Protein 4MVT (pdb70)

Solvent-accessible surface area: 51176 Å² total; per-residue (Å²): 116,18,81,19,93,110,36,34,13,51,80,83,91,19,101,31,17,171,34,51,76,27,134,80,102,20,126,25,94,12,63,5,71,91,81,32,15,121,66,0,89,115,12,100,173,72,51,8,8,0,6,0,9,0,1,22,42,18,72,52,32,70,4,112,23,104,18,3,58,121,8,54,0,39,0,18,70,118,130,5,107,37,34,55,188,124,70,59,41,60,31,9,70,0,4,110,35,13,99,46,40,41,126,64,78,0,52,0,34,0,50,15,29,97,106,95,20,2,0,1,0,17,2,0,92,68,17,78,2,32,59,2,23,92,100,2,130,87,97,27,67,71,10,21,80,31,4,106,63,46,10,96,119,77,13,97,61,90,140,101,55,178,135,46,75,112,42,28,60,9,22,1,44,2,50,15,0,66,11,73,6,102,12,0,0,13,1,105,113,14,79,32,10,28,0,0,5,0,32,9,0,0,53,20,1,59,64,79,50,67,36,48,0,38,54,53,118,77,98,0,59,14,121,15,6,26,6,1,2,8,1,66,81,4,29,101,86,20,85,114,25,51,80,0,43,6,46,63,124,56,55,90,50,83,140,125,15,85,20,74,100,38,24,14,53,83,83,92,17,102,30,20,55,34,57,71,32,130,75,102,20,131,25,88,9,62,4,62,93,120,32,14,123,67,0,85,119,16,102,134,70,65,17,7,0,7,0,9,0,1,22,41,15,67,50,33,73,4,113,21,104,18,3,52,111,8,93,0,27,0,9,71,118,119,1,99,37,32,61,173,124,72,54,39,63,32,10,73,0,4,112,36,14,98,43,42,43,128,62,70,0,48,0,36,0,39,12,33,70,99,88,89,6,2,0,1,0,15,1,0,36,76,21,78,3,42,61,0,26,92,105,2,126,88,113,26,70,73,11,20,82,32,4,108,60,51,5,129,118,90,57,89,97,91,140,102,83,226,96,28,59,7,22,1,48,1,51,56,31,153,77,63,7,100,11,0,0,14,2,103,104,14,76,32,5,26,0,0,6,0,33,56,0,0,98,69,0,70,93,113,51,65,38,48,0,41,53,49,117,94,75,0,44,21,81,17,5,25,6,0,1,4,2,61,80,3,28,106,91,20,89,115,22,83,76,0,42,2,66,122,57,60,88,50,78,141,125,16,84,21,63,104,33,27,11,47,86,82,94,17,102,30,19,71,33,54,71,30,86,106,18,132,25,94,12,70,5,72,93,134,33,17,93,56,0,84,118,13,98,135,69,43,9,6,0,4,0,8,0,1,30,41,16,50,52,30,75,4,117,20,106,18,2,57,108,5,120,2,28,0,19,75,113,112,4,97,36,40,62,194,84,57,36,64,32,8,71,0,5,108,37,15,104,42,40,41,128,66,81,0,50,0,33,0,54,31,43,109,105,91,19,3,1,1,0,16,2,0,81,61,19,80,5,41,62,1,25,96,101,1,120,88,102,24,67,69,12,21,80,30,6,107,64,48,16,80,115,72,22,99,59,88,142,96,56,181,142,48,66,99,42,30,94,9,22,1,53,2,49,55,29,139,74,70,4,98,4,0,0,14,1,106,104,14,75,33,9,31,0,0,5,0,29,54,0,0,105,75,0,82,190,139,50,66,37,50,0,35,48,47,109,113,73,0,45,17,93,16,6,27,5,1,4,10,2,59,84,6,18,105,74,20,88,98,32,52,68,0,49,10,47,68,123,64,48,105,46,70,134,126,17,84,21,66,104,38,30,12,47,88,82,89,16,98,31,20,100,30,56,74,28,100,102,18,126,26,82,13,69,5,68,84,138,30,4,20,62,0,8,36,9,97,132,53,51,3,8,0,6,0,11,0,2,11,43,18,71,50,34,72,3,111,18,90,17,2,63,100,8,150,4,45,2,12,72,90,84,12,109,29,36,55,166,121,77,52,33,74,31,8,72,3,5,82,28,2,56,3,7,43,120,47,76,1,48,1,36,0,53,25,50,94,154,90,9,2,0,1,0,16,2,0,82,67,32,81,7,44,61,0,27,96,74,2,117,88,100,26,70,70,14,23,79,31,7,99,64,64,6,81,68,96,56,100,88,59,148,106,84,228,101,25,157,6,21,0,48,2,46,55,28,135,75,63,6,97,5,0,0,13,1,100,104,14,77,33,4,28,0,0,4,0,21,55,0,0,96,74,0,73,187,56,53,82,39,56,2,42,53,48,80,133,73,0,42,18,93,21,7,30,5,2,3,6,0,58,87,4,20,100,76,21,89,117,11,82,50,0,43,3,73,125,52,63,86,46,82,125

InterPro domains:
  IPR003034 SAP domain [PF02037] (10-45)
  IPR003034 SAP domain [PS50800] (11-45)
  IPR003034 SAP domain [SM00513] (11-45)
  IPR004181 Zinc finger, MIZ-type [PF02891] (323-371)
  IPR004181 Zinc finger, MIZ-type [PS51044] (312-393)
  IPR013083 Zinc finger, RING/FYVE/PHD-type [G3DSA:3.30.40.10] (280-408)
  IPR023321 PINIT domain [PF14324] (127-278)
  IPR023321 PINIT domain [PS51466] (115-280)
  IPR036361 SAP domain superfamily [G3DSA:1.10.720.30] (1-65)
  IPR036361 SAP domain superfamily [SSF68906] (1-65)
  IPR038654 PINIT domain superfamily [G3DSA:2.60.120.780] (127-279)

B-factor: mean 48.56, std 21.32, range [14.1, 300.0]

GO terms:
  GO:0033234 negative regulation of protein sumoylation (P, IDA)
  GO:0033235 positive regulation of protein sumoylation (P, IDA)
  GO:0005515 protein binding (F, IPI)
  GO:0019789 SUMO transferase activity (F, EXP)
  GO:0005654 nucleoplasm (C, TAS)
  GO:0016925 protein sumoylation (P, TAS)
  GO:0019789 SUMO transferase activity (F, TAS)
  GO:0005654 nucleoplasm (C, IDA)

CATH classification: 2.60.120.780 (+1 more: 3.30.40.10)

Nearest PDB structures (foldseek):
  4mvt-assembly1_A  TM=1.004E+00  e=1.256E-58  Homo sapiens
  4mvt-assembly3_C  TM=9.970E-01  e=2.616E-54  Homo sapiens
  4mvt-assembly2_B  TM=9.991E-01  e=5.754E-54  Homo sapiens
  5jne-assembly2_E  TM=7.455E-01  e=5.355E-23  Saccharomyces cerevisiae S288C
  5jne-assembly1_A  TM=7.498E-01  e=5.699E-22  Saccharomyces cerevisiae S288C

Foldseek 3Di:
DAAADDDLQKDFPWWFFDKDKACHKDKDKGADALVLLVQQVVQPVRQWFKKKAKFQPDDPDHTYGDDAAPKWKAKQNHTFDAADDVGDGDIGGCRVRDDSDRPDMIMMMINHDDNMMIMTMTTIGRHALVVSLVVQCVVDADPLVVLLVLQLVQQDADPPDDDGDFKDKEWQAALPPRHGEDFFKFFQPDSDPHTHHSSVVSNVCSVPNPCADSPPRDHRDSVRMHGNPNSNVCVVVDDPATMKMAGNVGDIDGD/DAAADDDLQKDFPWWFFDKDKACPKDKDKGAADLVLLVQQVPQPVRQWFKKKAKFAPDDPDHTYGDDAAPKWKAKQNHTFDAADPVGDGDIGGCRVRADSDRPDMIMMMINHDDPHIMIMTMTTIGGHALVVSVVVQCVVDADPLVVLLVLQVVVQDDDPVDPKDKEWQAALVPRHGEDQFKDFQPDSDPHGHHSSVLSNVCSVPNPCADSPPRHHHDSVRMHGNPNSVVCVVVDDPATMWIAHVSDIDGD/DAAADDDLQKDFPWWFFDKDWCVKDKDKGFDDLVLLVQQVVQPPRQWFKKKAKFAPDDPDHTYGDDAAPKWKDKQNHTFDDPPPHDGDIGGCRVRADSDRPDMIMMMIDHDDNIMIITMTGIGGHALVVSVVVQCVVDADDLVVLLVLLLVQQDADPPDDDGDFKDKEWQAALVPRHGADQFKFFQPDSDPYTHHSSVVSNVCSVPNPCADSPPRDHRDSVRMHGNPNSVVCCVVVPDATMKMQGNVRDIDGD/DAAADDDLQKDFPWWFFGKDKCVKDKDKGADDPVLLVQQVVQPPRQWFKKKAKFQPDDPDHTYGDDAAPKWKAKPNHTFDAQDPVGDGDIGGCRVVADSDRPDMIMMMIDHDHNIMIITMTGIGGHALVVLLVVQCVVDADDLVVLLVLQVVVQDDDPPDPKDKEWQAALVPRHGADFFKDFQPDSHPYGHHSSVVSNVCSPPNPQADSPPRHHHDSVRMHGNPNSNVVCVVDDPATMWIADVSDIDGD

Radius of gyration: 41.96 Å; Cα contacts (8 Å, |Δi|>4): 2036; chains: 4; bounding box: 95×109×122 Å

Sequence (1008 aa):
DDVTMKPLPFYEVYGELIRPTTLFEEAHFTFALTPQQVQQILTSRDYTIQVQLRFCLCETSCPQEDYFPPNLFVKVNGKLCPLPGYKRPSRPINITPLARLSATVPNTIVVNWSSRNYSLSVYLVRQLTAGTLLQKLRAKGIRNPDHSRALIKEKLTADPDSEVATTSLRVSLMCPLGKMRLTVPCRALTCAHLQSFDAALYLQMNEKKPTWTCPVCDKKAPYESLIIDGLFMEILSSCSDCDEIQFMEDGSWCPMDVTMKPLPFYEVYGELIRPTTLFEEAHFTFALTPQQVQQILTSRDYTIQVQLRFCLCETSCPQEDYFPPNLFVKVNGKLCPLPGYKRPSRPINITPLARLSATVPNTIVVNWSSERNYSLSVYLVRQLTAGTLLQKLRAKGIRNPDHSRALIKEKLTADPDSESLRVSLMCPLGKMRLTVPCRALTCAHLQSFDAALYLQMNEKKPTWTCPVCDKKAPYESLIIDGLFMEILSSCSDCDEIQFMDGSWCPMDVTMKPLPFYEVYGELIRPTTLEEAHFTFALTPQQVQQILTSRDYTIQVQLRFCLCETSCPQEDYFPPNLFVKVNGKLCPLPGYRPSRPINITPLARLSATVPNTIVVNWSSRNYSLSVYLVRQLTAGTLLQKLRAKGIRNPDHSRALIKEKLTADPDSEVATTSLRVSLMCPLGKMRLTVPCRALTCAHLQSFDAALYLQMNEKKPTWTCPVCDKKAPYESLIIDGLFMEILSSCSDCDEIQFMEDGSWCPMDVTMKPLPFYEVYGELIRPTTLEEAHFTFALTPQQVQQILTSRDYTIQVQLRFCLCETSCPQEDYFPPNLFVKVNGKLCPLPGYKRPSRPINITPLARLSATVPNTIVVNWSSRNYSLSVYLVRQLTAGTLLQKLRAKGIRNPDHSRALIKEKLTADPDSESLRVSLMCPLGKMRLTVPCRALTCAHLQSFDAALYLQMNEKKPTWTCPVCDKKAPYESLIIDGLFMEILSSCSDCDEIQFMDGSWCPM

Organism: Homo sapiens (NCBI:txid9606)

Structure (mmCIF, N/CA/C/O backbone):
data_4MVT
#
_entry.id   4MVT
#
_cell.length_a   55.450
_cell.length_b   85.440
_cell.length_c   89.530
_cell.angle_alpha   83.080
_cell.angle_beta   86.570
_cell.angle_gamma   86.140
#
_symmetry.space_group_name_H-M   'P 1'
#
loop_
_entity.id
_entity.type
_entity.pdbx_description
1 polymer 'E3 SUMO-protein ligase PIAS3'
2 non-polymer 'ZINC ION'
3 non-polymer 'CHLORIDE ION'
4 non-polymer 'UNKNOWN ATOM OR ION'
5 water water
#
loop_
_atom_site.group_PDB
_atom_site.id
_atom_site.type_symbol
_atom_site.label_atom_id
_atom_site.label_alt_id
_atom_site.label_comp_id
_atom_site.label_asym_id
_atom_site.label_entity_id
_atom_site.label_seq_id
_atom_site.pdbx_PDB_ins_code
_atom_site.Cartn_x
_atom_site.Cartn_y
_atom_site.Cartn_z
_atom_site.occupancy
_atom_site.B_iso_or_equiv
_atom_site.auth_seq_id
_atom_site.auth_comp_id
_atom_site.auth_asym_id
_atom_site.auth_atom_id
_atom_site.pdbx_PDB_model_num
ATOM 1 N N A ASP A 1 33 ? 77.807 97.897 106.686 0.50 53.72 126 ASP A N 1
ATOM 2 N N B ASP A 1 33 ? 78.667 100.268 104.849 0.50 51.29 126 ASP A N 1
ATOM 3 C CA A ASP A 1 33 ? 77.703 98.844 105.579 0.50 52.57 126 ASP A CA 1
ATOM 4 C CA B ASP A 1 33 ? 78.122 98.941 105.155 0.50 51.19 126 ASP A CA 1
ATOM 5 C C A ASP A 1 33 ? 76.509 98.545 104.648 0.50 54.11 126 ASP A C 1
ATOM 6 C C B ASP A 1 33 ? 77.006 98.540 104.168 0.50 53.26 126 ASP A C 1
ATOM 7 O O A ASP A 1 33 ? 75.926 97.459 104.705 0.50 53.52 126 ASP A O 1
ATOM 8 O O B ASP A 1 33 ? 76.922 97.376 103.768 0.50 52.39 126 ASP A O 1
ATOM 11 N N . VAL A 1 34 ? 76.162 99.521 103.782 1.00 48.81 127 VAL A N 1
ATOM 12 C CA . VAL A 1 34 ? 75.047 99.430 102.824 1.00 45.13 127 VAL A CA 1
ATOM 13 C C . VAL A 1 34 ? 75.625 99.212 101.428 1.00 44.10 127 VAL A C 1
ATOM 14 O O . VAL A 1 34 ? 76.585 99.883 101.064 1.00 43.56 127 VAL A O 1
ATOM 18 N N . THR A 1 35 ? 75.066 98.259 100.661 1.00 39.02 128 THR A N 1
ATOM 19 C CA . THR A 1 35 ? 75.441 98.007 99.265 1.00 37.77 128 THR A CA 1
ATOM 20 C C . THR A 1 35 ? 74.176 98.032 98.413 1.00 40.17 128 THR A C 1
ATOM 21 O O . THR A 1 35 ? 73.087 97.760 98.924 1.00 38.81 128 THR A O 1
ATOM 25 N N . MET A 1 36 ? 74.320 98.372 97.126 1.00 37.63 129 MET A N 1
ATOM 26 C CA . MET A 1 36 ? 73.195 98.428 96.179 1.00 37.83 129 MET A CA 1
ATOM 27 C C . MET A 1 36 ? 73.090 97.097 95.480 1.00 40.56 129 MET A C 1
ATOM 28 O O . MET A 1 36 ? 74.105 96.446 95.221 1.00 38.78 129 MET A O 1
ATOM 33 N N . LYS A 1 37 ? 71.877 96.730 95.100 1.00 39.39 130 LYS A N 1
ATOM 34 C CA . LYS A 1 37 ? 71.636 95.517 94.332 1.00 39.36 130 LYS A CA 1
ATOM 35 C C . LYS A 1 37 ? 72.068 95.815 92.869 1.00 43.87 130 LYS A C 1
ATOM 36 O O . LYS A 1 37 ? 71.679 96.865 92.330 1.00 42.99 130 LYS A O 1
ATOM 42 N N . PRO A 1 38 ? 72.868 94.933 92.213 1.00 40.03 131 PRO A N 1
ATOM 43 C CA . PRO A 1 38 ? 73.242 95.192 90.809 1.00 37.90 131 PRO A CA 1
ATOM 44 C C . PRO A 1 38 ? 72.031 95.312 89.886 1.00 39.81 131 PRO A C 1
ATOM 45 O O . PRO A 1 38 ? 71.017 94.656 90.100 1.00 40.12 131 PRO A O 1
ATOM 49 N N . LEU A 1 39 ? 72.142 96.191 88.880 1.00 35.24 132 LEU A N 1
ATOM 50 C CA . LEU A 1 39 ? 71.148 96.454 87.854 1.00 33.84 132 LEU A CA 1
ATOM 51 C C . LEU A 1 39 ? 71.471 95.573 86.627 1.00 39.25 132 LEU A C 1
ATOM 52 O O . LEU A 1 39 ? 72.630 95.501 86.226 1.00 38.74 132 LEU A O 1
ATOM 57 N N . PRO A 1 40 ? 70.479 94.862 86.038 1.00 37.31 133 PRO A N 1
ATOM 58 C CA . PRO A 1 40 ? 70.791 93.938 84.928 1.00 36.08 133 PRO A CA 1
ATOM 59 C C . PRO A 1 40 ? 71.413 94.604 83.684 1.00 37.59 133 PRO A C 1
ATOM 60 O O . PRO A 1 40 ? 72.281 94.005 83.031 1.00 37.34 133 PRO A O 1
ATOM 64 N N . PHE A 1 41 ? 71.004 95.846 83.379 1.00 32.00 134 PHE A N 1
ATOM 65 C CA . PHE A 1 41 ? 71.499 96.600 82.229 1.00 30.41 134 PHE A CA 1
ATOM 66 C C . PHE A 1 41 ? 72.741 97.452 82.529 1.00 34.94 134 PHE A C 1
ATOM 67 O O . PHE A 1 41 ? 73.180 98.191 81.641 1.00 33.23 134 PHE A O 1
ATOM 75 N N . TYR A 1 42 ? 73.320 97.339 83.748 1.00 32.97 135 TYR A N 1
ATOM 76 C CA . TYR A 1 42 ? 74.492 98.146 84.120 1.00 33.26 135 TYR A CA 1
ATOM 77 C C . TYR A 1 42 ? 75.606 97.352 84.752 1.00 39.51 135 TYR A C 1
ATOM 78 O O . TYR A 1 42 ? 75.393 96.620 85.721 1.00 39.69 135 TYR A O 1
ATOM 87 N N . GLU A 1 43 ? 76.809 97.543 84.221 1.00 36.83 136 GLU A N 1
ATOM 88 C CA . GLU A 1 43 ? 78.011 96.916 84.729 1.00 37.44 136 GLU A CA 1
ATOM 89 C C . GLU A 1 43 ? 78.841 98.017 85.382 1.00 41.36 136 GLU A C 1
ATOM 90 O O . GLU A 1 43 ? 79.245 98.954 84.689 1.00 40.72 136 GLU A O 1
ATOM 96 N N . VAL A 1 44 ? 79.070 97.918 86.715 1.00 38.69 137 VAL A N 1
ATOM 97 C CA . VAL A 1 44 ? 79.854 98.888 87.505 1.00 38.72 137 VAL A CA 1
ATOM 98 C C . VAL A 1 44 ? 81.341 98.841 87.096 1.00 44.13 137 VAL A C 1
ATOM 99 O O . VAL A 1 44 ? 81.976 97.789 87.176 1.00 43.15 137 VAL A O 1
ATOM 103 N N . TYR A 1 45 ? 81.872 100.002 86.657 1.00 43.63 138 TYR A N 1
ATOM 104 C CA . TYR A 1 45 ? 83.263 100.219 86.211 1.00 45.45 138 TYR A CA 1
ATOM 105 C C . TYR A 1 45 ? 84.138 100.800 87.327 1.00 51.15 138 TYR A C 1
ATOM 106 O O . TYR A 1 45 ? 85.331 100.487 87.407 1.00 52.79 138 TYR A O 1
ATOM 115 N N . GLY A 1 46 ? 83.517 101.621 88.174 1.00 45.92 139 GLY A N 1
ATOM 116 C CA . GLY A 1 46 ? 84.124 102.269 89.327 1.00 45.18 139 GLY A CA 1
ATOM 117 C C . GLY A 1 46 ? 83.071 102.848 90.254 1.00 48.09 139 GLY A C 1
ATOM 118 O O . GLY A 1 46 ? 81.928 103.078 89.846 1.00 47.95 139 GLY A O 1
ATOM 119 N N . GLU A 1 47 ? 83.454 103.101 91.504 1.00 43.44 140 GLU A N 1
ATOM 120 C CA . GLU A 1 47 ? 82.589 103.691 92.515 1.00 42.21 140 GLU A CA 1
ATOM 121 C C . GLU A 1 47 ? 83.115 105.082 92.761 1.00 45.09 140 GLU A C 1
ATOM 122 O O . GLU A 1 47 ? 84.234 105.242 93.262 1.00 46.83 140 GLU A O 1
ATOM 128 N N . LEU A 1 48 ? 82.321 106.089 92.402 1.00 37.92 141 LEU A N 1
ATOM 129 C CA . LEU A 1 48 ? 82.708 107.497 92.510 1.00 36.59 141 LEU A CA 1
ATOM 130 C C . LEU A 1 48 ? 82.373 108.088 93.895 1.00 42.43 141 LEU A C 1
ATOM 131 O O . LEU A 1 48 ? 83.189 108.829 94.438 1.00 42.67 141 LEU A O 1
ATOM 136 N N . ILE A 1 49 ? 81.193 107.740 94.470 1.00 39.87 142 ILE A N 1
ATOM 137 C CA . ILE A 1 49 ? 80.771 108.060 95.845 1.00 40.14 142 ILE A CA 1
ATOM 138 C C . ILE A 1 49 ? 80.219 106.760 96.437 1.00 45.77 142 ILE A C 1
ATOM 139 O O . ILE A 1 49 ? 79.225 106.216 95.931 1.00 43.46 142 ILE A O 1
ATOM 144 N N . ARG A 1 50 ? 80.891 106.251 97.494 1.00 45.48 143 ARG A N 1
ATOM 145 C CA . ARG A 1 50 ? 80.509 105.025 98.214 1.00 45.30 143 ARG A CA 1
ATOM 146 C C . ARG A 1 50 ? 79.164 105.245 98.915 1.00 48.67 143 ARG A C 1
ATOM 147 O O . ARG A 1 50 ? 78.898 106.386 99.290 1.00 49.51 143 ARG A O 1
ATOM 155 N N . PRO A 1 51 ? 78.287 104.221 99.079 1.00 44.36 144 PRO A N 1
ATOM 156 C CA . PRO A 1 51 ? 77.010 104.463 99.770 1.00 44.05 144 PRO A CA 1
ATOM 157 C C . PRO A 1 51 ? 77.228 105.251 101.060 1.00 49.01 144 PRO A C 1
ATOM 158 O O . PRO A 1 51 ? 78.023 104.849 101.905 1.00 50.03 144 PRO A O 1
ATOM 162 N N . THR A 1 52 ? 76.625 106.451 101.121 1.00 45.96 145 THR A N 1
ATOM 163 C CA . THR A 1 52 ? 76.763 107.431 102.195 1.00 47.08 145 THR A CA 1
ATOM 164 C C . THR A 1 52 ? 75.381 107.796 102.725 1.00 53.11 145 THR A C 1
ATOM 165 O O . THR A 1 52 ? 74.494 108.109 101.928 1.00 53.27 145 THR A O 1
ATOM 169 N N . THR A 1 53 ? 75.204 107.769 104.063 1.00 50.29 146 THR A N 1
ATOM 170 C CA . THR A 1 53 ? 73.923 108.076 104.709 1.00 50.95 146 THR A CA 1
ATOM 171 C C . THR A 1 53 ? 73.525 109.535 104.504 1.00 55.21 146 THR A C 1
ATOM 172 O O . THR A 1 53 ? 74.353 110.435 104.679 1.00 55.41 146 THR A O 1
ATOM 176 N N . LEU A 1 54 ? 72.253 109.755 104.117 1.00 50.85 147 LEU A N 1
ATOM 177 C CA . LEU A 1 54 ? 71.699 111.090 103.911 1.00 56.29 147 LEU A CA 1
ATOM 178 C C . LEU A 1 54 ? 71.242 111.677 105.250 1.00 100.51 147 LEU A C 1
ATOM 179 O O . LEU A 1 54 ? 70.625 110.981 106.059 1.00 70.19 147 LEU A O 1
ATOM 184 N N . PHE A 1 62 ? 62.432 119.559 105.456 1.00 81.46 155 PHE A N 1
ATOM 185 C CA . PHE A 1 62 ? 63.250 120.048 104.345 1.00 79.59 155 PHE A CA 1
ATOM 186 C C . PHE A 1 62 ? 64.753 119.908 104.662 1.00 82.06 155 PHE A C 1
ATOM 187 O O . PHE A 1 62 ? 65.401 120.871 105.094 1.00 83.19 155 PHE A O 1
ATOM 189 N N . GLU A 1 63 ? 65.295 118.691 104.462 1.00 75.42 156 GLU A N 1
ATOM 190 C CA . GLU A 1 63 ? 66.702 118.367 104.718 1.00 73.17 156 GLU A CA 1
ATOM 191 C C . GLU A 1 63 ? 67.551 118.621 103.479 1.00 72.99 156 GLU A C 1
ATOM 192 O O . GLU A 1 63 ? 67.027 118.585 102.367 1.00 71.84 156 GLU A O 1
ATOM 198 N N . GLU A 1 64 ? 68.846 118.921 103.672 1.00 67.28 157 GLU A N 1
ATOM 199 C CA . GLU A 1 64 ? 69.777 119.202 102.578 1.00 64.73 157 GLU A CA 1
ATOM 200 C C . GLU A 1 64 ? 71.156 118.611 102.850 1.00 67.08 157 GLU A C 1
ATOM 201 O O . GLU A 1 64 ? 71.665 118.711 103.972 1.00 67.64 157 GLU A O 1
ATOM 207 N N . ALA A 1 65 ? 71.756 118.000 101.807 1.00 60.35 158 ALA A N 1
ATOM 208 C CA . ALA A 1 65 ? 73.078 117.376 101.853 1.00 58.00 158 ALA A CA 1
ATOM 209 C C . ALA A 1 65 ? 73.861 117.676 100.573 1.00 58.62 158 ALA A C 1
ATOM 210 O O . ALA A 1 65 ? 73.304 117.663 99.475 1.00 56.57 158 ALA A O 1
ATOM 212 N N . HIS A 1 66 ? 75.155 117.951 100.732 1.00 54.38 159 HIS A N 1
ATOM 213 C CA . HIS A 1 66 ? 76.064 118.319 99.656 1.00 53.15 159 HIS A CA 1
ATOM 214 C C . HIS A 1 66 ? 77.077 117.222 99.415 1.00 54.86 159 HIS A C 1
ATOM 215 O O . HIS A 1 66 ? 77.656 116.677 100.363 1.00 54.85 159 HIS A O 1
ATOM 222 N N . PHE A 1 67 ? 77.256 116.868 98.144 1.00 48.92 160 PHE A N 1
ATOM 223 C CA . PHE A 1 67 ? 78.161 115.809 97.726 1.00 47.60 160 PHE A CA 1
ATOM 224 C C . PHE A 1 67 ? 79.112 116.288 96.666 1.00 52.46 160 PHE A C 1
ATOM 225 O O . PHE A 1 67 ? 78.779 117.176 95.883 1.00 50.85 160 PHE A O 1
ATOM 233 N N . THR A 1 68 ? 80.311 115.703 96.653 1.00 50.65 161 THR A N 1
ATOM 234 C CA . THR A 1 68 ? 81.348 116.059 95.691 1.00 50.41 161 THR A CA 1
ATOM 235 C C . THR A 1 68 ? 82.058 114.780 95.220 1.00 52.25 161 THR A C 1
ATOM 236 O O . THR A 1 68 ? 82.086 113.790 95.954 1.00 51.69 161 THR A O 1
ATOM 240 N N . PHE A 1 69 ? 82.546 114.784 93.968 1.00 47.09 162 PHE A N 1
ATOM 241 C CA . PHE A 1 69 ? 83.284 113.671 93.344 1.00 44.92 162 PHE A CA 1
ATOM 242 C C . PHE A 1 69 ? 84.094 114.175 92.154 1.00 49.44 162 PHE A C 1
ATOM 243 O O . PHE A 1 69 ? 83.765 115.205 91.569 1.00 48.58 162 PHE A O 1
ATOM 251 N N . ALA A 1 70 ? 85.134 113.429 91.781 1.00 47.40 163 ALA A N 1
ATOM 252 C CA . ALA A 1 70 ? 85.980 113.763 90.639 1.00 47.16 163 ALA A CA 1
ATOM 253 C C . ALA A 1 70 ? 86.151 112.550 89.740 1.00 49.70 163 ALA A C 1
ATOM 254 O O . ALA A 1 70 ? 86.025 111.406 90.193 1.00 49.26 163 ALA A O 1
ATOM 256 N N . LEU A 1 71 ? 86.408 112.801 88.459 1.00 44.59 164 LEU A N 1
ATOM 257 C CA . LEU A 1 71 ? 86.643 111.740 87.485 1.00 43.22 164 LEU A CA 1
ATOM 258 C C . LEU A 1 71 ? 88.131 111.767 87.135 1.00 46.58 164 LEU A C 1
ATOM 259 O O . LEU A 1 71 ? 88.725 112.846 87.106 1.00 47.19 164 LEU A O 1
ATOM 264 N N . THR A 1 72 ? 88.733 110.600 86.862 1.00 41.61 165 THR A N 1
ATOM 265 C CA . THR A 1 72 ? 90.141 110.555 86.443 1.00 41.06 165 THR A CA 1
ATOM 266 C C . THR A 1 72 ? 90.183 110.804 84.904 1.00 44.82 165 THR A C 1
ATOM 267 O O . THR A 1 72 ? 89.153 110.573 84.241 1.00 43.49 165 THR A O 1
ATOM 271 N N . PRO A 1 73 ? 91.341 111.218 84.305 1.00 42.06 166 PRO A N 1
ATOM 272 C CA . PRO A 1 73 ? 91.382 111.405 82.839 1.00 42.57 166 PRO A CA 1
ATOM 273 C C . PRO A 1 73 ? 90.919 110.167 82.058 1.00 48.33 166 PRO A C 1
ATOM 274 O O . PRO A 1 73 ? 90.188 110.308 81.078 1.00 48.66 166 PRO A O 1
ATOM 278 N N . GLN A 1 74 ? 91.297 108.961 82.526 1.00 45.64 167 GLN A N 1
ATOM 279 C CA . GLN A 1 74 ? 90.919 107.669 81.956 1.00 45.71 167 GLN A CA 1
ATOM 280 C C . GLN A 1 74 ? 89.379 107.499 81.977 1.00 47.09 167 GLN A C 1
ATOM 281 O O . GLN A 1 74 ? 88.811 107.079 80.972 1.00 46.61 167 GLN A O 1
ATOM 284 N N . GLN A 1 75 ? 88.715 107.861 83.106 1.00 41.02 168 GLN A N 1
ATOM 285 C CA . GLN A 1 75 ? 87.258 107.771 83.276 1.00 38.58 168 GLN A CA 1
ATOM 286 C C . GLN A 1 75 ? 86.539 108.760 82.352 1.00 41.36 168 GLN A C 1
ATOM 287 O O . GLN A 1 75 ? 85.526 108.396 81.748 1.00 39.84 168 GLN A O 1
ATOM 293 N N . VAL A 1 76 ? 87.109 109.982 82.193 1.00 38.21 169 VAL A N 1
ATOM 294 C CA . VAL A 1 76 ? 86.633 111.017 81.274 1.00 37.30 169 VAL A CA 1
ATOM 295 C C . VAL A 1 76 ? 86.753 110.494 79.822 1.00 41.85 169 VAL A C 1
ATOM 296 O O . VAL A 1 76 ? 85.798 110.608 79.049 1.00 41.12 169 VAL A O 1
ATOM 300 N N . GLN A 1 77 ? 87.906 109.893 79.465 1.00 39.86 170 GLN A N 1
ATOM 301 C CA . GLN A 1 77 ? 88.124 109.344 78.120 1.00 40.09 170 GLN A CA 1
ATOM 302 C C . GLN A 1 77 ? 87.145 108.224 77.797 1.00 42.76 170 GLN A C 1
ATOM 303 O O . GLN A 1 77 ? 86.583 108.217 76.703 1.00 43.15 170 GLN A O 1
ATOM 309 N N . GLN A 1 78 ? 86.879 107.337 78.768 1.00 39.56 171 GLN A N 1
ATOM 310 C CA . GLN A 1 78 ? 85.914 106.231 78.625 1.00 38.31 171 GLN A CA 1
ATOM 311 C C . GLN A 1 78 ? 84.513 106.750 78.288 1.00 42.59 171 GLN A C 1
ATOM 312 O O . GLN A 1 78 ? 83.881 106.230 77.364 1.00 42.70 171 GLN A O 1
ATOM 318 N N . ILE A 1 79 ? 84.045 107.792 79.015 1.00 39.04 172 ILE A N 1
ATOM 319 C CA . ILE A 1 79 ? 82.740 108.425 78.784 1.00 38.73 172 ILE A CA 1
ATOM 320 C C . ILE A 1 79 ? 82.666 109.059 77.382 1.00 44.99 172 ILE A C 1
ATOM 321 O O . ILE A 1 79 ? 81.801 108.672 76.596 1.00 45.31 172 ILE A O 1
ATOM 326 N N . LEU A 1 80 ? 83.567 110.029 77.077 1.00 42.08 173 LEU A N 1
ATOM 327 C CA . LEU A 1 80 ? 83.558 110.796 75.824 1.00 42.44 173 LEU A CA 1
ATOM 328 C C . LEU A 1 80 ? 83.667 109.960 74.545 1.00 46.84 173 LEU A C 1
ATOM 329 O O . LEU A 1 80 ? 83.150 110.386 73.510 1.00 47.41 173 LEU A O 1
ATOM 334 N N . THR A 1 81 ? 84.315 108.789 74.606 1.00 42.35 174 THR A N 1
ATOM 335 C CA . THR A 1 81 ? 84.479 107.930 73.429 1.00 42.41 174 THR A CA 1
ATOM 336 C C . THR A 1 81 ? 83.384 106.843 73.347 1.00 45.51 174 THR A C 1
ATOM 337 O O . THR A 1 81 ? 83.397 106.025 72.418 1.00 45.43 174 THR A O 1
ATOM 341 N N . SER A 1 82 ? 82.421 106.852 74.292 1.00 41.01 175 SER A N 1
ATOM 342 C CA . SER A 1 82 ? 81.351 105.853 74.318 1.00 40.49 175 SER A CA 1
ATOM 343 C C . SER A 1 82 ? 80.056 106.298 73.573 1.00 47.36 175 SER A C 1
ATOM 344 O O . SER A 1 82 ? 78.963 105.852 73.926 1.00 47.81 175 SER A O 1
ATOM 347 N N . ARG A 1 83 ? 80.208 107.097 72.492 1.00 45.60 176 ARG A N 1
ATOM 348 C CA . ARG A 1 83 ? 79.160 107.610 71.590 1.00 74.62 176 ARG A CA 1
ATOM 349 C C . ARG A 1 83 ? 78.171 108.532 72.293 1.00 119.67 176 ARG A C 1
ATOM 350 O O . ARG A 1 83 ? 77.642 109.446 71.662 1.00 88.49 176 ARG A O 1
ATOM 352 N N . ASP A 1 92 ? 73.523 109.894 73.285 1.00 61.51 185 ASP A N 1
ATOM 353 C CA . ASP A 1 92 ? 73.609 109.084 74.505 1.00 59.65 185 ASP A CA 1
ATOM 354 C C . ASP A 1 92 ? 74.938 108.317 74.614 1.00 59.31 185 ASP A C 1
ATOM 355 O O . ASP A 1 92 ? 75.285 107.551 73.713 1.00 60.39 185 ASP A O 1
ATOM 360 N N . TYR A 1 93 ? 75.655 108.497 75.739 1.00 51.09 186 TYR A N 1
ATOM 361 C CA . TYR A 1 93 ? 76.923 107.811 76.041 1.00 47.95 186 TYR A CA 1
ATOM 362 C C . TYR A 1 93 ? 76.643 106.417 76.589 1.00 48.77 186 TYR A C 1
ATOM 363 O O . TYR A 1 93 ? 75.661 106.261 77.316 1.00 48.90 186 TYR A O 1
ATOM 372 N N . THR A 1 94 ? 77.489 105.402 76.267 1.00 43.10 187 THR A N 1
ATOM 373 C CA . THR A 1 94 ? 77.275 104.050 76.815 1.00 41.62 187 THR A CA 1
ATOM 374 C C . THR A 1 94 ? 77.987 103.916 78.187 1.00 42.70 187 THR A C 1
ATOM 375 O O . THR A 1 94 ? 77.522 103.138 79.011 1.00 41.09 187 THR A O 1
ATOM 379 N N . ILE A 1 95 ? 79.106 104.651 78.419 1.00 38.09 188 ILE A N 1
ATOM 380 C CA . ILE A 1 95 ? 79.782 104.722 79.721 1.00 36.62 188 ILE A CA 1
ATOM 381 C C . ILE A 1 95 ? 79.181 105.970 80.377 1.00 38.77 188 ILE A C 1
ATOM 382 O O . ILE A 1 95 ? 79.185 107.054 79.783 1.00 37.70 188 ILE A O 1
ATOM 387 N N . GLN A 1 96 ? 78.579 105.790 81.561 1.00 33.66 189 GLN A N 1
ATOM 388 C CA . GLN A 1 96 ? 77.824 106.833 82.243 1.00 32.18 189 GLN A CA 1
ATOM 389 C C . GLN A 1 96 ? 78.167 107.010 83.712 1.00 35.87 189 GLN A C 1
ATOM 390 O O . GLN A 1 96 ? 78.783 106.135 84.325 1.00 35.31 189 GLN A O 1
ATOM 396 N N . VAL A 1 97 ? 77.692 108.137 84.284 1.00 33.09 190 VAL A N 1
ATOM 397 C CA . VAL A 1 97 ? 77.771 108.470 85.704 1.00 33.01 190 VAL A CA 1
ATOM 398 C C . VAL A 1 97 ? 76.336 108.190 86.200 1.00 36.80 190 VAL A C 1
ATOM 399 O O . VAL A 1 97 ? 75.372 108.771 85.685 1.00 35.86 190 VAL A O 1
ATOM 403 N N . GLN A 1 98 ? 76.202 107.266 87.156 1.00 33.50 191 GLN A N 1
ATOM 404 C CA . GLN A 1 98 ? 74.912 106.827 87.699 1.00 32.57 191 GLN A CA 1
ATOM 405 C C . GLN A 1 98 ? 74.784 107.166 89.170 1.00 36.27 191 GLN A C 1
ATOM 406 O O . GLN A 1 98 ? 75.606 106.719 89.977 1.00 37.50 191 GLN A O 1
ATOM 412 N N . LEU A 1 99 ? 73.748 107.948 89.512 1.00 31.69 192 LEU A N 1
ATOM 413 C CA . LEU A 1 99 ? 73.395 108.318 90.873 1.00 31.91 192 LEU A CA 1
ATOM 414 C C . LEU A 1 99 ? 72.285 107.359 91.347 1.00 36.47 192 LEU A C 1
ATOM 415 O O . LEU A 1 99 ? 71.273 107.163 90.662 1.00 34.87 192 LEU A O 1
ATOM 420 N N . ARG A 1 100 ? 72.496 106.756 92.516 1.00 34.88 193 ARG A N 1
ATOM 421 C CA . ARG A 1 100 ? 71.568 105.795 93.089 1.00 34.98 193 ARG A CA 1
ATOM 422 C C . ARG A 1 100 ? 71.206 106.158 94.539 1.00 40.38 193 ARG A C 1
ATOM 423 O O . ARG A 1 100 ? 72.067 106.611 95.291 1.00 41.37 193 ARG A O 1
ATOM 431 N N . PHE A 1 101 ? 69.920 105.995 94.903 1.00 36.75 194 PHE A N 1
ATOM 432 C CA . PHE A 1 101 ? 69.382 106.215 96.255 1.00 37.53 194 PHE A CA 1
ATOM 433 C C . PHE A 1 101 ? 68.796 104.917 96.749 1.00 40.23 194 PHE A C 1
ATOM 434 O O . PHE A 1 101 ? 68.363 104.103 95.945 1.00 38.77 194 PHE A O 1
ATOM 442 N N . CYS A 1 102 ? 68.756 104.727 98.068 1.00 38.91 195 CYS A N 1
ATOM 443 C CA . CYS A 1 102 ? 68.184 103.529 98.686 1.00 38.59 195 CYS A CA 1
ATOM 444 C C . CYS A 1 102 ? 67.942 103.780 100.162 1.00 44.87 195 CYS A C 1
ATOM 445 O O . CYS A 1 102 ? 68.338 104.829 100.680 1.00 44.94 195 CYS A O 1
ATOM 448 N N . LEU A 1 103 ? 67.312 102.805 100.846 1.00 43.08 196 LEU A N 1
ATOM 449 C CA . LEU A 1 103 ? 67.104 102.838 102.294 1.00 44.56 196 LEU A CA 1
ATOM 450 C C . LEU A 1 103 ? 68.465 102.585 102.961 1.00 48.82 196 LEU A C 1
ATOM 451 O O . LEU A 1 103 ? 69.286 101.848 102.414 1.00 47.18 196 LEU A O 1
ATOM 456 N N . CYS A 1 104 ? 68.707 103.176 104.127 1.00 48.47 197 CYS A N 1
ATOM 457 C CA . CYS A 1 104 ? 69.945 102.938 104.870 1.00 50.01 197 CYS A CA 1
ATOM 458 C C . CYS A 1 104 ? 69.779 101.627 105.679 1.00 56.22 197 CYS A C 1
ATOM 459 O O . CYS A 1 104 ? 69.571 101.656 106.902 1.00 58.34 197 CYS A O 1
ATOM 462 N N . GLU A 1 105 ? 69.814 100.481 104.959 1.00 50.02 198 GLU A N 1
ATOM 463 C CA . GLU A 1 105 ? 69.657 99.139 105.513 1.00 49.44 198 GLU A CA 1
ATOM 464 C C . GLU A 1 105 ? 70.837 98.247 105.100 1.00 50.85 198 GLU A C 1
ATOM 465 O O . GLU A 1 105 ? 71.316 98.353 103.979 1.00 48.73 198 GLU A O 1
ATOM 471 N N . THR A 1 106 ? 71.305 97.380 106.017 1.00 48.34 199 THR A N 1
ATOM 472 C CA . THR A 1 106 ? 72.502 96.549 105.855 1.00 47.17 199 THR A CA 1
ATOM 473 C C . THR A 1 106 ? 72.279 95.030 105.672 1.00 51.41 199 THR A C 1
ATOM 474 O O . THR A 1 106 ? 73.222 94.358 105.256 1.00 50.76 199 THR A O 1
ATOM 478 N N . SER A 1 107 ? 71.087 94.479 105.990 1.00 48.85 200 SER A N 1
ATOM 479 C CA . SER A 1 107 ? 70.861 93.021 105.922 1.00 48.77 200 SER A CA 1
ATOM 480 C C . SER A 1 107 ? 70.905 92.424 104.509 1.00 53.68 200 SER A C 1
ATOM 481 O O . SER A 1 107 ? 71.176 91.229 104.373 1.00 54.17 200 SER A O 1
ATOM 484 N N . CYS A 1 108 ? 70.642 93.227 103.471 1.00 49.31 201 CYS A N 1
ATOM 485 C CA . CYS A 1 108 ? 70.665 92.725 102.097 1.00 47.91 201 CYS A CA 1
ATOM 486 C C . CYS A 1 108 ? 71.061 93.824 101.093 1.00 50.16 201 CYS A C 1
ATOM 487 O O . CYS A 1 108 ? 70.822 94.999 101.398 1.00 51.22 201 CYS A O 1
ATOM 490 N N . PRO A 1 109 ? 71.621 93.474 99.890 1.00 43.73 202 PRO A N 1
ATOM 491 C CA . PRO A 1 109 ? 71.905 94.512 98.867 1.00 41.13 202 PRO A CA 1
ATOM 492 C C . PRO A 1 109 ? 70.606 95.234 98.512 1.00 41.06 202 PRO A C 1
ATOM 493 O O . PRO A 1 109 ? 69.584 94.600 98.271 1.00 38.50 202 PRO A O 1
ATOM 497 N N . GLN A 1 110 ? 70.634 96.560 98.566 1.00 38.11 203 GLN A N 1
ATOM 498 C CA . GLN A 1 110 ? 69.446 97.389 98.405 1.00 38.04 203 GLN A CA 1
ATOM 499 C C . GLN A 1 110 ? 69.055 97.771 96.964 1.00 41.81 203 GLN A C 1
ATOM 500 O O . GLN A 1 110 ? 69.886 98.137 96.130 1.00 39.74 203 GLN A O 1
ATOM 506 N N . GLU A 1 111 ? 67.748 97.739 96.716 1.00 40.05 204 GLU A N 1
ATOM 507 C CA . GLU A 1 111 ? 67.156 98.167 95.450 1.00 39.45 204 GLU A CA 1
ATOM 508 C C . GLU A 1 111 ? 66.999 99.698 95.541 1.00 42.78 204 GLU A C 1
ATOM 509 O O . GLU A 1 111 ? 67.025 100.252 96.647 1.00 44.42 204 GLU A O 1
ATOM 515 N N . ASP A 1 112 ? 66.821 100.373 94.400 1.00 36.73 205 ASP A N 1
ATOM 516 C CA . ASP A 1 112 ? 66.637 101.826 94.347 1.00 36.37 205 ASP A CA 1
ATOM 517 C C . ASP A 1 112 ? 65.357 102.233 95.073 1.00 40.32 205 ASP A C 1
ATOM 518 O O . ASP A 1 112 ? 64.313 101.598 94.883 1.00 38.83 205 ASP A O 1
ATOM 523 N N . TYR A 1 113 ? 65.477 103.249 95.961 1.00 37.70 206 TYR A N 1
ATOM 524 C CA . TYR A 1 113 ? 64.415 103.739 96.824 1.00 39.76 206 TYR A CA 1
ATOM 525 C C . TYR A 1 113 ? 64.644 105.209 97.032 1.00 46.38 206 TYR A C 1
ATOM 526 O O . TYR A 1 113 ? 65.575 105.605 97.734 1.00 46.22 206 TYR A O 1
ATOM 535 N N . PHE A 1 114 ? 63.773 106.027 96.451 1.00 44.52 207 PHE A N 1
ATOM 536 C CA . PHE A 1 114 ? 63.875 107.463 96.607 1.00 45.28 207 PHE A CA 1
ATOM 537 C C . PHE A 1 114 ? 63.355 107.932 97.970 1.00 52.48 207 PHE A C 1
ATOM 538 O O . PHE A 1 114 ? 62.252 107.535 98.366 1.00 52.34 207 PHE A O 1
ATOM 546 N N . PRO A 1 115 ? 64.095 108.842 98.661 1.00 52.65 208 PRO A N 1
ATOM 547 C CA . PRO A 1 115 ? 63.557 109.448 99.891 1.00 55.36 208 PRO A CA 1
ATOM 548 C C . PRO A 1 115 ? 62.348 110.331 99.527 1.00 62.31 208 PRO A C 1
ATOM 549 O O . PRO A 1 115 ? 62.235 110.731 98.355 1.00 61.47 208 PRO A O 1
ATOM 553 N N . PRO A 1 116 ? 61.421 110.655 100.467 1.00 61.14 209 PRO A N 1
ATOM 554 C CA . PRO A 1 116 ? 60.282 111.501 100.081 1.00 61.74 209 PRO A CA 1
ATOM 555 C C . PRO A 1 116 ? 60.714 112.936 99.789 1.00 63.09 209 PRO A C 1
ATOM 556 O O . PRO A 1 116 ? 61.716 113.409 100.342 1.00 60.97 209 PRO A O 1
ATOM 560 N N . ASN A 1 117 ? 59.965 113.598 98.879 1.00 59.59 210 ASN A N 1
ATOM 561 C CA . ASN A 1 117 ? 60.164 114.972 98.402 1.00 59.69 210 ASN A CA 1
ATOM 562 C C . ASN A 1 117 ? 61.593 115.177 97.868 1.00 60.25 210 ASN A C 1
ATOM 563 O O . ASN A 1 117 ? 62.248 116.181 98.169 1.00 59.84 210 ASN A O 1
ATOM 568 N N . LEU A 1 118 ? 62.070 114.196 97.080 1.00 54.32 211 LEU A N 1
ATOM 569 C CA . LEU A 1 118 ? 63.402 114.234 96.490 1.00 52.30 211 LEU A CA 1
ATOM 570 C C . LEU A 1 118 ? 63.489 115.269 95.368 1.00 56.18 211 LEU A C 1
ATOM 571 O O . LEU A 1 118 ? 62.627 115.325 94.488 1.00 57.11 211 LEU A O 1
ATOM 576 N N . PHE A 1 119 ? 64.535 116.095 95.437 1.00 51.03 212 PHE A N 1
ATOM 577 C CA . PHE A 1 119 ? 64.892 117.118 94.463 1.00 50.24 212 PHE A CA 1
ATOM 578 C C . PHE A 1 119 ? 66.415 117.120 94.435 1.00 51.43 212 PHE A C 1
ATOM 579 O O . PHE A 1 119 ? 67.047 117.292 95.482 1.00 50.36 212 PHE A O 1
ATOM 582 N N . VAL A 1 120 ? 66.997 116.817 93.263 1.00 47.14 213 VAL A N 1
ATOM 583 C CA . VAL A 1 120 ? 68.451 116.726 93.078 1.00 46.08 213 VAL A CA 1
ATOM 584 C C . VAL A 1 120 ? 68.965 117.896 92.227 1.00 51.80 213 VAL A C 1
ATOM 585 O O . VAL A 1 120 ? 68.300 118.294 91.269 1.00 52.59 213 VAL A O 1
ATOM 589 N N . LYS A 1 121 ? 70.173 118.395 92.549 1.00 48.44 214 LYS A N 1
ATOM 590 C CA . LYS A 1 121 ? 70.886 119.419 91.786 1.00 48.48 214 LYS A CA 1
ATOM 591 C C . LYS A 1 121 ? 72.296 118.889 91.454 1.00 49.81 214 LYS A C 1
ATOM 592 O O . LYS A 1 121 ? 73.064 118.607 92.373 1.00 49.35 214 LYS A O 1
ATOM 595 N N . VAL A 1 122 ? 72.618 118.725 90.150 1.00 44.70 215 VAL A N 1
ATOM 596 C CA . VAL A 1 122 ? 73.944 118.272 89.686 1.00 42.92 215 VAL A CA 1
ATOM 597 C C . VAL A 1 122 ? 74.654 119.453 89.021 1.00 47.25 215 VAL A C 1
ATOM 598 O O . VAL A 1 122 ? 74.189 119.959 87.992 1.00 47.70 215 VAL A O 1
ATOM 602 N N . ASN A 1 123 ? 75.765 119.902 89.643 1.00 43.93 216 ASN A N 1
ATOM 603 C CA . ASN A 1 123 ? 76.591 121.043 89.218 1.00 45.15 216 ASN A CA 1
ATOM 604 C C . ASN A 1 123 ? 75.760 122.335 89.091 1.00 50.14 216 ASN A C 1
ATOM 605 O O . ASN A 1 123 ? 75.915 123.090 88.130 1.00 50.51 216 ASN A O 1
ATOM 610 N N . GLY A 1 124 ? 74.874 122.548 90.062 1.00 46.91 217 GLY A N 1
ATOM 611 C CA . GLY A 1 124 ? 73.999 123.714 90.131 1.00 48.08 217 GLY A CA 1
ATOM 612 C C . GLY A 1 124 ? 72.770 123.653 89.248 1.00 52.59 217 GLY A C 1
ATOM 613 O O . GLY A 1 124 ? 71.949 124.570 89.281 1.00 53.47 217 GLY A O 1
ATOM 614 N N . LYS A 1 125 ? 72.636 122.581 88.450 1.00 49.04 218 LYS A N 1
ATOM 615 C CA . LYS A 1 125 ? 71.523 122.384 87.520 1.00 49.32 218 LYS A CA 1
ATOM 616 C C . LYS A 1 125 ? 70.537 121.369 88.040 1.00 54.95 218 LYS A C 1
ATOM 617 O O . LYS A 1 125 ? 70.925 120.308 88.544 1.00 53.55 218 LYS A O 1
ATOM 622 N N . LEU A 1 126 ? 69.256 121.711 87.929 1.00 54.16 219 LEU A N 1
ATOM 623 C CA . LEU A 1 126 ? 68.157 120.870 88.369 1.00 55.51 219 LEU A CA 1
ATOM 624 C C . LEU A 1 126 ? 68.214 119.521 87.630 1.00 59.85 219 LEU A C 1
ATOM 625 O O . LEU A 1 126 ? 68.328 119.478 86.400 1.00 58.33 219 LEU A O 1
ATOM 630 N N . CYS A 1 127 ? 68.256 118.435 88.406 1.00 57.38 220 CYS A N 1
ATOM 631 C CA . CYS A 1 127 ? 68.352 117.085 87.876 1.00 56.52 220 CYS A CA 1
ATOM 632 C C . CYS A 1 127 ? 66.962 116.468 87.659 1.00 59.47 220 CYS A C 1
ATOM 633 O O . CYS A 1 127 ? 66.175 116.363 88.610 1.00 59.15 220 CYS A O 1
ATOM 636 N N . PRO A 1 128 ? 66.654 116.051 86.407 1.00 54.87 221 PRO A N 1
ATOM 637 C CA . PRO A 1 128 ? 65.330 115.471 86.128 1.00 54.85 221 PRO A CA 1
ATOM 638 C C . PRO A 1 128 ? 65.169 114.051 86.681 1.00 57.35 221 PRO A C 1
ATOM 639 O O . PRO A 1 128 ? 66.062 113.205 86.576 1.00 54.31 221 PRO A O 1
ATOM 643 N N . LEU A 1 129 ? 64.011 113.808 87.292 1.00 55.71 222 LEU A N 1
ATOM 644 C CA . LEU A 1 129 ? 63.670 112.542 87.936 1.00 54.90 222 LEU A CA 1
ATOM 645 C C . LEU A 1 129 ? 62.554 111.809 87.175 1.00 59.93 222 LEU A C 1
ATOM 646 O O . LEU A 1 129 ? 61.907 112.445 86.342 1.00 60.40 222 LEU A O 1
ATOM 651 N N . PRO A 1 130 ? 62.303 110.489 87.403 1.00 57.25 223 PRO A N 1
ATOM 652 C CA . PRO A 1 130 ? 61.194 109.826 86.684 1.00 57.86 223 PRO A CA 1
ATOM 653 C C . PRO A 1 130 ? 59.852 110.462 87.039 1.00 65.36 223 PRO A C 1
ATOM 654 O O . PRO A 1 130 ? 59.678 110.923 88.165 1.00 65.78 223 PRO A O 1
ATOM 658 N N . GLY A 1 131 ? 58.933 110.507 86.075 1.00 64.31 224 GLY A N 1
ATOM 659 C CA . GLY A 1 131 ? 57.601 111.083 86.259 1.00 66.49 224 GLY A CA 1
ATOM 660 C C . GLY A 1 131 ? 56.700 110.326 87.222 1.00 72.45 224 GLY A C 1
ATOM 661 O O . GLY A 1 131 ? 57.091 109.291 87.769 1.00 70.75 224 GLY A O 1
ATOM 662 N N . TYR A 1 132 ? 55.471 110.836 87.426 1.00 72.10 225 TYR A N 1
ATOM 663 C CA . TYR A 1 132 ? 54.475 110.239 88.321 1.00 93.17 225 TYR A CA 1
ATOM 664 C C . TYR A 1 132 ? 53.471 109.371 87.560 1.00 121.76 225 TYR A C 1
ATOM 665 O O . TYR A 1 132 ? 53.572 108.144 87.578 1.00 83.49 225 TYR A O 1
ATOM 674 N N . LYS A 1 143 ? 52.379 108.286 92.660 1.00 75.74 236 LYS A N 1
ATOM 675 C CA . LYS A 1 143 ? 53.704 108.046 93.229 1.00 74.04 236 LYS A CA 1
ATOM 676 C C . LYS A 1 143 ? 54.798 108.020 92.145 1.00 74.59 236 LYS A C 1
ATOM 677 O O . LYS A 1 143 ? 54.505 107.697 90.988 1.00 74.20 236 LYS A O 1
ATOM 679 N N . ARG A 1 144 ? 56.053 108.368 92.524 1.00 67.81 237 ARG A N 1
ATOM 680 C CA . ARG A 1 144 ? 57.219 108.401 91.620 1.00 64.67 237 ARG A CA 1
ATOM 681 C C . ARG A 1 144 ? 58.047 107.112 91.716 1.00 64.02 237 ARG A C 1
ATOM 682 O O . ARG A 1 144 ? 58.470 106.751 92.824 1.00 63.09 237 ARG A O 1
ATOM 690 N N . PRO A 1 145 ? 58.306 106.414 90.573 1.00 57.75 238 PRO A N 1
ATOM 691 C CA . PRO A 1 145 ? 59.097 105.179 90.642 1.00 54.93 238 PRO A CA 1
ATOM 692 C C . PRO A 1 145 ? 60.568 105.452 90.920 1.00 55.11 238 PRO A C 1
ATOM 693 O O . PRO A 1 145 ? 61.179 106.313 90.292 1.00 53.87 238 PRO A O 1
ATOM 697 N N . SER A 1 146 ? 61.113 104.727 91.896 1.00 50.28 239 SER A N 1
ATOM 698 C CA . SER A 1 146 ? 62.505 104.812 92.298 1.00 48.80 239 SER A CA 1
ATOM 699 C C . SER A 1 146 ? 63.340 104.030 91.288 1.00 50.73 239 SER A C 1
ATOM 700 O O . SER A 1 146 ? 63.083 102.845 91.057 1.00 51.22 239 SER A O 1
ATOM 703 N N . ARG A 1 147 ? 64.301 104.704 90.652 1.00 44.65 240 ARG A N 1
ATOM 704 C CA . ARG A 1 147 ? 65.166 104.112 89.628 1.00 42.76 240 ARG A CA 1
ATOM 705 C C . ARG A 1 147 ? 66.567 104.768 89.649 1.00 42.34 240 ARG A C 1
ATOM 706 O O . ARG A 1 147 ? 66.679 105.871 90.188 1.00 41.77 240 ARG A O 1
ATOM 714 N N . PRO A 1 148 ? 67.627 104.161 89.029 1.00 34.80 241 PRO A N 1
ATOM 715 C CA . PRO A 1 148 ? 68.921 104.871 88.928 1.00 33.50 241 PRO A CA 1
ATOM 716 C C . PRO A 1 148 ? 68.767 106.160 88.124 1.00 36.49 241 PRO A C 1
ATOM 717 O O . PRO A 1 148 ? 67.866 106.270 87.287 1.00 35.25 241 PRO A O 1
ATOM 721 N N . ILE A 1 149 ? 69.618 107.151 88.404 1.00 33.04 242 ILE A N 1
ATOM 722 C CA . ILE A 1 149 ? 69.546 108.423 87.699 1.00 32.58 242 ILE A CA 1
ATOM 723 C C . ILE A 1 149 ? 70.816 108.613 86.905 1.00 36.26 242 ILE A C 1
ATOM 724 O O . ILE A 1 149 ? 71.898 108.627 87.481 1.00 36.25 242 ILE A O 1
ATOM 729 N N . ASN A 1 150 ? 70.673 108.778 85.580 1.00 33.24 243 ASN A N 1
ATOM 730 C CA . ASN A 1 150 ? 71.771 109.059 84.659 1.00 32.23 243 ASN A CA 1
ATOM 731 C C . ASN A 1 150 ? 72.086 110.549 84.803 1.00 36.55 243 ASN A C 1
ATOM 732 O O . ASN A 1 150 ? 71.298 111.382 84.349 1.00 36.66 243 ASN A O 1
ATOM 737 N N . ILE A 1 151 ? 73.223 110.886 85.463 1.00 34.27 244 ILE A N 1
ATOM 738 C CA . ILE A 1 151 ? 73.624 112.287 85.682 1.00 34.93 244 ILE A CA 1
ATOM 739 C C . ILE A 1 151 ? 74.754 112.709 84.721 1.00 41.35 244 ILE A C 1
ATOM 740 O O . ILE A 1 151 ? 75.284 113.829 84.822 1.00 42.57 244 ILE A O 1
ATOM 745 N N . THR A 1 152 ? 75.078 111.823 83.754 1.00 36.57 245 THR A N 1
ATOM 746 C CA . THR A 1 152 ? 76.065 112.075 82.711 1.00 35.96 245 THR A CA 1
ATOM 747 C C . THR A 1 152 ? 75.752 113.389 81.961 1.00 41.34 245 THR A C 1
ATOM 748 O O . THR A 1 152 ? 76.685 114.185 81.860 1.00 41.61 245 THR A O 1
ATOM 752 N N . PRO A 1 153 ? 74.490 113.714 81.514 1.00 38.32 246 PRO A N 1
ATOM 753 C CA . PRO A 1 153 ? 74.278 115.001 80.805 1.00 39.01 246 PRO A CA 1
ATOM 754 C C . PRO A 1 153 ? 74.603 116.252 81.621 1.00 44.26 246 PRO A C 1
ATOM 755 O O . PRO A 1 153 ? 74.918 117.276 81.035 1.00 46.14 246 PRO A O 1
ATOM 759 N N . LEU A 1 154 ? 74.578 116.161 82.956 1.00 40.78 247 LEU A N 1
ATOM 760 C CA . LEU A 1 154 ? 74.843 117.287 83.853 1.00 41.04 247 LEU A CA 1
ATOM 761 C C . LEU A 1 154 ? 76.249 117.250 84.460 1.00 43.98 247 LEU A C 1
ATOM 762 O O . LEU A 1 154 ? 76.655 118.195 85.148 1.00 43.37 247 LEU A O 1
ATOM 767 N N . ALA A 1 155 ? 76.988 116.163 84.208 1.00 40.10 248 ALA A N 1
ATOM 768 C CA . ALA A 1 155 ? 78.329 115.976 84.733 1.00 39.79 248 ALA A CA 1
ATOM 769 C C . ALA A 1 155 ? 79.369 116.831 84.014 1.00 44.19 248 ALA A C 1
ATOM 770 O O . ALA A 1 155 ? 79.242 117.096 82.812 1.00 43.50 248 ALA A O 1
ATOM 772 N N . ARG A 1 156 ? 80.397 117.261 84.767 1.00 40.45 249 ARG A N 1
ATOM 773 C CA . ARG A 1 156 ? 81.533 118.005 84.254 1.00 41.23 249 ARG A CA 1
ATOM 774 C C . ARG A 1 156 ? 82.512 116.936 83.820 1.00 45.76 249 ARG A C 1
ATOM 775 O O . ARG A 1 156 ? 83.155 116.288 84.651 1.00 44.93 249 ARG A O 1
ATOM 783 N N . LEU A 1 157 ? 82.565 116.707 82.506 1.00 43.02 250 LEU A N 1
ATOM 784 C CA . LEU A 1 157 ? 83.365 115.650 81.894 1.00 42.15 250 LEU A CA 1
ATOM 785 C C . LEU A 1 157 ? 84.809 116.105 81.693 1.00 46.16 250 LEU A C 1
ATOM 786 O O . LEU A 1 157 ? 85.327 116.107 80.580 1.00 45.28 250 LEU A O 1
ATOM 791 N N . SER A 1 158 ? 85.450 116.485 82.819 1.00 43.29 251 SER A N 1
ATOM 792 C CA . SER A 1 158 ? 86.819 116.964 82.937 1.00 44.25 251 SER A CA 1
ATOM 793 C C . SER A 1 158 ? 87.433 116.455 84.252 1.00 49.54 251 SER A C 1
ATOM 794 O O . SER A 1 158 ? 86.735 116.365 85.272 1.00 49.43 251 SER A O 1
ATOM 797 N N . ALA A 1 159 ? 88.733 116.121 84.228 1.00 47.25 252 ALA A N 1
ATOM 798 C CA . ALA A 1 159 ? 89.461 115.646 85.409 1.00 47.79 252 ALA A CA 1
ATOM 799 C C . ALA A 1 159 ? 89.945 116.802 86.285 1.00 54.26 252 ALA A C 1
ATOM 800 O O . ALA A 1 159 ? 90.220 116.606 87.469 1.00 53.74 252 ALA A O 1
ATOM 802 N N . THR A 1 160 ? 89.984 118.011 85.710 1.00 54.18 253 THR A N 1
ATOM 803 C CA . THR A 1 160 ? 90.479 119.251 86.320 1.00 56.30 253 THR A CA 1
ATOM 804 C C . THR A 1 160 ? 89.444 120.023 87.201 1.00 60.76 253 THR A C 1
ATOM 805 O O . THR A 1 160 ? 89.812 121.028 87.823 1.00 61.44 253 THR A O 1
ATOM 809 N N . VAL A 1 161 ? 88.183 119.565 87.274 1.00 55.86 254 VAL A N 1
ATOM 810 C CA . VAL A 1 161 ? 87.156 120.259 88.076 1.00 55.36 254 VAL A CA 1
ATOM 811 C C . VAL A 1 161 ? 86.323 119.267 88.871 1.00 56.00 254 VAL A C 1
ATOM 812 O O . VAL A 1 161 ? 86.057 118.176 88.363 1.00 56.46 254 VAL A O 1
ATOM 816 N N . PRO A 1 162 ? 85.844 119.605 90.087 1.00 49.17 255 PRO A N 1
ATOM 817 C CA . PRO A 1 162 ? 84.993 118.643 90.799 1.00 46.82 255 PRO A CA 1
ATOM 818 C C . PRO A 1 162 ? 83.535 118.718 90.347 1.00 46.71 255 PRO A C 1
ATOM 819 O O . PRO A 1 162 ? 83.102 119.690 89.732 1.00 44.61 255 PRO A O 1
ATOM 823 N N . ASN A 1 163 ? 82.783 117.659 90.643 1.00 42.41 256 ASN A N 1
ATOM 824 C CA . ASN A 1 163 ? 81.361 117.581 90.357 1.00 41.56 256 ASN A CA 1
ATOM 825 C C . ASN A 1 163 ? 80.618 117.711 91.658 1.00 44.72 256 ASN A C 1
ATOM 826 O O . ASN A 1 163 ? 81.064 117.170 92.669 1.00 43.90 256 ASN A O 1
ATOM 831 N N . THR A 1 164 ? 79.505 118.454 91.649 1.00 41.51 257 THR A N 1
ATOM 832 C CA . THR A 1 164 ? 78.755 118.684 92.874 1.00 42.64 257 THR A CA 1
ATOM 833 C C . THR A 1 164 ? 77.336 118.130 92.793 1.00 45.90 257 THR A C 1
ATOM 834 O O . THR A 1 164 ? 76.675 118.226 91.758 1.00 46.64 257 THR A O 1
ATOM 838 N N . ILE A 1 165 ? 76.872 117.562 93.894 1.00 41.26 258 ILE A N 1
ATOM 839 C CA . ILE A 1 165 ? 75.501 117.066 94.011 1.00 40.69 258 ILE A CA 1
ATOM 840 C C . ILE A 1 165 ? 74.897 117.665 95.268 1.00 45.75 258 ILE A C 1
ATOM 841 O O . ILE A 1 165 ? 75.482 117.564 96.348 1.00 45.56 258 ILE A O 1
ATOM 846 N N . VAL A 1 166 ? 73.756 118.336 95.116 1.00 43.54 259 VAL A N 1
ATOM 847 C CA . VAL A 1 166 ? 72.993 118.878 96.246 1.00 44.75 259 VAL A CA 1
ATOM 848 C C . VAL A 1 166 ? 71.664 118.103 96.249 1.00 46.40 259 VAL A C 1
ATOM 849 O O . VAL A 1 166 ? 70.990 118.011 95.216 1.00 45.03 259 VAL A O 1
ATOM 853 N N . VAL A 1 167 ? 71.344 117.484 97.386 1.00 42.89 260 VAL A N 1
ATOM 854 C CA . VAL A 1 167 ? 70.139 116.674 97.555 1.00 42.82 260 VAL A CA 1
ATOM 855 C C . VAL A 1 167 ? 69.247 117.269 98.633 1.00 49.75 260 VAL A C 1
ATOM 856 O O . VAL A 1 167 ? 69.720 117.600 99.721 1.00 49.86 260 VAL A O 1
ATOM 860 N N . ASN A 1 168 ? 67.951 117.397 98.305 1.00 48.53 261 ASN A N 1
ATOM 861 C CA . ASN A 1 168 ? 66.890 117.842 99.198 1.00 50.85 261 ASN A CA 1
ATOM 862 C C . ASN A 1 168 ? 65.855 116.734 99.329 1.00 55.88 261 ASN A C 1
ATOM 863 O O . ASN A 1 168 ? 65.475 116.122 98.328 1.00 55.23 261 ASN A O 1
ATOM 868 N N . TRP A 1 169 ? 65.430 116.457 100.571 1.00 53.67 262 TRP A N 1
ATOM 869 C CA . TRP A 1 169 ? 64.452 115.431 100.915 1.00 54.17 262 TRP A CA 1
ATOM 870 C C . TRP A 1 169 ? 63.864 115.747 102.306 1.00 62.68 262 TRP A C 1
ATOM 871 O O . TRP A 1 169 ? 64.349 116.658 102.981 1.00 63.93 262 TRP A O 1
ATOM 882 N N . SER A 1 170 ? 62.827 115.003 102.726 1.00 60.62 263 SER A N 1
ATOM 883 C CA . SER A 1 170 ? 62.232 115.136 104.058 1.00 63.15 263 SER A CA 1
ATOM 884 C C . SER A 1 170 ? 62.385 113.801 104.801 1.00 66.80 263 SER A C 1
ATOM 885 O O . SER A 1 170 ? 62.265 112.744 104.181 1.00 64.89 263 SER A O 1
ATOM 888 N N . SER A 1 171 ? 62.707 113.851 106.107 1.00 65.11 264 SER A N 1
ATOM 889 C CA . SER A 1 171 ? 62.905 112.663 106.947 1.00 94.07 264 SER A CA 1
ATOM 890 C C . SER A 1 171 ? 61.606 111.883 107.172 1.00 117.29 264 SER A C 1
ATOM 891 O O . SER A 1 171 ? 60.543 112.477 107.349 1.00 80.95 264 SER A O 1
ATOM 893 N N . ARG A 1 175 ? 63.162 107.321 109.383 1.00 71.47 268 ARG A N 1
ATOM 894 C CA . ARG A 1 175 ? 63.981 106.451 108.542 1.00 68.49 268 ARG A CA 1
ATOM 895 C C . ARG A 1 175 ? 65.138 107.212 107.902 1.00 69.78 268 ARG A C 1
ATOM 896 O O . ARG A 1 175 ? 65.006 108.401 107.584 1.00 70.14 268 ARG A O 1
ATOM 898 N N . ASN A 1 176 ? 66.278 106.522 107.722 1.00 62.86 269 ASN A N 1
ATOM 899 C CA . ASN A 1 176 ? 67.459 107.080 107.067 1.00 60.21 269 ASN A CA 1
ATOM 900 C C . ASN A 1 176 ? 67.573 106.551 105.640 1.00 59.42 269 ASN A C 1
ATOM 901 O O . ASN A 1 176 ? 67.092 105.456 105.340 1.00 57.47 269 ASN A O 1
ATOM 906 N N . TYR A 1 177 ? 68.189 107.349 104.759 1.00 54.32 270 TYR A N 1
ATOM 907 C CA . TYR A 1 177 ? 68.388 107.016 103.351 1.00 51.44 270 TYR A CA 1
ATOM 908 C C . TYR A 1 177 ? 69.866 107.075 103.004 1.00 53.32 270 TYR A C 1
ATOM 909 O O . TYR A 1 177 ? 70.660 107.599 103.786 1.00 53.62 270 TYR A O 1
ATOM 918 N N . SER A 1 178 ? 70.241 106.493 101.862 1.00 48.14 271 SER A N 1
ATOM 919 C CA . SER A 1 178 ? 71.628 106.426 101.425 1.00 47.25 271 SER A CA 1
ATOM 920 C C . SER A 1 178 ? 71.798 106.884 99.971 1.00 47.65 271 SER A C 1
ATOM 921 O O . SER A 1 178 ? 70.905 106.693 99.153 1.00 46.90 271 SER A O 1
ATOM 924 N N . LEU A 1 179 ? 72.946 107.479 99.659 1.00 43.58 272 LEU A N 1
ATOM 925 C CA . LEU A 1 179 ? 73.301 107.972 98.322 1.00 42.48 272 LEU A CA 1
ATOM 926 C C . LEU A 1 179 ? 74.617 107.338 97.894 1.00 44.28 272 LEU A C 1
ATOM 927 O O . LEU A 1 179 ? 75.556 107.269 98.693 1.00 44.05 272 LEU A O 1
ATOM 932 N N . SER A 1 180 ? 74.696 106.926 96.618 1.00 38.35 273 SER A N 1
ATOM 933 C CA . SER A 1 180 ? 75.913 106.412 95.991 1.00 36.68 273 SER A CA 1
ATOM 934 C C . SER A 1 180 ? 75.992 106.828 94.509 1.00 40.07 273 SER A C 1
ATOM 935 O O . SER A 1 180 ? 74.968 107.104 93.879 1.00 40.78 273 SER A O 1
ATOM 938 N N . VAL A 1 181 ? 77.217 106.941 93.982 1.00 34.31 274 VAL A N 1
ATOM 939 C CA . VAL A 1 181 ? 77.493 107.323 92.595 1.00 32.18 274 VAL A CA 1
ATOM 940 C C . VAL A 1 181 ? 78.510 106.325 92.011 1.00 34.67 274 VAL A C 1
ATOM 941 O O . VAL A 1 181 ? 79.495 105.995 92.673 1.00 32.63 274 VAL A O 1
ATOM 945 N N . TYR A 1 182 ? 78.237 105.830 90.786 1.00 32.19 275 TYR A N 1
ATOM 946 C CA . TYR A 1 182 ? 79.072 104.859 90.084 1.00 31.65 275 TYR A CA 1
ATOM 947 C C . TYR A 1 182 ? 79.328 105.269 88.647 1.00 37.09 275 TYR A C 1
ATOM 948 O O . TYR A 1 182 ? 78.512 105.956 88.029 1.00 35.52 275 TYR A O 1
ATOM 957 N N . LEU A 1 183 ? 80.449 104.777 88.102 1.00 34.40 276 LEU A N 1
ATOM 958 C CA . LEU A 1 183 ? 80.770 104.877 86.692 1.00 33.13 276 LEU A CA 1
ATOM 959 C C . LEU A 1 183 ? 80.295 103.511 86.173 1.00 35.76 276 LEU A C 1
ATOM 960 O O . LEU A 1 183 ? 80.656 102.486 86.746 1.00 34.25 276 LEU A O 1
ATOM 965 N N . VAL A 1 184 ? 79.407 103.505 85.169 1.00 32.41 277 VAL A N 1
ATOM 966 C CA . VAL A 1 184 ? 78.812 102.269 84.647 1.00 31.00 277 VAL A CA 1
ATOM 967 C C . VAL A 1 184 ? 78.882 102.201 83.130 1.00 36.06 277 VAL A C 1
ATOM 968 O O . VAL A 1 184 ? 78.955 103.223 82.472 1.00 34.83 277 VAL A O 1
ATOM 972 N N . ARG A 1 185 ? 78.766 100.986 82.592 1.00 34.39 278 ARG A N 1
ATOM 973 C CA . ARG A 1 185 ? 78.583 100.730 81.181 1.00 34.85 278 ARG A CA 1
ATOM 974 C C . ARG A 1 185 ? 77.115 100.252 81.034 1.00 40.33 278 ARG A C 1
ATOM 975 O O . ARG A 1 185 ? 76.711 99.282 81.701 1.00 39.09 278 ARG A O 1
ATOM 983 N N . GLN A 1 186 ? 76.315 100.953 80.206 1.00 37.56 279 GLN A N 1
ATOM 984 C CA . GLN A 1 186 ? 74.944 100.546 79.903 1.00 37.36 279 GLN A CA 1
ATOM 985 C C . GLN A 1 186 ? 75.065 99.408 78.865 1.00 41.84 279 GLN A C 1
ATOM 986 O O . GLN A 1 186 ? 75.639 99.606 77.792 1.00 40.52 279 GLN A O 1
ATOM 992 N N . LEU A 1 187 ? 74.584 98.206 79.223 1.00 39.28 280 LEU A N 1
ATOM 993 C CA . LEU A 1 187 ? 74.650 97.008 78.372 1.00 38.50 280 LEU A CA 1
ATOM 994 C C . LEU A 1 187 ? 73.435 96.957 77.432 1.00 41.84 280 LEU A C 1
ATOM 995 O O . LEU A 1 187 ? 72.408 97.571 77.738 1.00 41.24 280 LEU A O 1
ATOM 1000 N N . THR A 1 188 ? 73.531 96.204 76.311 1.00 37.67 281 THR A N 1
ATOM 1001 C CA . THR A 1 188 ? 72.386 96.041 75.390 1.00 36.55 281 THR A CA 1
ATOM 1002 C C . THR A 1 188 ? 71.509 94.864 75.826 1.00 37.37 281 THR A C 1
ATOM 1003 O O . THR A 1 188 ? 71.941 94.056 76.657 1.00 37.24 281 THR A O 1
ATOM 1007 N N . ALA A 1 189 ? 70.291 94.755 75.241 1.00 32.16 282 ALA A N 1
ATOM 1008 C CA . ALA A 1 189 ? 69.364 93.653 75.479 1.00 31.24 282 ALA A CA 1
ATOM 1009 C C . ALA A 1 189 ? 69.990 92.355 74.905 1.00 39.17 282 ALA A C 1
ATOM 1010 O O . ALA A 1 189 ? 69.878 91.304 75.534 1.00 40.47 282 ALA A O 1
ATOM 1012 N N . GLY A 1 190 ? 70.668 92.474 73.751 1.00 35.60 283 GLY A N 1
ATOM 1013 C CA . GLY A 1 190 ? 71.374 91.400 73.067 1.00 35.39 283 GLY A CA 1
ATOM 1014 C C . GLY A 1 190 ? 72.424 90.733 73.937 1.00 39.54 283 GLY A C 1
ATOM 1015 O O . GLY A 1 190 ? 72.519 89.506 73.950 1.00 38.93 283 GLY A O 1
ATOM 1016 N N . THR A 1 191 ? 73.200 91.546 74.690 1.00 36.52 284 THR A N 1
ATOM 1017 C CA . THR A 1 191 ? 74.258 91.130 75.623 1.00 35.78 284 THR A CA 1
ATOM 1018 C C . THR A 1 191 ? 73.610 90.460 76.842 1.00 39.30 284 THR A C 1
ATOM 1019 O O . THR A 1 191 ? 74.078 89.423 77.290 1.00 39.98 284 THR A O 1
ATOM 1023 N N . LEU A 1 192 ? 72.524 91.051 77.359 1.00 35.38 285 LEU A N 1
ATOM 1024 C CA . LEU A 1 192 ? 71.775 90.526 78.500 1.00 34.56 285 LEU A CA 1
ATOM 1025 C C . LEU A 1 192 ? 71.097 89.192 78.156 1.00 37.19 285 LEU A C 1
ATOM 1026 O O . LEU A 1 192 ? 71.036 88.291 78.996 1.00 37.61 285 LEU A O 1
ATOM 1031 N N . LEU A 1 193 ? 70.649 89.052 76.904 1.00 31.87 286 LEU A N 1
ATOM 1032 C CA . LEU A 1 193 ? 70.083 87.823 76.391 1.00 30.60 286 LEU A CA 1
ATOM 1033 C C . LEU A 1 193 ? 71.131 86.746 76.395 1.00 32.97 286 LEU A C 1
ATOM 1034 O O . LEU A 1 193 ? 70.881 85.657 76.923 1.00 32.13 286 LEU A O 1
ATOM 1039 N N . GLN A 1 194 ? 72.329 87.050 75.844 1.00 29.04 287 GLN A N 1
ATOM 1040 C CA . GLN A 1 194 ? 73.413 86.078 75.797 1.00 28.23 287 GLN A CA 1
ATOM 1041 C C . GLN A 1 194 ? 73.859 85.675 77.233 1.00 29.37 287 GLN A C 1
ATOM 1042 O O . GLN A 1 194 ? 74.153 84.501 77.465 1.00 28.30 287 GLN A O 1
ATOM 1048 N N . LYS A 1 195 ? 73.830 86.613 78.193 1.00 27.04 288 LYS A N 1
ATOM 1049 C CA . LYS A 1 195 ? 74.122 86.318 79.604 1.00 29.25 288 LYS A CA 1
ATOM 1050 C C . LYS A 1 195 ? 73.057 85.342 80.153 1.00 33.94 288 LYS A C 1
ATOM 1051 O O . LYS A 1 195 ? 73.413 84.415 80.869 1.00 34.18 288 LYS A O 1
ATOM 1057 N N . LEU A 1 196 ? 71.763 85.547 79.804 1.00 29.56 289 LEU A N 1
ATOM 1058 C CA . LEU A 1 196 ? 70.644 84.687 80.232 1.00 27.86 289 LEU A CA 1
ATOM 1059 C C . LEU A 1 196 ? 70.756 83.274 79.624 1.00 33.19 289 LEU A C 1
ATOM 1060 O O . LEU A 1 196 ? 70.628 82.280 80.347 1.00 32.26 289 LEU A O 1
ATOM 1065 N N . ARG A 1 197 ? 70.977 83.188 78.295 1.00 31.09 290 ARG A N 1
ATOM 1066 C CA . ARG A 1 197 ? 71.157 81.913 77.602 1.00 32.29 290 ARG A CA 1
ATOM 1067 C C . ARG A 1 197 ? 72.366 81.142 78.152 1.00 39.29 290 ARG A C 1
ATOM 1068 O O . ARG A 1 197 ? 72.339 79.910 78.138 1.00 40.48 290 ARG A O 1
ATOM 1076 N N . ALA A 1 198 ? 73.383 81.863 78.706 1.00 36.63 291 ALA A N 1
ATOM 1077 C CA . ALA A 1 198 ? 74.602 81.271 79.308 1.00 36.82 291 ALA A CA 1
ATOM 1078 C C . ALA A 1 198 ? 74.316 80.575 80.666 1.00 38.42 291 ALA A C 1
ATOM 1079 O O . ALA A 1 198 ? 75.038 79.640 81.019 1.00 39.26 291 ALA A O 1
ATOM 1081 N N . LYS A 1 199 ? 73.244 80.976 81.386 1.00 32.69 292 LYS A N 1
ATOM 1082 C CA . LYS A 1 199 ? 72.820 80.298 82.638 1.00 31.31 292 LYS A CA 1
ATOM 1083 C C . LYS A 1 199 ? 72.157 78.915 82.336 1.00 33.90 292 LYS A C 1
ATOM 1084 O O . LYS A 1 199 ? 71.877 78.169 83.266 1.00 33.45 292 LYS A O 1
ATOM 1090 N N . GLY A 1 200 ? 71.893 78.611 81.055 1.00 29.56 293 GLY A N 1
ATOM 1091 C CA . GLY A 1 200 ? 71.333 77.336 80.622 1.00 27.43 293 GLY A CA 1
ATOM 1092 C C . GLY A 1 200 ? 69.823 77.219 80.701 1.00 31.62 293 GLY A C 1
ATOM 1093 O O . GLY A 1 200 ? 69.108 78.162 81.063 1.00 28.91 293 GLY A O 1
ATOM 1094 N N . ILE A 1 201 ? 69.359 76.006 80.378 1.00 27.43 294 ILE A N 1
ATOM 1095 C CA . ILE A 1 201 ? 67.987 75.571 80.264 1.00 26.28 294 ILE A CA 1
ATOM 1096 C C . ILE A 1 201 ? 67.512 74.808 81.528 1.00 31.50 294 ILE A C 1
ATOM 1097 O O . ILE A 1 201 ? 68.231 73.959 82.056 1.00 29.45 294 ILE A O 1
ATOM 1102 N N . ARG A 1 202 ? 66.300 75.154 82.010 1.00 26.79 295 ARG A N 1
ATOM 1103 C CA . ARG A 1 202 ? 65.691 74.532 83.181 1.00 26.01 295 ARG A CA 1
ATOM 1104 C C . ARG A 1 202 ? 65.263 73.133 82.796 1.00 28.21 295 ARG A C 1
ATOM 1105 O O . ARG A 1 202 ? 64.729 72.941 81.718 1.00 26.30 295 ARG A O 1
ATOM 1113 N N . ASN A 1 203 ? 65.500 72.156 83.668 1.00 25.48 296 ASN A N 1
ATOM 1114 C CA . ASN A 1 203 ? 65.169 70.764 83.399 1.00 25.30 296 ASN A CA 1
ATOM 1115 C C . ASN A 1 203 ? 63.717 70.621 82.838 1.00 31.78 296 ASN A C 1
ATOM 1116 O O . ASN A 1 203 ? 62.789 71.098 83.489 1.00 31.24 296 ASN A O 1
ATOM 1121 N N . PRO A 1 204 ? 63.514 69.977 81.646 1.00 28.86 297 PRO A N 1
ATOM 1122 C CA . PRO A 1 204 ? 62.134 69.783 81.135 1.00 27.62 297 PRO A CA 1
ATOM 1123 C C . PRO A 1 204 ? 61.258 68.983 82.102 1.00 28.95 297 PRO A C 1
ATOM 1124 O O . PRO A 1 204 ? 60.051 69.169 82.107 1.00 26.79 297 PRO A O 1
ATOM 1128 N N . ASP A 1 205 ? 61.863 68.151 82.962 1.00 25.76 298 ASP A N 1
ATOM 1129 C CA . ASP A 1 205 ? 61.106 67.424 84.004 1.00 25.70 298 ASP A CA 1
ATOM 1130 C C . ASP A 1 205 ? 60.508 68.356 85.084 1.00 27.11 298 ASP A C 1
ATOM 1131 O O . ASP A 1 205 ? 59.575 67.926 85.758 1.00 28.42 298 ASP A O 1
ATOM 1136 N N . HIS A 1 206 ? 61.023 69.594 85.261 1.00 22.28 299 HIS A N 1
ATOM 1137 C CA . HIS A 1 206 ? 60.429 70.522 86.251 1.00 24.02 299 HIS A CA 1
ATOM 1138 C C . HIS A 1 206 ? 59.038 70.974 85.811 1.00 31.32 299 HIS A C 1
ATOM 1139 O O . HIS A 1 206 ? 58.169 71.155 86.647 1.00 31.94 299 HIS A O 1
ATOM 1146 N N . SER A 1 207 ? 58.841 71.142 84.499 1.00 30.27 300 SER A N 1
ATOM 1147 C CA . SER A 1 207 ? 57.571 71.553 83.904 1.00 29.67 300 SER A CA 1
ATOM 1148 C C . SER A 1 207 ? 56.634 70.381 83.863 1.00 32.99 300 SER A C 1
ATOM 1149 O O . SER A 1 207 ? 55.470 70.536 84.226 1.00 33.57 300 SER A O 1
ATOM 1152 N N . ARG A 1 208 ? 57.154 69.197 83.492 1.00 28.69 301 ARG A N 1
ATOM 1153 C CA . ARG A 1 208 ? 56.392 67.945 83.468 1.00 29.05 301 ARG A CA 1
ATOM 1154 C C . ARG A 1 208 ? 55.777 67.648 84.839 1.00 32.54 301 ARG A C 1
ATOM 1155 O O . ARG A 1 208 ? 54.594 67.325 84.910 1.00 33.20 301 ARG A O 1
ATOM 1163 N N . ALA A 1 209 ? 56.544 67.856 85.922 1.00 30.34 302 ALA A N 1
ATOM 1164 C CA . ALA A 1 209 ? 56.080 67.676 87.309 1.00 30.69 302 ALA A CA 1
ATOM 1165 C C . ALA A 1 209 ? 55.049 68.752 87.684 1.00 37.21 302 ALA A C 1
ATOM 1166 O O . ALA A 1 209 ? 54.126 68.459 88.432 1.00 39.09 302 ALA A O 1
ATOM 1168 N N . LEU A 1 210 ? 55.206 69.982 87.174 1.00 35.58 303 LEU A N 1
ATOM 1169 C CA . LEU A 1 210 ? 54.284 71.101 87.432 1.00 37.18 303 LEU A CA 1
ATOM 1170 C C . LEU A 1 210 ? 52.917 70.834 86.738 1.00 41.50 303 LEU A C 1
ATOM 1171 O O . LEU A 1 210 ? 51.878 70.998 87.363 1.00 41.40 303 LEU A O 1
ATOM 1176 N N . ILE A 1 211 ? 52.951 70.353 85.471 1.00 36.58 304 ILE A N 1
ATOM 1177 C CA . ILE A 1 211 ? 51.810 69.905 84.671 1.00 34.71 304 ILE A CA 1
ATOM 1178 C C . ILE A 1 211 ? 51.055 68.788 85.413 1.00 37.50 304 ILE A C 1
ATOM 1179 O O . ILE A 1 211 ? 49.833 68.878 85.550 1.00 37.96 304 ILE A O 1
ATOM 1184 N N . LYS A 1 212 ? 51.774 67.741 85.861 1.00 33.67 305 LYS A N 1
ATOM 1185 C CA . LYS A 1 212 ? 51.204 66.615 86.620 1.00 34.93 305 LYS A CA 1
ATOM 1186 C C . LYS A 1 212 ? 50.470 67.115 87.881 1.00 41.17 305 LYS A C 1
ATOM 1187 O O . LYS A 1 212 ? 49.347 66.683 88.127 1.00 43.11 305 LYS A O 1
ATOM 1191 N N . GLU A 1 213 ? 51.102 68.033 88.644 1.00 37.67 306 GLU A N 1
ATOM 1192 C CA . GLU A 1 213 ? 50.581 68.678 89.854 1.00 39.27 306 GLU A CA 1
ATOM 1193 C C . GLU A 1 213 ? 49.233 69.366 89.581 1.00 44.96 306 GLU A C 1
ATOM 1194 O O . GLU A 1 213 ? 48.246 69.067 90.254 1.00 46.11 306 GLU A O 1
ATOM 1200 N N . LYS A 1 214 ? 49.201 70.260 88.575 1.00 40.72 307 LYS A N 1
ATOM 1201 C CA . LYS A 1 214 ? 48.032 71.039 88.142 1.00 40.30 307 LYS A CA 1
ATOM 1202 C C . LYS A 1 214 ? 46.879 70.174 87.611 1.00 44.61 307 LYS A C 1
ATOM 1203 O O . LYS A 1 214 ? 45.736 70.611 87.644 1.00 46.58 307 LYS A O 1
ATOM 1209 N N . LEU A 1 215 ? 47.185 68.975 87.105 1.00 40.13 308 LEU A N 1
ATOM 1210 C CA . LEU A 1 215 ? 46.234 68.011 86.568 1.00 39.22 308 LEU A CA 1
ATOM 1211 C C . LEU A 1 215 ? 45.888 66.943 87.579 1.00 42.90 308 LEU A C 1
ATOM 1212 O O . LEU A 1 215 ? 45.138 66.012 87.271 1.00 40.90 308 LEU A O 1
ATOM 1217 N N . THR A 1 216 ? 46.442 67.062 88.794 1.00 42.27 309 THR A N 1
ATOM 1218 C CA . THR A 1 216 ? 46.111 66.146 89.877 1.00 43.92 309 THR A CA 1
ATOM 1219 C C . THR A 1 216 ? 44.847 66.727 90.509 1.00 52.30 309 THR A C 1
ATOM 1220 O O . THR A 1 216 ? 44.856 67.859 90.999 1.00 53.04 309 THR A O 1
ATOM 1224 N N . ALA A 1 217 ? 43.748 65.984 90.401 1.00 52.25 310 ALA A N 1
ATOM 1225 C CA . ALA A 1 217 ? 42.444 66.373 90.925 1.00 55.19 310 ALA A CA 1
ATOM 1226 C C . ALA A 1 217 ? 42.406 66.407 92.450 1.00 64.21 310 ALA A C 1
ATOM 1227 O O . ALA A 1 217 ? 42.934 65.508 93.118 1.00 63.44 310 ALA A O 1
ATOM 1229 N N . ASP A 1 218 ? 41.790 67.474 92.985 1.00 65.22 311 ASP A N 1
ATOM 1230 C CA . ASP A 1 218 ? 41.542 67.674 94.413 1.00 68.25 311 ASP A CA 1
ATOM 1231 C C . ASP A 1 218 ? 40.385 66.701 94.757 1.00 75.27 311 ASP A C 1
ATOM 1232 O O . ASP A 1 218 ? 39.365 66.710 94.054 1.00 74.97 311 ASP A O 1
ATOM 1237 N N . PRO A 1 219 ? 40.543 65.807 95.767 1.00 74.02 312 PRO A N 1
ATOM 1238 C CA . PRO A 1 219 ? 39.475 64.824 96.056 1.00 75.36 312 PRO A CA 1
ATOM 1239 C C . PRO A 1 219 ? 38.172 65.439 96.588 1.00 80.55 312 PRO A C 1
ATOM 1240 O O . PRO A 1 219 ? 37.102 64.848 96.424 1.00 80.49 312 PRO A O 1
ATOM 1244 N N . ASP A 1 220 ? 38.268 66.622 97.215 1.00 77.77 313 ASP A N 1
ATOM 1245 C CA . ASP A 1 220 ? 37.127 67.375 97.724 1.00 79.75 313 ASP A CA 1
ATOM 1246 C C . ASP A 1 220 ? 36.863 68.518 96.732 1.00 83.29 313 ASP A C 1
ATOM 1247 O O . ASP A 1 220 ? 36.879 69.700 97.103 1.00 85.17 313 ASP A O 1
ATOM 1249 N N . SER A 1 221 ? 36.690 68.146 95.441 1.00 75.98 314 SER A N 1
ATOM 1250 C CA . SER A 1 221 ? 36.416 69.058 94.323 1.00 73.37 314 SER A CA 1
ATOM 1251 C C . SER A 1 221 ? 35.434 68.422 93.344 1.00 72.84 314 SER A C 1
ATOM 1252 O O . SER A 1 221 ? 35.498 67.216 93.076 1.00 71.05 314 SER A O 1
ATOM 1255 N N . GLU A 1 222 ? 34.505 69.241 92.841 1.00 67.05 315 GLU A N 1
ATOM 1256 C CA . GLU A 1 222 ? 33.467 68.833 91.898 1.00 65.19 315 GLU A CA 1
ATOM 1257 C C . GLU A 1 222 ? 34.045 68.944 90.488 1.00 63.49 315 GLU A C 1
ATOM 1258 O O . GLU A 1 222 ? 34.108 67.949 89.765 1.00 59.65 315 GLU A O 1
ATOM 1264 N N . VAL A 1 223 ? 34.501 70.166 90.140 1.00 58.97 316 VAL A N 1
ATOM 1265 C CA . VAL A 1 223 ? 35.082 70.587 88.861 1.00 56.92 316 VAL A CA 1
ATOM 1266 C C . VAL A 1 223 ? 36.597 70.330 88.874 1.00 58.26 316 VAL A C 1
ATOM 1267 O O . VAL A 1 223 ? 37.339 71.003 89.587 1.00 56.27 316 VAL A O 1
ATOM 1271 N N . ALA A 1 224 ? 37.044 69.356 88.090 1.00 55.33 317 ALA A N 1
ATOM 1272 C CA . ALA A 1 224 ? 38.461 69.012 87.998 1.00 54.22 317 ALA A CA 1
ATOM 1273 C C . ALA A 1 224 ? 39.050 69.268 86.603 1.00 56.30 317 ALA A C 1
ATOM 1274 O O . ALA A 1 224 ? 38.455 68.905 85.579 1.00 54.25 317 ALA A O 1
ATOM 1276 N N . THR A 1 225 ? 40.245 69.894 86.577 1.00 53.31 318 THR A N 1
ATOM 1277 C CA . THR A 1 225 ? 40.995 70.185 85.356 1.00 51.51 318 THR A CA 1
ATOM 1278 C C . THR A 1 225 ? 41.559 68.877 84.835 1.00 53.84 318 THR A C 1
ATOM 1279 O O . THR A 1 225 ? 42.344 68.229 85.532 1.00 54.38 318 THR A O 1
ATOM 1283 N N . THR A 1 226 ? 41.091 68.465 83.643 1.00 47.76 319 THR A N 1
ATOM 1284 C CA . THR A 1 226 ? 41.477 67.224 82.994 1.00 45.90 319 THR A CA 1
ATOM 1285 C C . THR A 1 226 ? 42.570 67.467 81.940 1.00 47.56 319 THR A C 1
ATOM 1286 O O . THR A 1 226 ? 43.230 66.503 81.537 1.00 47.15 319 THR A O 1
ATOM 1290 N N . SER A 1 227 ? 42.781 68.744 81.510 1.00 41.89 320 SER A N 1
ATOM 1291 C CA . SER A 1 227 ? 43.812 69.111 80.521 1.00 39.98 320 SER A CA 1
ATOM 1292 C C . SER A 1 227 ? 44.174 70.606 80.596 1.00 43.67 320 SER A C 1
ATOM 1293 O O . SER A 1 227 ? 43.306 71.435 80.851 1.00 43.20 320 SER A O 1
ATOM 1296 N N . LEU A 1 228 ? 45.472 70.923 80.401 1.00 39.72 321 LEU A N 1
ATOM 1297 C CA . LEU A 1 228 ? 46.026 72.279 80.430 1.00 40.77 321 LEU A CA 1
ATOM 1298 C C . LEU A 1 228 ? 46.340 72.735 79.013 1.00 44.51 321 LEU A C 1
ATOM 1299 O O . LEU A 1 228 ? 46.720 71.910 78.181 1.00 44.42 321 LEU A O 1
ATOM 1304 N N . ARG A 1 229 ? 46.223 74.047 78.747 1.00 40.25 322 ARG A N 1
ATOM 1305 C CA . ARG A 1 229 ? 46.526 74.599 77.424 1.00 39.26 322 ARG A CA 1
ATOM 1306 C C . ARG A 1 229 ? 47.519 75.735 77.509 1.00 39.15 322 ARG A C 1
ATOM 1307 O O . ARG A 1 229 ? 47.348 76.652 78.301 1.00 37.83 322 ARG A O 1
ATOM 1309 N N . VAL A 1 230 ? 48.550 75.669 76.677 1.00 35.30 323 VAL A N 1
ATOM 1310 C CA . VAL A 1 230 ? 49.569 76.710 76.548 1.00 35.13 323 VAL A CA 1
ATOM 1311 C C . VAL A 1 230 ? 49.721 77.086 75.079 1.00 37.92 323 VAL A C 1
ATOM 1312 O O . VAL A 1 230 ? 49.426 76.280 74.198 1.00 37.95 323 VAL A O 1
ATOM 1316 N N . SER A 1 231 ? 50.253 78.281 74.828 1.00 33.07 324 SER A N 1
ATOM 1317 C CA . SER A 1 231 ? 50.554 78.752 73.490 1.00 31.97 324 SER A CA 1
ATOM 1318 C C . SER A 1 231 ? 52.059 78.678 73.236 1.00 35.85 324 SER A C 1
ATOM 1319 O O . SER A 1 231 ? 52.842 78.847 74.165 1.00 33.31 324 SER A O 1
ATOM 1322 N N . LEU A 1 232 ? 52.448 78.413 71.968 1.00 34.15 325 LEU A N 1
ATOM 1323 C CA . LEU A 1 232 ? 53.824 78.385 71.488 1.00 33.58 325 LEU A CA 1
ATOM 1324 C C . LEU A 1 232 ? 54.192 79.751 70.915 1.00 36.01 325 LEU A C 1
ATOM 1325 O O . LEU A 1 232 ? 55.322 79.965 70.506 1.00 34.43 325 LEU A O 1
ATOM 1330 N N . MET A 1 233 ? 53.222 80.676 70.902 1.00 34.99 326 MET A N 1
ATOM 1331 C CA . MET A 1 233 ? 53.359 82.066 70.462 1.00 35.11 326 MET A CA 1
ATOM 1332 C C . MET A 1 233 ? 53.667 82.934 71.681 1.00 37.07 326 MET A C 1
ATOM 1333 O O . MET A 1 233 ? 53.227 82.625 72.786 1.00 35.30 326 MET A O 1
ATOM 1338 N N . CYS A 1 234 ? 54.398 84.026 71.492 1.00 34.19 327 CYS A N 1
ATOM 1339 C CA . CYS A 1 234 ? 54.692 84.929 72.612 1.00 32.97 327 CYS A CA 1
ATOM 1340 C C . CYS A 1 234 ? 53.426 85.754 73.005 1.00 37.07 327 CYS A C 1
ATOM 1341 O O . CYS A 1 234 ? 52.829 86.386 72.133 1.00 34.45 327 CYS A O 1
ATOM 1344 N N . PRO A 1 235 ? 53.024 85.783 74.306 1.00 36.79 328 PRO A N 1
ATOM 1345 C CA . PRO A 1 235 ? 51.831 86.572 74.705 1.00 37.91 328 PRO A CA 1
ATOM 1346 C C . PRO A 1 235 ? 52.026 88.086 74.609 1.00 43.65 328 PRO A C 1
ATOM 1347 O O . PRO A 1 235 ? 51.060 88.844 74.695 1.00 45.64 328 PRO A O 1
ATOM 1351 N N . LEU A 1 236 ? 53.279 88.513 74.428 1.00 41.15 329 LEU A N 1
ATOM 1352 C CA . LEU A 1 236 ? 53.710 89.896 74.295 1.00 42.28 329 LEU A CA 1
ATOM 1353 C C . LEU A 1 236 ? 53.919 90.319 72.813 1.00 48.03 329 LEU A C 1
ATOM 1354 O O . LEU A 1 236 ? 53.394 91.352 72.381 1.00 50.86 329 LEU A O 1
ATOM 1359 N N . GLY A 1 237 ? 54.663 89.517 72.062 1.00 41.45 330 GLY A N 1
ATOM 1360 C CA . GLY A 1 237 ? 54.982 89.827 70.675 1.00 40.75 330 GLY A CA 1
ATOM 1361 C C . GLY A 1 237 ? 54.161 89.171 69.598 1.00 43.11 330 GLY A C 1
ATOM 1362 O O . GLY A 1 237 ? 54.257 89.593 68.451 1.00 43.64 330 GLY A O 1
ATOM 1363 N N . LYS A 1 238 ? 53.407 88.099 69.932 1.00 39.47 331 LYS A N 1
ATOM 1364 C CA . LYS A 1 238 ? 52.462 87.381 69.048 1.00 39.77 331 LYS A CA 1
ATOM 1365 C C . LYS A 1 238 ? 53.119 86.426 68.039 1.00 42.66 331 LYS A C 1
ATOM 1366 O O . LYS A 1 238 ? 52.404 85.681 67.364 1.00 42.92 331 LYS A O 1
ATOM 1372 N N . MET A 1 239 ? 54.460 86.455 67.938 1.00 38.62 332 MET A N 1
ATOM 1373 C CA . MET A 1 239 ? 55.255 85.585 67.063 1.00 37.15 332 MET A CA 1
ATOM 1374 C C . MET A 1 239 ? 55.637 84.309 67.842 1.00 40.03 332 MET A C 1
ATOM 1375 O O . MET A 1 239 ? 55.537 84.282 69.074 1.00 37.91 332 MET A O 1
ATOM 1380 N N . ARG A 1 240 ? 56.037 83.248 67.131 1.00 36.73 333 ARG A N 1
ATOM 1381 C CA . ARG A 1 240 ? 56.431 81.994 67.761 1.00 34.50 333 ARG A CA 1
ATOM 1382 C C . ARG A 1 240 ? 57.651 82.238 68.671 1.00 34.53 333 ARG A C 1
ATOM 1383 O O . ARG A 1 240 ? 58.576 82.979 68.325 1.00 34.92 333 ARG A O 1
ATOM 1391 N N . LEU A 1 241 ? 57.615 81.651 69.842 1.00 29.65 334 LEU A N 1
ATOM 1392 C CA . LEU A 1 241 ? 58.687 81.731 70.832 1.00 28.87 334 LEU A CA 1
ATOM 1393 C C . LEU A 1 241 ? 60.007 81.159 70.286 1.00 32.75 334 LEU A C 1
ATOM 1394 O O . LEU A 1 241 ? 59.996 80.138 69.588 1.00 32.08 334 LEU A O 1
ATOM 1399 N N . THR A 1 242 ? 61.132 81.845 70.587 1.00 29.60 335 THR A N 1
ATOM 1400 C CA . THR A 1 242 ? 62.492 81.389 70.276 1.00 29.66 335 THR A CA 1
ATOM 1401 C C . THR A 1 242 ? 63.176 80.993 71.602 1.00 32.71 335 THR A C 1
ATOM 1402 O O . THR A 1 242 ? 63.696 79.871 71.724 1.00 33.19 335 THR A O 1
ATOM 1406 N N . VAL A 1 243 ? 63.182 81.916 72.580 1.00 28.04 336 VAL A N 1
ATOM 1407 C CA . VAL A 1 243 ? 63.731 81.647 73.901 1.00 28.25 336 VAL A CA 1
ATOM 1408 C C . VAL A 1 243 ? 62.536 81.671 74.872 1.00 32.71 336 VAL A C 1
ATOM 1409 O O . VAL A 1 243 ? 62.134 82.738 75.302 1.00 34.70 336 VAL A O 1
ATOM 1413 N N . PRO A 1 244 ? 61.892 80.524 75.166 1.00 27.80 337 PRO A N 1
ATOM 1414 C CA . PRO A 1 244 ? 60.716 80.572 76.050 1.00 28.13 337 PRO A CA 1
ATOM 1415 C C . PRO A 1 244 ? 61.143 80.810 77.494 1.00 34.46 337 PRO A C 1
ATOM 1416 O O . PRO A 1 244 ? 61.858 79.988 78.077 1.00 34.21 337 PRO A O 1
ATOM 1420 N N . CYS A 1 245 ? 60.757 81.945 78.064 1.00 31.26 338 CYS A N 1
ATOM 1421 C CA . CYS A 1 245 ? 61.192 82.117 79.417 1.00 32.50 338 CYS A CA 1
ATOM 1422 C C . CYS A 1 245 ? 60.082 82.572 80.359 1.00 33.25 338 CYS A C 1
ATOM 1423 O O . CYS A 1 245 ? 58.960 82.904 79.950 1.00 31.01 338 CYS A O 1
ATOM 1426 N N . ARG A 1 246 ? 60.388 82.501 81.644 1.00 27.89 339 ARG A N 1
ATOM 1427 C CA . ARG A 1 246 ? 59.443 82.806 82.697 1.00 27.72 339 ARG A CA 1
ATOM 1428 C C . ARG A 1 246 ? 60.220 83.075 83.982 1.00 30.06 339 ARG A C 1
ATOM 1429 O O . ARG A 1 246 ? 61.335 82.572 84.128 1.00 26.63 339 ARG A O 1
ATOM 1437 N N . ALA A 1 247 ? 59.613 83.811 84.931 1.00 30.11 340 ALA A N 1
ATOM 1438 C CA . ALA A 1 247 ? 60.181 83.993 86.264 1.00 31.54 340 ALA A CA 1
ATOM 1439 C C . ALA A 1 247 ? 59.899 82.698 87.065 1.00 36.86 340 ALA A C 1
ATOM 1440 O O . ALA A 1 247 ? 58.841 82.090 86.904 1.00 34.77 340 ALA A O 1
ATOM 1442 N N . LEU A 1 248 ? 60.841 82.291 87.923 1.00 36.72 341 LEU A N 1
ATOM 1443 C CA . LEU A 1 248 ? 60.727 81.128 88.814 1.00 37.81 341 LEU A CA 1
ATOM 1444 C C . LEU A 1 248 ? 59.481 81.219 89.731 1.00 45.20 341 LEU A C 1
ATOM 1445 O O . LEU A 1 248 ? 58.913 80.198 90.110 1.00 45.61 341 LEU A O 1
ATOM 1450 N N . THR A 1 249 ? 59.101 82.450 90.103 1.00 44.44 342 THR A N 1
ATOM 1451 C CA . THR A 1 249 ? 58.009 82.799 91.011 1.00 46.33 342 THR A CA 1
ATOM 1452 C C . THR A 1 249 ? 56.629 82.800 90.335 1.00 53.34 342 THR A C 1
ATOM 1453 O O . THR A 1 249 ? 55.610 82.848 91.040 1.00 54.77 342 THR A O 1
ATOM 1457 N N . CYS A 1 250 ? 56.584 82.744 88.990 1.00 48.98 343 CYS A N 1
ATOM 1458 C CA . CYS A 1 250 ? 55.321 82.683 88.260 1.00 49.08 343 CYS A CA 1
ATOM 1459 C C . CYS A 1 250 ? 54.743 81.285 88.426 1.00 50.42 343 CYS A C 1
ATOM 1460 O O . CYS A 1 250 ? 55.475 80.290 88.313 1.00 49.22 343 CYS A O 1
ATOM 1463 N N . ALA A 1 251 ? 53.439 81.218 88.716 1.00 46.38 344 ALA A N 1
ATOM 1464 C CA . ALA A 1 251 ? 52.695 79.969 88.910 1.00 46.00 344 ALA A CA 1
ATOM 1465 C C . ALA A 1 251 ? 52.214 79.349 87.579 1.00 46.41 344 ALA A C 1
ATOM 1466 O O . ALA A 1 251 ? 52.047 78.139 87.491 1.00 45.73 344 ALA A O 1
ATOM 1468 N N . HIS A 1 252 ? 52.007 80.169 86.557 1.00 40.08 345 HIS A N 1
ATOM 1469 C CA . HIS A 1 252 ? 51.524 79.710 85.249 1.00 38.17 345 HIS A CA 1
ATOM 1470 C C . HIS A 1 252 ? 52.610 78.966 84.412 1.00 40.60 345 HIS A C 1
ATOM 1471 O O . HIS A 1 252 ? 53.806 79.116 84.654 1.00 40.11 345 HIS A O 1
ATOM 1478 N N . LEU A 1 253 ? 52.181 78.162 83.441 1.00 36.02 346 LEU A N 1
ATOM 1479 C CA . LEU A 1 253 ? 53.105 77.436 82.571 1.00 34.98 346 LEU A CA 1
ATOM 1480 C C . LEU A 1 253 ? 53.420 78.221 81.319 1.00 37.83 346 LEU A C 1
ATOM 1481 O O . LEU A 1 253 ? 54.495 78.034 80.768 1.00 36.33 346 LEU A O 1
ATOM 1486 N N . GLN A 1 254 ? 52.520 79.147 80.912 1.00 34.26 347 GLN A N 1
ATOM 1487 C CA . GLN A 1 254 ? 52.717 79.988 79.742 1.00 33.72 347 GLN A CA 1
ATOM 1488 C C . GLN A 1 254 ? 54.022 80.788 79.862 1.00 39.62 347 GLN A C 1
ATOM 1489 O O . GLN A 1 254 ? 54.246 81.498 80.849 1.00 40.41 347 GLN A O 1
ATOM 1495 N N . SER A 1 255 ? 54.896 80.632 78.870 1.00 34.37 348 SER A N 1
ATOM 1496 C CA . SER A 1 255 ? 56.153 81.362 78.826 1.00 32.35 348 SER A CA 1
ATOM 1497 C C . SER A 1 255 ? 56.003 82.508 77.853 1.00 33.96 348 SER A C 1
ATOM 1498 O O . SER A 1 255 ? 55.011 82.579 77.135 1.00 33.76 348 SER A O 1
ATOM 1501 N N . PHE A 1 256 ? 56.978 83.420 77.848 1.00 30.20 349 PHE A N 1
ATOM 1502 C CA . PHE A 1 256 ? 57.028 84.580 76.963 1.00 29.20 349 PHE A CA 1
ATOM 1503 C C . PHE A 1 256 ? 58.393 84.603 76.326 1.00 33.43 349 PHE A C 1
ATOM 1504 O O . PHE A 1 256 ? 59.262 83.850 76.755 1.00 32.68 349 PHE A O 1
ATOM 1512 N N . ASP A 1 257 ? 58.590 85.410 75.271 1.00 32.07 350 ASP A N 1
ATOM 1513 C CA . ASP A 1 257 ? 59.884 85.439 74.597 1.00 32.22 350 ASP A CA 1
ATOM 1514 C C . ASP A 1 257 ? 60.861 86.264 75.361 1.00 36.27 350 ASP A C 1
ATOM 1515 O O . ASP A 1 257 ? 60.589 87.433 75.651 1.00 35.84 350 ASP A O 1
ATOM 1520 N N . ALA A 1 258 ? 62.013 85.646 75.673 1.00 33.25 351 ALA A N 1
ATOM 1521 C CA . ALA A 1 258 ? 63.113 86.240 76.404 1.00 33.02 351 ALA A CA 1
ATOM 1522 C C . ALA A 1 258 ? 63.727 87.446 75.677 1.00 35.01 351 ALA A C 1
ATOM 1523 O O . ALA A 1 258 ? 63.893 88.484 76.318 1.00 33.54 351 ALA A O 1
ATOM 1525 N N . ALA A 1 259 ? 64.053 87.321 74.360 1.00 31.57 352 ALA A N 1
ATOM 1526 C CA . ALA A 1 259 ? 64.655 88.424 73.571 1.00 32.76 352 ALA A CA 1
ATOM 1527 C C . ALA A 1 259 ? 63.757 89.653 73.512 1.00 36.08 352 ALA A C 1
ATOM 1528 O O . ALA A 1 259 ? 64.233 90.770 73.697 1.00 36.41 352 ALA A O 1
ATOM 1530 N N . LEU A 1 260 ? 62.457 89.432 73.309 1.00 30.96 353 LEU A N 1
ATOM 1531 C CA . LEU A 1 260 ? 61.472 90.491 73.244 1.00 30.84 353 LEU A CA 1
ATOM 1532 C C . LEU A 1 260 ? 61.274 91.163 74.591 1.00 33.90 353 LEU A C 1
ATOM 1533 O O . LEU A 1 260 ? 61.128 92.390 74.646 1.00 33.95 353 LEU A O 1
ATOM 1538 N N . TYR A 1 261 ? 61.243 90.361 75.669 1.00 28.87 354 TYR A N 1
ATOM 1539 C CA . TYR A 1 261 ? 61.078 90.867 77.033 1.00 27.14 354 TYR A CA 1
ATOM 1540 C C . TYR A 1 261 ? 62.279 91.732 77.472 1.00 32.72 354 TYR A C 1
ATOM 1541 O O . TYR A 1 261 ? 62.076 92.728 78.173 1.00 33.89 354 TYR A O 1
ATOM 1550 N N . LEU A 1 262 ? 63.512 91.371 77.051 1.00 28.86 355 LEU A N 1
ATOM 1551 C CA . LEU A 1 262 ? 64.699 92.164 77.380 1.00 29.55 355 LEU A CA 1
ATOM 1552 C C . LEU A 1 262 ? 64.750 93.449 76.534 1.00 34.80 355 LEU A C 1
ATOM 1553 O O . LEU A 1 262 ? 65.161 94.496 77.051 1.00 35.75 355 LEU A O 1
ATOM 1558 N N . GLN A 1 263 ? 64.279 93.380 75.262 1.00 32.01 356 GLN A N 1
ATOM 1559 C CA . GLN A 1 263 ? 64.151 94.527 74.331 1.00 33.08 356 GLN A CA 1
ATOM 1560 C C . GLN A 1 263 ? 63.227 95.580 74.961 1.00 39.18 356 GLN A C 1
ATOM 1561 O O . GLN A 1 263 ? 63.456 96.780 74.815 1.00 39.60 356 GLN A O 1
ATOM 1567 N N . MET A 1 264 ? 62.166 95.118 75.641 1.00 36.04 357 MET A N 1
ATOM 1568 C CA . MET A 1 264 ? 61.222 95.988 76.296 1.00 36.53 357 MET A CA 1
ATOM 1569 C C . MET A 1 264 ? 61.818 96.667 77.548 1.00 39.42 357 MET A C 1
ATOM 1570 O O . MET A 1 264 ? 61.718 97.886 77.681 1.00 39.56 357 MET A O 1
ATOM 1575 N N . ASN A 1 265 ? 62.445 95.898 78.445 1.00 35.77 358 ASN A N 1
ATOM 1576 C CA . ASN A 1 265 ? 63.031 96.453 79.674 1.00 35.89 358 ASN A CA 1
ATOM 1577 C C . ASN A 1 265 ? 64.328 97.258 79.446 1.00 40.28 358 ASN A C 1
ATOM 1578 O O . ASN A 1 265 ? 64.795 97.942 80.363 1.00 38.22 358 ASN A O 1
ATOM 1583 N N . GLU A 1 266 ? 64.886 97.195 78.230 1.00 39.50 359 GLU A N 1
ATOM 1584 C CA . GLU A 1 266 ? 66.060 97.988 77.860 1.00 40.87 359 GLU A CA 1
ATOM 1585 C C . GLU A 1 266 ? 65.630 99.457 77.852 1.00 48.26 359 GLU A C 1
ATOM 1586 O O . GLU A 1 266 ? 66.309 100.298 78.444 1.00 48.33 359 GLU A O 1
ATOM 1592 N N . LYS A 1 267 ? 64.462 99.735 77.236 1.00 47.16 360 LYS A N 1
ATOM 1593 C CA . LYS A 1 267 ? 63.873 101.069 77.149 1.00 48.18 360 LYS A CA 1
ATOM 1594 C C . LYS A 1 267 ? 63.212 101.473 78.490 1.00 51.02 360 LYS A C 1
ATOM 1595 O O . LYS A 1 267 ? 63.713 102.360 79.171 1.00 51.74 360 LYS A O 1
ATOM 1597 N N . LYS A 1 268 ? 62.152 100.776 78.894 1.00 46.82 361 LYS A N 1
ATOM 1598 C CA . LYS A 1 268 ? 61.408 101.041 80.125 1.00 47.34 361 LYS A CA 1
ATOM 1599 C C . LYS A 1 268 ? 61.542 99.827 81.107 1.00 50.80 361 LYS A C 1
ATOM 1600 O O . LYS A 1 268 ? 60.866 98.820 80.882 1.00 51.00 361 LYS A O 1
ATOM 1605 N N . PRO A 1 269 ? 62.403 99.882 82.173 1.00 46.43 362 PRO A N 1
ATOM 1606 C CA . PRO A 1 269 ? 62.567 98.698 83.057 1.00 45.16 362 PRO A CA 1
ATOM 1607 C C . PRO A 1 269 ? 61.512 98.541 84.174 1.00 49.41 362 PRO A C 1
ATOM 1608 O O . PRO A 1 269 ? 61.722 98.951 85.325 1.00 49.45 362 PRO A O 1
ATOM 1612 N N . THR A 1 270 ? 60.405 97.862 83.843 1.00 45.20 363 THR A N 1
ATOM 1613 C CA . THR A 1 270 ? 59.306 97.589 84.785 1.00 45.19 363 THR A CA 1
ATOM 1614 C C . THR A 1 270 ? 59.410 96.173 85.407 1.00 46.14 363 THR A C 1
ATOM 1615 O O . THR A 1 270 ? 58.841 95.945 86.475 1.00 46.67 363 THR A O 1
ATOM 1619 N N . TRP A 1 271 ? 60.120 95.235 84.721 1.00 39.07 364 TRP A N 1
ATOM 1620 C CA . TRP A 1 271 ? 60.340 93.827 85.081 1.00 36.94 364 TRP A CA 1
ATOM 1621 C C . TRP A 1 271 ? 59.028 93.154 85.567 1.00 41.98 364 TRP A C 1
ATOM 1622 O O . TRP A 1 271 ? 58.976 92.573 86.654 1.00 42.88 364 TRP A O 1
ATOM 1633 N N . THR A 1 272 ? 57.972 93.261 84.735 1.00 38.89 365 THR A N 1
ATOM 1634 C CA . THR A 1 272 ? 56.603 92.775 84.957 1.00 39.23 365 THR A CA 1
ATOM 1635 C C . THR A 1 272 ? 56.237 91.685 83.939 1.00 42.82 365 THR A C 1
ATOM 1636 O O . THR A 1 272 ? 56.352 91.893 82.724 1.00 41.70 365 THR A O 1
ATOM 1640 N N . CYS A 1 273 ? 55.741 90.546 84.445 1.00 39.93 366 CYS A N 1
ATOM 1641 C CA . CYS A 1 273 ? 55.325 89.416 83.630 1.00 38.74 366 CYS A CA 1
ATOM 1642 C C . CYS A 1 273 ? 54.247 89.817 82.662 1.00 43.60 366 CYS A C 1
ATOM 1643 O O . CYS A 1 273 ? 53.213 90.298 83.105 1.00 44.72 366 CYS A O 1
ATOM 1646 N N . PRO A 1 274 ? 54.443 89.619 81.337 1.00 40.87 367 PRO A N 1
ATOM 1647 C CA . PRO A 1 274 ? 53.380 89.992 80.381 1.00 41.01 367 PRO A CA 1
ATOM 1648 C C . PRO A 1 274 ? 52.185 89.045 80.425 1.00 44.60 367 PRO A C 1
ATOM 1649 O O . PRO A 1 274 ? 51.179 89.330 79.781 1.00 44.96 367 PRO A O 1
ATOM 1653 N N . VAL A 1 275 ? 52.281 87.947 81.218 1.00 40.97 368 VAL A N 1
ATOM 1654 C CA . VAL A 1 275 ? 51.224 86.932 81.348 1.00 40.54 368 VAL A CA 1
ATOM 1655 C C . VAL A 1 275 ? 50.335 87.175 82.586 1.00 46.69 368 VAL A C 1
ATOM 1656 O O . VAL A 1 275 ? 49.124 87.289 82.424 1.00 48.23 368 VAL A O 1
ATOM 1660 N N . CYS A 1 276 ? 50.918 87.230 83.798 1.00 44.61 369 CYS A N 1
ATOM 1661 C CA . CYS A 1 276 ? 50.176 87.348 85.059 1.00 46.10 369 CYS A CA 1
ATOM 1662 C C . CYS A 1 276 ? 50.286 88.709 85.750 1.00 53.91 369 CYS A C 1
ATOM 1663 O O . CYS A 1 276 ? 49.592 88.908 86.750 1.00 56.47 369 CYS A O 1
ATOM 1666 N N . ASP A 1 277 ? 51.165 89.619 85.272 1.00 50.63 370 ASP A N 1
ATOM 1667 C CA . ASP A 1 277 ? 51.388 90.962 85.838 1.00 51.69 370 ASP A CA 1
ATOM 1668 C C . ASP A 1 277 ? 52.080 90.975 87.226 1.00 53.50 370 ASP A C 1
ATOM 1669 O O . ASP A 1 277 ? 52.146 92.030 87.859 1.00 54.11 370 ASP A O 1
ATOM 1674 N N . LYS A 1 278 ? 52.656 89.844 87.663 1.00 47.61 371 LYS A N 1
ATOM 1675 C CA . LYS A 1 278 ? 53.456 89.806 88.894 1.00 46.28 371 LYS A CA 1
ATOM 1676 C C . LYS A 1 278 ? 54.884 90.255 88.516 1.00 49.34 371 LYS A C 1
ATOM 1677 O O . LYS A 1 278 ? 55.188 90.407 87.326 1.00 47.47 371 LYS A O 1
ATOM 1680 N N . LYS A 1 279 ? 55.748 90.473 89.519 1.00 45.93 372 LYS A N 1
ATOM 1681 C CA . LYS A 1 279 ? 57.137 90.856 89.313 1.00 44.68 372 LYS A CA 1
ATOM 1682 C C . LYS A 1 279 ? 57.873 89.722 88.626 1.00 45.72 372 LYS A C 1
ATOM 1683 O O . LYS A 1 279 ? 57.721 88.559 89.005 1.00 45.59 372 LYS A O 1
ATOM 1686 N N . ALA A 1 280 ? 58.643 90.061 87.586 1.00 39.72 373 ALA A N 1
ATOM 1687 C CA . ALA A 1 280 ? 59.448 89.105 86.844 1.00 37.12 373 ALA A CA 1
ATOM 1688 C C . ALA A 1 280 ? 60.889 89.654 86.715 1.00 41.36 373 ALA A C 1
ATOM 1689 O O . ALA A 1 280 ? 61.353 89.955 85.607 1.00 40.34 373 ALA A O 1
ATOM 1691 N N . PRO A 1 281 ? 61.612 89.824 87.867 1.00 38.85 374 PRO A N 1
ATOM 1692 C CA . PRO A 1 281 ? 62.983 90.362 87.802 1.00 38.06 374 PRO A CA 1
ATOM 1693 C C . PRO A 1 281 ? 63.886 89.526 86.934 1.00 41.23 374 PRO A C 1
ATOM 1694 O O . PRO A 1 281 ? 63.679 88.314 86.846 1.00 41.69 374 PRO A O 1
ATOM 1698 N N . TYR A 1 282 ? 64.919 90.153 86.346 1.00 35.91 375 TYR A N 1
ATOM 1699 C CA . TYR A 1 282 ? 65.889 89.456 85.505 1.00 35.24 375 TYR A CA 1
ATOM 1700 C C . TYR A 1 282 ? 66.515 88.228 86.189 1.00 38.35 375 TYR A C 1
ATOM 1701 O O . TYR A 1 282 ? 66.680 87.182 85.558 1.00 36.79 375 TYR A O 1
ATOM 1710 N N . GLU A 1 283 ? 66.863 88.372 87.474 1.00 36.77 376 GLU A N 1
ATOM 1711 C CA . GLU A 1 283 ? 67.550 87.348 88.256 1.00 36.91 376 GLU A CA 1
ATOM 1712 C C . GLU A 1 283 ? 66.672 86.133 88.596 1.00 40.25 376 GLU A C 1
ATOM 1713 O O . GLU A 1 283 ? 67.205 85.121 89.025 1.00 41.95 376 GLU A O 1
ATOM 1719 N N . SER A 1 284 ? 65.360 86.205 88.343 1.00 35.81 377 SER A N 1
ATOM 1720 C CA . SER A 1 284 ? 64.413 85.111 88.567 1.00 35.60 377 SER A CA 1
ATOM 1721 C C . SER A 1 284 ? 64.087 84.326 87.249 1.00 38.99 377 SER A C 1
ATOM 1722 O O . SER A 1 284 ? 63.474 83.260 87.304 1.00 37.70 377 SER A O 1
ATOM 1725 N N . LEU A 1 285 ? 64.479 84.885 86.078 1.00 34.75 378 LEU A N 1
ATOM 1726 C CA . LEU A 1 285 ? 64.198 84.323 84.760 1.00 33.02 378 LEU A CA 1
ATOM 1727 C C . LEU A 1 285 ? 64.882 82.978 84.504 1.00 36.52 378 LEU A C 1
ATOM 1728 O O . LEU A 1 285 ? 66.059 82.817 84.800 1.00 38.19 378 LEU A O 1
ATOM 1733 N N . ILE A 1 286 ? 64.135 82.016 83.953 1.00 32.04 379 ILE A N 1
ATOM 1734 C CA . ILE A 1 286 ? 64.642 80.683 83.566 1.00 31.45 379 ILE A CA 1
ATOM 1735 C C . ILE A 1 286 ? 64.273 80.407 82.090 1.00 33.05 379 ILE A C 1
ATOM 1736 O O . ILE A 1 286 ? 63.348 81.041 81.565 1.00 30.42 379 ILE A O 1
ATOM 1741 N N . ILE A 1 287 ? 64.910 79.417 81.454 1.00 28.52 380 ILE A N 1
ATOM 1742 C CA . ILE A 1 287 ? 64.480 79.071 80.095 1.00 28.18 380 ILE A CA 1
ATOM 1743 C C . ILE A 1 287 ? 63.811 77.718 80.231 1.00 33.98 380 ILE A C 1
ATOM 1744 O O . ILE A 1 287 ? 64.483 76.777 80.628 1.00 35.67 380 ILE A O 1
ATOM 1749 N N . ASP A 1 288 ? 62.489 77.625 79.953 1.00 29.63 381 ASP A N 1
ATOM 1750 C CA . ASP A 1 288 ? 61.757 76.374 80.090 1.00 28.98 381 ASP A CA 1
ATOM 1751 C C . ASP A 1 288 ? 62.283 75.274 79.114 1.00 30.81 381 ASP A C 1
ATOM 1752 O O . ASP A 1 288 ? 62.151 75.388 77.898 1.00 27.85 381 ASP A O 1
ATOM 1757 N N . GLY A 1 289 ? 62.845 74.209 79.698 1.00 28.51 382 GLY A N 1
ATOM 1758 C CA . GLY A 1 289 ? 63.327 73.026 78.981 1.00 27.77 382 GLY A CA 1
ATOM 1759 C C . GLY A 1 289 ? 62.242 72.290 78.225 1.00 28.61 382 GLY A C 1
ATOM 1760 O O . GLY A 1 289 ? 62.471 71.877 77.103 1.00 28.92 382 GLY A O 1
ATOM 1761 N N . LEU A 1 290 ? 61.057 72.156 78.798 1.00 26.45 383 LEU A N 1
ATOM 1762 C CA . LEU A 1 290 ? 59.951 71.461 78.118 1.00 27.81 383 LEU A CA 1
ATOM 1763 C C . LEU A 1 290 ? 59.474 72.179 76.820 1.00 31.13 383 LEU A C 1
ATOM 1764 O O . LEU A 1 290 ? 59.281 71.521 75.792 1.00 30.25 383 LEU A O 1
ATOM 1769 N N . PHE A 1 291 ? 59.281 73.498 76.884 1.00 28.72 384 PHE A N 1
ATOM 1770 C CA . PHE A 1 291 ? 58.896 74.298 75.726 1.00 31.04 384 PHE A CA 1
ATOM 1771 C C . PHE A 1 291 ? 60.045 74.309 74.698 1.00 35.11 384 PHE A C 1
ATOM 1772 O O . PHE A 1 291 ? 59.754 74.302 73.504 1.00 36.53 384 PHE A O 1
ATOM 1780 N N . MET A 1 292 ? 61.339 74.248 75.144 1.00 29.31 385 MET A N 1
ATOM 1781 C CA . MET A 1 292 ? 62.495 74.182 74.231 1.00 30.72 385 MET A CA 1
ATOM 1782 C C . MET A 1 292 ? 62.423 72.919 73.341 1.00 36.45 385 MET A C 1
ATOM 1783 O O . MET A 1 292 ? 62.652 73.005 72.135 1.00 35.97 385 MET A O 1
ATOM 1788 N N . GLU A 1 293 ? 62.088 71.760 73.938 1.00 33.80 386 GLU A N 1
ATOM 1789 C CA . GLU A 1 293 ? 61.982 70.477 73.218 1.00 34.05 386 GLU A CA 1
ATOM 1790 C C . GLU A 1 293 ? 60.774 70.451 72.263 1.00 39.48 386 GLU A C 1
ATOM 1791 O O . GLU A 1 293 ? 60.879 69.870 71.189 1.00 40.94 386 GLU A O 1
ATOM 1797 N N . ILE A 1 294 ? 59.618 71.005 72.696 1.00 35.32 387 ILE A N 1
ATOM 1798 C CA . ILE A 1 294 ? 58.380 71.079 71.913 1.00 35.38 387 ILE A CA 1
ATOM 1799 C C . ILE A 1 294 ? 58.593 72.000 70.723 1.00 42.80 387 ILE A C 1
ATOM 1800 O O . ILE A 1 294 ? 58.204 71.637 69.618 1.00 44.86 387 ILE A O 1
ATOM 1805 N N . LEU A 1 295 ? 59.244 73.161 70.930 1.00 40.17 388 LEU A N 1
ATOM 1806 C CA . LEU A 1 295 ? 59.516 74.115 69.855 1.00 41.73 388 LEU A CA 1
ATOM 1807 C C . LEU A 1 295 ? 60.361 73.475 68.727 1.00 52.39 388 LEU A C 1
ATOM 1808 O O . LEU A 1 295 ? 60.246 73.886 67.569 1.00 53.13 388 LEU A O 1
ATOM 1813 N N . SER A 1 296 ? 61.128 72.410 69.065 1.00 51.92 389 SER A N 1
ATOM 1814 C CA . SER A 1 296 ? 61.958 71.641 68.130 1.00 52.98 389 SER A CA 1
ATOM 1815 C C . SER A 1 296 ? 61.169 70.563 67.380 1.00 56.87 389 SER A C 1
ATOM 1816 O O . SER A 1 296 ? 61.459 70.316 66.218 1.00 56.82 389 SER A O 1
ATOM 1819 N N . SER A 1 297 ? 60.164 69.941 68.026 1.00 54.29 390 SER A N 1
ATOM 1820 C CA . SER A 1 297 ? 59.338 68.897 67.412 1.00 55.03 390 SER A CA 1
ATOM 1821 C C . SER A 1 297 ? 58.153 69.474 66.610 1.00 60.14 390 SER A C 1
ATOM 1822 O O . SER A 1 297 ? 58.020 69.212 65.417 1.00 59.70 390 SER A O 1
ATOM 1825 N N . CYS A 1 298 ? 57.303 70.254 67.281 1.00 58.48 391 CYS A N 1
ATOM 1826 C CA . CYS A 1 298 ? 56.085 70.865 66.756 1.00 60.21 391 CYS A CA 1
ATOM 1827 C C . CYS A 1 298 ? 56.349 71.892 65.611 1.00 67.35 391 CYS A C 1
ATOM 1828 O O . CYS A 1 298 ? 57.357 72.601 65.652 1.00 66.54 391 CYS A O 1
ATOM 1831 N N . SER A 1 299 ? 55.438 71.985 64.612 1.00 67.30 392 SER A N 1
ATOM 1832 C CA . SER A 1 299 ? 55.633 72.900 63.475 1.00 70.03 392 SER A CA 1
ATOM 1833 C C . SER A 1 299 ? 54.486 73.913 63.228 1.00 77.27 392 SER A C 1
ATOM 1834 O O . SER A 1 299 ? 54.585 75.053 63.684 1.00 77.19 392 SER A O 1
ATOM 1836 N N . ASP A 1 300 ? 53.448 73.532 62.461 1.00 76.23 393 ASP A N 1
ATOM 1837 C CA . ASP A 1 300 ? 52.326 74.418 62.121 1.00 77.31 393 ASP A CA 1
ATOM 1838 C C . ASP A 1 300 ? 51.294 74.449 63.260 1.00 80.35 393 ASP A C 1
ATOM 1839 O O . ASP A 1 300 ? 50.125 74.092 63.051 1.00 80.92 393 ASP A O 1
ATOM 1841 N N . CYS A 1 301 ? 51.731 74.889 64.471 1.00 75.00 394 CYS A N 1
ATOM 1842 C CA . CYS A 1 301 ? 50.871 74.897 65.660 1.00 73.52 394 CYS A CA 1
ATOM 1843 C C . CYS A 1 301 ? 51.080 76.084 66.616 1.00 71.04 394 CYS A C 1
ATOM 1844 O O . CYS A 1 301 ? 52.206 76.433 66.959 1.00 70.45 394 CYS A O 1
ATOM 1847 N N . ASP A 1 302 ? 49.959 76.632 67.100 1.00 62.98 395 ASP A N 1
ATOM 1848 C CA . ASP A 1 302 ? 49.893 77.769 68.008 1.00 59.81 395 ASP A CA 1
ATOM 1849 C C . ASP A 1 302 ? 49.757 77.368 69.477 1.00 55.88 395 ASP A C 1
ATOM 1850 O O . ASP A 1 302 ? 50.495 77.883 70.305 1.00 51.89 395 ASP A O 1
ATOM 1852 N N . GLU A 1 303 ? 48.779 76.506 69.795 1.00 50.82 396 GLU A N 1
ATOM 1853 C CA . GLU A 1 303 ? 48.448 76.078 71.150 1.00 48.35 396 GLU A CA 1
ATOM 1854 C C . GLU A 1 303 ? 48.517 74.571 71.322 1.00 47.89 396 GLU A C 1
ATOM 1855 O O . GLU A 1 303 ? 48.026 73.816 70.492 1.00 47.57 396 GLU A O 1
ATOM 1861 N N . ILE A 1 304 ? 49.140 74.144 72.420 1.00 41.68 397 ILE A N 1
ATOM 1862 C CA . ILE A 1 304 ? 49.379 72.757 72.806 1.00 39.27 397 ILE A CA 1
ATOM 1863 C C . ILE A 1 304 ? 48.450 72.463 73.977 1.00 38.17 397 ILE A C 1
ATOM 1864 O O . ILE A 1 304 ? 48.108 73.355 74.743 1.00 37.04 397 ILE A O 1
ATOM 1869 N N . GLN A 1 305 ? 48.042 71.218 74.096 1.00 34.15 398 GLN A N 1
ATOM 1870 C CA . GLN A 1 305 ? 47.158 70.722 75.139 1.00 33.90 398 GLN A CA 1
ATOM 1871 C C . GLN A 1 305 ? 47.896 69.611 75.850 1.00 35.49 398 GLN A C 1
ATOM 1872 O O . GLN A 1 305 ? 48.415 68.724 75.179 1.00 35.34 398 GLN A O 1
ATOM 1878 N N . PHE A 1 306 ? 48.000 69.679 77.184 1.00 31.25 399 PHE A N 1
ATOM 1879 C CA . PHE A 1 306 ? 48.668 68.636 77.977 1.00 31.86 399 PHE A CA 1
ATOM 1880 C C . PHE A 1 306 ? 47.650 67.821 78.765 1.00 40.63 399 PHE A C 1
ATOM 1881 O O . PHE A 1 306 ? 46.816 68.406 79.449 1.00 39.19 399 PHE A O 1
ATOM 1889 N N . MET A 1 307 ? 47.751 66.485 78.695 1.00 42.76 400 MET A N 1
ATOM 1890 C CA . MET A 1 307 ? 46.904 65.520 79.415 1.00 45.95 400 MET A CA 1
ATOM 1891 C C . MET A 1 307 ? 47.583 65.076 80.706 1.00 52.63 400 MET A C 1
ATOM 1892 O O . MET A 1 307 ? 48.771 65.354 80.904 1.00 50.55 400 MET A O 1
ATOM 1897 N N . GLU A 1 308 ? 46.825 64.408 81.599 1.00 54.38 401 GLU A N 1
ATOM 1898 C CA . GLU A 1 308 ? 47.342 63.889 82.878 1.00 55.56 401 GLU A CA 1
ATOM 1899 C C . GLU A 1 308 ? 48.368 62.786 82.642 1.00 60.46 401 GLU A C 1
ATOM 1900 O O . GLU A 1 308 ? 49.422 62.790 83.291 1.00 59.71 401 GLU A O 1
ATOM 1902 N N . ASP A 1 309 ? 48.086 61.887 81.656 1.00 58.40 402 ASP A N 1
ATOM 1903 C CA . ASP A 1 309 ? 48.935 60.748 81.254 1.00 58.57 402 ASP A CA 1
ATOM 1904 C C . ASP A 1 309 ? 50.335 61.141 80.670 1.00 60.73 402 ASP A C 1
ATOM 1905 O O . ASP A 1 309 ? 51.090 60.249 80.259 1.00 60.57 402 ASP A O 1
ATOM 1910 N N . GLY A 1 310 ? 50.652 62.443 80.652 1.00 54.56 403 GLY A N 1
ATOM 1911 C CA . GLY A 1 310 ? 51.927 62.978 80.176 1.00 52.68 403 GLY A CA 1
ATOM 1912 C C . GLY A 1 310 ? 51.950 63.395 78.713 1.00 53.46 403 GLY A C 1
ATOM 1913 O O . GLY A 1 310 ? 52.819 64.172 78.299 1.00 52.68 403 GLY A O 1
ATOM 1914 N N . SER A 1 311 ? 51.000 62.884 77.914 1.00 47.16 404 SER A N 1
ATOM 1915 C CA . SER A 1 311 ? 50.932 63.206 76.493 1.00 45.48 404 SER A CA 1
ATOM 1916 C C . SER A 1 311 ? 50.529 64.673 76.226 1.00 46.52 404 SER A C 1
ATOM 1917 O O . SER A 1 311 ? 50.006 65.370 77.103 1.00 43.89 404 SER A O 1
ATOM 1920 N N . TRP A 1 312 ? 50.834 65.135 75.012 1.00 43.69 405 TRP A N 1
ATOM 1921 C CA . TRP A 1 312 ? 50.495 66.458 74.509 1.00 43.94 405 TRP A CA 1
ATOM 1922 C C . TRP A 1 312 ? 50.125 66.367 73.033 1.00 44.59 405 TRP A C 1
ATOM 1923 O O . TRP A 1 312 ? 50.522 65.436 72.353 1.00 44.02 405 TRP A O 1
ATOM 1934 N N . CYS A 1 313 ? 49.346 67.315 72.546 1.00 40.33 406 CYS A N 1
ATOM 1935 C CA . CYS A 1 313 ? 48.918 67.377 71.151 1.00 38.97 406 CYS A CA 1
ATOM 1936 C C . CYS A 1 313 ? 48.443 68.791 70.878 1.00 42.30 406 CYS A C 1
ATOM 1937 O O . CYS A 1 313 ? 48.260 69.533 71.849 1.00 38.99 406 CYS A O 1
ATOM 1940 N N . PRO A 1 314 ? 48.183 69.187 69.596 1.00 42.55 407 PRO A N 1
ATOM 1941 C CA . PRO A 1 314 ? 47.656 70.539 69.340 1.00 42.67 407 PRO A CA 1
ATOM 1942 C C . PRO A 1 314 ? 46.282 70.723 69.986 1.00 46.26 407 PRO A C 1
ATOM 1943 O O . PRO A 1 314 ? 45.541 69.759 70.131 1.00 46.70 407 PRO A O 1
ATOM 1947 N N . MET A 1 315 ? 45.969 71.954 70.391 1.00 42.21 408 MET A N 1
ATOM 1948 C CA . MET A 1 315 ? 44.713 72.355 71.010 1.00 58.08 408 MET A CA 1
ATOM 1949 C C . MET A 1 315 ? 43.778 72.927 69.934 1.00 88.88 408 MET A C 1
ATOM 1950 O O . MET A 1 315 ? 43.669 72.376 68.839 1.00 54.02 408 MET A O 1
ATOM 1955 N N . ASP B 1 33 ? 55.895 96.056 109.978 1.00 51.76 126 ASP B N 1
ATOM 1956 C CA . ASP B 1 33 ? 56.412 96.112 108.599 1.00 50.84 126 ASP B CA 1
ATOM 1957 C C . ASP B 1 33 ? 57.651 95.194 108.393 1.00 52.85 126 ASP B C 1
ATOM 1958 O O . ASP B 1 33 ? 58.075 94.950 107.262 1.00 53.10 126 ASP B O 1
ATOM 1960 N N . VAL B 1 34 ? 58.223 94.709 109.503 1.00 47.46 127 VAL B N 1
ATOM 1961 C CA . VAL B 1 34 ? 59.371 93.812 109.586 1.00 44.30 127 VAL B CA 1
ATOM 1962 C C . VAL B 1 34 ? 58.779 92.405 109.648 1.00 45.39 127 VAL B C 1
ATOM 1963 O O . VAL B 1 34 ? 57.844 92.171 110.413 1.00 44.59 127 VAL B O 1
ATOM 1967 N N . THR B 1 35 ? 59.289 91.485 108.820 1.00 41.27 128 THR B N 1
ATOM 1968 C CA . THR B 1 35 ? 58.865 90.085 108.808 1.00 40.06 128 THR B CA 1
ATOM 1969 C C . THR B 1 35 ? 60.094 89.222 108.947 1.00 43.89 128 THR B C 1
ATOM 1970 O O . THR B 1 35 ? 61.174 89.641 108.524 1.00 43.35 128 THR B O 1
ATOM 1974 N N . MET B 1 36 ? 59.939 88.027 109.551 1.00 40.83 129 MET B N 1
ATOM 1975 C CA . MET B 1 36 ? 61.039 87.076 109.736 1.00 40.60 129 MET B CA 1
ATOM 1976 C C . MET B 1 36 ? 61.138 86.170 108.521 1.00 42.65 129 MET B C 1
ATOM 1977 O O . MET B 1 36 ? 60.121 85.810 107.916 1.00 41.67 129 MET B O 1
ATOM 1982 N N . LYS B 1 37 ? 62.355 85.737 108.218 1.00 38.63 130 LYS B N 1
ATOM 1983 C CA . LYS B 1 37 ? 62.592 84.771 107.169 1.00 37.75 130 LYS B CA 1
ATOM 1984 C C . LYS B 1 37 ? 62.216 83.383 107.760 1.00 41.55 130 LYS B C 1
ATOM 1985 O O . LYS B 1 37 ? 62.663 83.054 108.874 1.00 39.71 130 LYS B O 1
ATOM 1991 N N . PRO B 1 38 ? 61.394 82.572 107.039 1.00 38.44 131 PRO B N 1
ATOM 1992 C CA . PRO B 1 38 ? 61.033 81.237 107.562 1.00 37.36 131 PRO B CA 1
ATOM 1993 C C . PRO B 1 38 ? 62.247 80.345 107.815 1.00 40.19 131 PRO B C 1
ATOM 1994 O O . PRO B 1 38 ? 63.213 80.393 107.066 1.00 40.39 131 PRO B O 1
ATOM 1998 N N . LEU B 1 39 ? 62.211 79.592 108.923 1.00 35.62 132 LEU B N 1
ATOM 1999 C CA . LEU B 1 39 ? 63.255 78.655 109.312 1.00 34.31 132 LEU B CA 1
ATOM 2000 C C . LEU B 1 39 ? 62.954 77.289 108.676 1.00 38.62 132 LEU B C 1
ATOM 2001 O O . LEU B 1 39 ? 61.821 76.826 108.743 1.00 38.65 132 LEU B O 1
ATOM 2006 N N . PRO B 1 40 ? 63.948 76.652 108.025 1.00 36.12 133 PRO B N 1
ATOM 2007 C CA . PRO B 1 40 ? 63.693 75.374 107.329 1.00 34.74 133 PRO B CA 1
ATOM 2008 C C . PRO B 1 40 ? 63.044 74.272 108.176 1.00 36.39 133 PRO B C 1
ATOM 2009 O O . PRO B 1 40 ? 62.202 73.530 107.661 1.00 36.47 133 PRO B O 1
ATOM 2013 N N . PHE B 1 41 ? 63.392 74.190 109.473 1.00 31.48 134 PHE B N 1
ATOM 2014 C CA . PHE B 1 41 ? 62.884 73.167 110.393 1.00 29.37 134 PHE B CA 1
ATOM 2015 C C . PHE B 1 41 ? 61.641 73.588 111.193 1.00 34.93 134 PHE B C 1
ATOM 2016 O O . PHE B 1 41 ? 61.202 72.817 112.053 1.00 33.61 134 PHE B O 1
ATOM 2024 N N . TYR B 1 42 ? 61.039 74.770 110.887 1.00 32.36 135 TYR B N 1
ATOM 2025 C CA . TYR B 1 42 ? 59.872 75.245 111.646 1.00 31.68 135 TYR B CA 1
ATOM 2026 C C . TYR B 1 42 ? 58.742 75.726 110.766 1.00 36.43 135 TYR B C 1
ATOM 2027 O O . TYR B 1 42 ? 58.943 76.545 109.865 1.00 35.29 135 TYR B O 1
ATOM 2036 N N . GLU B 1 43 ? 57.546 75.201 111.036 1.00 34.49 136 GLU B N 1
ATOM 2037 C CA . GLU B 1 43 ? 56.316 75.571 110.353 1.00 35.20 136 GLU B CA 1
ATOM 2038 C C . GLU B 1 43 ? 55.560 76.430 111.335 1.00 41.30 136 GLU B C 1
ATOM 2039 O O . GLU B 1 43 ? 55.246 75.955 112.435 1.00 41.59 136 GLU B O 1
ATOM 2045 N N . VAL B 1 44 ? 55.310 77.708 110.966 1.00 38.60 137 VAL B N 1
ATOM 2046 C CA . VAL B 1 44 ? 54.569 78.666 111.799 1.00 38.38 137 VAL B CA 1
ATOM 2047 C C . VAL B 1 44 ? 53.097 78.247 111.820 1.00 43.38 137 VAL B C 1
ATOM 2048 O O . VAL B 1 44 ? 52.476 78.147 110.762 1.00 42.11 137 VAL B O 1
ATOM 2052 N N . TYR B 1 45 ? 52.556 78.007 113.026 1.00 42.71 138 TYR B N 1
ATOM 2053 C CA . TYR B 1 45 ? 51.155 77.626 113.260 1.00 44.84 138 TYR B CA 1
ATOM 2054 C C . TYR B 1 45 ? 50.310 78.834 113.635 1.00 50.78 138 TYR B C 1
ATOM 2055 O O . TYR B 1 45 ? 49.116 78.871 113.343 1.00 53.00 138 TYR B O 1
ATOM 2064 N N . GLY B 1 46 ? 50.945 79.805 114.277 1.00 45.37 139 GLY B N 1
ATOM 2065 C CA . GLY B 1 46 ? 50.317 81.037 114.718 1.00 44.19 139 GLY B CA 1
ATOM 2066 C C . GLY B 1 46 ? 51.344 82.059 115.151 1.00 46.03 139 GLY B C 1
ATOM 2067 O O . GLY B 1 46 ? 52.490 81.712 115.459 1.00 44.62 139 GLY B O 1
ATOM 2068 N N . GLU B 1 47 ? 50.918 83.332 115.195 1.00 42.28 140 GLU B N 1
ATOM 2069 C CA . GLU B 1 47 ? 51.739 84.452 115.616 1.00 41.67 140 GLU B CA 1
ATOM 2070 C C . GLU B 1 47 ? 51.250 84.902 116.971 1.00 44.83 140 GLU B C 1
ATOM 2071 O O . GLU B 1 47 ? 50.119 85.374 117.096 1.00 45.64 140 GLU B O 1
ATOM 2077 N N . LEU B 1 48 ? 52.083 84.718 117.999 1.00 39.76 141 LEU B N 1
ATOM 2078 C CA . LEU B 1 48 ? 51.706 85.055 119.373 1.00 38.52 141 LEU B CA 1
ATOM 2079 C C . LEU B 1 48 ? 52.047 86.508 119.723 1.00 42.88 141 LEU B C 1
ATOM 2080 O O . LEU B 1 48 ? 51.259 87.159 120.395 1.00 42.84 141 LEU B O 1
ATOM 2085 N N . ILE B 1 49 ? 53.181 87.032 119.216 1.00 39.96 142 ILE B N 1
ATOM 2086 C CA . ILE B 1 49 ? 53.575 88.445 119.299 1.00 39.60 142 ILE B CA 1
ATOM 2087 C C . ILE B 1 49 ? 54.113 88.804 117.921 1.00 44.56 142 ILE B C 1
ATOM 2088 O O . ILE B 1 49 ? 55.127 88.246 117.481 1.00 43.49 142 ILE B O 1
ATOM 2093 N N . ARG B 1 50 ? 53.415 89.725 117.234 1.00 42.94 143 ARG B N 1
ATOM 2094 C CA . ARG B 1 50 ? 53.790 90.247 115.916 1.00 43.22 143 ARG B CA 1
ATOM 2095 C C . ARG B 1 50 ? 55.137 90.975 116.022 1.00 45.78 143 ARG B C 1
ATOM 2096 O O . ARG B 1 50 ? 55.381 91.582 117.065 1.00 46.36 143 ARG B O 1
ATOM 2098 N N . PRO B 1 51 ? 56.019 90.956 114.994 1.00 42.01 144 PRO B N 1
ATOM 2099 C CA . PRO B 1 51 ? 57.288 91.694 115.114 1.00 42.76 144 PRO B CA 1
ATOM 2100 C C . PRO B 1 51 ? 57.072 93.118 115.630 1.00 47.90 144 PRO B C 1
ATOM 2101 O O . PRO B 1 51 ? 56.227 93.854 115.117 1.00 49.16 144 PRO B O 1
ATOM 2105 N N . THR B 1 52 ? 57.760 93.439 116.733 1.00 44.25 145 THR B N 1
ATOM 2106 C CA . THR B 1 52 ? 57.639 94.688 117.480 1.00 45.68 145 THR B CA 1
ATOM 2107 C C . THR B 1 52 ? 59.016 95.247 117.760 1.00 50.77 145 THR B C 1
ATOM 2108 O O . THR B 1 52 ? 59.872 94.515 118.273 1.00 50.54 145 THR B O 1
ATOM 2112 N N . THR B 1 53 ? 59.215 96.550 117.453 1.00 47.30 146 THR B N 1
ATOM 2113 C CA . THR B 1 53 ? 60.478 97.265 117.658 1.00 47.23 146 THR B CA 1
ATOM 2114 C C . THR B 1 53 ? 60.796 97.339 119.150 1.00 49.09 146 THR B C 1
ATOM 2115 O O . THR B 1 53 ? 59.903 97.608 119.956 1.00 48.13 146 THR B O 1
ATOM 2119 N N . LEU B 1 54 ? 62.062 97.067 119.509 1.00 44.89 147 LEU B N 1
ATOM 2120 C CA . LEU B 1 54 ? 62.525 97.064 120.896 1.00 57.79 147 LEU B CA 1
ATOM 2121 C C . LEU B 1 54 ? 62.873 98.462 121.418 1.00 86.19 147 LEU B C 1
ATOM 2122 O O . LEU B 1 54 ? 63.369 99.308 120.677 1.00 54.89 147 LEU B O 1
ATOM 2127 N N . PHE B 1 62 ? 72.084 100.146 129.569 1.00 80.99 155 PHE B N 1
ATOM 2128 C CA . PHE B 1 62 ? 71.207 99.038 129.187 1.00 78.26 155 PHE B CA 1
ATOM 2129 C C . PHE B 1 62 ? 69.726 99.448 129.168 1.00 80.12 155 PHE B C 1
ATOM 2130 O O . PHE B 1 62 ? 69.253 100.114 130.096 1.00 81.29 155 PHE B O 1
ATOM 2132 N N . GLU B 1 63 ? 69.009 99.041 128.099 1.00 72.76 156 GLU B N 1
ATOM 2133 C CA . GLU B 1 63 ? 67.583 99.307 127.872 1.00 70.76 156 GLU B CA 1
ATOM 2134 C C . GLU B 1 63 ? 66.737 98.090 128.257 1.00 70.29 156 GLU B C 1
ATOM 2135 O O . GLU B 1 63 ? 67.246 96.971 128.257 1.00 68.95 156 GLU B O 1
ATOM 2139 N N . GLU B 1 64 ? 65.451 98.308 128.588 1.00 64.68 157 GLU B N 1
ATOM 2140 C CA . GLU B 1 64 ? 64.530 97.240 128.989 1.00 62.07 157 GLU B CA 1
ATOM 2141 C C . GLU B 1 64 ? 63.147 97.412 128.365 1.00 63.39 157 GLU B C 1
ATOM 2142 O O . GLU B 1 64 ? 62.636 98.535 128.277 1.00 63.30 157 GLU B O 1
ATOM 2148 N N . ALA B 1 65 ? 62.547 96.277 127.945 1.00 56.93 158 ALA B N 1
ATOM 2149 C CA . ALA B 1 65 ? 61.224 96.194 127.334 1.00 54.42 158 ALA B CA 1
ATOM 2150 C C . ALA B 1 65 ? 60.448 94.990 127.874 1.00 56.28 158 ALA B C 1
ATOM 2151 O O . ALA B 1 65 ? 61.026 93.924 128.122 1.00 53.74 158 ALA B O 1
ATOM 2153 N N . HIS B 1 66 ? 59.128 95.179 128.062 1.00 53.38 159 HIS B N 1
ATOM 2154 C CA . HIS B 1 66 ? 58.194 94.180 128.581 1.00 51.88 159 HIS B CA 1
ATOM 2155 C C . HIS B 1 66 ? 57.202 93.749 127.508 1.00 52.56 159 HIS B C 1
ATOM 2156 O O . HIS B 1 66 ? 56.692 94.577 126.743 1.00 50.17 159 HIS B O 1
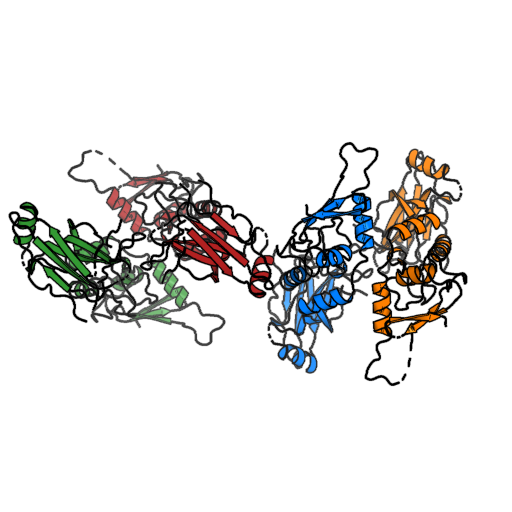ATOM 2163 N N . PHE B 1 67 ? 56.947 92.437 127.451 1.00 48.22 160 PHE B N 1
ATOM 2164 C CA . PHE B 1 67 ? 56.022 91.821 126.505 1.00 46.78 160 PHE B CA 1
ATOM 2165 C C . PHE B 1 67 ? 55.110 90.821 127.207 1.00 50.63 160 PHE B C 1
ATOM 2166 O O . PHE B 1 67 ? 55.505 90.223 128.206 1.00 48.58 160 PHE B O 1
ATOM 2174 N N . THR B 1 68 ? 53.885 90.664 126.684 1.00 49.06 161 THR B N 1
ATOM 2175 C CA . THR B 1 68 ? 52.861 89.742 127.187 1.00 49.06 161 THR B CA 1
ATOM 2176 C C . THR B 1 68 ? 52.179 89.028 126.003 1.00 50.20 161 THR B C 1
ATOM 2177 O O . THR B 1 68 ? 52.020 89.609 124.931 1.00 50.34 161 THR B O 1
ATOM 2181 N N . PHE B 1 69 ? 51.832 87.758 126.195 1.00 44.09 162 PHE B N 1
ATOM 2182 C CA . PHE B 1 69 ? 51.104 86.940 125.225 1.00 41.85 162 PHE B CA 1
ATOM 2183 C C . PHE B 1 69 ? 50.299 85.900 125.983 1.00 46.56 162 PHE B C 1
ATOM 2184 O O . PHE B 1 69 ? 50.615 85.604 127.133 1.00 46.25 162 PHE B O 1
ATOM 2192 N N . ALA B 1 70 ? 49.257 85.360 125.349 1.00 44.78 163 ALA B N 1
ATOM 2193 C CA . ALA B 1 70 ? 48.402 84.321 125.931 1.00 45.04 163 ALA B CA 1
ATOM 2194 C C . ALA B 1 70 ? 48.136 83.247 124.888 1.00 47.61 163 ALA B C 1
ATOM 2195 O O . ALA B 1 70 ? 48.142 83.531 123.686 1.00 47.47 163 ALA B O 1
ATOM 2197 N N . LEU B 1 71 ? 47.958 82.008 125.338 1.00 42.64 164 LEU B N 1
ATOM 2198 C CA . LEU B 1 71 ? 47.698 80.882 124.439 1.00 41.72 164 LEU B CA 1
ATOM 2199 C C . LEU B 1 71 ? 46.220 80.529 124.525 1.00 47.46 164 LEU B C 1
ATOM 2200 O O . LEU B 1 71 ? 45.652 80.623 125.611 1.00 48.45 164 LEU B O 1
ATOM 2205 N N . THR B 1 72 ? 45.587 80.132 123.394 1.00 43.33 165 THR B N 1
ATOM 2206 C CA . THR B 1 72 ? 44.175 79.705 123.393 1.00 42.66 165 THR B CA 1
ATOM 2207 C C . THR B 1 72 ? 44.130 78.273 123.977 1.00 47.94 165 THR B C 1
ATOM 2208 O O . THR B 1 72 ? 45.170 77.599 123.939 1.00 47.93 165 THR B O 1
ATOM 2212 N N . PRO B 1 73 ? 42.976 77.741 124.468 1.00 45.08 166 PRO B N 1
ATOM 2213 C CA . PRO B 1 73 ? 42.980 76.353 124.973 1.00 45.54 166 PRO B CA 1
ATOM 2214 C C . PRO B 1 73 ? 43.406 75.336 123.907 1.00 49.96 166 PRO B C 1
ATOM 2215 O O . PRO B 1 73 ? 43.993 74.316 124.243 1.00 51.60 166 PRO B O 1
ATOM 2219 N N . GLN B 1 74 ? 43.153 75.651 122.627 1.00 45.86 167 GLN B N 1
ATOM 2220 C CA . GLN B 1 74 ? 43.498 74.878 121.437 1.00 45.17 167 GLN B CA 1
ATOM 2221 C C . GLN B 1 74 ? 45.026 74.856 121.258 1.00 45.97 167 GLN B C 1
ATOM 2222 O O . GLN B 1 74 ? 45.584 73.801 120.957 1.00 44.82 167 GLN B O 1
ATOM 2226 N N . GLN B 1 75 ? 45.691 76.021 121.432 1.00 40.87 168 GLN B N 1
ATOM 2227 C CA . GLN B 1 75 ? 47.146 76.142 121.291 1.00 39.04 168 GLN B CA 1
ATOM 2228 C C . GLN B 1 75 ? 47.867 75.369 122.406 1.00 43.09 168 GLN B C 1
ATOM 2229 O O . GLN B 1 75 ? 48.820 74.646 122.109 1.00 43.16 168 GLN B O 1
ATOM 2235 N N . VAL B 1 76 ? 47.330 75.423 123.648 1.00 39.00 169 VAL B N 1
ATOM 2236 C CA . VAL B 1 76 ? 47.820 74.693 124.823 1.00 38.02 169 VAL B CA 1
ATOM 2237 C C . VAL B 1 76 ? 47.723 73.167 124.592 1.00 43.60 169 VAL B C 1
ATOM 2238 O O . VAL B 1 76 ? 48.685 72.440 124.865 1.00 42.96 169 VAL B O 1
ATOM 2242 N N . GLN B 1 77 ? 46.581 72.692 124.072 1.00 42.89 170 GLN B N 1
ATOM 2243 C CA . GLN B 1 77 ? 46.348 71.268 123.783 1.00 43.49 170 GLN B CA 1
ATOM 2244 C C . GLN B 1 77 ? 47.348 70.720 122.753 1.00 44.98 170 GLN B C 1
ATOM 2245 O O . GLN B 1 77 ? 47.913 69.637 122.950 1.00 43.95 170 GLN B O 1
ATOM 2251 N N . GLN B 1 78 ? 47.599 71.498 121.686 1.00 41.56 171 GLN B N 1
ATOM 2252 C CA . GLN B 1 78 ? 48.554 71.172 120.610 1.00 39.51 171 GLN B CA 1
ATOM 2253 C C . GLN B 1 78 ? 49.948 70.935 121.182 1.00 42.62 171 GLN B C 1
ATOM 2254 O O . GLN B 1 78 ? 50.569 69.910 120.879 1.00 42.79 171 GLN B O 1
ATOM 2260 N N . ILE B 1 79 ? 50.414 71.866 122.042 1.00 38.09 172 ILE B N 1
ATOM 2261 C CA . ILE B 1 79 ? 51.715 71.787 122.716 1.00 37.60 172 ILE B CA 1
ATOM 2262 C C . ILE B 1 79 ? 51.812 70.546 123.612 1.00 43.49 172 ILE B C 1
ATOM 2263 O O . ILE B 1 79 ? 52.704 69.727 123.401 1.00 43.94 172 ILE B O 1
ATOM 2268 N N . LEU B 1 80 ? 50.888 70.411 124.602 1.00 39.87 173 LEU B N 1
ATOM 2269 C CA . LEU B 1 80 ? 50.902 69.348 125.600 1.00 39.93 173 LEU B CA 1
ATOM 2270 C C . LEU B 1 80 ? 50.809 67.929 125.032 1.00 45.84 173 LEU B C 1
ATOM 2271 O O . LEU B 1 80 ? 51.342 67.007 125.660 1.00 46.95 173 LEU B O 1
ATOM 2276 N N . THR B 1 81 ? 50.152 67.745 123.870 1.00 41.93 174 THR B N 1
ATOM 2277 C CA . THR B 1 81 ? 49.996 66.423 123.252 1.00 42.09 174 THR B CA 1
ATOM 2278 C C . THR B 1 81 ? 51.069 66.150 122.194 1.00 47.32 174 THR B C 1
ATOM 2279 O O . THR B 1 81 ? 51.015 65.110 121.525 1.00 48.78 174 THR B O 1
ATOM 2283 N N . SER B 1 82 ? 52.054 67.056 122.043 1.00 43.30 175 SER B N 1
ATOM 2284 C CA . SER B 1 82 ? 53.110 66.867 121.048 1.00 42.34 175 SER B CA 1
ATOM 2285 C C . SER B 1 82 ? 54.412 66.234 121.636 1.00 48.85 175 SER B C 1
ATOM 2286 O O . SER B 1 82 ? 55.510 66.468 121.111 1.00 48.55 175 SER B O 1
ATOM 2289 N N . ARG B 1 83 ? 54.254 65.396 122.695 1.00 47.12 176 ARG B N 1
ATOM 2290 C CA . ARG B 1 83 ? 55.261 64.592 123.415 1.00 77.65 176 ARG B CA 1
ATOM 2291 C C . ARG B 1 83 ? 56.169 65.422 124.302 1.00 121.49 176 ARG B C 1
ATOM 2292 O O . ARG B 1 83 ? 56.652 64.915 125.313 1.00 92.21 176 ARG B O 1
ATOM 2294 N N . ASP B 1 92 ? 60.832 67.023 125.633 1.00 58.92 185 ASP B N 1
ATOM 2295 C CA . ASP B 1 92 ? 60.728 67.953 124.502 1.00 56.82 185 ASP B CA 1
ATOM 2296 C C . ASP B 1 92 ? 59.392 67.817 123.749 1.00 57.52 185 ASP B C 1
ATOM 2297 O O . ASP B 1 92 ? 58.920 66.704 123.516 1.00 58.78 185 ASP B O 1
ATOM 2299 N N . TYR B 1 93 ? 58.790 68.956 123.369 1.00 49.33 186 TYR B N 1
ATOM 2300 C CA . TYR B 1 93 ? 57.529 69.012 122.631 1.00 46.19 186 TYR B CA 1
ATOM 2301 C C . TYR B 1 93 ? 57.817 69.310 121.174 1.00 46.00 186 TYR B C 1
ATOM 2302 O O . TYR B 1 93 ? 58.787 70.013 120.894 1.00 45.43 186 TYR B O 1
ATOM 2311 N N . THR B 1 94 ? 56.997 68.781 120.240 1.00 40.79 187 THR B N 1
ATOM 2312 C CA . THR B 1 94 ? 57.212 69.050 118.810 1.00 39.64 187 THR B CA 1
ATOM 2313 C C . THR B 1 94 ? 56.477 70.362 118.406 1.00 41.04 187 THR B C 1
ATOM 2314 O O . THR B 1 94 ? 56.979 71.064 117.532 1.00 38.30 187 THR B O 1
ATOM 2318 N N . ILE B 1 95 ? 55.321 70.701 119.056 1.00 36.29 188 ILE B N 1
ATOM 2319 C CA . ILE B 1 95 ? 54.641 71.993 118.867 1.00 35.06 188 ILE B CA 1
ATOM 2320 C C . ILE B 1 95 ? 55.218 72.877 120.005 1.00 38.20 188 ILE B C 1
ATOM 2321 O O . ILE B 1 95 ? 55.143 72.512 121.191 1.00 37.11 188 ILE B O 1
ATOM 2326 N N . GLN B 1 96 ? 55.843 74.003 119.626 1.00 33.27 189 GLN B N 1
ATOM 2327 C CA . GLN B 1 96 ? 56.559 74.869 120.558 1.00 32.79 189 GLN B CA 1
ATOM 2328 C C . GLN B 1 96 ? 56.222 76.356 120.463 1.00 35.87 189 GLN B C 1
ATOM 2329 O O . GLN B 1 96 ? 55.639 76.808 119.483 1.00 35.19 189 GLN B O 1
ATOM 2335 N N . VAL B 1 97 ? 56.680 77.121 121.473 1.00 32.61 190 VAL B N 1
ATOM 2336 C CA . VAL B 1 97 ? 56.606 78.576 121.516 1.00 32.07 190 VAL B CA 1
ATOM 2337 C C . VAL B 1 97 ? 58.036 79.040 121.146 1.00 32.99 190 VAL B C 1
ATOM 2338 O O . VAL B 1 97 ? 59.001 78.693 121.825 1.00 32.53 190 VAL B O 1
ATOM 2342 N N . GLN B 1 98 ? 58.158 79.786 120.060 1.00 27.84 191 GLN B N 1
ATOM 2343 C CA . GLN B 1 98 ? 59.442 80.266 119.545 1.00 26.91 191 GLN B CA 1
ATOM 2344 C C . GLN B 1 98 ? 59.571 81.785 119.634 1.00 32.24 191 GLN B C 1
ATOM 2345 O O . GLN B 1 98 ? 58.746 82.518 119.094 1.00 31.45 191 GLN B O 1
ATOM 2351 N N . LEU B 1 99 ? 60.638 82.241 120.292 1.00 31.98 192 LEU B N 1
ATOM 2352 C CA . LEU B 1 99 ? 61.005 83.646 120.425 1.00 32.83 192 LEU B CA 1
ATOM 2353 C C . LEU B 1 99 ? 62.083 83.950 119.381 1.00 36.76 192 LEU B C 1
ATOM 2354 O O . LEU B 1 99 ? 63.060 83.206 119.242 1.00 35.05 192 LEU B O 1
ATOM 2359 N N . ARG B 1 100 ? 61.867 85.018 118.612 1.00 35.17 193 ARG B N 1
ATOM 2360 C CA . ARG B 1 100 ? 62.785 85.421 117.552 1.00 35.03 193 ARG B CA 1
ATOM 2361 C C . ARG B 1 100 ? 63.139 86.904 117.646 1.00 39.27 193 ARG B C 1
ATOM 2362 O O . ARG B 1 100 ? 62.259 87.727 117.900 1.00 39.68 193 ARG B O 1
ATOM 2370 N N . PHE B 1 101 ? 64.432 87.231 117.463 1.00 36.40 194 PHE B N 1
ATOM 2371 C CA . PHE B 1 101 ? 64.963 88.607 117.430 1.00 37.44 194 PHE B CA 1
ATOM 2372 C C . PHE B 1 101 ? 65.554 88.877 116.064 1.00 40.42 194 PHE B C 1
ATOM 2373 O O . PHE B 1 101 ? 66.032 87.959 115.406 1.00 38.19 194 PHE B O 1
ATOM 2381 N N . CYS B 1 102 ? 65.550 90.140 115.646 1.00 39.13 195 CYS B N 1
ATOM 2382 C CA . CYS B 1 102 ? 66.133 90.547 114.369 1.00 38.64 195 CYS B CA 1
ATOM 2383 C C . CYS B 1 102 ? 66.377 92.041 114.359 1.00 42.95 195 CYS B C 1
ATOM 2384 O O . CYS B 1 102 ? 65.952 92.754 115.277 1.00 42.69 195 CYS B O 1
ATOM 2387 N N . LEU B 1 103 ? 67.046 92.511 113.303 1.00 40.05 196 LEU B N 1
ATOM 2388 C CA . LEU B 1 103 ? 67.290 93.923 113.030 1.00 40.87 196 LEU B CA 1
ATOM 2389 C C . LEU B 1 103 ? 65.946 94.537 112.626 1.00 47.16 196 LEU B C 1
ATOM 2390 O O . LEU B 1 103 ? 65.167 93.885 111.926 1.00 46.58 196 LEU B O 1
ATOM 2395 N N . CYS B 1 104 ? 65.676 95.781 113.032 1.00 47.02 197 CYS B N 1
ATOM 2396 C CA . CYS B 1 104 ? 64.452 96.463 112.624 1.00 48.37 197 CYS B CA 1
ATOM 2397 C C . CYS B 1 104 ? 64.626 96.973 111.168 1.00 52.67 197 CYS B C 1
ATOM 2398 O O . CYS B 1 104 ? 64.827 98.173 110.944 1.00 53.97 197 CYS B O 1
ATOM 2401 N N . GLU B 1 105 ? 64.602 96.035 110.188 1.00 46.21 198 GLU B N 1
ATOM 2402 C CA . GLU B 1 105 ? 64.762 96.347 108.769 1.00 45.21 198 GLU B CA 1
ATOM 2403 C C . GLU B 1 105 ? 63.570 95.804 107.952 1.00 48.75 198 GLU B C 1
ATOM 2404 O O . GLU B 1 105 ? 63.025 94.757 108.278 1.00 46.39 198 GLU B O 1
ATOM 2410 N N . THR B 1 106 ? 63.151 96.546 106.910 1.00 48.11 199 THR B N 1
ATOM 2411 C CA . THR B 1 106 ? 61.947 96.261 106.115 1.00 47.66 199 THR B CA 1
ATOM 2412 C C . THR B 1 106 ? 62.165 95.777 104.654 1.00 52.76 199 THR B C 1
ATOM 2413 O O . THR B 1 106 ? 61.261 95.148 104.102 1.00 52.32 199 THR B O 1
ATOM 2417 N N . SER B 1 107 ? 63.317 96.068 104.027 1.00 49.92 200 SER B N 1
ATOM 2418 C CA . SER B 1 107 ? 63.571 95.725 102.615 1.00 49.56 200 SER B CA 1
ATOM 2419 C C . SER B 1 107 ? 63.546 94.213 102.276 1.00 52.63 200 SER B C 1
ATOM 2420 O O . SER B 1 107 ? 63.383 93.871 101.105 1.00 52.56 200 SER B O 1
ATOM 2423 N N . CYS B 1 108 ? 63.692 93.323 103.272 1.00 47.40 201 CYS B N 1
ATOM 2424 C CA . CYS B 1 108 ? 63.668 91.876 103.041 1.00 46.11 201 CYS B CA 1
ATOM 2425 C C . CYS B 1 108 ? 63.272 91.098 104.314 1.00 49.34 201 CYS B C 1
ATOM 2426 O O . CYS B 1 108 ? 63.562 91.588 105.410 1.00 50.12 201 CYS B O 1
ATOM 2429 N N . PRO B 1 109 ? 62.680 89.870 104.206 1.00 43.77 202 PRO B N 1
ATOM 2430 C CA . PRO B 1 109 ? 62.420 89.069 105.423 1.00 42.29 202 PRO B CA 1
ATOM 2431 C C . PRO B 1 109 ? 63.721 88.907 106.222 1.00 43.21 202 PRO B C 1
ATOM 2432 O O . PRO B 1 109 ? 64.774 88.616 105.653 1.00 40.90 202 PRO B O 1
ATOM 2436 N N . GLN B 1 110 ? 63.654 89.182 107.528 1.00 39.87 203 GLN B N 1
ATOM 2437 C CA . GLN B 1 110 ? 64.818 89.183 108.408 1.00 39.83 203 GLN B CA 1
ATOM 2438 C C . GLN B 1 110 ? 65.184 87.825 109.009 1.00 43.46 203 GLN B C 1
ATOM 2439 O O . GLN B 1 110 ? 64.323 87.062 109.432 1.00 42.14 203 GLN B O 1
ATOM 2445 N N . GLU B 1 111 ? 66.487 87.546 109.040 1.00 41.13 204 GLU B N 1
ATOM 2446 C CA . GLU B 1 111 ? 67.072 86.359 109.668 1.00 40.44 204 GLU B CA 1
AT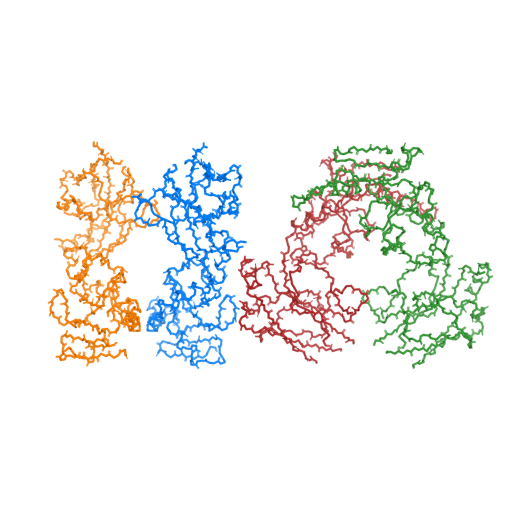OM 2447 C C . GLU B 1 111 ? 67.303 86.734 111.138 1.00 43.86 204 GLU B C 1
ATOM 2448 O O . GLU B 1 111 ? 67.318 87.927 111.471 1.00 44.77 204 GLU B O 1
ATOM 2454 N N . ASP B 1 112 ? 67.522 85.736 112.005 1.00 38.46 205 ASP B N 1
ATOM 2455 C CA . ASP B 1 112 ? 67.762 85.967 113.423 1.00 38.46 205 ASP B CA 1
ATOM 2456 C C . ASP B 1 112 ? 69.057 86.745 113.661 1.00 41.93 205 ASP B C 1
ATOM 2457 O O . ASP B 1 112 ? 70.088 86.426 113.062 1.00 40.54 205 ASP B O 1
ATOM 2462 N N . TYR B 1 113 ? 68.967 87.799 114.508 1.00 39.06 206 TYR B N 1
ATOM 2463 C CA . TYR B 1 113 ? 70.055 88.701 114.868 1.00 40.90 206 TYR B CA 1
ATOM 2464 C C . TYR B 1 113 ? 69.761 89.205 116.248 1.00 45.80 206 TYR B C 1
ATOM 2465 O O . TYR B 1 113 ? 68.757 89.884 116.454 1.00 44.71 206 TYR B O 1
ATOM 2474 N N . PHE B 1 114 ? 70.648 88.880 117.194 1.00 44.09 207 PHE B N 1
ATOM 2475 C CA . PHE B 1 114 ? 70.535 89.282 118.587 1.00 44.70 207 PHE B CA 1
ATOM 2476 C C . PHE B 1 114 ? 71.074 90.701 118.821 1.00 52.82 207 PHE B C 1
ATOM 2477 O O . PHE B 1 114 ? 72.166 91.026 118.328 1.00 53.37 207 PHE B O 1
ATOM 2485 N N . PRO B 1 115 ? 70.353 91.550 119.603 1.00 52.05 208 PRO B N 1
ATOM 2486 C CA . PRO B 1 115 ? 70.911 92.871 119.953 1.00 54.37 208 PRO B CA 1
ATOM 2487 C C . PRO B 1 115 ? 72.085 92.673 120.927 1.00 60.31 208 PRO B C 1
ATOM 2488 O O . PRO B 1 115 ? 72.124 91.634 121.603 1.00 59.56 208 PRO B O 1
ATOM 2492 N N . PRO B 1 116 ? 73.050 93.617 121.045 1.00 57.82 209 PRO B N 1
ATOM 2493 C CA . PRO B 1 116 ? 74.160 93.386 121.985 1.00 58.18 209 PRO B CA 1
ATOM 2494 C C . PRO B 1 116 ? 73.699 93.310 123.438 1.00 59.43 209 PRO B C 1
ATOM 2495 O O . PRO B 1 116 ? 72.676 93.897 123.801 1.00 57.43 209 PRO B O 1
ATOM 2499 N N . ASN B 1 117 ? 74.444 92.527 124.248 1.00 55.80 210 ASN B N 1
ATOM 2500 C CA . ASN B 1 117 ? 74.235 92.274 125.677 1.00 55.75 210 ASN B CA 1
ATOM 2501 C C . ASN B 1 117 ? 72.805 91.813 125.956 1.00 57.68 210 ASN B C 1
ATOM 2502 O O . ASN B 1 117 ? 72.188 92.252 126.932 1.00 58.27 210 ASN B O 1
ATOM 2507 N N . LEU B 1 118 ? 72.275 90.939 125.072 1.00 51.75 211 LEU B N 1
ATOM 2508 C CA . LEU B 1 118 ? 70.915 90.418 125.161 1.00 50.09 211 LEU B CA 1
ATOM 2509 C C . LEU B 1 118 ? 70.759 89.482 126.356 1.00 54.08 211 LEU B C 1
ATOM 2510 O O . LEU B 1 118 ? 71.538 88.542 126.526 1.00 54.35 211 LEU B O 1
ATOM 2515 N N . PHE B 1 119 ? 69.770 89.788 127.197 1.00 50.00 212 PHE B N 1
ATOM 2516 C CA . PHE B 1 119 ? 69.371 89.016 128.360 1.00 50.42 212 PHE B CA 1
ATOM 2517 C C . PHE B 1 119 ? 67.851 88.929 128.282 1.00 51.03 212 PHE B C 1
ATOM 2518 O O . PHE B 1 119 ? 67.188 89.942 128.042 1.00 49.10 212 PHE B O 1
ATOM 2526 N N . VAL B 1 120 ? 67.309 87.711 128.421 1.00 47.25 213 VAL B N 1
ATOM 2527 C CA . VAL B 1 120 ? 65.865 87.446 128.343 1.00 45.98 213 VAL B CA 1
ATOM 2528 C C . VAL B 1 120 ? 65.394 86.757 129.616 1.00 49.59 213 VAL B C 1
ATOM 2529 O O . VAL B 1 120 ? 66.105 85.906 130.161 1.00 49.79 213 VAL B O 1
ATOM 2533 N N . LYS B 1 121 ? 64.183 87.101 130.059 1.00 45.76 214 LYS B N 1
ATOM 2534 C CA . LYS B 1 121 ? 63.504 86.466 131.185 1.00 46.40 214 LYS B CA 1
ATOM 2535 C C . LYS B 1 121 ? 62.089 86.099 130.746 1.00 49.83 214 LYS B C 1
ATOM 2536 O O . LYS B 1 121 ? 61.354 86.960 130.264 1.00 49.86 214 LYS B O 1
ATOM 2539 N N . VAL B 1 122 ? 61.729 84.817 130.869 1.00 45.90 215 VAL B N 1
ATOM 2540 C CA . VAL B 1 122 ? 60.392 84.314 130.517 1.00 44.36 215 VAL B CA 1
ATOM 2541 C C . VAL B 1 122 ? 59.713 83.892 131.813 1.00 49.24 215 VAL B C 1
ATOM 2542 O O . VAL B 1 122 ? 60.231 83.016 132.513 1.00 49.75 215 VAL B O 1
ATOM 2546 N N . ASN B 1 123 ? 58.578 84.543 132.148 1.00 46.21 216 ASN B N 1
ATOM 2547 C CA . ASN B 1 123 ? 57.784 84.320 133.370 1.00 47.33 216 ASN B CA 1
ATOM 2548 C C . ASN B 1 123 ? 58.674 84.320 134.649 1.00 53.20 216 ASN B C 1
ATOM 2549 O O . ASN B 1 123 ? 58.543 83.447 135.518 1.00 54.17 216 ASN B O 1
ATOM 2554 N N . GLY B 1 124 ? 59.585 85.297 134.709 1.00 49.25 217 GLY B N 1
ATOM 2555 C CA . GLY B 1 124 ? 60.522 85.492 135.808 1.00 49.94 217 GLY B CA 1
ATOM 2556 C C . GLY B 1 124 ? 61.774 84.629 135.804 1.00 53.77 217 GLY B C 1
ATOM 2557 O O . GLY B 1 124 ? 62.618 84.802 136.686 1.00 55.44 217 GLY B O 1
ATOM 2558 N N . LYS B 1 125 ? 61.929 83.700 134.835 1.00 47.91 218 LYS B N 1
ATOM 2559 C CA . LYS B 1 125 ? 63.105 82.814 134.801 1.00 47.31 218 LYS B CA 1
ATOM 2560 C C . LYS B 1 125 ? 64.143 83.231 133.792 1.00 53.29 218 LYS B C 1
ATOM 2561 O O . LYS B 1 125 ? 63.800 83.640 132.684 1.00 51.40 218 LYS B O 1
ATOM 2567 N N . LEU B 1 126 ? 65.426 83.076 134.160 1.00 54.03 219 LEU B N 1
ATOM 2568 C CA . LEU B 1 126 ? 66.540 83.368 133.262 1.00 55.70 219 LEU B CA 1
ATOM 2569 C C . LEU B 1 126 ? 66.385 82.456 132.027 1.00 60.38 219 LEU B C 1
ATOM 2570 O O . LEU B 1 126 ? 66.278 81.233 132.159 1.00 59.54 219 LEU B O 1
ATOM 2575 N N . CYS B 1 127 ? 66.264 83.070 130.846 1.00 57.50 220 CYS B N 1
ATOM 2576 C CA . CYS B 1 127 ? 66.098 82.314 129.622 1.00 56.40 220 CYS B CA 1
ATOM 2577 C C . CYS B 1 127 ? 67.472 81.943 129.049 1.00 60.21 220 CYS B C 1
ATOM 2578 O O . CYS B 1 127 ? 68.273 82.842 128.776 1.00 60.10 220 CYS B O 1
ATOM 2581 N N . PRO B 1 128 ? 67.776 80.631 128.890 1.00 56.62 221 PRO B N 1
ATOM 2582 C CA . PRO B 1 128 ? 69.093 80.240 128.361 1.00 56.74 221 PRO B CA 1
ATOM 2583 C C . PRO B 1 128 ? 69.257 80.577 126.877 1.00 59.78 221 PRO B C 1
ATOM 2584 O O . PRO B 1 128 ? 68.354 80.363 126.056 1.00 57.65 221 PRO B O 1
ATOM 2588 N N . LEU B 1 129 ? 70.419 81.139 126.547 1.00 57.40 222 LEU B N 1
ATOM 2589 C CA . LEU B 1 129 ? 70.740 81.593 125.200 1.00 56.54 222 LEU B CA 1
ATOM 2590 C C . LEU B 1 129 ? 71.855 80.750 124.550 1.00 61.40 222 LEU B C 1
ATOM 2591 O O . LEU B 1 129 ? 72.557 80.053 125.281 1.00 61.59 222 LEU B O 1
ATOM 2596 N N . PRO B 1 130 ? 72.028 80.760 123.197 1.00 58.60 223 PRO B N 1
ATOM 2597 C CA . PRO B 1 130 ? 73.125 79.974 122.594 1.00 59.05 223 PRO B CA 1
ATOM 2598 C C . PRO B 1 130 ? 74.477 80.454 123.112 1.00 65.97 223 PRO B C 1
ATOM 2599 O O . PRO B 1 130 ? 74.678 81.664 123.255 1.00 66.58 223 PRO B O 1
ATOM 2603 N N . GLY B 1 131 ? 75.354 79.507 123.446 1.00 63.73 224 GLY B N 1
ATOM 2604 C CA . GLY B 1 131 ? 76.684 79.784 123.989 1.00 65.06 224 GLY B CA 1
ATOM 2605 C C . GLY B 1 131 ? 77.605 80.556 123.063 1.00 69.87 224 GLY B C 1
ATOM 2606 O O . GLY B 1 131 ? 77.466 80.481 121.839 1.00 68.03 224 GLY B O 1
ATOM 2607 N N . TYR B 1 132 ? 78.558 81.310 123.652 1.00 69.11 225 TYR B N 1
ATOM 2608 C CA . TYR B 1 132 ? 79.554 82.110 122.935 1.00 94.81 225 TYR B CA 1
ATOM 2609 C C . TYR B 1 132 ? 80.570 81.222 122.224 1.00 124.33 225 TYR B C 1
ATOM 2610 O O . TYR B 1 132 ? 80.778 81.369 121.023 1.00 89.84 225 TYR B O 1
ATOM 2619 N N . LYS B 1 143 ? 81.720 86.428 120.446 1.00 75.11 236 LYS B N 1
ATOM 2620 C CA . LYS B 1 143 ? 80.665 86.337 119.441 1.00 72.88 236 LYS B CA 1
ATOM 2621 C C . LYS B 1 143 ? 79.657 85.227 119.778 1.00 74.78 236 LYS B C 1
ATOM 2622 O O . LYS B 1 143 ? 80.054 84.071 119.964 1.00 74.95 236 LYS B O 1
ATOM 2624 N N . ARG B 1 144 ? 78.356 85.586 119.859 1.00 68.55 237 ARG B N 1
ATOM 2625 C CA . ARG B 1 144 ? 77.249 84.667 120.168 1.00 65.58 237 ARG B CA 1
ATOM 2626 C C . ARG B 1 144 ? 76.405 84.385 118.912 1.00 65.18 237 ARG B C 1
ATOM 2627 O O . ARG B 1 144 ? 75.975 85.348 118.262 1.00 64.90 237 ARG B O 1
ATOM 2635 N N . PRO B 1 145 ? 76.136 83.090 118.563 1.00 58.34 238 PRO B N 1
ATOM 2636 C CA . PRO B 1 145 ? 75.322 82.811 117.365 1.00 55.41 238 PRO B CA 1
ATOM 2637 C C . PRO B 1 145 ? 73.851 83.168 117.556 1.00 55.51 238 PRO B C 1
ATOM 2638 O O . PRO B 1 145 ? 73.240 82.805 118.561 1.00 54.25 238 PRO B O 1
ATOM 2642 N N . SER B 1 146 ? 73.299 83.897 116.579 1.00 50.23 239 SER B N 1
ATOM 2643 C CA . SER B 1 146 ? 71.915 84.338 116.561 1.00 48.78 239 SER B CA 1
ATOM 2644 C C . SER B 1 146 ? 71.044 83.235 115.998 1.00 51.64 239 SER B C 1
ATOM 2645 O O . SER B 1 146 ? 71.263 82.776 114.868 1.00 52.00 239 SER B O 1
ATOM 2648 N N . ARG B 1 147 ? 70.087 82.773 116.818 1.00 45.36 240 ARG B N 1
ATOM 2649 C CA . ARG B 1 147 ? 69.208 81.655 116.499 1.00 43.54 240 ARG B CA 1
ATOM 2650 C C . ARG B 1 147 ? 67.827 81.805 117.158 1.00 42.52 240 ARG B C 1
ATOM 2651 O O . ARG B 1 147 ? 67.738 82.490 118.170 1.00 41.30 240 ARG B O 1
ATOM 2659 N N . PRO B 1 148 ? 66.751 81.145 116.642 1.00 35.92 241 PRO B N 1
ATOM 2660 C CA . PRO B 1 148 ? 65.458 81.166 117.362 1.00 34.19 241 PRO B CA 1
ATOM 2661 C C . PRO B 1 148 ? 65.601 80.594 118.778 1.00 37.12 241 PRO B C 1
ATOM 2662 O O . PRO B 1 148 ? 66.474 79.759 119.014 1.00 35.74 241 PRO B O 1
ATOM 2666 N N . ILE B 1 149 ? 64.773 81.068 119.731 1.00 34.67 242 ILE B N 1
ATOM 2667 C CA . ILE B 1 149 ? 64.839 80.585 121.114 1.00 34.44 242 ILE B CA 1
ATOM 2668 C C . ILE B 1 149 ? 63.563 79.831 121.437 1.00 37.99 242 ILE B C 1
ATOM 2669 O O . ILE B 1 149 ? 62.475 80.380 121.316 1.00 37.72 242 ILE B O 1
ATOM 2674 N N . ASN B 1 150 ? 63.710 78.560 121.838 1.00 35.66 243 ASN B N 1
ATOM 2675 C CA . ASN B 1 150 ? 62.616 77.703 122.276 1.00 34.92 243 ASN B CA 1
ATOM 2676 C C . ASN B 1 150 ? 62.304 78.087 123.732 1.00 38.34 243 ASN B C 1
ATOM 2677 O O . ASN B 1 150 ? 63.068 77.735 124.630 1.00 37.57 243 ASN B O 1
ATOM 2682 N N . ILE B 1 151 ? 61.211 78.858 123.955 1.00 35.51 244 ILE B N 1
ATOM 2683 C CA . ILE B 1 151 ? 60.825 79.319 125.300 1.00 35.94 244 ILE B CA 1
ATOM 2684 C C . ILE B 1 151 ? 59.713 78.424 125.924 1.00 40.72 244 ILE B C 1
ATOM 2685 O O . ILE B 1 151 ? 59.251 78.697 127.037 1.00 41.76 244 ILE B O 1
ATOM 2690 N N . THR B 1 152 ? 59.328 77.341 125.217 1.00 35.50 245 THR B N 1
ATOM 2691 C CA . THR B 1 152 ? 58.339 76.358 125.653 1.00 35.28 245 THR B CA 1
ATOM 2692 C C . THR B 1 152 ? 58.635 75.851 127.091 1.00 39.23 245 THR B C 1
ATOM 2693 O O . THR B 1 152 ? 57.719 75.953 127.909 1.00 37.29 245 THR B O 1
ATOM 2697 N N . PRO B 1 153 ? 59.887 75.383 127.449 1.00 37.32 246 PRO B N 1
ATOM 2698 C CA . PRO B 1 153 ? 60.137 74.909 128.838 1.00 37.52 246 PRO B CA 1
ATOM 2699 C C . PRO B 1 153 ? 59.922 75.943 129.934 1.00 44.54 246 PRO B C 1
ATOM 2700 O O . PRO B 1 153 ? 59.879 75.570 131.101 1.00 47.39 246 PRO B O 1
ATOM 2704 N N . LEU B 1 154 ? 59.808 77.229 129.567 1.00 41.74 247 LEU B N 1
ATOM 2705 C CA . LEU B 1 154 ? 59.623 78.356 130.486 1.00 41.90 247 LEU B CA 1
ATOM 2706 C C . LEU B 1 154 ? 58.230 78.981 130.373 1.00 42.36 247 LEU B C 1
ATOM 2707 O O . LEU B 1 154 ? 57.906 79.890 131.143 1.00 41.06 247 LEU B O 1
ATOM 2712 N N . ALA B 1 155 ? 57.418 78.522 129.406 1.00 37.86 248 ALA B N 1
ATOM 2713 C CA . ALA B 1 155 ? 56.074 79.067 129.211 1.00 38.02 248 ALA B CA 1
ATOM 2714 C C . ALA B 1 155 ? 55.030 78.442 130.156 1.00 41.84 248 ALA B C 1
ATOM 2715 O O . ALA B 1 155 ? 55.170 77.283 130.550 1.00 42.02 248 ALA B O 1
ATOM 2717 N N . ARG B 1 156 ? 53.985 79.215 130.500 1.00 38.00 249 ARG B N 1
ATOM 2718 C CA . ARG B 1 156 ? 52.860 78.758 131.311 1.00 38.70 249 ARG B CA 1
ATOM 2719 C C . ARG B 1 156 ? 51.894 78.184 130.295 1.00 44.34 249 ARG B C 1
ATOM 2720 O O . ARG B 1 156 ? 51.283 78.923 129.523 1.00 44.00 249 ARG B O 1
ATOM 2728 N N . LEU B 1 157 ? 51.827 76.851 130.232 1.00 42.29 250 LEU B N 1
ATOM 2729 C CA . LEU B 1 157 ? 51.042 76.129 129.225 1.00 40.81 250 LEU B CA 1
ATOM 2730 C C . LEU B 1 157 ? 49.607 75.957 129.702 1.00 45.08 250 LEU B C 1
ATOM 2731 O O . LEU B 1 157 ? 49.136 74.842 129.922 1.00 44.52 250 LEU B O 1
ATOM 2736 N N . SER B 1 158 ? 48.924 77.109 129.858 1.00 41.59 251 SER B N 1
ATOM 2737 C CA . SER B 1 158 ? 47.542 77.280 130.300 1.00 41.77 251 SER B CA 1
ATOM 2738 C C . SER B 1 158 ? 46.964 78.516 129.593 1.00 45.91 251 SER B C 1
ATOM 2739 O O . SER B 1 158 ? 47.711 79.449 129.279 1.00 44.79 251 SER B O 1
ATOM 2742 N N . ALA B 1 159 ? 45.650 78.511 129.321 1.00 44.64 252 ALA B N 1
ATOM 2743 C CA . ALA B 1 159 ? 44.951 79.631 128.675 1.00 45.92 252 ALA B CA 1
ATOM 2744 C C . ALA B 1 159 ? 44.436 80.648 129.710 1.00 52.09 252 ALA B C 1
ATOM 2745 O O . ALA B 1 159 ? 44.107 81.784 129.355 1.00 51.25 252 ALA B O 1
ATOM 2747 N N . THR B 1 160 ? 44.395 80.230 130.987 1.00 51.74 253 THR B N 1
ATOM 2748 C CA . THR B 1 160 ? 43.894 80.986 132.146 1.00 53.59 253 THR B CA 1
ATOM 2749 C C . THR B 1 160 ? 44.862 82.070 132.692 1.00 58.28 253 THR B C 1
ATOM 2750 O O . THR B 1 160 ? 44.437 82.902 133.499 1.00 58.85 253 THR B O 1
ATOM 2754 N N . VAL B 1 161 ? 46.142 82.061 132.275 1.00 55.00 254 VAL B N 1
ATOM 2755 C CA . VAL B 1 161 ? 47.163 83.008 132.764 1.00 55.10 254 VAL B CA 1
ATOM 2756 C C . VAL B 1 161 ? 47.979 83.631 131.613 1.00 59.11 254 VAL B C 1
ATOM 2757 O O . VAL B 1 161 ? 48.227 82.952 130.613 1.00 58.73 254 VAL B O 1
ATOM 2761 N N . PRO B 1 162 ? 48.476 84.885 131.737 1.00 55.27 255 PRO B N 1
ATOM 2762 C CA . PRO B 1 162 ? 49.322 85.418 130.661 1.00 53.49 255 PRO B CA 1
ATOM 2763 C C . PRO B 1 162 ? 50.783 84.962 130.804 1.00 55.74 255 PRO B C 1
ATOM 2764 O O . PRO B 1 162 ? 51.210 84.482 131.858 1.00 55.75 255 PRO B O 1
ATOM 2768 N N . ASN B 1 163 ? 51.546 85.117 129.732 1.00 50.41 256 ASN B N 1
ATOM 2769 C CA . ASN B 1 163 ? 52.961 84.799 129.706 1.00 49.43 256 ASN B CA 1
ATOM 2770 C C . ASN B 1 163 ? 53.709 86.112 129.545 1.00 52.28 256 ASN B C 1
ATOM 2771 O O . ASN B 1 163 ? 53.298 86.952 128.750 1.00 51.08 256 ASN B O 1
ATOM 2776 N N . THR B 1 164 ? 54.802 86.290 130.295 1.00 49.33 257 THR B N 1
ATOM 2777 C CA . THR B 1 164 ? 55.580 87.525 130.240 1.00 49.38 257 THR B CA 1
ATOM 2778 C C . THR B 1 164 ? 56.974 87.282 129.704 1.00 51.05 257 THR B C 1
ATOM 2779 O O . THR B 1 164 ? 57.527 86.193 129.850 1.00 50.07 257 THR B O 1
ATOM 2783 N N . ILE B 1 165 ? 57.530 88.310 129.069 1.00 47.32 258 ILE B N 1
ATOM 2784 C CA . ILE B 1 165 ? 58.881 88.324 128.517 1.00 46.40 258 ILE B CA 1
ATOM 2785 C C . ILE B 1 165 ? 59.507 89.679 128.870 1.00 52.50 258 ILE B C 1
ATOM 2786 O O . ILE B 1 165 ? 58.927 90.733 128.567 1.00 52.62 258 ILE B O 1
ATOM 2791 N N . VAL B 1 166 ? 60.666 89.641 129.549 1.00 49.24 259 VAL B N 1
ATOM 2792 C CA . VAL B 1 166 ? 61.431 90.843 129.902 1.00 49.79 259 VAL B CA 1
ATOM 2793 C C . VAL B 1 166 ? 62.761 90.729 129.143 1.00 52.73 259 VAL B C 1
ATOM 2794 O O . VAL B 1 166 ? 63.477 89.728 129.276 1.00 51.86 259 VAL B O 1
ATOM 2798 N N . VAL B 1 167 ? 63.040 91.723 128.295 1.00 49.13 260 VAL B N 1
ATOM 2799 C CA . VAL B 1 167 ? 64.219 91.755 127.423 1.00 48.51 260 VAL B CA 1
ATOM 2800 C C . VAL B 1 167 ? 65.117 92.944 127.765 1.00 54.19 260 VAL B C 1
ATOM 2801 O O . VAL B 1 167 ? 64.650 94.080 127.851 1.00 54.07 260 VAL B O 1
ATOM 2805 N N . ASN B 1 168 ? 66.407 92.654 127.984 1.00 52.07 261 ASN B N 1
ATOM 2806 C CA . ASN B 1 168 ? 67.447 93.641 128.265 1.00 53.50 261 ASN B CA 1
ATOM 2807 C C . ASN B 1 168 ? 68.491 93.512 127.192 1.00 57.64 261 ASN B C 1
ATOM 2808 O O . ASN B 1 168 ? 68.847 92.397 126.812 1.00 56.69 261 ASN B O 1
ATOM 2813 N N . TRP B 1 169 ? 68.968 94.655 126.696 1.00 55.56 262 TRP B N 1
ATOM 2814 C CA . TRP B 1 169 ? 69.970 94.785 125.644 1.00 55.42 262 TRP B CA 1
ATOM 2815 C C . TRP B 1 169 ? 70.512 96.238 125.664 1.00 63.10 262 TRP B C 1
ATOM 2816 O O . TRP B 1 169 ? 69.891 97.109 126.277 1.00 63.79 262 TRP B O 1
ATOM 2827 N N . SER B 1 170 ? 71.641 96.491 124.973 1.00 61.11 263 SER B N 1
ATOM 2828 C CA . SER B 1 170 ? 72.234 97.825 124.796 1.00 63.38 263 SER B CA 1
ATOM 2829 C C . SER B 1 170 ? 72.146 98.197 123.300 1.00 67.97 263 SER B C 1
ATOM 2830 O O . SER B 1 170 ? 72.255 97.313 122.457 1.00 65.04 263 SER B O 1
ATOM 2833 N N . SER B 1 171 ? 71.899 99.480 122.973 1.00 68.71 264 SER B N 1
ATOM 2834 C CA . SER B 1 171 ? 71.757 99.942 121.581 1.00 69.49 264 SER B CA 1
ATOM 2835 C C . SER B 1 171 ? 73.074 100.444 120.979 1.00 76.51 264 SER B C 1
ATOM 2836 O O . SER B 1 171 ? 73.863 101.090 121.671 1.00 78.67 264 SER B O 1
ATOM 2838 N N . GLU B 1 172 ? 73.295 100.158 119.684 1.00 73.05 265 GLU B N 1
ATOM 2839 C CA . GLU B 1 172 ? 74.493 100.567 118.944 1.00 99.30 265 GLU B CA 1
ATOM 2840 C C . GLU B 1 172 ? 74.132 101.470 117.767 1.00 119.69 265 GLU B C 1
ATOM 2841 O O . GLU B 1 172 ? 74.322 102.684 117.828 1.00 81.38 265 GLU B O 1
ATOM 2843 N N . ARG B 1 175 ? 71.387 101.375 116.107 1.00 69.38 268 ARG B N 1
ATOM 2844 C CA . ARG B 1 175 ? 70.579 100.325 115.491 1.00 66.99 268 ARG B CA 1
ATOM 2845 C C . ARG B 1 175 ? 69.340 100.031 116.325 1.00 69.96 268 ARG B C 1
ATOM 2846 O O . ARG B 1 175 ? 69.389 100.073 117.564 1.00 70.39 268 ARG B O 1
ATOM 2849 N N . ASN B 1 176 ? 68.235 99.704 115.637 1.00 63.87 269 ASN B N 1
ATOM 2850 C CA . ASN B 1 176 ? 66.980 99.310 116.270 1.00 61.48 269 ASN B CA 1
ATOM 2851 C C . ASN B 1 176 ? 66.761 97.829 116.013 1.00 61.00 269 ASN B C 1
ATOM 2852 O O . ASN B 1 176 ? 67.170 97.305 114.966 1.00 59.54 269 ASN B O 1
ATOM 2857 N N . TYR B 1 177 ? 66.156 97.146 116.993 1.00 54.51 270 TYR B N 1
ATOM 2858 C CA . TYR B 1 177 ? 65.911 95.713 116.921 1.00 51.27 270 TYR B CA 1
ATOM 2859 C C . TYR B 1 177 ? 64.433 95.414 117.067 1.00 51.19 270 TYR B C 1
ATOM 2860 O O . TYR B 1 177 ? 63.670 96.262 117.520 1.00 50.68 270 TYR B O 1
ATOM 2869 N N . SER B 1 178 ? 64.026 94.222 116.638 1.00 45.55 271 SER B N 1
ATOM 2870 C CA . SER B 1 178 ? 62.632 93.790 116.653 1.00 43.92 271 SER B CA 1
ATOM 2871 C C . SER B 1 178 ? 62.507 92.407 117.319 1.00 43.78 271 SER B C 1
ATOM 2872 O O . SER B 1 178 ? 63.419 91.590 117.204 1.00 41.52 271 SER B O 1
ATOM 2875 N N . LEU B 1 179 ? 61.388 92.167 118.035 1.00 40.21 272 LEU B N 1
ATOM 2876 C CA . LEU B 1 179 ? 61.064 90.913 118.735 1.00 38.59 272 LEU B CA 1
ATOM 2877 C C . LEU B 1 179 ? 59.742 90.380 118.211 1.00 41.96 272 LEU B C 1
ATOM 2878 O O . LEU B 1 179 ? 58.813 91.150 117.978 1.00 43.00 272 LEU B O 1
ATOM 2883 N N . SER B 1 180 ? 59.639 89.053 118.099 1.00 35.64 273 SER B N 1
ATOM 2884 C CA . SER B 1 180 ? 58.416 88.359 117.725 1.00 33.78 273 SER B CA 1
ATOM 2885 C C . SER B 1 180 ? 58.351 86.996 118.413 1.00 34.92 273 SER B C 1
ATOM 2886 O O . SER B 1 180 ? 59.372 86.453 118.835 1.00 34.03 273 SER B O 1
ATOM 2889 N N . VAL B 1 181 ? 57.134 86.490 118.596 1.00 30.94 274 VAL B N 1
ATOM 2890 C CA . VAL B 1 181 ? 56.855 85.207 119.224 1.00 29.65 274 VAL B CA 1
ATOM 2891 C C . VAL B 1 181 ? 55.864 84.455 118.335 1.00 33.57 274 VAL B C 1
ATOM 2892 O O . VAL B 1 181 ? 54.880 85.041 117.874 1.00 33.27 274 VAL B O 1
ATOM 2896 N N . TYR B 1 182 ? 56.156 83.164 118.073 1.00 30.72 275 TYR B N 1
ATOM 2897 C CA . TYR B 1 182 ? 55.367 82.285 117.213 1.00 30.02 275 TYR B CA 1
ATOM 2898 C C . TYR B 1 182 ? 55.055 80.959 117.858 1.00 33.65 275 TYR B C 1
ATOM 2899 O O . TYR B 1 182 ? 55.820 80.486 118.688 1.00 32.66 275 TYR B O 1
ATOM 2908 N N . LEU B 1 183 ? 53.964 80.321 117.409 1.00 31.68 276 LEU B N 1
ATOM 2909 C CA . LEU B 1 183 ? 53.623 78.949 117.781 1.00 31.02 276 LEU B CA 1
ATOM 2910 C C . LEU B 1 183 ? 54.111 78.164 116.560 1.00 33.83 276 LEU B C 1
ATOM 2911 O O . LEU B 1 183 ? 53.774 78.533 115.436 1.00 33.33 276 LEU B O 1
ATOM 2916 N N . VAL B 1 184 ? 54.993 77.175 116.763 1.00 29.91 277 VAL B N 1
ATOM 2917 C CA . VAL B 1 184 ? 55.602 76.442 115.656 1.00 28.73 277 VAL B CA 1
ATOM 2918 C C . VAL B 1 184 ? 55.515 74.938 115.834 1.00 33.19 277 VAL B C 1
ATOM 2919 O O . VAL B 1 184 ? 55.388 74.468 116.949 1.00 32.95 277 VAL B O 1
ATOM 2923 N N . ARG B 1 185 ? 55.647 74.192 114.729 1.00 31.42 278 ARG B N 1
ATOM 2924 C CA . ARG B 1 185 ? 55.828 72.743 114.710 1.00 31.48 278 ARG B CA 1
ATOM 2925 C C . ARG B 1 185 ? 57.295 72.550 114.271 1.00 35.73 278 ARG B C 1
ATOM 2926 O O . ARG B 1 185 ? 57.696 73.060 113.207 1.00 33.66 278 ARG B O 1
ATOM 2930 N N . GLN B 1 186 ? 58.097 71.860 115.097 1.00 32.94 279 GLN B N 1
ATOM 2931 C CA . GLN B 1 186 ? 59.477 71.514 114.760 1.00 33.03 279 GLN B CA 1
ATOM 2932 C C . GLN B 1 186 ? 59.406 70.268 113.847 1.00 39.40 279 GLN B C 1
ATOM 2933 O O . GLN B 1 186 ? 58.928 69.212 114.268 1.00 37.50 279 GLN B O 1
ATOM 2939 N N . LEU B 1 187 ? 59.882 70.412 112.595 1.00 38.46 280 LEU B N 1
ATOM 2940 C CA . LEU B 1 187 ? 59.892 69.374 111.548 1.00 37.70 280 LEU B CA 1
ATOM 2941 C C . LEU B 1 187 ? 61.129 68.474 111.660 1.00 40.76 280 LEU B C 1
ATOM 2942 O O . LEU B 1 187 ? 62.096 68.853 112.315 1.00 40.14 280 LEU B O 1
ATOM 2947 N N . THR B 1 188 ? 61.075 67.269 111.064 1.00 37.28 281 THR B N 1
ATOM 2948 C CA . THR B 1 188 ? 62.194 66.320 111.077 1.00 36.79 281 THR B CA 1
ATOM 2949 C C . THR B 1 188 ? 63.019 66.474 109.818 1.00 38.80 281 THR B C 1
ATOM 2950 O O . THR B 1 188 ? 62.533 67.029 108.823 1.00 38.20 281 THR B O 1
ATOM 2954 N N . ALA B 1 189 ? 64.245 65.916 109.843 1.00 34.99 282 ALA B N 1
ATOM 2955 C CA . ALA B 1 189 ? 65.161 65.889 108.710 1.00 35.01 282 ALA B CA 1
ATOM 2956 C C . ALA B 1 189 ? 64.534 65.096 107.529 1.00 41.20 282 ALA B C 1
ATOM 2957 O O . ALA B 1 189 ? 64.671 65.510 106.372 1.00 41.12 282 ALA B O 1
ATOM 2959 N N . GLY B 1 190 ? 63.816 64.011 107.852 1.00 37.72 283 GLY B N 1
ATOM 2960 C CA . GLY B 1 190 ? 63.096 63.167 106.906 1.00 37.45 283 GLY B CA 1
ATOM 2961 C C . GLY B 1 190 ? 62.012 63.913 106.148 1.00 40.86 283 GLY B C 1
ATOM 2962 O O . GLY B 1 190 ? 61.817 63.676 104.947 1.00 40.41 283 GLY B O 1
ATOM 2963 N N . THR B 1 191 ? 61.313 64.838 106.840 1.00 36.48 284 THR B N 1
ATOM 2964 C CA . THR B 1 191 ? 60.267 65.688 106.249 1.00 35.71 284 THR B CA 1
ATOM 2965 C C . THR B 1 191 ? 60.932 66.745 105.340 1.00 37.85 284 THR B C 1
ATOM 2966 O O . THR B 1 191 ? 60.412 67.000 104.260 1.00 37.75 284 THR B O 1
ATOM 2970 N N . LEU B 1 192 ? 62.082 67.336 105.764 1.00 34.48 285 LEU B N 1
ATOM 2971 C CA . LEU B 1 192 ? 62.815 68.341 104.965 1.00 34.13 285 LEU B CA 1
ATOM 2972 C C . LEU B 1 192 ? 63.393 67.720 103.729 1.00 36.12 285 LEU B C 1
ATOM 2973 O O . LEU B 1 192 ? 63.417 68.363 102.683 1.00 35.41 285 LEU B O 1
ATOM 2978 N N . LEU B 1 193 ? 63.856 66.463 103.849 1.00 32.49 286 LEU B N 1
ATOM 2979 C CA . LEU B 1 193 ? 64.411 65.713 102.733 1.00 31.35 286 LEU B CA 1
ATOM 2980 C C . LEU B 1 193 ? 63.382 65.554 101.670 1.00 32.95 286 LEU B C 1
ATOM 2981 O O . LEU B 1 193 ? 63.674 65.872 100.522 1.00 31.61 286 LEU B O 1
ATOM 2986 N N . GLN B 1 194 ? 62.139 65.180 102.062 1.00 30.27 287 GLN B N 1
ATOM 2987 C CA . GLN B 1 194 ? 61.017 65.019 101.135 1.00 29.62 287 GLN B CA 1
ATOM 2988 C C . GLN B 1 194 ? 60.522 66.355 100.524 1.00 31.07 287 GLN B C 1
ATOM 2989 O O . GLN B 1 194 ? 60.171 66.364 99.349 1.00 31.53 287 GLN B O 1
ATOM 2995 N N . LYS B 1 195 ? 60.558 67.471 101.264 1.00 27.94 288 LYS B N 1
ATOM 2996 C CA . LYS B 1 195 ? 60.237 68.800 100.715 1.00 28.88 288 LYS B CA 1
ATOM 2997 C C . LYS B 1 195 ? 61.311 69.127 99.642 1.00 33.20 288 LYS B C 1
ATOM 2998 O O . LYS B 1 195 ? 60.960 69.611 98.571 1.00 33.44 288 LYS B O 1
ATOM 3004 N N . LEU B 1 196 ? 62.604 68.816 99.928 1.00 27.66 289 LEU B N 1
ATOM 3005 C CA . LEU B 1 196 ? 63.751 69.026 99.010 1.00 26.63 289 LEU B CA 1
ATOM 3006 C C . LEU B 1 196 ? 63.665 68.149 97.753 1.00 30.86 289 LEU B C 1
ATOM 3007 O O . LEU B 1 196 ? 63.836 68.664 96.666 1.00 30.65 289 LEU B O 1
ATOM 3012 N N . ARG B 1 197 ? 63.381 66.833 97.899 1.00 29.72 290 ARG B N 1
ATOM 3013 C CA . ARG B 1 197 ? 63.206 65.917 96.774 1.00 30.46 290 ARG B CA 1
ATOM 3014 C C . ARG B 1 197 ? 61.997 66.321 95.943 1.00 38.50 290 ARG B C 1
ATOM 3015 O O . ARG B 1 197 ? 61.994 66.028 94.751 1.00 40.31 290 ARG B O 1
ATOM 3023 N N . ALA B 1 198 ? 60.999 67.047 96.552 1.00 36.07 291 ALA B N 1
ATOM 3024 C CA . ALA B 1 198 ? 59.776 67.534 95.874 1.00 36.96 291 ALA B CA 1
ATOM 3025 C C . ALA B 1 198 ? 60.065 68.705 94.908 1.00 40.66 291 ALA B C 1
ATOM 3026 O O . ALA B 1 198 ? 59.362 68.830 93.903 1.00 41.73 291 ALA B O 1
ATOM 3028 N N . LYS B 1 199 ? 61.128 69.504 95.168 1.00 35.53 292 LYS B N 1
ATOM 3029 C CA . LYS B 1 199 ? 61.611 70.586 94.270 1.00 34.18 292 LYS B CA 1
ATOM 3030 C C . LYS B 1 199 ? 62.253 70.037 92.962 1.00 36.18 292 LYS B C 1
ATOM 3031 O O . LYS B 1 199 ? 62.609 70.825 92.102 1.00 36.27 292 LYS B O 1
ATOM 3037 N N . GLY B 1 200 ? 62.420 68.711 92.845 1.00 31.30 293 GLY B N 1
ATOM 3038 C CA . GLY B 1 200 ? 62.978 68.067 91.660 1.00 29.53 293 GLY B CA 1
ATOM 3039 C C . GLY B 1 200 ? 64.493 68.059 91.534 1.00 32.07 293 GLY B C 1
ATOM 3040 O O . GLY B 1 200 ? 65.222 68.485 92.433 1.00 28.95 293 GLY B O 1
ATOM 3041 N N . ILE B 1 201 ? 64.957 67.584 90.375 1.00 28.88 294 ILE B N 1
ATOM 3042 C CA . ILE B 1 201 ? 66.357 67.402 90.012 1.00 28.27 294 ILE B CA 1
ATOM 3043 C C . ILE B 1 201 ? 66.835 68.519 89.045 1.00 32.51 294 ILE B C 1
ATOM 3044 O O . ILE B 1 201 ? 66.116 68.872 88.103 1.00 33.24 294 ILE B O 1
ATOM 3049 N N . ARG B 1 202 ? 68.038 69.093 89.316 1.00 26.32 295 ARG B N 1
ATOM 3050 C CA . ARG B 1 202 ? 68.638 70.150 88.498 1.00 25.45 295 ARG B CA 1
ATOM 3051 C C . ARG B 1 202 ? 69.116 69.521 87.204 1.00 27.94 295 ARG B C 1
ATOM 3052 O O . ARG B 1 202 ? 69.742 68.479 87.250 1.00 25.68 295 ARG B O 1
ATOM 3060 N N . ASN B 1 203 ? 68.814 70.146 86.059 1.00 26.55 296 ASN B N 1
ATOM 3061 C CA . ASN B 1 203 ? 69.177 69.671 84.716 1.00 26.69 296 ASN B CA 1
ATOM 3062 C C . ASN B 1 203 ? 70.612 69.109 84.677 1.00 31.92 296 ASN B C 1
ATOM 3063 O O . ASN B 1 203 ? 71.523 69.840 85.056 1.00 31.21 296 ASN B O 1
ATOM 3068 N N . PRO B 1 204 ? 70.831 67.832 84.225 1.00 29.17 297 PRO B N 1
ATOM 3069 C CA . PRO B 1 204 ? 72.207 67.305 84.144 1.00 28.00 297 PRO B CA 1
ATOM 3070 C C . PRO B 1 204 ? 73.103 68.129 83.224 1.00 29.05 297 PRO B C 1
ATOM 3071 O O . PRO B 1 204 ? 74.320 68.087 83.390 1.00 28.59 297 PRO B O 1
ATOM 3075 N N . ASP B 1 205 ? 72.512 68.865 82.275 1.00 24.93 298 ASP B N 1
ATOM 3076 C CA . ASP B 1 205 ? 73.260 69.748 81.357 1.00 25.78 298 ASP B CA 1
ATOM 3077 C C . ASP B 1 205 ? 73.870 70.980 82.062 1.00 28.45 298 ASP B C 1
ATOM 3078 O O . ASP B 1 205 ? 74.867 71.498 81.553 1.00 30.80 298 ASP B O 1
ATOM 3083 N N . HIS B 1 206 ? 73.336 71.414 83.222 1.00 22.51 299 HIS B N 1
ATOM 3084 C CA . HIS B 1 206 ? 73.933 72.552 83.956 1.00 23.93 299 HIS B CA 1
ATOM 3085 C C . HIS B 1 206 ? 75.331 72.188 84.478 1.00 33.46 299 HIS B C 1
ATOM 3086 O O . HIS B 1 206 ? 76.234 73.020 84.443 1.00 34.31 299 HIS B O 1
ATOM 3093 N N . SER B 1 207 ? 75.494 70.942 84.964 1.00 32.16 300 SER B N 1
ATOM 3094 C CA . SER B 1 207 ? 76.764 70.426 85.472 1.00 32.15 300 SER B CA 1
ATOM 3095 C C . SER B 1 207 ? 77.702 70.188 84.315 1.00 35.88 300 SER B C 1
ATOM 3096 O O . SER B 1 207 ? 78.868 70.580 84.422 1.00 37.52 300 SER B O 1
ATOM 3099 N N . ARG B 1 208 ? 77.191 69.593 83.204 1.00 30.18 301 ARG B N 1
ATOM 3100 C CA . ARG B 1 208 ? 77.977 69.316 81.984 1.00 30.88 301 ARG B CA 1
ATOM 3101 C C . ARG B 1 208 ? 78.604 70.618 81.457 1.00 35.21 301 ARG B C 1
ATOM 3102 O O . ARG B 1 208 ? 79.777 70.625 81.094 1.00 35.11 301 ARG B O 1
ATOM 3110 N N . ALA B 1 209 ? 77.832 71.719 81.478 1.00 34.51 302 ALA B N 1
ATOM 3111 C CA . ALA B 1 209 ? 78.279 73.054 81.045 1.00 35.43 302 ALA B CA 1
ATOM 3112 C C . ALA B 1 209 ? 79.292 73.635 82.031 1.00 41.01 302 ALA B C 1
ATOM 3113 O O . ALA B 1 209 ? 80.232 74.287 81.598 1.00 42.43 302 ALA B O 1
ATOM 3115 N N . LEU B 1 210 ? 79.117 73.388 83.339 1.00 39.21 303 LEU B N 1
ATOM 3116 C CA . LEU B 1 210 ? 80.040 73.866 84.385 1.00 40.60 303 LEU B CA 1
ATOM 3117 C C . LEU B 1 210 ? 81.414 73.176 84.276 1.00 43.38 303 LEU B C 1
ATOM 3118 O O . LEU B 1 210 ? 82.433 73.824 84.465 1.00 43.69 303 LEU B O 1
ATOM 3123 N N . ILE B 1 211 ? 81.413 71.874 83.934 1.00 38.75 304 ILE B N 1
ATOM 3124 C CA . ILE B 1 211 ? 82.576 71.021 83.692 1.00 37.95 304 ILE B CA 1
ATOM 3125 C C . ILE B 1 211 ? 83.344 71.516 82.451 1.00 42.20 304 ILE B C 1
ATOM 3126 O O . ILE B 1 211 ? 84.567 71.623 82.507 1.00 41.70 304 ILE B O 1
ATOM 3131 N N . LYS B 1 212 ? 82.620 71.795 81.344 1.00 39.18 305 LYS B N 1
ATOM 3132 C CA . LYS B 1 212 ? 83.139 72.320 80.081 1.00 40.32 305 LYS B CA 1
ATOM 3133 C C . LYS B 1 212 ? 83.885 73.630 80.376 1.00 46.69 305 LYS B C 1
ATOM 3134 O O . LYS B 1 212 ? 85.067 73.728 80.067 1.00 47.24 305 LYS B O 1
ATOM 3139 N N . GLU B 1 213 ? 83.219 74.574 81.074 1.00 44.60 306 GLU B N 1
ATOM 3140 C CA . GLU B 1 213 ? 83.748 75.878 81.490 1.00 45.68 306 GLU B CA 1
ATOM 3141 C C . GLU B 1 213 ? 85.082 75.736 82.252 1.00 50.76 306 GLU B C 1
ATOM 3142 O O . GLU B 1 213 ? 86.071 76.370 81.871 1.00 52.20 306 GLU B O 1
ATOM 3148 N N . LYS B 1 214 ? 85.095 74.902 83.313 1.00 44.95 307 LYS B N 1
ATOM 3149 C CA . LYS B 1 214 ? 86.245 74.630 84.177 1.00 44.30 307 LYS B CA 1
ATOM 3150 C C . LYS B 1 214 ? 87.396 73.971 83.424 1.00 48.52 307 LYS B C 1
ATOM 3151 O O . LYS B 1 214 ? 88.549 74.143 83.804 1.00 49.86 307 LYS B O 1
ATOM 3157 N N . LEU B 1 215 ? 87.076 73.211 82.372 1.00 43.98 308 LEU B N 1
ATOM 3158 C CA . LEU B 1 215 ? 88.044 72.499 81.567 1.00 43.85 308 LEU B CA 1
ATOM 3159 C C . LEU B 1 215 ? 88.455 73.237 80.294 1.00 49.50 308 LEU B C 1
ATOM 3160 O O . LEU B 1 215 ? 89.310 72.737 79.554 1.00 47.78 308 LEU B O 1
ATOM 3165 N N . THR B 1 216 ? 87.916 74.447 80.066 1.00 49.60 309 THR B N 1
ATOM 3166 C CA . THR B 1 216 ? 88.373 75.238 78.927 1.00 52.09 309 THR B CA 1
ATOM 3167 C C . THR B 1 216 ? 89.584 76.012 79.432 1.00 59.36 309 THR B C 1
ATOM 3168 O O . THR B 1 216 ? 89.496 76.757 80.420 1.00 59.37 309 THR B O 1
ATOM 3172 N N . ALA B 1 217 ? 90.725 75.759 78.800 1.00 58.08 310 ALA B N 1
ATOM 3173 C CA . ALA B 1 217 ? 92.004 76.339 79.163 1.00 60.25 310 ALA B CA 1
ATOM 3174 C C . ALA B 1 217 ? 92.135 77.788 78.733 1.00 66.98 310 ALA B C 1
ATOM 3175 O O . ALA B 1 217 ? 91.892 78.122 77.568 1.00 66.58 310 ALA B O 1
ATOM 3177 N N . ASP B 1 218 ? 92.524 78.642 79.702 1.00 65.32 311 ASP B N 1
ATOM 3178 C CA . ASP B 1 218 ? 92.818 80.067 79.541 1.00 66.80 311 ASP B CA 1
ATOM 3179 C C . ASP B 1 218 ? 94.033 80.156 78.589 1.00 71.80 311 ASP B C 1
ATOM 3180 O O . ASP B 1 218 ? 95.033 79.477 78.838 1.00 71.39 311 ASP B O 1
ATOM 3185 N N . PRO B 1 219 ? 93.964 80.942 77.488 1.00 69.74 312 PRO B N 1
ATOM 3186 C CA . PRO B 1 219 ? 95.102 80.989 76.537 1.00 70.99 312 PRO B CA 1
ATOM 3187 C C . PRO B 1 219 ? 96.393 81.644 77.071 1.00 76.26 312 PRO B C 1
ATOM 3188 O O . PRO B 1 219 ? 97.468 81.430 76.502 1.00 76.14 312 PRO B O 1
ATOM 3192 N N . ASP B 1 220 ? 96.287 82.429 78.157 1.00 73.43 313 ASP B N 1
ATOM 3193 C CA . ASP B 1 220 ? 97.419 83.106 78.795 1.00 75.30 313 ASP B CA 1
ATOM 3194 C C . ASP B 1 220 ? 98.073 82.225 79.872 1.00 78.69 313 ASP B C 1
ATOM 3195 O O . ASP B 1 220 ? 99.099 82.616 80.435 1.00 80.71 313 ASP B O 1
ATOM 3197 N N . SER B 1 221 ? 97.481 81.038 80.152 1.00 72.10 314 SER B 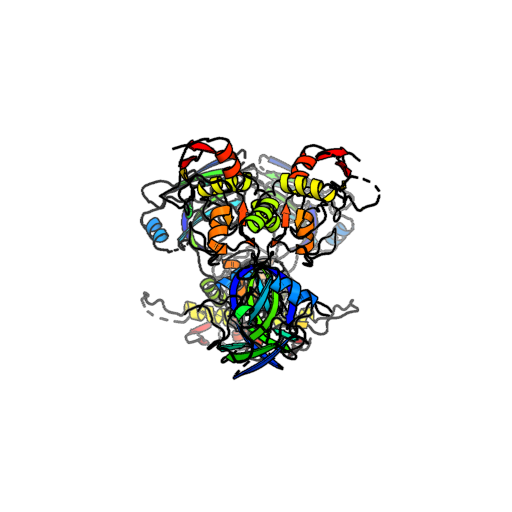N 1
ATOM 3198 C CA . SER B 1 221 ? 97.942 80.088 81.170 1.00 70.59 314 SER B CA 1
ATOM 3199 C C . SER B 1 221 ? 98.996 79.092 80.658 1.00 73.94 314 SER B C 1
ATOM 3200 O O . SER B 1 221 ? 99.079 78.812 79.455 1.00 72.68 314 SER B O 1
ATOM 3203 N N . GLU B 1 222 ? 99.789 78.554 81.605 1.00 70.31 315 GLU B N 1
ATOM 3204 C CA . GLU B 1 222 ? 100.854 77.587 81.346 1.00 73.70 315 GLU B CA 1
ATOM 3205 C C . GLU B 1 222 ? 100.371 76.205 81.775 1.00 93.23 315 GLU B C 1
ATOM 3206 O O . GLU B 1 222 ? 100.085 75.373 80.923 1.00 51.88 315 GLU B O 1
ATOM 3212 N N . SER B 1 227 ? 91.647 67.715 83.152 1.00 46.85 320 SER B N 1
ATOM 3213 C CA . SER B 1 227 ? 90.594 66.811 83.611 1.00 45.54 320 SER B CA 1
ATOM 3214 C C . SER B 1 227 ? 90.177 67.094 85.058 1.00 51.87 320 SER B C 1
ATOM 3215 O O . SER B 1 227 ? 91.002 67.487 85.874 1.00 53.72 320 SER B O 1
ATOM 3218 N N . LEU B 1 228 ? 88.876 66.924 85.344 1.00 47.34 321 LEU B N 1
ATOM 3219 C CA . LEU B 1 228 ? 88.252 67.180 86.635 1.00 47.35 321 LEU B CA 1
ATOM 3220 C C . LEU B 1 228 ? 87.984 65.863 87.385 1.00 50.20 321 LEU B C 1
ATOM 3221 O O . LEU B 1 228 ? 87.635 64.864 86.758 1.00 50.94 321 LEU B O 1
ATOM 3226 N N . ARG B 1 229 ? 88.183 65.856 88.713 1.00 44.16 322 ARG B N 1
ATOM 3227 C CA . ARG B 1 229 ? 87.969 64.672 89.561 1.00 42.69 322 ARG B CA 1
ATOM 3228 C C . ARG B 1 229 ? 86.961 64.955 90.657 1.00 43.00 322 ARG B C 1
ATOM 3229 O O . ARG B 1 229 ? 87.073 65.952 91.350 1.00 42.64 322 ARG B O 1
ATOM 3231 N N . VAL B 1 230 ? 85.981 64.069 90.813 1.00 38.21 323 VAL B N 1
ATOM 3232 C CA . VAL B 1 230 ? 84.956 64.148 91.855 1.00 37.19 323 VAL B CA 1
ATOM 3233 C C . VAL B 1 230 ? 84.728 62.746 92.442 1.00 39.11 323 VAL B C 1
ATOM 3234 O O . VAL B 1 230 ? 84.917 61.741 91.749 1.00 38.53 323 VAL B O 1
ATOM 3238 N N . SER B 1 231 ? 84.261 62.700 93.690 1.00 33.93 324 SER B N 1
ATOM 3239 C CA . SER B 1 231 ? 83.958 61.464 94.407 1.00 33.53 324 SER B CA 1
ATOM 3240 C C . SER B 1 231 ? 82.456 61.195 94.442 1.00 37.18 324 SER B C 1
ATOM 3241 O O . SER B 1 231 ? 81.666 62.126 94.603 1.00 35.43 324 SER B O 1
ATOM 3244 N N . LEU B 1 232 ? 82.069 59.912 94.286 1.00 34.17 325 LEU B N 1
ATOM 3245 C CA . LEU B 1 232 ? 80.684 59.486 94.338 1.00 33.77 325 LEU B CA 1
ATOM 3246 C C . LEU B 1 232 ? 80.273 59.115 95.753 1.00 38.33 325 LEU B C 1
ATOM 3247 O O . LEU B 1 232 ? 79.132 58.727 95.975 1.00 39.03 325 LEU B O 1
ATOM 3252 N N . MET B 1 233 ? 81.207 59.253 96.705 1.00 35.62 326 MET B N 1
ATOM 3253 C CA . MET B 1 233 ? 81.070 59.032 98.145 1.00 35.76 326 MET B CA 1
ATOM 3254 C C . MET B 1 233 ? 80.813 60.397 98.806 1.00 37.37 326 MET B C 1
ATOM 3255 O O . MET B 1 233 ? 81.334 61.410 98.342 1.00 34.86 326 MET B O 1
ATOM 3260 N N . CYS B 1 234 ? 80.037 60.424 99.894 1.00 34.42 327 CYS B N 1
ATOM 3261 C CA . CYS B 1 234 ? 79.741 61.681 100.582 1.00 33.91 327 CYS B CA 1
ATOM 3262 C C . CYS B 1 234 ? 80.985 62.177 101.327 1.00 39.97 327 CYS B C 1
ATOM 3263 O O . CYS B 1 234 ? 81.589 61.407 102.078 1.00 39.25 327 CYS B O 1
ATOM 3266 N N . PRO B 1 235 ? 81.401 63.450 101.120 1.00 38.57 328 PRO B N 1
ATOM 3267 C CA . PRO B 1 235 ? 82.593 63.963 101.840 1.00 39.74 328 PRO B CA 1
ATOM 3268 C C . PRO B 1 235 ? 82.338 64.143 103.338 1.00 44.58 328 PRO B C 1
ATOM 3269 O O . PRO B 1 235 ? 83.279 64.222 104.114 1.00 45.63 328 PRO B O 1
ATOM 3273 N N . LEU B 1 236 ? 81.059 64.166 103.735 1.00 42.13 329 LEU B N 1
ATOM 3274 C CA . LEU B 1 236 ? 80.604 64.294 105.118 1.00 42.98 329 LEU B CA 1
ATOM 3275 C C . LEU B 1 236 ? 80.468 62.922 105.832 1.00 48.15 329 LEU B C 1
ATOM 3276 O O . LEU B 1 236 ? 81.026 62.741 106.924 1.00 51.15 329 LEU B O 1
ATOM 3281 N N . GLY B 1 237 ? 79.757 61.981 105.217 1.00 41.12 330 GLY B N 1
ATOM 3282 C CA . GLY B 1 237 ? 79.488 60.687 105.836 1.00 40.40 330 GLY B CA 1
ATOM 3283 C C . GLY B 1 237 ? 80.250 59.485 105.351 1.00 42.75 330 GLY B C 1
ATOM 3284 O O . GLY B 1 237 ? 80.079 58.410 105.919 1.00 42.07 330 GLY B O 1
ATOM 3285 N N . LYS B 1 238 ? 81.068 59.652 104.283 1.00 39.67 331 LYS B N 1
ATOM 3286 C CA . LYS B 1 238 ? 81.986 58.661 103.669 1.00 39.39 331 LYS B CA 1
ATOM 3287 C C . LYS B 1 238 ? 81.312 57.489 102.935 1.00 41.76 331 LYS B C 1
ATOM 3288 O O . LYS B 1 238 ? 82.002 56.680 102.318 1.00 42.87 331 LYS B O 1
ATOM 3294 N N . MET B 1 239 ? 79.996 57.413 102.983 1.00 37.38 332 MET B N 1
ATOM 3295 C CA . MET B 1 239 ? 79.237 56.373 102.316 1.00 36.37 332 MET B CA 1
ATOM 3296 C C . MET B 1 239 ? 78.834 56.893 100.926 1.00 38.48 332 MET B C 1
ATOM 3297 O O . MET B 1 239 ? 78.947 58.093 100.665 1.00 36.27 332 MET B O 1
ATOM 3302 N N . ARG B 1 240 ? 78.436 55.986 100.018 1.00 35.07 333 ARG B N 1
ATOM 3303 C CA . ARG B 1 240 ? 78.032 56.353 98.667 1.00 33.71 333 ARG B CA 1
ATOM 3304 C C . ARG B 1 240 ? 76.843 57.330 98.722 1.00 33.49 333 ARG B C 1
ATOM 3305 O O . ARG B 1 240 ? 75.925 57.169 99.532 1.00 33.15 333 ARG B O 1
ATOM 3313 N N . LEU B 1 241 ? 76.888 58.345 97.882 1.00 29.91 334 LEU B N 1
ATOM 3314 C CA . LEU B 1 241 ? 75.831 59.359 97.738 1.00 28.74 334 LEU B CA 1
ATOM 3315 C C . LEU B 1 241 ? 74.526 58.717 97.236 1.00 32.65 334 LEU B C 1
ATOM 3316 O O . LEU B 1 241 ? 74.567 57.850 96.348 1.00 32.44 334 LEU B O 1
ATOM 3321 N N . THR B 1 242 ? 73.390 59.123 97.845 1.00 28.57 335 THR B N 1
ATOM 3322 C CA . THR B 1 242 ? 72.025 58.708 97.496 1.00 28.95 335 THR B CA 1
ATOM 3323 C C . THR B 1 242 ? 71.327 59.925 96.876 1.00 31.94 335 THR B C 1
ATOM 3324 O O . THR B 1 242 ? 70.797 59.840 95.762 1.00 30.86 335 THR B O 1
ATOM 3328 N N . VAL B 1 243 ? 71.352 61.050 97.597 1.00 29.19 336 VAL B N 1
ATOM 3329 C CA . VAL B 1 243 ? 70.789 62.310 97.139 1.00 29.80 336 VAL B CA 1
ATOM 3330 C C . VAL B 1 243 ? 71.968 63.284 96.978 1.00 34.99 336 VAL B C 1
ATOM 3331 O O . VAL B 1 243 ? 72.346 63.922 97.950 1.00 37.41 336 VAL B O 1
ATOM 3335 N N . PRO B 1 244 ? 72.599 63.350 95.773 1.00 30.43 337 PRO B N 1
ATOM 3336 C CA . PRO B 1 244 ? 73.773 64.228 95.591 1.00 30.57 337 PRO B CA 1
ATOM 3337 C C . PRO B 1 244 ? 73.374 65.695 95.616 1.00 35.20 337 PRO B C 1
ATOM 3338 O O . PRO B 1 244 ? 72.720 66.218 94.718 1.00 33.57 337 PRO B O 1
ATOM 3342 N N . CYS B 1 245 ? 73.760 66.341 96.691 1.00 33.77 338 CYS B N 1
ATOM 3343 C CA . CYS B 1 245 ? 73.314 67.674 96.984 1.00 35.08 338 CYS B CA 1
ATOM 3344 C C . CYS B 1 245 ? 74.420 68.737 96.998 1.00 35.34 338 CYS B C 1
ATOM 3345 O O . CYS B 1 245 ? 75.560 68.458 97.358 1.00 33.11 338 CYS B O 1
ATOM 3348 N N . ARG B 1 246 ? 74.040 69.986 96.686 1.00 30.56 339 ARG B N 1
ATOM 3349 C CA . ARG B 1 246 ? 74.942 71.140 96.696 1.00 30.50 339 ARG B CA 1
ATOM 3350 C C . ARG B 1 246 ? 74.158 72.449 96.744 1.00 33.12 339 ARG B C 1
ATOM 3351 O O . ARG B 1 246 ? 73.056 72.507 96.210 1.00 32.68 339 ARG B O 1
ATOM 3359 N N . ALA B 1 247 ? 74.734 73.509 97.325 1.00 30.79 340 ALA B N 1
ATOM 3360 C CA . ALA B 1 247 ? 74.129 74.846 97.267 1.00 31.60 340 ALA B CA 1
ATOM 3361 C C . ALA B 1 247 ? 74.406 75.425 95.859 1.00 37.29 340 ALA B C 1
ATOM 3362 O O . ALA B 1 247 ? 75.474 75.173 95.293 1.00 35.88 340 ALA B O 1
ATOM 3364 N N . LEU B 1 248 ? 73.449 76.193 95.299 1.00 36.65 341 LEU B N 1
ATOM 3365 C CA . LEU B 1 248 ? 73.564 76.859 93.988 1.00 37.68 341 LEU B CA 1
ATOM 3366 C C . LEU B 1 248 ? 74.803 77.763 93.936 1.00 45.69 341 LEU B C 1
ATOM 3367 O O . LEU B 1 248 ? 75.448 77.891 92.899 1.00 47.36 341 LEU B O 1
ATOM 3372 N N . THR B 1 249 ? 75.096 78.415 95.059 1.00 44.81 342 THR B N 1
ATOM 3373 C CA . THR B 1 249 ? 76.188 79.369 95.257 1.00 46.37 342 THR B CA 1
ATOM 3374 C C . THR B 1 249 ? 77.576 78.716 95.354 1.00 51.86 342 THR B C 1
ATOM 3375 O O . THR B 1 249 ? 78.566 79.431 95.185 1.00 54.11 342 THR B O 1
ATOM 3379 N N . CYS B 1 250 ? 77.660 77.386 95.615 1.00 46.63 343 CYS B N 1
ATOM 3380 C CA . CYS B 1 250 ? 78.930 76.644 95.674 1.00 46.97 343 CYS B CA 1
ATOM 3381 C C . CYS B 1 250 ? 79.585 76.630 94.279 1.00 48.91 343 CYS B C 1
ATOM 3382 O O . CYS B 1 250 ? 78.891 76.407 93.279 1.00 47.93 343 CYS B O 1
ATOM 3385 N N . ALA B 1 251 ? 80.910 76.855 94.218 1.00 45.25 344 ALA B N 1
ATOM 3386 C CA . ALA B 1 251 ? 81.686 76.888 92.962 1.00 44.96 344 ALA B CA 1
ATOM 3387 C C . ALA B 1 251 ? 82.150 75.491 92.485 1.00 47.74 344 ALA B C 1
ATOM 3388 O O . ALA B 1 251 ? 82.222 75.253 91.284 1.00 48.02 344 ALA B O 1
ATOM 3390 N N . HIS B 1 252 ? 82.461 74.585 93.423 1.00 41.65 345 HIS B N 1
ATOM 3391 C CA . HIS B 1 252 ? 82.921 73.213 93.177 1.00 39.53 345 HIS B CA 1
ATOM 3392 C C . HIS B 1 252 ? 81.832 72.300 92.612 1.00 40.73 345 HIS B C 1
ATOM 3393 O O . HIS B 1 252 ? 80.652 72.579 92.794 1.00 42.75 345 HIS B O 1
ATOM 3400 N N . LEU B 1 253 ? 82.221 71.172 92.009 1.00 34.30 346 LEU B N 1
ATOM 3401 C CA . LEU B 1 253 ? 81.274 70.176 91.487 1.00 33.35 346 LEU B CA 1
ATOM 3402 C C . LEU B 1 253 ? 80.960 69.062 92.489 1.00 37.16 346 LEU B C 1
ATOM 3403 O O . LEU B 1 253 ? 79.858 68.523 92.436 1.00 37.12 346 LEU B O 1
ATOM 3408 N N . GLN B 1 254 ? 81.904 68.744 93.411 1.00 31.98 347 GLN B N 1
ATOM 3409 C CA . GLN B 1 254 ? 81.714 67.742 94.451 1.00 31.36 347 GLN B CA 1
ATOM 3410 C C . GLN B 1 254 ? 80.428 67.995 95.254 1.00 37.29 347 GLN B C 1
ATOM 3411 O O . GLN B 1 254 ? 80.225 69.079 95.820 1.00 37.95 347 GLN B O 1
ATOM 3417 N N . SER B 1 255 ? 79.555 66.989 95.274 1.00 31.78 348 SER B N 1
ATOM 3418 C CA . SER B 1 255 ? 78.293 67.060 95.999 1.00 29.11 348 SER B CA 1
ATOM 3419 C C . SER B 1 255 ? 78.427 66.335 97.329 1.00 31.87 348 SER B C 1
ATOM 3420 O O . SER B 1 255 ? 79.431 65.667 97.581 1.00 30.13 348 SER B O 1
ATOM 3423 N N . PHE B 1 256 ? 77.442 66.518 98.198 1.00 28.69 349 PHE B N 1
ATOM 3424 C CA . PHE B 1 256 ? 77.362 65.890 99.504 1.00 28.25 349 PHE B CA 1
ATOM 3425 C C . PHE B 1 256 ? 75.966 65.280 99.655 1.00 33.67 349 PHE B C 1
ATOM 3426 O O . PHE B 1 256 ? 75.084 65.579 98.846 1.00 33.29 349 PHE B O 1
ATOM 3434 N N . ASP B 1 257 ? 75.772 64.375 100.629 1.00 30.58 350 ASP B N 1
ATOM 3435 C CA . ASP B 1 257 ? 74.479 63.727 100.775 1.00 30.40 350 ASP B CA 1
ATOM 3436 C C . ASP B 1 257 ? 73.492 64.619 101.456 1.00 33.43 350 ASP B C 1
ATOM 3437 O O . ASP B 1 257 ? 73.753 65.073 102.573 1.00 32.20 350 ASP B O 1
ATOM 3442 N N . ALA B 1 258 ? 72.339 64.847 100.790 1.00 30.29 351 ALA B N 1
ATOM 3443 C CA . ALA B 1 258 ? 71.242 65.659 101.304 1.00 30.09 351 ALA B CA 1
ATOM 3444 C C . ALA B 1 258 ? 70.683 65.131 102.612 1.00 32.46 351 ALA B C 1
ATOM 3445 O O . ALA B 1 258 ? 70.547 65.924 103.534 1.00 32.52 351 ALA B O 1
ATOM 3447 N N . ALA B 1 259 ? 70.353 63.815 102.700 1.00 29.05 352 ALA B N 1
ATOM 3448 C CA . ALA B 1 259 ? 69.746 63.214 103.907 1.00 30.41 352 ALA B CA 1
ATOM 3449 C C . ALA B 1 259 ? 70.630 63.390 105.123 1.00 35.69 352 ALA B C 1
ATOM 3450 O O . ALA B 1 259 ? 70.136 63.797 106.175 1.00 35.69 352 ALA B O 1
ATOM 3452 N N . LEU B 1 260 ? 71.945 63.124 104.954 1.00 31.54 353 LEU B N 1
ATOM 3453 C CA . LEU B 1 260 ? 72.951 63.248 105.982 1.00 31.95 353 LEU B CA 1
ATOM 3454 C C . LEU B 1 260 ? 73.187 64.694 106.386 1.00 34.98 353 LEU B C 1
ATOM 3455 O O . LEU B 1 260 ? 73.350 64.968 107.575 1.00 35.26 353 LEU B O 1
ATOM 3460 N N . TYR B 1 261 ? 73.204 65.614 105.415 1.00 30.38 354 TYR B N 1
ATOM 3461 C CA . TYR B 1 261 ? 73.386 67.049 105.686 1.00 29.00 354 TYR B CA 1
ATOM 3462 C C . TYR B 1 261 ? 72.179 67.653 106.445 1.00 35.21 354 TYR B C 1
ATOM 3463 O O . TYR B 1 261 ? 72.361 68.572 107.243 1.00 37.19 354 TYR B O 1
ATOM 3472 N N . LEU B 1 262 ? 70.962 67.157 106.184 1.00 31.44 355 LEU B N 1
ATOM 3473 C CA . LEU B 1 262 ? 69.752 67.644 106.875 1.00 30.89 355 LEU B CA 1
ATOM 3474 C C . LEU B 1 262 ? 69.670 67.031 108.297 1.00 36.85 355 LEU B C 1
ATOM 3475 O O . LEU B 1 262 ? 69.270 67.731 109.238 1.00 37.01 355 LEU B O 1
ATOM 3480 N N . GLN B 1 263 ? 70.103 65.741 108.443 1.00 34.08 356 GLN B N 1
ATOM 3481 C CA . GLN B 1 263 ? 70.240 64.980 109.705 1.00 35.07 356 GLN B CA 1
ATOM 3482 C C . GLN B 1 263 ? 71.153 65.776 110.641 1.00 40.80 356 GLN B C 1
ATOM 3483 O O . GLN B 1 263 ? 70.870 65.885 111.826 1.00 41.68 356 GLN B O 1
ATOM 3489 N N . MET B 1 264 ? 72.246 66.340 110.094 1.00 37.97 357 MET B N 1
ATOM 3490 C CA . MET B 1 264 ? 73.206 67.129 110.849 1.00 37.89 357 MET B CA 1
ATOM 3491 C C . MET B 1 264 ? 72.661 68.514 111.257 1.00 40.91 357 MET B C 1
ATOM 3492 O O . MET B 1 264 ? 72.894 68.949 112.389 1.00 42.63 357 MET B O 1
ATOM 3497 N N . ASN B 1 265 ? 71.963 69.205 110.351 1.00 35.12 358 ASN B N 1
ATOM 3498 C CA . ASN B 1 265 ? 71.422 70.529 110.647 1.00 34.97 358 ASN B CA 1
ATOM 3499 C C . ASN B 1 265 ? 70.154 70.486 111.522 1.00 38.00 358 ASN B C 1
ATOM 3500 O O . ASN B 1 265 ? 69.745 71.513 112.049 1.00 36.12 358 ASN B O 1
ATOM 3505 N N . GLU B 1 266 ? 69.555 69.307 111.679 1.00 37.25 359 GLU B N 1
ATOM 3506 C CA . GLU B 1 266 ? 68.380 69.091 112.536 1.00 38.51 359 GLU B CA 1
ATOM 3507 C C . GLU B 1 266 ? 68.828 69.298 113.982 1.00 46.59 359 GLU B C 1
ATOM 3508 O O . GLU B 1 266 ? 68.202 70.063 114.714 1.00 47.14 359 GLU B O 1
ATOM 3514 N N . LYS B 1 267 ? 69.962 68.682 114.351 1.00 45.84 360 LYS B N 1
ATOM 3515 C CA . LYS B 1 267 ? 70.545 68.790 115.686 1.00 47.44 360 LYS B CA 1
ATOM 3516 C C . LYS B 1 267 ? 71.229 70.162 115.898 1.00 50.67 360 LYS B C 1
ATOM 3517 O O . LYS B 1 267 ? 70.842 70.894 116.797 1.00 50.55 360 LYS B O 1
ATOM 3519 N N . LYS B 1 268 ? 72.206 70.514 115.052 1.00 47.17 361 LYS B N 1
ATOM 3520 C CA . LYS B 1 268 ? 72.962 71.766 115.116 1.00 47.41 361 LYS B CA 1
ATOM 3521 C C . LYS B 1 268 ? 72.826 72.535 113.763 1.00 49.92 361 LYS B C 1
ATOM 3522 O O . LYS B 1 268 ? 73.519 72.162 112.819 1.00 49.35 361 LYS B O 1
ATOM 3527 N N . PRO B 1 269 ? 71.957 73.589 113.635 1.00 47.05 362 PRO B N 1
ATOM 3528 C CA . PRO B 1 269 ? 71.799 74.263 112.319 1.00 46.42 362 PRO B CA 1
ATOM 3529 C C . PRO B 1 269 ? 72.844 75.340 111.996 1.00 50.82 362 PRO B C 1
ATOM 3530 O O . PRO B 1 269 ? 72.600 76.539 112.183 1.00 51.24 362 PRO B O 1
ATOM 3534 N N . THR B 1 270 ? 73.981 74.913 111.433 1.00 45.99 363 THR B N 1
ATOM 3535 C CA . THR B 1 270 ? 75.064 75.818 111.020 1.00 45.41 363 THR B CA 1
ATOM 3536 C C . THR B 1 270 ? 74.955 76.163 109.528 1.00 46.10 363 THR B C 1
ATOM 3537 O O . THR B 1 270 ? 75.512 77.173 109.101 1.00 46.93 363 THR B O 1
ATOM 3541 N N . TRP B 1 271 ? 74.263 75.300 108.743 1.00 38.87 364 TRP B N 1
ATOM 3542 C CA . TRP B 1 271 ? 74.037 75.395 107.294 1.00 37.12 364 TRP B CA 1
ATOM 3543 C C . TRP B 1 271 ? 75.330 75.790 106.530 1.00 42.29 364 TRP B C 1
ATOM 3544 O O . TRP B 1 271 ? 75.335 76.751 105.763 1.00 43.67 364 TRP B O 1
ATOM 3555 N N . THR B 1 272 ? 76.422 75.050 106.782 1.00 39.29 365 THR B N 1
ATOM 3556 C CA . THR B 1 272 ? 77.758 75.240 106.194 1.00 39.99 365 THR B CA 1
ATOM 3557 C C . THR B 1 272 ? 78.083 74.062 105.255 1.00 43.27 365 THR B C 1
ATOM 3558 O O . THR B 1 272 ? 77.936 72.902 105.646 1.00 41.81 365 THR B O 1
ATOM 3562 N N . CYS B 1 273 ? 78.556 74.363 104.034 1.00 40.45 366 CYS B N 1
ATOM 3563 C CA . CYS B 1 273 ? 78.945 73.343 103.075 1.00 39.32 366 CYS B CA 1
ATOM 3564 C C . CYS B 1 273 ? 80.081 72.464 103.609 1.00 43.46 366 CYS B C 1
ATOM 3565 O O . CYS B 1 273 ? 81.144 73.002 103.913 1.00 43.50 366 CYS B O 1
ATOM 3568 N N . PRO B 1 274 ? 79.902 71.112 103.676 1.00 39.69 367 PRO B N 1
ATOM 3569 C CA . PRO B 1 274 ? 80.995 70.251 104.174 1.00 39.70 367 PRO B CA 1
ATOM 3570 C C . PRO B 1 274 ? 82.171 70.125 103.210 1.00 44.22 367 PRO B C 1
ATOM 3571 O O . PRO B 1 274 ? 83.199 69.581 103.595 1.00 44.83 367 PRO B O 1
ATOM 3575 N N . VAL B 1 275 ? 82.032 70.641 101.975 1.00 41.43 368 VAL B N 1
ATOM 3576 C CA . VAL B 1 275 ? 83.079 70.590 100.946 1.00 41.32 368 VAL B CA 1
ATOM 3577 C C . VAL B 1 275 ? 83.957 71.860 100.974 1.00 47.71 368 VAL B C 1
ATOM 3578 O O . VAL B 1 275 ? 85.163 71.743 101.155 1.00 48.03 368 VAL B O 1
ATOM 3582 N N . CYS B 1 276 ? 83.360 73.045 100.776 1.00 46.34 369 CYS B N 1
ATOM 3583 C CA . CYS B 1 276 ? 84.069 74.317 100.650 1.00 48.30 369 CYS B CA 1
ATOM 3584 C C . CYS B 1 276 ? 83.970 75.243 101.868 1.00 55.34 369 CYS B C 1
ATOM 3585 O O . CYS B 1 276 ? 84.645 76.277 101.862 1.00 57.67 369 CYS B O 1
ATOM 3588 N N . ASP B 1 277 ? 83.162 74.899 102.897 1.00 51.25 370 ASP B N 1
ATOM 3589 C CA . ASP B 1 277 ? 83.028 75.678 104.147 1.00 52.16 370 ASP B CA 1
ATOM 3590 C C . ASP B 1 277 ? 82.361 77.061 103.990 1.00 54.29 370 ASP B C 1
ATOM 3591 O O . ASP B 1 277 ? 82.397 77.870 104.913 1.00 55.16 370 ASP B O 1
ATOM 3596 N N . LYS B 1 278 ? 81.711 77.300 102.864 1.00 48.77 371 LYS B N 1
ATOM 3597 C CA . LYS B 1 278 ? 80.933 78.511 102.638 1.00 47.71 371 LYS B CA 1
ATOM 3598 C C . LYS B 1 278 ? 79.510 78.214 103.128 1.00 49.65 371 LYS B C 1
ATOM 3599 O O . LYS B 1 278 ? 79.188 77.063 103.452 1.00 47.48 371 LYS B O 1
ATOM 3603 N N . LYS B 1 279 ? 78.663 79.246 103.187 1.00 46.31 372 LYS B N 1
ATOM 3604 C CA . LYS B 1 279 ? 77.278 79.105 103.613 1.00 45.54 372 LYS B CA 1
ATOM 3605 C C . LYS B 1 279 ? 76.502 78.257 102.597 1.00 46.74 372 LYS B C 1
ATOM 3606 O O . LYS B 1 279 ? 76.603 78.488 101.388 1.00 46.03 372 LYS B O 1
ATOM 3608 N N . ALA B 1 280 ? 75.781 77.239 103.087 1.00 41.30 373 ALA B N 1
ATOM 3609 C CA . ALA B 1 280 ? 74.963 76.377 102.233 1.00 39.68 373 ALA B CA 1
ATOM 3610 C C . ALA B 1 280 ? 73.526 76.329 102.792 1.00 43.48 373 ALA B C 1
ATOM 3611 O O . ALA B 1 280 ? 73.078 75.297 103.311 1.00 42.81 373 ALA B O 1
ATOM 3613 N N . PRO B 1 281 ? 72.785 77.470 102.713 1.00 39.09 374 PRO B N 1
ATOM 3614 C CA . PRO B 1 281 ? 71.419 77.483 103.251 1.00 37.56 374 PRO B CA 1
ATOM 3615 C C . PRO B 1 281 ? 70.526 76.459 102.587 1.00 39.17 374 PRO B C 1
ATOM 3616 O O . PRO B 1 281 ? 70.795 76.055 101.458 1.00 39.44 374 PRO B O 1
ATOM 3620 N N . TYR B 1 282 ? 69.460 76.056 103.286 1.00 32.91 375 TYR B N 1
ATOM 3621 C CA . TYR B 1 282 ? 68.484 75.085 102.800 1.00 32.08 375 TYR B CA 1
ATOM 3622 C C . TYR B 1 282 ? 67.820 75.498 101.463 1.00 36.66 375 TYR B C 1
ATOM 3623 O O . TYR B 1 282 ? 67.592 74.649 100.595 1.00 34.86 375 TYR B O 1
ATOM 3632 N N . GLU B 1 283 ? 67.500 76.795 101.331 1.00 35.71 376 GLU B N 1
ATOM 3633 C CA . GLU B 1 283 ? 66.823 77.429 100.191 1.00 36.46 376 GLU B CA 1
ATOM 3634 C C . GLU B 1 283 ? 67.692 77.455 98.930 1.00 39.87 376 GLU B C 1
ATOM 3635 O O . GLU B 1 283 ? 67.175 77.650 97.836 1.00 39.98 376 GLU B O 1
ATOM 3641 N N . SER B 1 284 ? 69.008 77.306 99.097 1.00 36.73 377 SER B N 1
ATOM 3642 C CA . SER B 1 284 ? 70.022 77.297 98.040 1.00 36.25 377 SER B CA 1
ATOM 3643 C C . SER B 1 284 ? 70.255 75.884 97.478 1.00 38.12 377 SER B C 1
ATOM 3644 O O . SER B 1 284 ? 70.889 75.737 96.435 1.00 37.37 377 SER B O 1
ATOM 3647 N N . LEU B 1 285 ? 69.786 74.852 98.199 1.00 32.83 378 LEU B N 1
ATOM 3648 C CA . LEU B 1 285 ? 70.075 73.467 97.865 1.00 31.20 378 LEU B CA 1
ATOM 3649 C C . LEU B 1 285 ? 69.418 72.958 96.580 1.00 34.52 378 LEU B C 1
ATOM 3650 O O . LEU B 1 285 ? 68.230 73.159 96.343 1.00 35.29 378 LEU B O 1
ATOM 3655 N N . ILE B 1 286 ? 70.227 72.271 95.761 1.00 29.65 379 ILE B N 1
ATOM 3656 C CA . ILE B 1 286 ? 69.812 71.604 94.527 1.00 28.05 379 ILE B CA 1
ATOM 3657 C C . ILE B 1 286 ? 70.224 70.115 94.568 1.00 29.05 379 ILE B C 1
ATOM 3658 O O . ILE B 1 286 ? 71.142 69.739 95.302 1.00 24.77 379 ILE B O 1
ATOM 3663 N N . ILE B 1 287 ? 69.593 69.300 93.715 1.00 26.56 380 ILE B N 1
ATOM 3664 C CA . ILE B 1 287 ? 69.967 67.908 93.552 1.00 25.34 380 ILE B CA 1
ATOM 3665 C C . ILE B 1 287 ? 70.597 67.861 92.177 1.00 30.45 380 ILE B C 1
ATOM 3666 O O . ILE B 1 287 ? 69.929 68.189 91.206 1.00 28.96 380 ILE B O 1
ATOM 3671 N N . ASP B 1 288 ? 71.912 67.541 92.103 1.00 27.51 381 ASP B N 1
ATOM 3672 C CA . ASP B 1 288 ? 72.636 67.511 90.843 1.00 26.94 381 ASP B CA 1
ATOM 3673 C C . ASP B 1 288 ? 72.180 66.300 89.968 1.00 30.57 381 ASP B C 1
ATOM 3674 O O . ASP B 1 288 ? 72.428 65.151 90.317 1.00 29.77 381 ASP B O 1
ATOM 3679 N N . GLY B 1 289 ? 71.513 66.601 88.853 1.00 27.39 382 GLY B N 1
ATOM 3680 C CA . GLY B 1 289 ? 71.048 65.630 87.867 1.00 26.84 382 GLY B CA 1
ATOM 3681 C C . GLY B 1 289 ? 72.151 64.850 87.190 1.00 29.56 382 GLY B C 1
ATOM 3682 O O . GLY B 1 289 ? 71.950 63.681 86.872 1.00 30.09 382 GLY B O 1
ATOM 3683 N N . LEU B 1 290 ? 73.340 65.450 87.011 1.00 27.16 383 LEU B N 1
ATOM 3684 C CA . LEU B 1 290 ? 74.448 64.707 86.426 1.00 28.66 383 LEU B CA 1
ATOM 3685 C C . LEU B 1 290 ? 74.922 63.572 87.362 1.00 31.64 383 LEU B C 1
ATOM 3686 O O . LEU B 1 290 ? 75.108 62.448 86.901 1.00 30.93 383 LEU B O 1
ATOM 3691 N N . PHE B 1 291 ? 75.094 63.860 88.657 1.00 30.08 384 PHE B N 1
ATOM 3692 C CA . PHE B 1 291 ? 75.503 62.855 89.642 1.00 31.75 384 PHE B CA 1
ATOM 3693 C C . PHE B 1 291 ? 74.394 61.803 89.795 1.00 34.90 384 PHE B C 1
ATOM 3694 O O . PHE B 1 291 ? 74.718 60.620 89.881 1.00 35.78 384 PHE B O 1
ATOM 3702 N N . MET B 1 292 ? 73.096 62.213 89.727 1.00 29.99 385 MET B N 1
ATOM 3703 C CA . MET B 1 292 ? 71.948 61.297 89.765 1.00 31.87 385 MET B CA 1
ATOM 3704 C C . MET B 1 292 ? 72.080 60.209 88.659 1.00 36.04 385 MET B C 1
ATOM 3705 O O . MET B 1 292 ? 71.942 59.027 88.949 1.00 34.53 385 MET B O 1
ATOM 3710 N N . GLU B 1 293 ? 72.404 60.618 87.415 1.00 34.38 386 GLU B N 1
ATOM 3711 C CA . GLU B 1 293 ? 72.581 59.697 86.272 1.00 35.39 386 GLU B CA 1
ATOM 3712 C C . GLU B 1 293 ? 73.742 58.750 86.446 1.00 40.07 386 GLU B C 1
ATOM 3713 O O . GLU B 1 293 ? 73.587 57.573 86.163 1.00 43.05 386 GLU B O 1
ATOM 3719 N N . ILE B 1 294 ? 74.904 59.268 86.877 1.00 34.19 387 ILE B N 1
ATOM 3720 C CA . ILE B 1 294 ? 76.128 58.515 87.118 1.00 32.86 387 ILE B CA 1
ATOM 3721 C C . ILE B 1 294 ? 75.907 57.525 88.261 1.00 37.32 387 ILE B C 1
ATOM 3722 O O . ILE B 1 294 ? 76.349 56.392 88.145 1.00 37.65 387 ILE B O 1
ATOM 3727 N N . LEU B 1 295 ? 75.232 57.939 89.357 1.00 34.61 388 LEU B N 1
ATOM 3728 C CA . LEU B 1 295 ? 74.963 57.060 90.510 1.00 35.16 388 LEU B CA 1
ATOM 3729 C C . LEU B 1 295 ? 74.066 55.885 90.118 1.00 43.72 388 LEU B C 1
ATOM 3730 O O . LEU B 1 295 ? 74.304 54.765 90.564 1.00 43.15 388 LEU B O 1
ATOM 3735 N N . SER B 1 296 ? 73.086 56.144 89.226 1.00 44.01 389 SER B N 1
ATOM 3736 C CA . SER B 1 296 ? 72.138 55.166 88.681 1.00 45.55 389 SER B CA 1
ATOM 3737 C C . SER B 1 296 ? 72.792 54.122 87.753 1.00 51.28 389 SER B C 1
ATOM 3738 O O . SER B 1 296 ? 72.353 52.978 87.735 1.00 52.27 389 SER B O 1
ATOM 3741 N N . SER B 1 297 ? 73.824 54.514 86.987 1.00 48.62 390 SER B N 1
ATOM 3742 C CA . SER B 1 297 ? 74.500 53.660 86.001 1.00 49.64 390 SER B CA 1
ATOM 3743 C C . SER B 1 297 ? 75.838 53.070 86.477 1.00 57.15 390 SER B C 1
ATOM 3744 O O . SER B 1 297 ? 76.201 51.966 86.078 1.00 57.77 390 SER B O 1
ATOM 3747 N N . CYS B 1 298 ? 76.571 53.803 87.308 1.00 55.87 391 CYS B N 1
ATOM 3748 C CA . CYS B 1 298 ? 77.864 53.380 87.833 1.00 57.45 391 CYS B CA 1
ATOM 3749 C C . CYS B 1 298 ? 77.738 52.994 89.321 1.00 62.27 391 CYS B C 1
ATOM 3750 O O . CYS B 1 298 ? 77.006 53.650 90.065 1.00 61.42 391 CYS B O 1
ATOM 3753 N N . SER B 1 299 ? 78.431 51.922 89.747 1.00 60.79 392 SER B N 1
ATOM 3754 C CA . SER B 1 299 ? 78.361 51.451 91.140 1.00 61.51 392 SER B CA 1
ATOM 3755 C C . SER B 1 299 ? 79.691 50.913 91.693 1.00 65.71 392 SER B C 1
ATOM 3756 O O . SER B 1 299 ? 79.904 50.967 92.903 1.00 64.84 392 SER B O 1
ATOM 3759 N N . ASP B 1 300 ? 80.561 50.387 90.822 1.00 63.79 393 ASP B N 1
ATOM 3760 C CA . ASP B 1 300 ? 81.825 49.755 91.204 1.00 65.81 393 ASP B CA 1
ATOM 3761 C C . ASP B 1 300 ? 82.959 50.733 91.605 1.00 71.21 393 ASP B C 1
ATOM 3762 O O . ASP B 1 300 ? 83.998 50.258 92.086 1.00 72.08 393 ASP B O 1
ATOM 3764 N N . CYS B 1 301 ? 82.783 52.071 91.430 1.00 66.92 394 CYS B N 1
ATOM 3765 C CA . CYS B 1 301 ? 83.875 52.994 91.786 1.00 66.46 394 CYS B CA 1
ATOM 3766 C C . CYS B 1 301 ? 83.463 54.168 92.695 1.00 64.66 394 CYS B C 1
ATOM 3767 O O . CYS B 1 301 ? 82.295 54.564 92.755 1.00 63.50 394 CYS B O 1
ATOM 3770 N N . ASP B 1 302 ? 84.467 54.701 93.409 1.00 57.42 395 ASP B N 1
ATOM 3771 C CA . ASP B 1 302 ? 84.364 55.788 94.369 1.00 54.99 395 ASP B CA 1
ATOM 3772 C C . ASP B 1 302 ? 84.609 57.174 93.760 1.00 53.22 395 ASP B C 1
ATOM 3773 O O . ASP B 1 302 ? 84.100 58.149 94.300 1.00 50.41 395 ASP B O 1
ATOM 3778 N N . GLU B 1 303 ? 85.414 57.271 92.680 1.00 48.35 396 GLU B N 1
ATOM 3779 C CA . GLU B 1 303 ? 85.810 58.536 92.055 1.00 46.78 396 GLU B CA 1
ATOM 3780 C C . GLU B 1 303 ? 85.759 58.497 90.532 1.00 50.21 396 GLU B C 1
ATOM 3781 O O . GLU B 1 303 ? 86.193 57.531 89.904 1.00 50.45 396 GLU B O 1
ATOM 3787 N N . ILE B 1 304 ? 85.238 59.585 89.955 1.00 45.60 397 ILE B N 1
ATOM 3788 C CA . ILE B 1 304 ? 85.000 59.814 88.528 1.00 44.63 397 ILE B CA 1
ATOM 3789 C C . ILE B 1 304 ? 85.960 60.891 88.007 1.00 44.28 397 ILE B C 1
ATOM 3790 O O . ILE B 1 304 ? 86.320 61.809 88.738 1.00 43.13 397 ILE B O 1
ATOM 3795 N N . GLN B 1 305 ? 86.329 60.792 86.738 1.00 39.88 398 GLN B N 1
ATOM 3796 C CA . GLN B 1 305 ? 87.191 61.756 86.071 1.00 40.39 398 GLN B CA 1
ATOM 3797 C C . GLN B 1 305 ? 86.474 62.287 84.838 1.00 42.26 398 GLN B C 1
ATOM 3798 O O . GLN B 1 305 ? 86.076 61.486 84.007 1.00 42.79 398 GLN B O 1
ATOM 3804 N N . PHE B 1 306 ? 86.308 63.618 84.710 1.00 37.45 399 PHE B N 1
ATOM 3805 C CA . PHE B 1 306 ? 85.678 64.259 83.537 1.00 36.93 399 PHE B CA 1
ATOM 3806 C C . PHE B 1 306 ? 86.744 64.835 82.611 1.00 43.72 399 PHE B C 1
ATOM 3807 O O . PHE B 1 306 ? 87.650 65.507 83.092 1.00 44.83 399 PHE B O 1
ATOM 3815 N N . MET B 1 307 ? 86.618 64.608 81.292 1.00 41.49 400 MET B N 1
ATOM 3816 C CA . MET B 1 307 ? 87.568 65.067 80.269 1.00 70.08 400 MET B CA 1
ATOM 3817 C C . MET B 1 307 ? 87.093 66.288 79.486 1.00 86.85 400 MET B C 1
ATOM 3818 O O . MET B 1 307 ? 86.054 66.864 79.786 1.00 57.17 400 MET B O 1
ATOM 3823 N N . ASP B 1 309 ? 86.117 67.008 76.445 1.00 75.13 402 ASP B N 1
ATOM 3824 C CA . ASP B 1 309 ? 85.547 65.950 75.610 1.00 74.56 402 ASP B CA 1
ATOM 3825 C C . ASP B 1 309 ? 84.120 65.562 76.040 1.00 75.34 402 ASP B C 1
ATOM 3826 O O . ASP B 1 309 ? 83.437 64.842 75.306 1.00 74.76 402 ASP B O 1
ATOM 3828 N N . GLY B 1 310 ? 83.696 66.041 77.214 1.00 69.63 403 GLY B N 1
ATOM 3829 C CA . GLY B 1 310 ? 82.379 65.780 77.794 1.00 67.56 403 GLY B CA 1
ATOM 3830 C C . GLY B 1 310 ? 82.252 64.458 78.535 1.00 68.69 403 GLY B C 1
ATOM 3831 O O . GLY B 1 310 ? 81.449 64.345 79.470 1.00 68.20 403 GLY B O 1
ATOM 3832 N N . SER B 1 311 ? 83.034 63.446 78.111 1.00 63.11 404 SER B N 1
ATOM 3833 C CA . SER B 1 311 ? 83.041 62.097 78.667 1.00 61.93 404 SER B CA 1
ATOM 3834 C C . SER B 1 311 ? 83.611 62.018 80.095 1.00 63.16 404 SER B C 1
ATOM 3835 O O . SER B 1 311 ? 84.262 62.953 80.569 1.00 61.88 404 SER B O 1
ATOM 3838 N N . TRP B 1 312 ? 83.356 60.869 80.755 1.00 58.01 405 TRP B N 1
ATOM 3839 C CA . TRP B 1 312 ? 83.829 60.511 82.085 1.00 57.14 405 TRP B CA 1
ATOM 3840 C C . TRP B 1 312 ? 84.147 59.008 82.157 1.00 59.99 405 TRP B C 1
ATOM 3841 O O . TRP B 1 312 ? 83.724 58.243 81.291 1.00 60.29 405 TRP B O 1
ATOM 3852 N N . CYS B 1 313 ? 84.914 58.600 83.174 1.00 55.61 406 CYS B N 1
ATOM 3853 C CA . CYS B 1 313 ? 85.330 57.219 83.439 1.00 55.57 406 CYS B CA 1
ATOM 3854 C C . CYS B 1 313 ? 85.821 57.109 84.892 1.00 59.15 406 CYS B C 1
ATOM 3855 O O . CYS B 1 313 ? 86.171 58.148 85.465 1.00 57.23 406 CYS B O 1
ATOM 3858 N N . PRO B 1 314 ? 85.907 55.884 85.497 1.00 57.99 407 PRO B N 1
ATOM 3859 C CA . PRO B 1 314 ? 86.449 55.768 86.868 1.00 57.90 407 PRO B CA 1
ATOM 3860 C C . PRO B 1 314 ? 87.884 56.267 86.954 1.00 61.15 407 PRO B C 1
ATOM 3861 O O . PRO B 1 314 ? 88.600 56.233 85.959 1.00 61.23 407 PRO B O 1
ATOM 3865 N N . MET B 1 315 ? 88.300 56.708 88.146 1.00 58.04 408 MET B N 1
ATOM 3866 C CA . MET B 1 315 ? 89.631 57.241 88.429 1.00 74.23 408 MET B CA 1
ATOM 3867 C C . MET B 1 315 ? 90.744 56.182 88.320 1.00 103.81 408 MET B C 1
ATOM 3868 O O . MET B 1 315 ? 90.578 55.039 88.736 1.00 67.32 408 MET B O 1
ATOM 3873 N N . ASP C 1 33 ? 29.402 111.732 39.724 1.00 56.59 126 ASP C N 1
ATOM 3874 C CA . ASP C 1 33 ? 29.325 112.364 41.043 1.00 55.28 126 ASP C CA 1
ATOM 3875 C C . ASP C 1 33 ? 30.447 113.431 41.254 1.00 54.34 126 ASP C C 1
ATOM 3876 O O . ASP C 1 33 ? 30.847 113.708 42.385 1.00 53.74 126 ASP C O 1
ATOM 3878 N N . VAL C 1 34 ? 30.893 114.064 40.148 1.00 47.38 127 VAL C N 1
ATOM 3879 C CA . VAL C 1 34 ? 31.937 115.102 40.064 1.00 43.70 127 VAL C CA 1
ATOM 3880 C C . VAL C 1 34 ? 31.289 116.511 40.062 1.00 46.08 127 VAL C C 1
ATOM 3881 O O . VAL C 1 34 ? 30.296 116.729 39.353 1.00 44.20 127 VAL C O 1
ATOM 3885 N N . THR C 1 35 ? 31.849 117.452 40.865 1.00 42.26 128 THR C N 1
ATOM 3886 C CA . THR C 1 35 ? 31.458 118.874 40.907 1.00 41.11 128 THR C CA 1
ATOM 3887 C C . THR C 1 35 ? 32.722 119.701 40.800 1.00 43.94 128 THR C C 1
ATOM 3888 O O . THR C 1 35 ? 33.763 119.268 41.294 1.00 43.76 128 THR C O 1
ATOM 3892 N N . MET C 1 36 ? 32.645 120.866 40.138 1.00 39.70 129 MET C N 1
ATOM 3893 C CA . MET C 1 36 ? 33.782 121.773 39.986 1.00 39.51 129 MET C CA 1
ATOM 3894 C C . MET C 1 36 ? 33.841 122.682 41.196 1.00 42.41 129 MET C C 1
ATOM 3895 O O . MET C 1 36 ? 32.806 123.033 41.772 1.00 41.79 129 MET C O 1
ATOM 3900 N N . LYS C 1 37 ? 35.050 123.126 41.522 1.00 38.72 130 LYS C N 1
ATOM 3901 C CA . LYS C 1 37 ? 35.338 124.098 42.561 1.00 37.76 130 LYS C CA 1
ATOM 3902 C C . LYS C 1 37 ? 34.897 125.485 42.013 1.00 41.32 130 LYS C C 1
ATOM 3903 O O . LYS C 1 37 ? 35.293 125.841 40.901 1.00 38.36 130 LYS C O 1
ATOM 3909 N N . PRO C 1 38 ? 34.122 126.304 42.767 1.00 40.45 131 PRO C N 1
ATOM 3910 C CA . PRO C 1 38 ? 33.753 127.636 42.242 1.00 39.35 131 PRO C CA 1
ATOM 3911 C C . PRO C 1 38 ? 34.988 128.502 41.950 1.00 40.51 131 PRO C C 1
ATOM 3912 O O . PRO C 1 38 ? 36.016 128.351 42.605 1.00 39.61 131 PRO C O 1
ATOM 3916 N N . LEU C 1 39 ? 34.907 129.337 40.903 1.00 35.88 132 LEU C N 1
ATOM 3917 C CA . LEU C 1 39 ? 35.974 130.257 40.514 1.00 34.29 132 LEU C CA 1
ATOM 3918 C C . LEU C 1 39 ? 35.676 131.607 41.189 1.00 39.36 132 LEU C C 1
ATOM 3919 O O . LEU C 1 39 ? 34.509 132.007 41.215 1.00 40.49 132 LEU C O 1
ATOM 3924 N N . PRO C 1 40 ? 36.669 132.311 41.784 1.00 35.88 133 PRO C N 1
ATOM 3925 C CA . PRO C 1 40 ? 36.344 133.552 42.522 1.00 34.85 133 PRO C CA 1
ATOM 3926 C C . PRO C 1 40 ? 35.683 134.664 41.696 1.00 35.99 133 PRO C C 1
ATOM 3927 O O . PRO C 1 40 ? 34.817 135.361 42.219 1.00 36.63 133 PRO C O 1
ATOM 3931 N N . PHE C 1 41 ? 36.041 134.798 40.417 1.00 30.69 134 PHE C N 1
ATOM 3932 C CA . PHE C 1 41 ? 35.508 135.830 39.505 1.00 28.60 134 PHE C CA 1
ATOM 3933 C C . PHE C 1 41 ? 34.263 135.403 38.706 1.00 34.85 134 PHE C C 1
ATOM 3934 O O . PHE C 1 41 ? 33.801 136.174 37.856 1.00 32.83 134 PHE C O 1
ATOM 3942 N N . TYR C 1 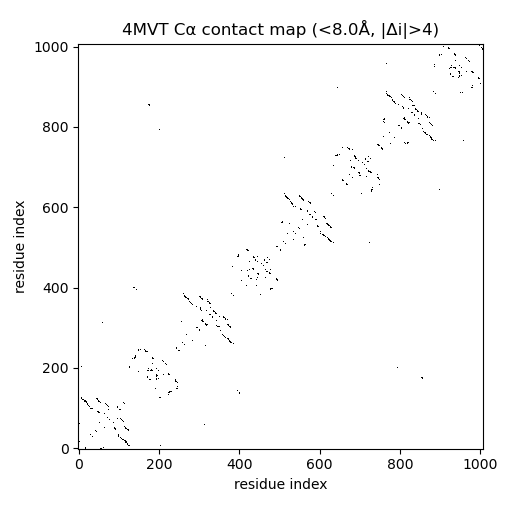42 ? 33.707 134.191 38.979 1.00 34.23 135 TYR C N 1
ATOM 3943 C CA . TYR C 1 42 ? 32.560 133.680 38.218 1.00 33.96 135 TYR C CA 1
ATOM 3944 C C . TYR C 1 42 ? 31.444 133.145 39.074 1.00 39.88 135 TYR C C 1
ATOM 3945 O O . TYR C 1 42 ? 31.643 132.227 39.876 1.00 41.11 135 TYR C O 1
ATOM 3954 N N . GLU C 1 43 ? 30.252 133.716 38.881 1.00 36.38 136 GLU C N 1
ATOM 3955 C CA . GLU C 1 43 ? 29.033 133.281 39.544 1.00 35.94 136 GLU C CA 1
ATOM 3956 C C . GLU C 1 43 ? 28.233 132.449 38.541 1.00 39.03 136 GLU C C 1
ATOM 3957 O O . GLU C 1 43 ? 27.903 132.943 37.461 1.00 38.59 136 GLU C O 1
ATOM 3963 N N . VAL C 1 44 ? 27.961 131.176 38.887 1.00 36.87 137 VAL C N 1
ATOM 3964 C CA . VAL C 1 44 ? 27.186 130.242 38.052 1.00 37.39 137 VAL C CA 1
ATOM 3965 C C . VAL C 1 44 ? 25.713 130.667 38.037 1.00 45.85 137 VAL C C 1
ATOM 3966 O O . VAL C 1 44 ? 25.088 130.761 39.095 1.00 47.30 137 VAL C O 1
ATOM 3970 N N . TYR C 1 45 ? 25.179 130.934 36.832 1.00 43.75 138 TYR C N 1
ATOM 3971 C CA . TYR C 1 45 ? 23.789 131.325 36.604 1.00 45.47 138 TYR C CA 1
ATOM 3972 C C . TYR C 1 45 ? 22.972 130.090 36.231 1.00 50.88 138 TYR C C 1
ATOM 3973 O O . TYR C 1 45 ? 21.758 130.045 36.466 1.00 51.96 138 TYR C O 1
ATOM 3982 N N . GLY C 1 46 ? 23.653 129.106 35.647 1.00 46.16 139 GLY C N 1
ATOM 3983 C CA . GLY C 1 46 ? 23.043 127.858 35.213 1.00 45.74 139 GLY C CA 1
ATOM 3984 C C . GLY C 1 46 ? 24.021 126.809 34.734 1.00 45.84 139 GLY C C 1
ATOM 3985 O O . GLY C 1 46 ? 25.175 127.107 34.413 1.00 43.89 139 GLY C O 1
ATOM 3986 N N . GLU C 1 47 ? 23.536 125.571 34.656 1.00 42.07 140 GLU C N 1
ATOM 3987 C CA . GLU C 1 47 ? 24.305 124.436 34.174 1.00 41.39 140 GLU C CA 1
ATOM 3988 C C . GLU C 1 47 ? 23.819 124.074 32.784 1.00 44.45 140 GLU C C 1
ATOM 3989 O O . GLU C 1 47 ? 22.650 123.711 32.608 1.00 44.94 140 GLU C O 1
ATOM 3995 N N . LEU C 1 48 ? 24.706 124.201 31.792 1.00 39.52 141 LEU C N 1
ATOM 3996 C CA . LEU C 1 48 ? 24.379 123.879 30.399 1.00 39.10 141 LEU C CA 1
ATOM 3997 C C . LEU C 1 48 ? 24.736 122.409 30.083 1.00 44.38 141 LEU C C 1
ATOM 3998 O O . LEU C 1 48 ? 23.915 121.705 29.497 1.00 44.25 141 LEU C O 1
ATOM 4003 N N . ILE C 1 49 ? 25.929 121.931 30.522 1.00 41.20 142 ILE C N 1
ATOM 4004 C CA . ILE C 1 49 ? 26.332 120.521 30.417 1.00 41.25 142 ILE C CA 1
ATOM 4005 C C . ILE C 1 49 ? 26.907 120.148 31.770 1.00 45.91 142 ILE C C 1
ATOM 4006 O O . ILE C 1 49 ? 27.913 120.725 32.183 1.00 45.38 142 ILE C O 1
ATOM 4011 N N . ARG C 1 50 ? 26.234 119.230 32.483 1.00 43.82 143 ARG C N 1
ATOM 4012 C CA . ARG C 1 50 ? 26.654 118.748 33.807 1.00 43.78 143 ARG C CA 1
ATOM 4013 C C . ARG C 1 50 ? 27.973 117.958 33.687 1.00 46.70 143 ARG C C 1
ATOM 4014 O O . ARG C 1 50 ? 28.228 117.420 32.606 1.00 46.36 143 ARG C O 1
ATOM 4017 N N . PRO C 1 51 ? 28.820 117.857 34.745 1.00 43.74 144 PRO C N 1
ATOM 4018 C CA . PRO C 1 51 ? 30.065 117.078 34.613 1.00 44.09 144 PRO C CA 1
ATOM 4019 C C . PRO C 1 51 ? 29.825 115.688 34.025 1.00 48.57 144 PRO C C 1
ATOM 4020 O O . PRO C 1 51 ? 28.990 114.931 34.525 1.00 50.53 144 PRO C O 1
ATOM 4024 N N . THR C 1 52 ? 30.464 115.426 32.881 1.00 43.89 145 THR C N 1
ATOM 4025 C CA . THR C 1 52 ? 30.316 114.201 32.097 1.00 45.81 145 THR C CA 1
ATOM 4026 C C . THR C 1 52 ? 31.703 113.658 31.821 1.00 52.52 145 THR C C 1
ATOM 4027 O O . THR C 1 52 ? 32.592 114.427 31.436 1.00 52.02 145 THR C O 1
ATOM 4031 N N . THR C 1 53 ? 31.888 112.339 32.015 1.00 50.82 146 THR C N 1
ATOM 4032 C CA . THR C 1 53 ? 33.163 111.646 31.778 1.00 51.59 146 THR C CA 1
ATOM 4033 C C . THR C 1 53 ? 33.520 111.650 30.286 1.00 56.38 146 THR C C 1
ATOM 4034 O O . THR C 1 53 ? 32.675 111.326 29.443 1.00 54.64 146 THR C O 1
ATOM 4038 N N . LEU C 1 54 ? 34.791 111.999 29.979 1.00 53.90 147 LEU C N 1
ATOM 4039 C CA . LEU C 1 54 ? 35.326 112.023 28.614 1.00 61.24 147 LEU C CA 1
ATOM 4040 C C . LEU C 1 54 ? 35.720 110.611 28.140 1.00 100.30 147 LEU C C 1
ATOM 4041 O O . LEU C 1 54 ? 36.065 109.741 28.945 1.00 67.11 147 LEU C O 1
ATOM 4046 N N . GLU C 1 63 ? 41.433 109.573 20.890 1.00 65.03 156 GLU C N 1
ATOM 4047 C CA . GLU C 1 63 ? 40.247 109.795 21.722 1.00 63.68 156 GLU C CA 1
ATOM 4048 C C . GLU C 1 63 ? 39.455 111.033 21.280 1.00 65.66 156 GLU C C 1
ATOM 4049 O O . GLU C 1 63 ? 40.020 112.120 21.158 1.00 64.91 156 GLU C O 1
ATOM 4051 N N . GLU C 1 64 ? 38.147 110.850 21.022 1.00 61.01 157 GLU C N 1
ATOM 4052 C CA . GLU C 1 64 ? 37.229 111.899 20.575 1.00 58.49 157 GLU C CA 1
ATOM 4053 C C . GLU C 1 64 ? 35.855 111.749 21.213 1.00 60.40 157 GLU C C 1
ATOM 4054 O O . GLU C 1 64 ? 35.294 110.645 21.251 1.00 59.64 157 GLU C O 1
ATOM 4060 N N . ALA C 1 65 ? 35.308 112.884 21.691 1.00 54.90 158 ALA C N 1
ATOM 4061 C CA . ALA C 1 65 ? 33.998 112.955 22.326 1.00 53.37 158 ALA C CA 1
ATOM 4062 C C . ALA C 1 65 ? 33.213 114.133 21.779 1.00 55.75 158 ALA C C 1
ATOM 4063 O O . ALA C 1 65 ? 33.771 115.213 21.586 1.00 53.26 158 ALA C O 1
ATOM 4065 N N . HIS C 1 66 ? 31.928 113.896 21.472 1.00 53.58 159 HIS C N 1
ATOM 4066 C CA . HIS C 1 66 ? 30.990 114.878 20.936 1.00 52.43 159 HIS C CA 1
ATOM 4067 C C . HIS C 1 66 ? 30.029 115.318 22.019 1.00 51.43 159 HIS C C 1
ATOM 4068 O O . HIS C 1 66 ? 29.528 114.494 22.785 1.00 49.74 159 HIS C O 1
ATOM 4075 N N . PHE C 1 67 ? 29.791 116.622 22.088 1.00 46.68 160 PHE C N 1
ATOM 4076 C CA . PHE C 1 67 ? 28.914 117.225 23.090 1.00 45.64 160 PHE C CA 1
ATOM 4077 C C . PHE C 1 67 ? 27.995 118.218 22.442 1.00 47.52 160 PHE C C 1
ATOM 4078 O O . PHE C 1 67 ? 28.383 118.877 21.488 1.00 46.91 160 PHE C O 1
ATOM 4086 N N . THR C 1 68 ? 26.785 118.344 22.978 1.00 43.53 161 THR C N 1
ATOM 4087 C CA . THR C 1 68 ? 25.777 119.251 22.448 1.00 42.94 161 THR C CA 1
ATOM 4088 C C . THR C 1 68 ? 25.076 119.969 23.617 1.00 44.62 161 THR C C 1
ATOM 4089 O O . THR C 1 68 ? 24.991 119.418 24.713 1.00 43.10 161 THR C O 1
ATOM 4093 N N . PHE C 1 69 ? 24.630 121.213 23.396 1.00 40.77 162 PHE C N 1
ATOM 4094 C CA . PHE C 1 69 ? 23.888 121.977 24.412 1.00 39.54 162 PHE C CA 1
ATOM 4095 C C . PHE C 1 69 ? 22.975 123.008 23.755 1.00 44.15 162 PHE C C 1
ATOM 4096 O O . PHE C 1 69 ? 23.180 123.399 22.607 1.00 42.11 162 PHE C O 1
ATOM 4104 N N . ALA C 1 70 ? 21.991 123.471 24.521 1.00 43.70 163 ALA C N 1
ATOM 4105 C CA . ALA C 1 70 ? 21.037 124.481 24.085 1.00 44.07 163 ALA C CA 1
ATOM 4106 C C . ALA C 1 70 ? 20.850 125.590 25.126 1.00 47.21 163 ALA C C 1
ATOM 4107 O O . ALA C 1 70 ? 20.797 125.348 26.340 1.00 46.48 163 ALA C O 1
ATOM 4109 N N . LEU C 1 71 ? 20.744 126.810 24.622 1.00 43.53 164 LEU C N 1
ATOM 4110 C CA . LEU C 1 71 ? 20.473 127.997 25.414 1.00 42.63 164 LEU C CA 1
ATOM 4111 C C . LEU C 1 71 ? 18.975 128.282 25.307 1.00 47.81 164 LEU C C 1
ATOM 4112 O O . LEU C 1 71 ? 18.373 128.041 24.247 1.00 48.06 164 LEU C O 1
ATOM 4117 N N . THR C 1 72 ? 18.378 128.817 26.380 1.00 44.04 165 THR C N 1
ATOM 4118 C CA . THR C 1 72 ? 16.966 129.205 26.355 1.00 44.42 165 THR C CA 1
ATOM 4119 C C . THR C 1 72 ? 16.872 130.687 25.931 1.00 49.13 165 THR C C 1
ATOM 4120 O O . THR C 1 72 ? 17.847 131.429 26.138 1.00 47.66 165 THR C O 1
ATOM 4124 N N . PRO C 1 73 ? 15.719 131.151 25.367 1.00 45.95 166 PRO C N 1
ATOM 4125 C CA . PRO C 1 73 ? 15.629 132.565 24.945 1.00 46.09 166 PRO C CA 1
ATOM 4126 C C . PRO C 1 73 ? 15.997 133.579 26.039 1.00 50.01 166 PRO C C 1
ATOM 4127 O O . PRO C 1 73 ? 16.629 134.588 25.723 1.00 51.40 166 PRO C O 1
ATOM 4131 N N . GLN C 1 74 ? 15.659 133.303 27.311 1.00 45.68 167 GLN C N 1
ATOM 4132 C CA . GLN C 1 74 ? 16.022 134.179 28.431 1.00 45.19 167 GLN C CA 1
ATOM 4133 C C . GLN C 1 74 ? 17.564 134.203 28.621 1.00 46.37 167 GLN C C 1
ATOM 4134 O O . GLN C 1 74 ? 18.114 135.265 28.909 1.00 46.50 167 GLN C O 1
ATOM 4140 N N . GLN C 1 75 ? 18.247 133.040 28.440 1.00 39.73 168 GLN C N 1
ATOM 4141 C CA . GLN C 1 75 ? 19.708 132.903 28.558 1.00 37.65 168 GLN C CA 1
ATOM 4142 C C . GLN C 1 75 ? 20.411 133.628 27.418 1.00 42.26 168 GLN C C 1
ATOM 4143 O O . GLN C 1 75 ? 21.421 134.284 27.665 1.00 43.30 168 GLN C O 1
ATOM 4149 N N . VAL C 1 76 ? 19.849 133.573 26.188 1.00 38.40 169 VAL C N 1
ATOM 4150 C CA . VAL C 1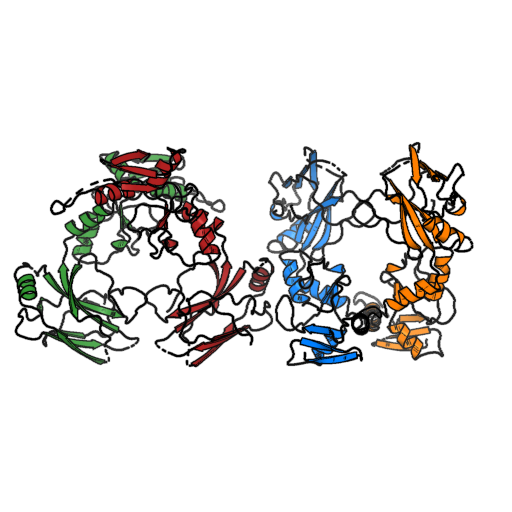 76 ? 20.370 134.305 25.031 1.00 36.78 169 VAL C CA 1
ATOM 4151 C C . VAL C 1 76 ? 20.316 135.831 25.286 1.00 40.76 169 VAL C C 1
ATOM 4152 O O . VAL C 1 76 ? 21.312 136.531 25.059 1.00 38.67 169 VAL C O 1
ATOM 4156 N N . GLN C 1 77 ? 19.160 136.334 25.772 1.00 39.52 170 GLN C N 1
ATOM 4157 C CA . GLN C 1 77 ? 18.970 137.762 26.030 1.00 40.84 170 GLN C CA 1
ATOM 4158 C C . GLN C 1 77 ? 19.931 138.267 27.104 1.00 45.21 170 GLN C C 1
ATOM 4159 O O . GLN C 1 77 ? 20.484 139.369 26.956 1.00 45.73 170 GLN C O 1
ATOM 4163 N N . GLN C 1 78 ? 20.191 137.420 28.136 1.00 41.24 171 GLN C N 1
ATOM 4164 C CA . GLN C 1 78 ? 21.132 137.698 29.219 1.00 39.71 171 GLN C CA 1
ATOM 4165 C C . GLN C 1 78 ? 22.539 137.918 28.677 1.00 41.76 171 GLN C C 1
ATOM 4166 O O . GLN C 1 78 ? 23.210 138.866 29.079 1.00 41.82 171 GLN C O 1
ATOM 4172 N N . ILE C 1 79 ? 22.977 137.051 27.752 1.00 37.69 172 ILE C N 1
ATOM 4173 C CA . ILE C 1 79 ? 24.290 137.150 27.105 1.00 36.34 172 ILE C CA 1
ATOM 4174 C C . ILE C 1 79 ? 24.390 138.406 26.223 1.00 40.01 172 ILE C C 1
ATOM 4175 O O . ILE C 1 79 ? 25.342 139.168 26.367 1.00 39.43 172 ILE C O 1
ATOM 4180 N N . LEU C 1 80 ? 23.416 138.614 25.318 1.00 36.51 173 LEU C N 1
ATOM 4181 C CA . LEU C 1 80 ? 23.501 139.689 24.334 1.00 37.15 173 LEU C CA 1
ATOM 4182 C C . LEU C 1 80 ? 23.380 141.101 24.897 1.00 41.27 173 LEU C C 1
ATOM 4183 O O . LEU C 1 80 ? 23.892 142.035 24.267 1.00 42.12 173 LEU C O 1
ATOM 4188 N N . THR C 1 81 ? 22.771 141.260 26.073 1.00 36.58 174 THR C N 1
ATOM 4189 C CA . THR C 1 81 ? 22.621 142.575 26.701 1.00 37.82 174 THR C CA 1
ATOM 4190 C C . THR C 1 81 ? 23.688 142.805 27.792 1.00 42.36 174 THR C C 1
ATOM 4191 O O . THR C 1 81 ? 23.684 143.860 28.441 1.00 43.41 174 THR C O 1
ATOM 4195 N N . SER C 1 82 ? 24.622 141.856 27.965 1.00 37.89 175 SER C N 1
ATOM 4196 C CA . SER C 1 82 ? 25.648 141.944 29.007 1.00 37.82 175 SER C CA 1
ATOM 4197 C C . SER C 1 82 ? 26.947 142.687 28.594 1.00 45.58 175 SER C C 1
ATOM 4198 O O . SER C 1 82 ? 27.960 142.567 29.291 1.00 46.07 175 SER C O 1
ATOM 4201 N N . ARG C 1 83 ? 26.865 143.533 27.535 1.00 44.44 176 ARG C N 1
ATOM 4202 C CA . ARG C 1 83 ? 27.897 144.409 26.936 1.00 64.92 176 ARG C CA 1
ATOM 4203 C C . ARG C 1 83 ? 28.815 143.642 25.998 1.00 104.96 176 ARG C C 1
ATOM 4204 O O . ARG C 1 83 ? 28.555 143.614 24.796 1.00 72.45 176 ARG C O 1
ATOM 4206 N N . ASP C 1 92 ? 33.545 142.565 25.017 1.00 59.95 185 ASP C N 1
ATOM 4207 C CA . ASP C 1 92 ? 33.398 141.304 25.740 1.00 57.79 185 ASP C CA 1
ATOM 4208 C C . ASP C 1 92 ? 32.161 141.306 26.652 1.00 59.02 185 ASP C C 1
ATOM 4209 O O . ASP C 1 92 ? 31.993 142.225 27.460 1.00 58.66 185 ASP C O 1
ATOM 4211 N N . TYR C 1 93 ? 31.316 140.254 26.536 1.00 52.90 186 TYR C N 1
ATOM 4212 C CA . TYR C 1 93 ? 30.095 140.066 27.333 1.00 50.72 186 TYR C CA 1
ATOM 4213 C C . TYR C 1 93 ? 30.414 139.708 28.776 1.00 51.52 186 TYR C C 1
ATOM 4214 O O . TYR C 1 93 ? 31.363 138.958 29.015 1.00 50.67 186 TYR C O 1
ATOM 4223 N N . THR C 1 94 ? 29.623 140.229 29.742 1.00 46.07 187 THR C N 1
ATOM 4224 C CA . THR C 1 94 ? 29.835 139.910 31.162 1.00 44.42 187 THR C CA 1
ATOM 4225 C C . THR C 1 94 ? 29.144 138.565 31.473 1.00 45.32 187 THR C C 1
ATOM 4226 O O . THR C 1 94 ? 29.711 137.779 32.221 1.00 43.96 187 THR C O 1
ATOM 4230 N N . ILE C 1 95 ? 27.946 138.293 30.875 1.00 40.29 188 ILE C N 1
ATOM 4231 C CA . ILE C 1 95 ? 27.273 136.994 30.974 1.00 38.82 188 ILE C CA 1
ATOM 4232 C C . ILE C 1 95 ? 27.884 136.129 29.842 1.00 41.12 188 ILE C C 1
ATOM 4233 O O . ILE C 1 95 ? 27.829 136.514 28.666 1.00 39.51 188 ILE C O 1
ATOM 4238 N N . GLN C 1 96 ? 28.485 134.974 30.219 1.00 36.09 189 GLN C N 1
ATOM 4239 C CA . GLN C 1 96 ? 29.210 134.116 29.296 1.00 35.02 189 GLN C CA 1
ATOM 4240 C C . GLN C 1 96 ? 28.880 132.645 29.408 1.00 37.37 189 GLN C C 1
ATOM 4241 O O . GLN C 1 96 ? 28.333 132.201 30.412 1.00 36.15 189 GLN C O 1
ATOM 4247 N N . VAL C 1 97 ? 29.345 131.873 28.396 1.00 33.65 190 VAL C N 1
ATOM 4248 C CA . VAL C 1 97 ? 29.291 130.425 28.329 1.00 32.81 190 VAL C CA 1
ATOM 4249 C C . VAL C 1 97 ? 30.730 129.997 28.646 1.00 35.64 190 VAL C C 1
ATOM 4250 O O . VAL C 1 97 ? 31.682 130.414 27.969 1.00 34.84 190 VAL C O 1
ATOM 4254 N N . GLN C 1 98 ? 30.877 129.212 29.710 1.00 31.31 191 GLN C N 1
ATOM 4255 C CA . GLN C 1 98 ? 32.149 128.739 30.247 1.00 30.16 191 GLN C CA 1
ATOM 4256 C C . GLN C 1 98 ? 32.301 127.212 30.113 1.00 34.25 191 GLN C C 1
ATOM 4257 O O . GLN C 1 98 ? 31.479 126.455 30.646 1.00 34.09 191 GLN C O 1
ATOM 4263 N N . LEU C 1 99 ? 33.363 126.771 29.406 1.00 31.49 192 LEU C N 1
ATOM 4264 C CA . LEU C 1 99 ? 33.729 125.368 29.243 1.00 31.90 192 LEU C CA 1
ATOM 4265 C C . LEU C 1 99 ? 34.802 125.057 30.285 1.00 36.93 192 LEU C C 1
ATOM 4266 O O . LEU C 1 99 ? 35.776 125.804 30.420 1.00 36.41 192 LEU C O 1
ATOM 4271 N N . ARG C 1 100 ? 34.601 123.981 31.047 1.00 34.73 193 ARG C N 1
ATOM 4272 C CA . ARG C 1 100 ? 35.541 123.570 32.094 1.00 34.93 193 ARG C CA 1
ATOM 4273 C C . ARG C 1 100 ? 35.895 122.099 31.986 1.00 41.38 193 ARG C C 1
ATOM 4274 O O . ARG C 1 100 ? 35.015 121.270 31.707 1.00 42.76 193 ARG C O 1
ATOM 4282 N N . PHE C 1 101 ? 37.188 121.779 32.198 1.00 37.58 194 PHE C N 1
ATOM 4283 C CA . PHE C 1 101 ? 37.721 120.400 32.209 1.00 37.92 194 PHE C CA 1
ATOM 4284 C C . PHE C 1 101 ? 38.323 120.123 33.558 1.00 41.30 194 PHE C C 1
ATOM 4285 O O . PHE C 1 101 ? 38.825 121.049 34.183 1.00 40.70 194 PHE C O 1
ATOM 4293 N N . CYS C 1 102 ? 38.288 118.860 34.012 1.00 39.28 195 CYS C N 1
ATOM 4294 C CA . CYS C 1 102 ? 38.877 118.433 35.294 1.00 39.43 195 CYS C CA 1
ATOM 4295 C C . CYS C 1 102 ? 39.119 116.919 35.313 1.00 44.65 195 CYS C C 1
ATOM 4296 O O . CYS C 1 102 ? 38.742 116.221 34.370 1.00 45.04 195 CYS C O 1
ATOM 4299 N N . LEU C 1 103 ? 39.731 116.411 36.390 1.00 42.74 196 LEU C N 1
ATOM 4300 C CA . LEU C 1 103 ? 39.942 114.977 36.588 1.00 44.84 196 LEU C CA 1
ATOM 4301 C C . LEU C 1 103 ? 38.603 114.361 36.990 1.00 48.05 196 LEU C C 1
ATOM 4302 O O . LEU C 1 103 ? 37.801 115.029 37.640 1.00 44.86 196 LEU C O 1
ATOM 4307 N N . CYS C 1 104 ? 38.353 113.102 36.610 1.00 48.34 197 CYS C N 1
ATOM 4308 C CA . CYS C 1 104 ? 37.116 112.425 37.009 1.00 49.63 197 CYS C CA 1
ATOM 4309 C C . CYS C 1 104 ? 37.290 111.909 38.451 1.00 56.02 197 CYS C C 1
ATOM 4310 O O . CYS C 1 104 ? 37.594 110.731 38.656 1.00 58.90 197 CYS C O 1
ATOM 4313 N N . GLU C 1 105 ? 37.167 112.816 39.443 1.00 49.83 198 GLU C N 1
ATOM 4314 C CA . GLU C 1 105 ? 37.313 112.472 40.855 1.00 49.33 198 GLU C CA 1
ATOM 4315 C C . GLU C 1 105 ? 36.127 113.008 41.659 1.00 50.16 198 GLU C C 1
ATOM 4316 O O . GLU C 1 105 ? 35.627 114.087 41.346 1.00 48.13 198 GLU C O 1
ATOM 4322 N N . THR C 1 106 ? 35.665 112.251 42.677 1.00 47.10 199 THR C N 1
ATOM 4323 C CA . THR C 1 106 ? 34.462 112.587 43.448 1.00 46.69 199 THR C CA 1
ATOM 4324 C C . THR C 1 106 ? 34.665 113.042 44.915 1.00 52.16 199 THR C C 1
ATOM 4325 O O . THR C 1 106 ? 33.751 113.649 45.472 1.00 52.24 199 THR C O 1
ATOM 4329 N N . SER C 1 107 ? 35.826 112.767 45.535 1.00 49.66 200 SER C N 1
ATOM 4330 C CA . SER C 1 107 ? 36.093 113.099 46.952 1.00 48.80 200 SER C CA 1
ATOM 4331 C C . SER C 1 107 ? 36.084 114.601 47.288 1.00 52.70 200 SER C C 1
ATOM 4332 O O . SER C 1 107 ? 35.890 114.956 48.456 1.00 52.36 200 SER C O 1
ATOM 4335 N N . CYS C 1 108 ? 36.309 115.474 46.293 1.00 48.69 201 CYS C N 1
ATOM 4336 C CA . CYS C 1 108 ? 36.317 116.924 46.523 1.00 47.28 201 CYS C CA 1
ATOM 4337 C C . CYS C 1 108 ? 35.883 117.722 45.274 1.00 50.49 201 CYS C C 1
ATOM 4338 O O . CYS C 1 108 ? 36.041 117.209 44.157 1.00 50.75 201 CYS C O 1
ATOM 4341 N N . PRO C 1 109 ? 35.384 118.989 45.432 1.00 44.83 202 PRO C N 1
ATOM 4342 C CA . PRO C 1 109 ? 35.098 119.820 44.247 1.00 42.94 202 PRO C CA 1
ATOM 4343 C C . PRO C 1 109 ? 36.408 120.015 43.458 1.00 44.28 202 PRO C C 1
ATOM 4344 O O . PRO C 1 109 ? 37.451 120.341 44.042 1.00 42.50 202 PRO C O 1
ATOM 4348 N N . GLN C 1 110 ? 36.367 119.720 42.151 1.00 39.91 203 GLN C N 1
ATOM 4349 C CA . GLN C 1 110 ? 37.537 119.716 41.277 1.00 39.69 203 GLN C CA 1
ATOM 4350 C C . GLN C 1 110 ? 37.946 121.069 40.683 1.00 42.19 203 GLN C C 1
ATOM 4351 O O . GLN C 1 110 ? 37.115 121.835 40.215 1.00 40.51 203 GLN C O 1
ATOM 4357 N N . GLU C 1 111 ? 39.261 121.317 40.660 1.00 40.22 204 GLU C N 1
ATOM 4358 C CA . GLU C 1 111 ? 39.882 122.498 40.059 1.00 39.58 204 GLU C CA 1
ATOM 4359 C C . GLU C 1 111 ? 40.006 122.191 38.576 1.00 44.14 204 GLU C C 1
ATOM 4360 O O . GLU C 1 111 ? 39.982 121.011 38.215 1.00 46.35 204 GLU C O 1
ATOM 4366 N N . ASP C 1 112 ? 40.163 123.222 37.717 1.00 37.92 205 ASP C N 1
ATOM 4367 C CA . ASP C 1 112 ? 40.322 123.009 36.274 1.00 37.74 205 ASP C CA 1
ATOM 4368 C C . ASP C 1 112 ? 41.601 122.231 35.999 1.00 41.39 205 ASP C C 1
ATOM 4369 O O . ASP C 1 112 ? 42.644 122.536 36.575 1.00 41.00 205 ASP C O 1
ATOM 4374 N N . TYR C 1 113 ? 41.492 121.185 35.184 1.00 38.30 206 TYR C N 1
ATOM 4375 C CA . TYR C 1 113 ? 42.591 120.306 34.844 1.00 39.67 206 TYR C CA 1
ATOM 4376 C C . TYR C 1 113 ? 42.402 119.831 33.436 1.00 43.15 206 TYR C C 1
ATOM 4377 O O . TYR C 1 113 ? 41.499 119.031 33.166 1.00 40.21 206 TYR C O 1
ATOM 4386 N N . PHE C 1 114 ? 43.274 120.308 32.537 1.00 42.52 207 PHE C N 1
ATOM 4387 C CA . PHE C 1 114 ? 43.228 119.939 31.129 1.00 44.02 207 PHE C CA 1
ATOM 4388 C C . PHE C 1 114 ? 43.760 118.528 30.900 1.00 51.38 207 PHE C C 1
ATOM 4389 O O . PHE C 1 114 ? 44.829 118.189 31.420 1.00 52.18 207 PHE C O 1
ATOM 4397 N N . PRO C 1 115 ? 43.042 117.706 30.098 1.00 49.99 208 PRO C N 1
ATOM 4398 C CA . PRO C 1 115 ? 43.582 116.381 29.743 1.00 52.64 208 PRO C CA 1
ATOM 4399 C C . PRO C 1 115 ? 44.749 116.525 28.740 1.00 60.27 208 PRO C C 1
ATOM 4400 O O . PRO C 1 115 ? 44.748 117.502 27.985 1.00 59.95 208 PRO C O 1
ATOM 4404 N N . PRO C 1 116 ? 45.750 115.604 28.690 1.00 59.61 209 PRO C N 1
ATOM 4405 C CA . PRO C 1 116 ? 46.862 115.786 27.735 1.00 61.06 209 PRO C CA 1
ATOM 4406 C C . PRO C 1 116 ? 46.427 115.796 26.269 1.00 65.41 209 PRO C C 1
ATOM 4407 O O . PRO C 1 116 ? 45.478 115.100 25.878 1.00 64.28 209 PRO C O 1
ATOM 4411 N N . ASN C 1 117 ? 47.128 116.640 25.477 1.00 62.64 210 ASN C N 1
ATOM 4412 C CA . ASN C 1 117 ? 46.931 116.907 24.048 1.00 62.39 210 ASN C CA 1
ATOM 4413 C C . ASN C 1 117 ? 45.499 117.399 23.794 1.00 63.41 210 ASN C C 1
ATOM 4414 O O . ASN C 1 117 ? 44.789 116.874 22.928 1.00 64.12 210 ASN C O 1
ATOM 4419 N N . LEU C 1 118 ? 45.075 118.413 24.574 1.00 56.82 211 LEU C N 1
ATOM 4420 C CA . LEU C 1 118 ? 43.727 118.962 24.470 1.00 54.32 211 LEU C CA 1
ATOM 4421 C C . LEU C 1 118 ? 43.527 119.819 23.232 1.00 59.10 211 LEU C C 1
ATOM 4422 O O . LEU C 1 118 ? 44.278 120.760 22.954 1.00 59.16 211 LEU C O 1
ATOM 4427 N N . PHE C 1 119 ? 42.464 119.482 22.514 1.00 55.96 212 PHE C N 1
ATOM 4428 C CA . PHE C 1 119 ? 42.023 120.123 21.299 1.00 55.81 212 PHE C CA 1
ATOM 4429 C C . PHE C 1 119 ? 40.518 120.218 21.383 1.00 55.51 212 PHE C C 1
ATOM 4430 O O . PHE C 1 119 ? 39.836 119.197 21.516 1.00 54.74 212 PHE C O 1
ATOM 4438 N N . VAL C 1 120 ? 40.002 121.444 21.373 1.00 49.60 213 VAL C N 1
ATOM 4439 C CA . VAL C 1 120 ? 38.564 121.682 21.446 1.00 48.23 213 VAL C CA 1
ATOM 4440 C C . VAL C 1 120 ? 38.072 122.352 20.157 1.00 52.22 213 VAL C C 1
ATOM 4441 O O . VAL C 1 120 ? 38.744 123.232 19.613 1.00 51.46 213 VAL C O 1
ATOM 4445 N N . LYS C 1 121 ? 36.889 121.937 19.693 1.00 49.22 214 LYS C N 1
ATOM 4446 C CA . LYS C 1 121 ? 36.188 122.523 18.561 1.00 49.27 214 LYS C CA 1
ATOM 4447 C C . LYS C 1 121 ? 34.778 122.861 19.028 1.00 51.58 214 LYS C C 1
ATOM 4448 O O . LYS C 1 121 ? 34.089 122.010 19.588 1.00 50.43 214 LYS C O 1
ATOM 4450 N N . VAL C 1 122 ? 34.380 124.124 18.846 1.00 48.07 215 VAL C N 1
ATOM 4451 C CA . VAL C 1 122 ? 33.061 124.650 19.219 1.00 46.06 215 VAL C CA 1
ATOM 4452 C C . VAL C 1 122 ? 32.385 125.055 17.921 1.00 47.51 215 VAL C C 1
ATOM 4453 O O . VAL C 1 122 ? 32.877 125.959 17.242 1.00 47.69 215 VAL C O 1
ATOM 4457 N N . ASN C 1 123 ? 31.287 124.360 17.561 1.00 42.92 216 ASN C N 1
ATOM 4458 C CA . ASN C 1 123 ? 30.497 124.571 16.333 1.00 43.18 216 ASN C CA 1
ATOM 4459 C C . ASN C 1 123 ? 31.362 124.538 15.052 1.00 49.31 216 ASN C C 1
ATOM 4460 O O . ASN C 1 123 ? 31.173 125.359 14.151 1.00 51.95 216 ASN C O 1
ATOM 4465 N N . GLY C 1 124 ? 32.306 123.607 15.000 1.00 45.04 217 GLY C N 1
ATOM 4466 C CA . GLY C 1 124 ? 33.200 123.439 13.861 1.00 46.79 217 GLY C CA 1
ATOM 4467 C C . GLY C 1 124 ? 34.439 124.318 13.839 1.00 52.70 217 GLY C C 1
ATOM 4468 O O . GLY C 1 124 ? 35.324 124.102 13.005 1.00 54.69 217 GLY C O 1
ATOM 4469 N N . LYS C 1 125 ? 34.527 125.294 14.755 1.00 48.27 218 LYS C N 1
ATOM 4470 C CA . LYS C 1 125 ? 35.649 126.233 14.857 1.00 48.71 218 LYS C CA 1
ATOM 4471 C C . LYS C 1 125 ? 36.623 125.845 15.965 1.00 55.63 218 LYS C C 1
ATOM 4472 O O . LYS C 1 125 ? 36.198 125.359 17.023 1.00 54.14 218 LYS C O 1
ATOM 4477 N N . LEU C 1 126 ? 37.933 126.068 15.725 1.00 55.33 219 LEU C N 1
ATOM 4478 C CA . LEU C 1 126 ? 38.994 125.782 16.696 1.00 56.13 219 LEU C CA 1
ATOM 4479 C C . LEU C 1 126 ? 38.819 126.664 17.931 1.00 58.96 219 LEU C C 1
ATOM 4480 O O . LEU C 1 126 ? 38.610 127.870 17.815 1.00 57.02 219 LEU C O 1
ATOM 4485 N N . CYS C 1 127 ? 38.917 126.060 19.104 1.00 56.90 220 CYS C N 1
ATOM 4486 C CA . CYS C 1 127 ? 38.780 126.797 20.344 1.00 56.59 220 CYS C CA 1
ATOM 4487 C C . CYS C 1 127 ? 40.160 127.244 20.866 1.00 60.76 220 CYS C C 1
ATOM 4488 O O . CYS C 1 127 ? 41.009 126.391 21.144 1.00 60.26 220 CYS C O 1
ATOM 4491 N N . PRO C 1 128 ? 40.432 128.571 20.948 1.00 57.54 221 PRO C N 1
ATOM 4492 C CA . PRO C 1 128 ? 41.752 129.010 21.434 1.00 57.57 221 PRO C CA 1
ATOM 4493 C C . PRO C 1 128 ? 41.937 128.715 22.926 1.00 59.67 221 PRO C C 1
ATOM 4494 O O . PRO C 1 128 ? 41.074 129.015 23.765 1.00 57.38 221 PRO C O 1
ATOM 4498 N N . LEU C 1 129 ? 43.060 128.065 23.232 1.00 56.54 222 LEU C N 1
ATOM 4499 C CA . LEU C 1 129 ? 43.419 127.630 24.576 1.00 55.28 222 LEU C CA 1
ATOM 4500 C C . LEU C 1 129 ? 44.581 128.429 25.163 1.00 61.28 222 LEU C C 1
ATOM 4501 O O . LEU C 1 129 ? 45.343 129.013 24.392 1.00 61.93 222 LEU C O 1
ATOM 4506 N N . PRO C 1 130 ? 44.774 128.447 26.512 1.00 59.41 223 PRO C N 1
ATOM 4507 C CA . PRO C 1 130 ? 45.948 129.151 27.074 1.00 60.33 223 PRO C CA 1
ATOM 4508 C C . PRO C 1 130 ? 47.267 128.569 26.540 1.00 67.25 223 PRO C C 1
ATOM 4509 O O . PRO C 1 130 ? 47.366 127.354 26.336 1.00 67.64 223 PRO C O 1
ATOM 4513 N N . GLY C 1 131 ? 48.239 129.448 26.287 1.00 65.14 224 GLY C N 1
ATOM 4514 C CA . GLY C 1 131 ? 49.549 129.095 25.743 1.00 67.01 224 GLY C CA 1
ATOM 4515 C C . GLY C 1 131 ? 50.410 128.226 26.639 1.00 71.90 224 GLY C C 1
ATOM 4516 O O . GLY C 1 131 ? 50.328 128.327 27.868 1.00 71.46 224 GLY C O 1
ATOM 4517 N N . TYR C 1 132 ? 51.255 127.373 26.021 1.00 69.63 225 TYR C N 1
ATOM 4518 C CA . TYR C 1 132 ? 52.162 126.454 26.718 1.00 78.03 225 TYR C CA 1
ATOM 4519 C C . TYR C 1 132 ? 53.233 127.190 27.519 1.00 106.38 225 TYR C C 1
ATOM 4520 O O . TYR C 1 132 ? 53.197 127.166 28.747 1.00 67.79 225 TYR C O 1
ATOM 4529 N N . ARG C 1 144 ? 50.793 123.780 29.358 1.00 64.63 237 ARG C N 1
ATOM 4530 C CA . ARG C 1 144 ? 49.858 124.919 29.384 1.00 62.56 237 ARG C CA 1
ATOM 4531 C C . ARG C 1 144 ? 48.995 124.971 30.673 1.00 63.28 237 ARG C C 1
ATOM 4532 O O . ARG C 1 144 ? 48.659 123.909 31.214 1.00 61.98 237 ARG C O 1
ATOM 4540 N N . PRO C 1 145 ? 48.654 126.189 31.197 1.00 57.98 238 PRO C N 1
ATOM 4541 C CA . PRO C 1 145 ? 47.855 126.253 32.434 1.00 55.10 238 PRO C CA 1
ATOM 4542 C C . PRO C 1 145 ? 46.397 125.893 32.204 1.00 55.75 238 PRO C C 1
ATOM 4543 O O . PRO C 1 145 ? 45.781 126.347 31.230 1.00 55.10 238 PRO C O 1
ATOM 4547 N N . SER C 1 146 ? 45.861 125.061 33.108 1.00 49.45 239 SER C N 1
ATOM 4548 C CA . SER C 1 146 ? 44.483 124.595 33.096 1.00 47.60 239 SER C CA 1
ATOM 4549 C C . SER C 1 146 ? 43.584 125.702 33.656 1.00 49.46 239 SER C C 1
ATOM 4550 O O . SER C 1 146 ? 43.743 126.124 34.809 1.00 49.77 239 SER C O 1
ATOM 4553 N N . ARG C 1 147 ? 42.697 126.230 32.803 1.00 42.63 240 ARG C N 1
ATOM 4554 C CA . ARG C 1 147 ? 41.820 127.331 33.166 1.00 40.82 240 ARG C CA 1
ATOM 4555 C C . ARG C 1 147 ? 40.431 127.119 32.601 1.00 41.45 240 ARG C C 1
ATOM 4556 O O . ARG C 1 147 ? 40.313 126.447 31.581 1.00 41.73 240 ARG C O 1
ATOM 4564 N N . PRO C 1 148 ? 39.387 127.803 33.134 1.00 35.93 241 PRO C N 1
ATOM 4565 C CA . PRO C 1 148 ? 38.074 127.796 32.441 1.00 35.11 241 PRO C CA 1
ATOM 4566 C C . PRO C 1 148 ? 38.224 128.401 31.029 1.00 38.08 241 PRO C C 1
ATOM 4567 O O . PRO C 1 148 ? 39.080 129.263 30.817 1.00 37.56 241 PRO C O 1
ATOM 4571 N N . ILE C 1 149 ? 37.430 127.928 30.061 1.00 34.53 242 ILE C N 1
ATOM 4572 C CA . ILE C 1 149 ? 37.496 128.409 28.673 1.00 33.81 242 ILE C CA 1
ATOM 4573 C C . ILE C 1 149 ? 36.229 129.153 28.345 1.00 37.47 242 ILE C C 1
ATOM 4574 O O . ILE C 1 149 ? 35.139 128.621 28.514 1.00 37.48 242 ILE C O 1
ATOM 4579 N N . ASN C 1 150 ? 36.373 130.390 27.884 1.00 34.48 243 ASN C N 1
ATOM 4580 C CA . ASN C 1 150 ? 35.244 131.207 27.485 1.00 34.55 243 ASN C CA 1
ATOM 4581 C C . ASN C 1 150 ? 34.946 130.832 26.031 1.00 38.83 243 ASN C C 1
ATOM 4582 O O . ASN C 1 150 ? 35.726 131.190 25.141 1.00 39.49 243 ASN C O 1
ATOM 4587 N N . ILE C 1 151 ? 33.851 130.065 25.804 1.00 33.77 244 ILE C N 1
ATOM 4588 C CA . ILE C 1 151 ? 33.434 129.620 24.468 1.00 32.74 244 ILE C CA 1
ATOM 4589 C C . ILE C 1 151 ? 32.340 130.537 23.858 1.00 38.02 244 ILE C C 1
ATOM 4590 O O . ILE C 1 151 ? 31.924 130.313 22.721 1.00 37.23 244 ILE C O 1
ATOM 4595 N N . THR C 1 152 ? 31.934 131.599 24.588 1.00 34.95 245 THR C N 1
ATOM 4596 C CA . THR C 1 152 ? 30.951 132.586 24.145 1.00 35.19 245 THR C CA 1
ATOM 4597 C C . THR C 1 152 ? 31.300 133.144 22.731 1.00 40.64 245 THR C C 1
ATOM 4598 O O . THR C 1 152 ? 30.393 133.145 21.902 1.00 37.95 245 THR C O 1
ATOM 4602 N N . PRO C 1 153 ? 32.574 133.536 22.386 1.00 39.60 246 PRO C N 1
ATOM 4603 C CA . PRO C 1 153 ? 32.830 134.055 21.018 1.00 41.10 246 PRO C CA 1
ATOM 4604 C C . PRO C 1 153 ? 32.572 133.044 19.900 1.00 45.02 246 PRO C C 1
ATOM 4605 O O . PRO C 1 153 ? 32.399 133.458 18.768 1.00 47.91 246 PRO C O 1
ATOM 4609 N N . LEU C 1 154 ? 32.538 131.732 20.216 1.00 38.57 247 LEU C N 1
ATOM 4610 C CA . LEU C 1 154 ? 32.295 130.648 19.259 1.00 36.95 247 LEU C CA 1
ATOM 4611 C C . LEU C 1 154 ? 30.897 130.014 19.415 1.00 39.44 247 LEU C C 1
ATOM 4612 O O . LEU C 1 154 ? 30.535 129.123 18.645 1.00 39.81 247 LEU C O 1
ATOM 4617 N N . ALA C 1 155 ? 30.109 130.484 20.390 1.00 35.41 248 ALA C N 1
ATOM 4618 C CA . ALA C 1 155 ? 28.771 129.968 20.662 1.00 36.39 248 ALA C CA 1
ATOM 4619 C C . ALA C 1 155 ? 27.715 130.579 19.749 1.00 41.40 248 ALA C C 1
ATOM 4620 O O . ALA C 1 155 ? 27.869 131.718 19.301 1.00 41.75 248 ALA C O 1
ATOM 4622 N N . ARG C 1 156 ? 26.655 129.800 19.450 1.00 38.26 249 ARG C N 1
ATOM 4623 C CA . ARG C 1 156 ? 25.526 130.238 18.641 1.00 38.84 249 ARG C CA 1
ATOM 4624 C C . ARG C 1 156 ? 24.518 130.819 19.631 1.00 44.05 249 ARG C C 1
ATOM 4625 O O . ARG C 1 156 ? 23.837 130.080 20.351 1.00 43.40 249 ARG C O 1
ATOM 4633 N N . LEU C 1 157 ? 24.490 132.158 19.717 1.00 41.72 250 LEU C N 1
ATOM 4634 C CA . LEU C 1 157 ? 23.666 132.921 20.662 1.00 41.20 250 LEU C CA 1
ATOM 4635 C C . LEU C 1 157 ? 22.257 133.082 20.117 1.00 46.46 250 LEU C C 1
ATOM 4636 O O . LEU C 1 157 ? 21.809 134.173 19.767 1.00 48.15 250 LEU C O 1
ATOM 4641 N N . SER C 1 158 ? 21.574 131.936 20.040 1.00 41.92 251 SER C N 1
ATOM 4642 C CA . SER C 1 158 ? 20.227 131.735 19.529 1.00 43.30 251 SER C CA 1
ATOM 4643 C C . SER C 1 158 ? 19.690 130.457 20.179 1.00 48.58 251 SER C C 1
ATOM 4644 O O . SER C 1 158 ? 20.445 129.509 20.388 1.00 48.26 251 SER C O 1
ATOM 4647 N N . ALA C 1 159 ? 18.395 130.435 20.495 1.00 47.41 252 ALA C N 1
ATOM 4648 C CA . ALA C 1 159 ? 17.708 129.312 21.138 1.00 48.33 252 ALA C CA 1
ATOM 4649 C C . ALA C 1 159 ? 17.114 128.302 20.136 1.00 54.45 252 ALA C C 1
ATOM 4650 O O . ALA C 1 159 ? 16.597 127.267 20.550 1.00 55.19 252 ALA C O 1
ATOM 4652 N N . THR C 1 160 ? 17.210 128.589 18.835 1.00 52.59 253 THR C N 1
ATOM 4653 C CA . THR C 1 160 ? 16.614 127.770 17.769 1.00 54.72 253 THR C CA 1
ATOM 4654 C C . THR C 1 160 ? 17.597 126.781 17.071 1.00 58.50 253 THR C C 1
ATOM 4655 O O . THR C 1 160 ? 17.185 126.022 16.181 1.00 59.76 253 THR C O 1
ATOM 4659 N N . VAL C 1 161 ? 18.873 126.786 17.475 1.00 52.92 254 VAL C N 1
ATOM 4660 C CA . VAL C 1 161 ? 19.905 125.925 16.885 1.00 51.86 254 VAL C CA 1
ATOM 4661 C C . VAL C 1 161 ? 20.731 125.246 17.992 1.00 53.24 254 VAL C C 1
ATOM 4662 O O . VAL C 1 161 ? 20.892 125.830 19.063 1.00 51.05 254 VAL C O 1
ATOM 4666 N N . PRO C 1 162 ? 21.268 124.027 17.776 1.00 49.84 255 PRO C N 1
ATOM 4667 C CA . PRO C 1 162 ? 22.117 123.437 18.820 1.00 49.20 255 PRO C CA 1
ATOM 4668 C C . PRO C 1 162 ? 23.541 124.011 18.764 1.00 52.72 255 PRO C C 1
ATOM 4669 O O . PRO C 1 162 ? 23.950 124.586 17.753 1.00 52.11 255 PRO C O 1
ATOM 4673 N N . ASN C 1 163 ? 24.289 123.862 19.859 1.00 48.49 256 ASN C N 1
ATOM 4674 C CA . ASN C 1 163 ? 25.689 124.249 19.937 1.00 47.48 256 ASN C CA 1
ATOM 4675 C C . ASN C 1 163 ? 26.452 122.944 20.105 1.00 51.86 256 ASN C C 1
ATOM 4676 O O . ASN C 1 163 ? 26.052 122.126 20.928 1.00 52.25 256 ASN C O 1
ATOM 4681 N N . THR C 1 164 ? 27.522 122.733 19.329 1.00 48.66 257 THR C N 1
ATOM 4682 C CA . THR C 1 164 ? 28.305 121.504 19.415 1.00 49.35 257 THR C CA 1
ATOM 4683 C C . THR C 1 164 ? 29.696 121.764 19.980 1.00 51.57 257 THR C C 1
ATOM 4684 O O . THR C 1 164 ? 30.280 122.826 19.752 1.00 51.69 257 THR C O 1
ATOM 4688 N N . ILE C 1 165 ? 30.211 120.785 20.732 1.00 46.23 258 ILE C N 1
ATOM 4689 C CA . ILE C 1 165 ? 31.571 120.763 21.282 1.00 44.39 258 ILE C CA 1
ATOM 4690 C C . ILE C 1 165 ? 32.166 119.419 20.892 1.00 48.60 258 ILE C C 1
ATOM 4691 O O . ILE C 1 165 ? 31.529 118.382 21.092 1.00 47.84 258 ILE C O 1
ATOM 4696 N N . VAL C 1 166 ? 33.351 119.450 20.278 1.00 46.28 259 VAL C N 1
ATOM 4697 C CA . VAL C 1 166 ? 34.107 118.250 19.906 1.00 48.04 259 VAL C CA 1
ATOM 4698 C C . VAL C 1 166 ? 35.463 118.378 20.624 1.00 51.58 259 VAL C C 1
ATOM 4699 O O . VAL C 1 166 ? 36.120 119.421 20.539 1.00 50.68 259 VAL C O 1
ATOM 4703 N N . VAL C 1 167 ? 35.827 117.352 21.396 1.00 48.25 260 VAL C N 1
ATOM 4704 C CA . VAL C 1 167 ? 37.047 117.341 22.208 1.00 47.85 260 VAL C CA 1
ATOM 4705 C C . VAL C 1 167 ? 37.958 116.175 21.813 1.00 54.66 260 VAL C C 1
ATOM 4706 O O . VAL C 1 167 ? 37.487 115.050 21.643 1.00 55.26 260 VAL C O 1
ATOM 4710 N N . ASN C 1 168 ? 39.262 116.461 21.665 1.00 52.96 261 ASN C N 1
ATOM 4711 C CA . ASN C 1 168 ? 40.309 115.479 21.390 1.00 55.04 261 ASN C CA 1
ATOM 4712 C C . ASN C 1 168 ? 41.328 115.561 22.514 1.00 60.48 261 ASN C C 1
ATOM 4713 O O . ASN C 1 168 ? 41.706 116.664 22.914 1.00 60.41 261 ASN C O 1
ATOM 4718 N N . TRP C 1 169 ? 41.739 114.396 23.047 1.00 57.59 262 TRP C N 1
ATOM 4719 C CA . TRP C 1 169 ? 42.710 114.258 24.135 1.00 57.68 262 TRP C CA 1
ATOM 4720 C C . TRP C 1 169 ? 43.319 112.827 24.093 1.00 66.71 262 TRP C C 1
ATOM 4721 O O . TRP C 1 169 ? 42.925 112.015 23.250 1.00 68.24 262 TRP C O 1
ATOM 4732 N N . SER C 1 170 ? 44.268 112.533 24.999 1.00 64.42 263 SER C N 1
ATOM 4733 C CA . SER C 1 170 ? 44.880 111.209 25.147 1.00 66.55 263 SER C CA 1
ATOM 4734 C C . SER C 1 170 ? 44.878 110.835 26.637 1.00 70.92 263 SER C C 1
ATOM 4735 O O . SER C 1 170 ? 44.823 111.730 27.483 1.00 69.56 263 SER C O 1
ATOM 4738 N N . SER C 1 171 ? 44.905 109.527 26.960 1.00 69.27 264 SER C N 1
ATOM 4739 C CA . SER C 1 171 ? 44.912 109.050 28.345 1.00 89.94 264 SER C CA 1
ATOM 4740 C C . SER C 1 171 ? 46.242 108.389 28.694 1.00 126.08 264 SER C C 1
ATOM 4741 O O . SER C 1 171 ? 47.275 109.056 28.721 1.00 88.56 264 SER C O 1
ATOM 4743 N N . ARG C 1 175 ? 43.633 106.989 33.486 1.00 74.82 268 ARG C N 1
ATOM 4744 C CA . ARG C 1 175 ? 42.964 108.080 34.185 1.00 72.06 268 ARG C CA 1
ATOM 4745 C C . ARG C 1 175 ? 41.834 108.656 33.344 1.00 73.65 268 ARG C C 1
ATOM 4746 O O . ARG C 1 175 ? 41.974 108.793 32.121 1.00 74.08 268 ARG C O 1
ATOM 4748 N N . ASN C 1 176 ? 40.706 108.979 34.003 1.00 66.33 269 ASN C N 1
ATOM 4749 C CA . ASN C 1 176 ? 39.524 109.548 33.362 1.00 62.87 269 ASN C CA 1
ATOM 4750 C C . ASN C 1 176 ? 39.450 111.047 33.615 1.00 62.35 269 ASN C C 1
ATOM 4751 O O . ASN C 1 176 ? 39.915 111.537 34.648 1.00 59.88 269 ASN C O 1
ATOM 4756 N N . TYR C 1 177 ? 38.839 111.776 32.665 1.00 57.60 270 TYR C N 1
ATOM 4757 C CA . TYR C 1 177 ? 38.672 113.226 32.737 1.00 54.30 270 TYR C CA 1
ATOM 4758 C C . TYR C 1 177 ? 37.202 113.576 32.667 1.00 55.41 270 TYR C C 1
ATOM 4759 O O . TYR C 1 177 ? 36.382 112.711 32.359 1.00 54.74 270 TYR C O 1
ATOM 4768 N N . SER C 1 178 ? 36.856 114.823 33.003 1.00 51.04 271 SER C N 1
ATOM 4769 C CA . SER C 1 178 ? 35.460 115.264 33.000 1.00 49.88 271 SER C CA 1
ATOM 4770 C C . SER C 1 178 ? 35.276 116.619 32.319 1.00 49.63 271 SER C C 1
ATOM 4771 O O . SER C 1 178 ? 36.122 117.500 32.447 1.00 48.39 271 SER C O 1
ATOM 4774 N N . LEU C 1 179 ? 34.158 116.775 31.608 1.00 44.89 272 LEU C N 1
ATOM 4775 C CA . LEU C 1 179 ? 33.761 117.996 30.892 1.00 42.29 272 LEU C CA 1
ATOM 4776 C C . LEU C 1 179 ? 32.465 118.545 31.478 1.00 42.12 272 LEU C C 1
ATOM 4777 O O . LEU C 1 179 ? 31.521 117.789 31.700 1.00 41.05 272 LEU C O 1
ATOM 4782 N N . SER C 1 180 ? 32.395 119.872 31.643 1.00 36.36 273 SER C N 1
ATOM 4783 C CA . SER C 1 180 ? 31.174 120.567 32.040 1.00 34.29 273 SER C CA 1
ATOM 4784 C C . SER C 1 180 ? 31.103 121.955 31.361 1.00 34.97 273 SER C C 1
ATOM 4785 O O . SER C 1 180 ? 32.122 122.485 30.916 1.00 32.95 273 SER C O 1
ATOM 4788 N N . VAL C 1 181 ? 29.878 122.490 31.196 1.00 31.63 274 VAL C N 1
ATOM 4789 C CA . VAL C 1 181 ? 29.599 123.787 30.559 1.00 29.82 274 VAL C CA 1
ATOM 4790 C C . VAL C 1 181 ? 28.607 124.560 31.442 1.00 33.28 274 VAL C C 1
ATOM 4791 O O . VAL C 1 181 ? 27.618 123.995 31.924 1.00 31.02 274 VAL C O 1
ATOM 4795 N N . TYR C 1 182 ? 28.908 125.844 31.687 1.00 31.87 275 TYR C N 1
ATOM 4796 C CA . TYR C 1 182 ? 28.086 126.697 32.538 1.00 31.52 275 TYR C CA 1
ATOM 4797 C C . TYR C 1 182 ? 27.783 128.018 31.875 1.00 36.65 275 TYR C C 1
ATOM 4798 O O . TYR C 1 182 ? 28.548 128.495 31.039 1.00 34.76 275 TYR C O 1
ATOM 4807 N N . LEU C 1 183 ? 26.659 128.622 32.295 1.00 34.01 276 LEU C N 1
ATOM 4808 C CA . LEU C 1 183 ? 26.288 129.964 31.941 1.00 32.69 276 LEU C CA 1
ATOM 4809 C C . LEU C 1 183 ? 26.737 130.708 33.197 1.00 35.09 276 LEU C C 1
ATOM 4810 O O . LEU C 1 183 ? 26.350 130.335 34.310 1.00 32.66 276 LEU C O 1
ATOM 4815 N N . VAL C 1 184 ? 27.637 131.692 33.025 1.00 31.53 277 VAL C N 1
ATOM 4816 C CA . VAL C 1 184 ? 28.212 132.424 34.141 1.00 30.29 277 VAL C CA 1
ATOM 4817 C C . VAL C 1 184 ? 28.134 133.925 33.981 1.00 35.90 277 VAL C C 1
ATOM 4818 O O . VAL C 1 184 ? 28.008 134.430 32.870 1.00 35.94 277 VAL C O 1
ATOM 4822 N N . ARG C 1 185 ? 28.336 134.634 35.098 1.00 35.04 278 ARG C N 1
ATOM 4823 C CA . ARG C 1 185 ? 28.535 136.076 35.138 1.00 35.55 278 ARG C CA 1
ATOM 4824 C C . ARG C 1 185 ? 29.997 136.299 35.594 1.00 39.02 278 ARG C C 1
ATOM 4825 O O . ARG C 1 185 ? 30.389 135.810 36.665 1.00 36.93 278 ARG C O 1
ATOM 4833 N N . GLN C 1 186 ? 30.783 137.042 34.801 1.00 36.03 279 GLN C N 1
ATOM 4834 C CA . GLN C 1 186 ? 32.144 137.412 35.183 1.00 36.41 279 GLN C CA 1
ATOM 4835 C C . GLN C 1 186 ? 32.056 138.656 36.112 1.00 41.39 279 GLN C C 1
ATOM 4836 O O . GLN C 1 186 ? 31.596 139.717 35.680 1.00 39.70 279 GLN C O 1
ATOM 4842 N N . LEU C 1 187 ? 32.485 138.504 37.390 1.00 38.46 280 LEU C N 1
ATOM 4843 C CA . LEU C 1 187 ? 32.463 139.565 38.412 1.00 37.00 280 LEU C CA 1
ATOM 4844 C C . LEU C 1 187 ? 33.639 140.549 38.240 1.00 40.13 280 LEU C C 1
ATOM 4845 O O . LEU C 1 187 ? 34.639 140.209 37.602 1.00 39.34 280 LEU C O 1
ATOM 4850 N N . THR C 1 188 ? 33.528 141.762 38.821 1.00 36.00 281 THR C N 1
ATOM 4851 C CA . THR C 1 188 ? 34.629 142.739 38.812 1.00 36.12 281 THR C CA 1
ATOM 4852 C C . THR C 1 188 ? 35.494 142.543 40.082 1.00 38.80 281 THR C C 1
ATOM 4853 O O . THR C 1 188 ? 35.016 141.944 41.054 1.00 38.57 281 THR C O 1
ATOM 4857 N N . ALA C 1 189 ? 36.726 143.093 40.093 1.00 34.43 282 ALA C N 1
ATOM 4858 C CA . ALA C 1 189 ? 37.624 143.045 41.255 1.00 34.14 282 ALA C CA 1
ATOM 4859 C C . ALA C 1 189 ? 37.036 143.830 42.454 1.00 38.15 282 ALA C C 1
ATOM 4860 O O . ALA C 1 189 ? 37.278 143.457 43.609 1.00 37.34 282 ALA C O 1
ATOM 4862 N N . GLY C 1 190 ? 36.243 144.869 42.149 1.00 34.93 283 GLY C N 1
ATOM 4863 C CA . GLY C 1 190 ? 35.530 145.703 43.112 1.00 34.80 283 GLY C CA 1
ATOM 4864 C C . GLY C 1 190 ? 34.468 144.948 43.890 1.00 38.86 283 GLY C C 1
ATOM 4865 O O . GLY C 1 190 ? 34.355 145.123 45.105 1.00 39.11 283 GLY C O 1
ATOM 4866 N N . THR C 1 191 ? 33.699 144.080 43.195 1.00 36.57 284 THR C N 1
ATOM 4867 C CA . THR C 1 191 ? 32.655 143.215 43.769 1.00 36.40 284 THR C CA 1
ATOM 4868 C C . THR C 1 191 ? 33.369 142.172 44.642 1.00 42.14 284 THR C C 1
ATOM 4869 O O . THR C 1 191 ? 32.987 141.965 45.795 1.00 44.47 284 THR C O 1
ATOM 4873 N N . LEU C 1 192 ? 34.433 141.552 44.101 1.00 37.07 285 LEU C N 1
ATOM 4874 C CA . LEU C 1 192 ? 35.239 140.562 44.815 1.00 35.51 285 LEU C CA 1
ATOM 4875 C C . LEU C 1 192 ? 35.938 141.179 46.044 1.00 38.47 285 LEU C C 1
ATOM 4876 O O . LEU C 1 192 ? 36.048 140.519 47.089 1.00 38.94 285 LEU C O 1
ATOM 4881 N N . LEU C 1 193 ? 36.345 142.456 45.942 1.00 34.45 286 LEU C N 1
ATOM 4882 C CA . LEU C 1 193 ? 36.906 143.174 47.086 1.00 34.01 286 LEU C CA 1
ATOM 4883 C C . LEU C 1 193 ? 35.849 143.344 48.169 1.00 35.67 286 LEU C C 1
ATOM 4884 O O . LEU C 1 193 ? 36.131 143.051 49.325 1.00 33.89 286 LEU C O 1
ATOM 4889 N N . GLN C 1 194 ? 34.626 143.771 47.790 1.00 33.04 287 GLN C N 1
ATOM 4890 C CA . GLN C 1 194 ? 33.555 143.969 48.757 1.00 32.25 287 GLN C CA 1
ATOM 4891 C C . GLN C 1 194 ? 33.099 142.669 49.411 1.00 32.06 287 GLN C C 1
ATOM 4892 O O . GLN C 1 194 ? 32.767 142.701 50.596 1.00 31.74 287 GLN C O 1
ATOM 4898 N N . LYS C 1 195 ? 33.161 141.528 48.690 1.00 28.29 288 LYS C N 1
ATOM 4899 C CA . LYS C 1 195 ? 32.841 140.203 49.229 1.00 29.35 288 LYS C CA 1
ATOM 4900 C C . LYS C 1 195 ? 33.930 139.845 50.261 1.00 34.28 288 LYS C C 1
ATOM 4901 O O . LYS C 1 195 ? 33.622 139.317 51.329 1.00 33.33 288 LYS C O 1
ATOM 4907 N N . LEU C 1 196 ? 35.204 140.164 49.933 1.00 29.76 289 LEU C N 1
ATOM 4908 C CA . LEU C 1 196 ? 36.349 139.934 50.814 1.00 28.76 289 LEU C CA 1
ATOM 4909 C C . LEU C 1 196 ? 36.216 140.757 52.080 1.00 33.99 289 LEU C C 1
ATOM 4910 O O . LEU C 1 196 ? 36.320 140.200 53.162 1.00 34.54 289 LEU C O 1
ATOM 4915 N N . ARG C 1 197 ? 35.947 142.060 51.952 1.00 32.93 290 ARG C N 1
ATOM 4916 C CA . ARG C 1 197 ? 35.765 142.935 53.105 1.00 34.32 290 ARG C CA 1
ATOM 4917 C C . ARG C 1 197 ? 34.542 142.501 53.938 1.00 39.35 290 ARG C C 1
ATOM 4918 O O . ARG C 1 197 ? 34.566 142.674 55.158 1.00 40.10 290 ARG C O 1
ATOM 4926 N N . ALA C 1 198 ? 33.511 141.891 53.296 1.00 36.02 291 ALA C N 1
ATOM 4927 C CA . ALA C 1 198 ? 32.286 141.412 53.984 1.00 36.64 291 ALA C CA 1
ATOM 4928 C C . ALA C 1 198 ? 32.597 140.264 54.981 1.00 40.24 291 ALA C C 1
ATOM 4929 O O . ALA C 1 198 ? 31.965 140.205 56.032 1.00 41.21 291 ALA C O 1
ATOM 4931 N N . LYS C 1 199 ? 33.618 139.418 54.676 1.00 36.05 292 LYS C N 1
ATOM 4932 C CA . LYS C 1 199 ? 34.120 138.304 55.516 1.00 34.98 292 LYS C CA 1
ATOM 4933 C C . LYS C 1 199 ? 34.757 138.801 56.817 1.00 37.45 292 LYS C C 1
ATOM 4934 O O . LYS C 1 199 ? 35.036 137.993 57.695 1.00 36.82 292 LYS C O 1
ATOM 4940 N N . GLY C 1 200 ? 34.992 140.117 56.916 1.00 32.53 293 GLY C N 1
ATOM 4941 C CA . GLY C 1 200 ? 35.529 140.757 58.107 1.00 30.10 293 GLY C CA 1
ATOM 4942 C C . GLY C 1 200 ? 37.029 140.723 58.256 1.00 33.14 293 GLY C C 1
ATOM 4943 O O . GLY C 1 200 ? 37.753 140.235 57.385 1.00 32.04 293 GLY C O 1
ATOM 4944 N N . ILE C 1 201 ? 37.485 141.221 59.417 1.00 28.98 294 ILE C N 1
ATOM 4945 C CA . ILE C 1 201 ? 38.874 141.407 59.772 1.00 28.13 294 ILE C CA 1
ATOM 4946 C C . ILE C 1 201 ? 39.370 140.307 60.762 1.00 33.22 294 ILE C C 1
ATOM 4947 O O . ILE C 1 201 ? 38.632 139.917 61.667 1.00 33.10 294 ILE C O 1
ATOM 4952 N N . ARG C 1 202 ? 40.609 139.789 60.531 1.00 27.04 295 ARG C N 1
ATOM 4953 C CA . ARG C 1 202 ? 41.259 138.774 61.362 1.00 25.81 295 ARG C CA 1
ATOM 4954 C C . ARG C 1 202 ? 41.689 139.413 62.649 1.00 29.62 295 ARG C C 1
ATOM 4955 O O . ARG C 1 202 ? 42.208 140.522 62.622 1.00 31.01 295 ARG C O 1
ATOM 4963 N N . ASN C 1 203 ? 41.417 138.749 63.780 1.00 24.97 296 ASN C N 1
ATOM 4964 C CA . ASN C 1 203 ? 41.734 139.240 65.126 1.00 25.26 296 ASN C CA 1
ATOM 4965 C C . ASN C 1 203 ? 43.175 139.811 65.148 1.00 32.07 296 ASN C C 1
ATOM 4966 O O . ASN C 1 203 ? 44.096 139.103 64.734 1.00 32.20 296 ASN C O 1
ATOM 4971 N N . PRO C 1 204 ? 43.393 141.077 65.601 1.00 30.03 297 PRO C N 1
ATOM 4972 C CA . PRO C 1 204 ? 44.771 141.605 65.659 1.00 29.68 297 PRO C CA 1
ATOM 4973 C C . PRO C 1 204 ? 45.655 140.838 66.651 1.00 34.18 297 PRO C C 1
ATOM 4974 O O . PRO C 1 204 ? 46.885 140.908 66.548 1.00 35.76 297 PRO C O 1
ATOM 4978 N N . ASP C 1 205 ? 45.042 140.078 67.591 1.00 28.99 298 ASP C N 1
ATOM 4979 C CA . ASP C 1 205 ? 45.790 139.259 68.558 1.00 28.11 298 ASP C CA 1
ATOM 4980 C C . ASP C 1 205 ? 46.431 138.033 67.914 1.00 30.93 298 ASP C C 1
ATOM 4981 O O . ASP C 1 205 ? 47.371 137.497 68.484 1.00 31.86 298 ASP C O 1
ATOM 4986 N N . HIS C 1 206 ? 45.946 137.598 66.737 1.00 27.13 299 HIS C N 1
ATOM 4987 C CA . HIS C 1 206 ? 46.515 136.485 65.989 1.00 28.27 299 HIS C CA 1
ATOM 4988 C C . HIS C 1 206 ? 47.928 136.911 65.484 1.00 33.83 299 HIS C C 1
ATOM 4989 O O . HIS C 1 206 ? 48.878 136.157 65.634 1.00 33.86 299 HIS C O 1
ATOM 4996 N N . SER C 1 207 ? 48.054 138.144 64.951 1.00 31.69 300 SER C N 1
ATOM 4997 C CA . SER C 1 207 ? 49.326 138.735 64.484 1.00 30.72 300 SER C CA 1
ATOM 4998 C C . SER C 1 207 ? 50.212 139.095 65.635 1.00 34.13 300 SER C C 1
ATOM 4999 O O . SER C 1 207 ? 51.413 138.993 65.492 1.00 34.63 300 SER C O 1
ATOM 5002 N N . ARG C 1 208 ? 49.640 139.488 66.790 1.00 30.63 301 ARG C N 1
ATOM 5003 C CA . ARG C 1 208 ? 50.436 139.791 67.979 1.00 30.35 301 ARG C CA 1
ATOM 5004 C C . ARG C 1 208 ? 51.073 138.506 68.476 1.00 36.04 301 ARG C C 1
ATOM 5005 O O . ARG C 1 208 ? 52.272 138.493 68.767 1.00 36.74 301 ARG C O 1
ATOM 5013 N N . ALA C 1 209 ? 50.287 137.409 68.499 1.00 33.20 302 ALA C N 1
ATOM 5014 C CA . ALA C 1 209 ? 50.767 136.085 68.925 1.00 32.69 302 ALA C CA 1
ATOM 5015 C C . ALA C 1 209 ? 51.828 135.520 67.953 1.00 37.67 302 ALA C C 1
ATOM 5016 O O . ALA C 1 209 ? 52.723 134.824 68.392 1.00 38.39 302 ALA C O 1
ATOM 5018 N N . LEU C 1 210 ? 51.717 135.823 66.656 1.00 37.06 303 LEU C N 1
ATOM 5019 C CA . LEU C 1 210 ? 52.648 135.407 65.618 1.00 39.03 303 LEU C CA 1
ATOM 5020 C C . LEU C 1 210 ? 53.981 136.187 65.778 1.00 42.45 303 LEU C C 1
ATOM 5021 O O . LEU C 1 210 ? 55.047 135.607 65.606 1.00 43.19 303 LEU C O 1
ATOM 5026 N N . ILE C 1 211 ? 53.907 137.502 66.092 1.00 36.03 304 ILE C N 1
ATOM 5027 C CA . ILE C 1 211 ? 55.067 138.359 66.329 1.00 34.05 304 ILE C CA 1
ATOM 5028 C C . ILE C 1 211 ? 55.871 137.805 67.504 1.00 38.83 304 ILE C C 1
ATOM 5029 O O . ILE C 1 211 ? 57.079 137.630 67.378 1.00 39.34 304 ILE C O 1
ATOM 5034 N N . LYS C 1 212 ? 55.179 137.494 68.623 1.00 36.48 305 LYS C N 1
ATOM 5035 C CA . LYS C 1 212 ? 55.742 136.910 69.841 1.00 37.30 305 LYS C CA 1
ATOM 5036 C C . LYS C 1 212 ? 56.451 135.581 69.527 1.00 44.61 305 LYS C C 1
ATOM 5037 O O . LYS C 1 212 ? 57.561 135.355 70.024 1.00 46.24 305 LYS C O 1
ATOM 5040 N N . GLU C 1 213 ? 55.826 134.738 68.679 1.00 41.59 306 GLU C N 1
ATOM 5041 C CA . GLU C 1 213 ? 56.336 133.435 68.222 1.00 43.58 306 GLU C CA 1
ATOM 5042 C C . GLU C 1 213 ? 57.639 133.595 67.429 1.00 48.94 306 GLU C C 1
ATOM 5043 O O . GLU C 1 213 ? 58.616 132.903 67.706 1.00 51.84 306 GLU C O 1
ATOM 5049 N N . LYS C 1 214 ? 57.658 134.526 66.470 1.00 43.75 307 LYS C N 1
ATOM 5050 C CA . LYS C 1 214 ? 58.822 134.848 65.639 1.00 42.76 307 LYS C CA 1
ATOM 5051 C C . LYS C 1 214 ? 59.969 135.464 66.468 1.00 45.83 307 LYS C C 1
ATOM 5052 O O . LYS C 1 214 ? 61.126 135.343 66.080 1.00 48.68 307 LYS C O 1
ATOM 5058 N N . LEU C 1 215 ? 59.650 136.134 67.582 1.00 39.61 308 LEU C N 1
ATOM 5059 C CA . LEU C 1 215 ? 60.635 136.749 68.455 1.00 39.84 308 LEU C CA 1
ATOM 5060 C C . LEU C 1 215 ? 61.030 135.791 69.592 1.00 45.11 308 LEU C C 1
ATOM 5061 O O . LEU C 1 215 ? 61.866 136.123 70.435 1.00 42.73 308 LEU C O 1
ATOM 5066 N N . THR C 1 216 ? 60.437 134.596 69.613 1.00 45.52 309 THR C N 1
ATOM 5067 C CA . THR C 1 216 ? 60.814 133.625 70.628 1.00 48.01 309 THR C CA 1
ATOM 5068 C C . THR C 1 216 ? 62.077 132.918 70.118 1.00 56.73 309 THR C C 1
ATOM 5069 O O . THR C 1 216 ? 62.037 132.246 69.085 1.00 57.66 309 THR C O 1
ATOM 5073 N N . ALA C 1 217 ? 63.203 133.137 70.811 1.00 55.76 310 ALA C N 1
ATOM 5074 C CA . ALA C 1 217 ? 64.494 132.557 70.448 1.00 58.15 310 ALA C CA 1
ATOM 5075 C C . ALA C 1 217 ? 64.573 131.078 70.796 1.00 67.69 310 ALA C C 1
ATOM 5076 O O . ALA C 1 217 ? 64.168 130.662 71.891 1.00 67.21 310 ALA C O 1
ATOM 5078 N N . ASP C 1 218 ? 65.092 130.293 69.837 1.00 68.87 311 ASP C N 1
ATOM 5079 C CA . ASP C 1 218 ? 65.357 128.854 69.925 1.00 71.45 311 ASP C CA 1
ATOM 5080 C C . ASP C 1 218 ? 66.530 128.672 70.921 1.00 79.41 311 ASP C C 1
ATOM 5081 O O . ASP C 1 218 ? 67.542 129.368 70.779 1.00 80.08 311 ASP C O 1
ATOM 5086 N N . PRO C 1 219 ? 66.417 127.796 71.953 1.00 77.97 312 PRO C N 1
ATOM 5087 C CA . PRO C 1 219 ? 67.530 127.644 72.918 1.00 79.75 312 PRO C CA 1
ATOM 5088 C C . PRO C 1 219 ? 68.804 127.055 72.291 1.00 85.73 312 PRO C C 1
ATOM 5089 O O . PRO C 1 219 ? 69.915 127.350 72.743 1.00 86.11 312 PRO C O 1
ATOM 5093 N N . ASP C 1 220 ? 68.632 126.228 71.244 1.00 82.70 313 ASP C N 1
ATOM 5094 C CA . ASP C 1 220 ? 69.718 125.631 70.475 1.00 84.23 313 ASP C CA 1
ATOM 5095 C C . ASP C 1 220 ? 69.825 126.455 69.182 1.00 86.54 313 ASP C C 1
ATOM 5096 O O . ASP C 1 220 ? 69.443 126.001 68.095 1.00 87.04 313 ASP C O 1
ATOM 5098 N N . SER C 1 221 ? 70.263 127.721 69.342 1.00 79.83 314 SER C N 1
ATOM 5099 C CA . SER C 1 221 ? 70.477 128.709 68.273 1.00 77.56 314 SER C CA 1
ATOM 5100 C C . SER C 1 221 ? 71.509 129.733 68.721 1.00 78.82 314 SER C C 1
ATOM 5101 O O . SER C 1 221 ? 71.577 130.076 69.909 1.00 78.63 314 SER C O 1
ATOM 5103 N N . GLU C 1 222 ? 72.332 130.195 67.778 1.00 72.63 315 GLU C N 1
ATOM 5104 C CA . GLU C 1 222 ? 73.360 131.190 68.061 1.00 71.24 315 GLU C CA 1
ATOM 5105 C C . GLU C 1 222 ? 72.780 132.558 67.742 1.00 69.61 315 GLU C C 1
ATOM 5106 O O . GLU C 1 222 ? 72.735 133.430 68.618 1.00 66.53 315 GLU C O 1
ATOM 5112 N N . VAL C 1 223 ? 72.313 132.717 66.484 1.00 64.05 316 VAL C N 1
ATOM 5113 C CA . VAL C 1 223 ? 71.695 133.922 65.938 1.00 61.86 316 VAL C CA 1
ATOM 5114 C C . VAL C 1 223 ? 70.201 133.908 66.300 1.00 63.63 316 VAL C C 1
ATOM 5115 O O . VAL C 1 223 ? 69.494 132.961 65.959 1.00 62.97 316 VAL C O 1
ATOM 5119 N N . ALA C 1 224 ? 69.743 134.950 67.008 1.00 59.01 317 ALA C N 1
ATOM 5120 C CA . ALA C 1 224 ? 68.356 135.103 67.436 1.00 57.40 317 ALA C CA 1
ATOM 5121 C C . ALA C 1 224 ? 67.737 136.450 67.024 1.00 60.46 317 ALA C C 1
ATOM 5122 O O . ALA C 1 224 ? 68.354 137.505 67.195 1.00 59.08 317 ALA C O 1
ATOM 5124 N N . THR C 1 225 ? 66.494 136.405 66.513 1.00 58.06 318 THR C N 1
ATOM 5125 C CA . THR C 1 225 ? 65.749 137.596 66.121 1.00 57.01 318 THR C CA 1
ATOM 5126 C C . THR C 1 225 ? 65.276 138.329 67.374 1.00 60.55 318 THR C C 1
ATOM 5127 O O . THR C 1 225 ? 64.583 137.746 68.214 1.00 60.60 318 THR C O 1
ATOM 5131 N N . THR C 1 226 ? 65.700 139.597 67.499 1.00 56.03 319 THR C N 1
ATOM 5132 C CA . THR C 1 226 ? 65.364 140.496 68.603 1.00 54.77 319 THR C CA 1
ATOM 5133 C C . THR C 1 226 ? 64.410 141.600 68.124 1.00 56.39 319 THR C C 1
ATOM 5134 O O . THR C 1 226 ? 63.897 142.374 68.945 1.00 56.61 319 THR C O 1
ATOM 5138 N N . SER C 1 227 ? 64.181 141.663 66.790 1.00 49.78 320 SER C N 1
ATOM 5139 C CA . SER C 1 227 ? 63.360 142.679 66.131 1.00 47.85 320 SER C CA 1
ATOM 5140 C C . SER C 1 227 ? 62.856 142.200 64.782 1.00 50.54 320 SER C C 1
ATOM 5141 O O . SER C 1 227 ? 63.609 141.600 64.008 1.00 50.45 320 SER C O 1
ATOM 5144 N N . LEU C 1 228 ? 61.580 142.493 64.500 1.00 45.43 321 LEU C N 1
ATOM 5145 C CA . LEU C 1 228 ? 60.932 142.190 63.230 1.00 45.82 321 LEU C CA 1
ATOM 5146 C C . LEU C 1 228 ? 60.639 143.504 62.506 1.00 48.90 321 LEU C C 1
ATOM 5147 O O . LEU C 1 228 ? 60.393 144.519 63.158 1.00 47.05 321 LEU C O 1
ATOM 5152 N N . ARG C 1 229 ? 60.691 143.495 61.167 1.00 45.73 322 ARG C N 1
ATOM 5153 C CA . ARG C 1 229 ? 60.332 144.687 60.404 1.00 45.26 322 ARG C CA 1
ATOM 5154 C C . ARG C 1 229 ? 59.376 144.331 59.282 1.00 47.25 322 ARG C C 1
ATOM 5155 O O . ARG C 1 229 ? 59.587 143.358 58.552 1.00 47.66 322 ARG C O 1
ATOM 5159 N N . VAL C 1 230 ? 58.298 145.099 59.193 1.00 41.43 323 VAL C N 1
ATOM 5160 C CA . VAL C 1 230 ? 57.316 145.003 58.117 1.00 39.88 323 VAL C CA 1
ATOM 5161 C C . VAL C 1 230 ? 57.191 146.381 57.482 1.00 39.22 323 VAL C C 1
ATOM 5162 O O . VAL C 1 230 ? 57.624 147.374 58.069 1.00 38.96 323 VAL C O 1
ATOM 5166 N N . SER C 1 231 ? 56.587 146.439 56.303 1.00 32.99 324 SER C N 1
ATOM 5167 C CA . SER C 1 231 ? 56.341 147.689 55.602 1.00 33.01 324 SER C CA 1
ATOM 5168 C C . SER C 1 231 ? 54.852 147.935 55.546 1.00 36.61 324 SER C C 1
ATOM 5169 O O . SER C 1 231 ? 54.082 146.983 55.457 1.00 35.46 324 SER C O 1
ATOM 5172 N N . LEU C 1 232 ? 54.452 149.214 55.649 1.00 35.90 325 LEU C N 1
ATOM 5173 C CA . LEU C 1 232 ? 53.075 149.682 55.535 1.00 37.22 325 LEU C CA 1
ATOM 5174 C C . LEU C 1 232 ? 52.751 150.042 54.074 1.00 39.64 325 LEU C C 1
ATOM 5175 O O . LEU C 1 232 ? 51.651 150.487 53.780 1.00 38.33 325 LEU C O 1
ATOM 5180 N N . MET C 1 233 ? 53.724 149.854 53.173 1.00 37.55 326 MET C N 1
ATOM 5181 C CA . MET C 1 233 ? 53.621 150.087 51.733 1.00 38.41 326 MET C CA 1
ATOM 5182 C C . MET C 1 233 ? 53.413 148.722 51.108 1.00 41.21 326 MET C C 1
ATOM 5183 O O . MET C 1 233 ? 53.941 147.737 51.618 1.00 41.80 326 MET C O 1
ATOM 5188 N N . CYS C 1 234 ? 52.638 148.644 50.029 1.00 36.92 327 CYS C N 1
ATOM 5189 C CA . CYS C 1 234 ? 52.367 147.375 49.341 1.00 34.93 327 CYS C CA 1
ATOM 5190 C C . CYS C 1 234 ? 53.626 146.897 48.574 1.00 40.53 327 CYS C C 1
ATOM 5191 O O . CYS C 1 234 ? 54.241 147.680 47.838 1.00 39.24 327 CYS C O 1
ATOM 5194 N N . PRO C 1 235 ? 54.039 145.618 48.725 1.00 39.04 328 PRO C N 1
ATOM 5195 C CA . PRO C 1 235 ? 55.217 145.143 47.958 1.00 39.64 328 PRO C CA 1
ATOM 5196 C C . PRO C 1 235 ? 54.917 144.969 46.469 1.00 45.85 328 PRO C C 1
ATOM 5197 O O . PRO C 1 235 ? 55.836 144.923 45.639 1.00 48.44 328 PRO C O 1
ATOM 5201 N N . LEU C 1 236 ? 53.629 144.914 46.128 1.00 42.36 329 LEU C N 1
ATOM 5202 C CA . LEU C 1 236 ? 53.151 144.768 44.761 1.00 43.13 329 LEU C CA 1
ATOM 5203 C C . LEU C 1 236 ? 52.949 146.142 44.073 1.00 48.20 329 LEU C C 1
ATOM 5204 O O . LEU C 1 236 ? 53.387 146.330 42.938 1.00 50.30 329 LEU C O 1
ATOM 5209 N N . GLY C 1 237 ? 52.328 147.092 44.765 1.00 42.16 330 GLY C N 1
ATOM 5210 C CA . GLY C 1 237 ? 52.063 148.392 44.164 1.00 41.70 330 GLY C CA 1
ATOM 5211 C C . GLY C 1 237 ? 52.869 149.576 44.628 1.00 44.84 330 GLY C C 1
ATOM 5212 O O . GLY C 1 237 ? 52.698 150.656 44.077 1.00 46.08 330 GLY C O 1
ATOM 5213 N N . LYS C 1 238 ? 53.689 149.410 45.678 1.00 40.84 331 LYS C N 1
ATOM 5214 C CA . LYS C 1 238 ? 54.606 150.425 46.226 1.00 41.63 331 LYS C CA 1
ATOM 5215 C C . LYS C 1 238 ? 53.927 151.643 46.873 1.00 47.87 331 LYS C C 1
ATOM 5216 O O . LYS C 1 238 ? 54.623 152.541 47.359 1.00 50.93 331 LYS C O 1
ATOM 5221 N N . MET C 1 239 ? 52.595 151.656 46.910 1.00 42.00 332 MET C N 1
ATOM 5222 C CA . MET C 1 239 ? 51.805 152.697 47.561 1.00 40.47 332 MET C CA 1
ATOM 5223 C C . MET C 1 239 ? 51.391 152.163 48.946 1.00 41.92 332 MET C C 1
ATOM 5224 O O . MET C 1 239 ? 51.527 150.965 49.222 1.00 38.98 332 MET C O 1
ATOM 5229 N N . ARG C 1 240 ? 50.880 153.056 49.802 1.00 38.97 333 ARG C N 1
ATOM 5230 C CA . ARG C 1 240 ? 50.449 152.727 51.150 1.00 37.41 333 ARG C CA 1
ATOM 5231 C C . ARG C 1 240 ? 49.295 151.742 51.078 1.00 38.37 333 ARG C C 1
ATOM 5232 O O . ARG C 1 240 ? 48.395 151.923 50.255 1.00 38.25 333 ARG C O 1
ATOM 5240 N N . LEU C 1 241 ? 49.344 150.693 51.914 1.00 32.85 334 LEU C N 1
ATOM 5241 C CA . LEU C 1 241 ? 48.283 149.685 52.057 1.00 31.51 334 LEU C CA 1
ATOM 5242 C C . LEU C 1 241 ? 46.958 150.341 52.544 1.00 35.37 334 LEU C C 1
ATOM 5243 O O . LEU C 1 241 ? 46.974 151.210 53.428 1.00 34.09 334 LEU C O 1
ATOM 5248 N N . THR C 1 242 ? 45.835 149.920 51.936 1.00 31.78 335 THR C N 1
ATOM 5249 C CA . THR C 1 242 ? 44.468 150.303 52.290 1.00 31.28 335 THR C CA 1
ATOM 5250 C C . THR C 1 242 ? 43.815 149.080 52.974 1.00 33.15 335 THR C C 1
ATOM 5251 O O . THR C 1 242 ? 43.473 149.147 54.160 1.00 31.68 335 THR C O 1
ATOM 5255 N N . VAL C 1 243 ? 43.693 147.962 52.238 1.00 29.82 336 VAL C N 1
ATOM 5256 C CA . VAL C 1 243 ? 43.177 146.709 52.787 1.00 30.57 336 VAL C CA 1
ATOM 5257 C C . VAL C 1 243 ? 44.390 145.751 52.907 1.00 36.02 336 VAL C C 1
ATOM 5258 O O . VAL C 1 243 ? 44.776 145.154 51.901 1.00 37.71 336 VAL C O 1
ATOM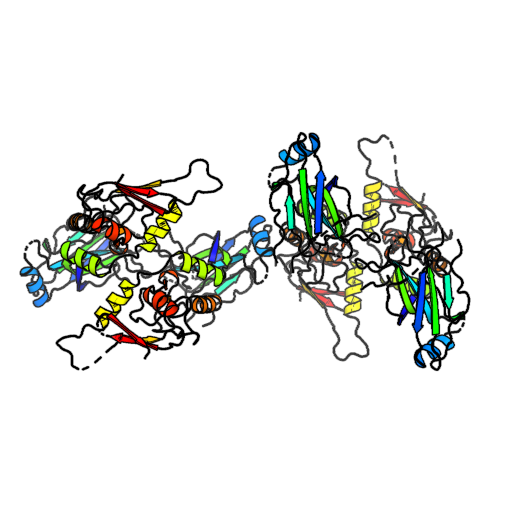 5262 N N . PRO C 1 244 ? 45.035 145.656 54.102 1.00 30.95 337 PRO C N 1
ATOM 5263 C CA . PRO C 1 244 ? 46.225 144.802 54.227 1.00 31.22 337 PRO C CA 1
ATOM 5264 C C . PRO C 1 244 ? 45.854 143.323 54.237 1.00 36.14 337 PRO C C 1
ATOM 5265 O O . PRO C 1 244 ? 45.213 142.849 55.166 1.00 36.00 337 PRO C O 1
ATOM 5269 N N . CYS C 1 245 ? 46.204 142.596 53.198 1.00 34.03 338 CYS C N 1
ATOM 5270 C CA . CYS C 1 245 ? 45.773 141.224 53.259 1.00 34.82 338 CYS C CA 1
ATOM 5271 C C . CYS C 1 245 ? 46.873 140.223 52.951 1.00 36.35 338 CYS C C 1
ATOM 5272 O O . CYS C 1 245 ? 47.998 140.572 52.543 1.00 35.38 338 CYS C O 1
ATOM 5275 N N . ARG C 1 246 ? 46.568 138.983 53.278 1.00 30.79 339 ARG C N 1
ATOM 5276 C CA . ARG C 1 246 ? 47.485 137.867 53.140 1.00 31.34 339 ARG C CA 1
ATOM 5277 C C . ARG C 1 246 ? 46.703 136.551 53.046 1.00 32.76 339 ARG C C 1
ATOM 5278 O O . ARG C 1 246 ? 45.545 136.480 53.493 1.00 30.68 339 ARG C O 1
ATOM 5286 N N . ALA C 1 247 ? 47.367 135.501 52.540 1.00 30.46 340 ALA C N 1
ATOM 5287 C CA . ALA C 1 247 ? 46.843 134.136 52.552 1.00 31.43 340 ALA C CA 1
ATOM 5288 C C . ALA C 1 247 ? 47.096 133.572 53.967 1.00 38.41 340 ALA C C 1
ATOM 5289 O O . ALA C 1 247 ? 48.204 133.723 54.478 1.00 37.56 340 ALA C O 1
ATOM 5291 N N . LEU C 1 248 ? 46.093 132.899 54.579 1.00 37.62 341 LEU C N 1
ATOM 5292 C CA . LEU C 1 248 ? 46.190 132.234 55.891 1.00 39.39 341 LEU C CA 1
ATOM 5293 C C . LEU C 1 248 ? 47.378 131.250 55.986 1.00 45.18 341 LEU C C 1
ATOM 5294 O O . LEU C 1 248 ? 47.872 130.996 57.086 1.00 45.15 341 LEU C O 1
ATOM 5299 N N . THR C 1 249 ? 47.805 130.700 54.832 1.00 43.29 342 THR C N 1
ATOM 5300 C CA . THR C 1 249 ? 48.897 129.729 54.632 1.00 44.92 342 THR C CA 1
ATOM 5301 C C . THR C 1 249 ? 50.297 130.382 54.444 1.00 50.45 342 THR C C 1
ATOM 5302 O O . THR C 1 249 ? 51.288 129.658 54.281 1.00 51.39 342 THR C O 1
ATOM 5306 N N . CYS C 1 250 ? 50.373 131.729 54.431 1.00 46.74 343 CYS C N 1
ATOM 5307 C CA . CYS C 1 250 ? 51.639 132.457 54.303 1.00 47.82 343 CYS C CA 1
ATOM 5308 C C . CYS C 1 250 ? 52.284 132.537 55.683 1.00 50.26 343 CYS C C 1
ATOM 5309 O O . CYS C 1 250 ? 51.593 132.835 56.665 1.00 49.31 343 CYS C O 1
ATOM 5312 N N . ALA C 1 251 ? 53.592 132.242 55.767 1.00 46.30 344 ALA C N 1
ATOM 5313 C CA . ALA C 1 251 ? 54.325 132.260 57.041 1.00 46.61 344 ALA C CA 1
ATOM 5314 C C . ALA C 1 251 ? 54.797 133.676 57.462 1.00 47.90 344 ALA C C 1
ATOM 5315 O O . ALA C 1 251 ? 54.986 133.928 58.652 1.00 46.77 344 ALA C O 1
ATOM 5317 N N . HIS C 1 252 ? 54.985 134.590 56.486 1.00 41.19 345 HIS C N 1
ATOM 5318 C CA . HIS C 1 252 ? 55.461 135.947 56.746 1.00 38.86 345 HIS C CA 1
ATOM 5319 C C . HIS C 1 252 ? 54.366 136.838 57.352 1.00 42.76 345 HIS C C 1
ATOM 5320 O O . HIS C 1 252 ? 53.176 136.520 57.276 1.00 43.28 345 HIS C O 1
ATOM 5327 N N . LEU C 1 253 ? 54.774 137.953 57.951 1.00 38.24 346 LEU C N 1
ATOM 5328 C CA . LEU C 1 253 ? 53.869 138.943 58.526 1.00 37.41 346 LEU C CA 1
ATOM 5329 C C . LEU C 1 253 ? 53.521 140.020 57.479 1.00 37.93 346 LEU C C 1
ATOM 5330 O O . LEU C 1 253 ? 52.444 140.609 57.551 1.00 34.73 346 LEU C O 1
ATOM 5335 N N . GLN C 1 254 ? 54.423 140.248 56.492 1.00 34.80 347 GLN C N 1
ATOM 5336 C CA . GLN C 1 254 ? 54.218 141.219 55.417 1.00 34.60 347 GLN C CA 1
ATOM 5337 C C . GLN C 1 254 ? 52.890 140.982 54.674 1.00 39.21 347 GLN C C 1
ATOM 5338 O O . GLN C 1 254 ? 52.616 139.856 54.248 1.00 39.43 347 GLN C O 1
ATOM 5344 N N . SER C 1 255 ? 52.068 142.050 54.555 1.00 33.45 348 SER C N 1
ATOM 5345 C CA . SER C 1 255 ? 50.779 142.044 53.868 1.00 31.20 348 SER C CA 1
ATOM 5346 C C . SER C 1 255 ? 50.901 142.785 52.546 1.00 35.19 348 SER C C 1
ATOM 5347 O O . SER C 1 255 ? 51.846 143.555 52.333 1.00 34.22 348 SER C O 1
ATOM 5350 N N . PHE C 1 256 ? 49.937 142.532 51.652 1.00 31.47 349 PHE C N 1
ATOM 5351 C CA . PHE C 1 256 ? 49.846 143.167 50.353 1.00 30.75 349 PHE C CA 1
ATOM 5352 C C . PHE C 1 256 ? 48.462 143.757 50.225 1.00 32.74 349 PHE C C 1
ATOM 5353 O O . PHE C 1 256 ? 47.575 143.436 51.020 1.00 29.97 349 PHE C O 1
ATOM 5361 N N . ASP C 1 257 ? 48.293 144.690 49.282 1.00 31.17 350 ASP C N 1
ATOM 5362 C CA . ASP C 1 257 ? 47.018 145.359 49.099 1.00 29.66 350 ASP C CA 1
ATOM 5363 C C . ASP C 1 257 ? 46.050 144.472 48.387 1.00 32.91 350 ASP C C 1
ATOM 5364 O O . ASP C 1 257 ? 46.322 144.040 47.265 1.00 31.85 350 ASP C O 1
ATOM 5369 N N . ALA C 1 258 ? 44.893 144.229 49.046 1.00 30.32 351 ALA C N 1
ATOM 5370 C CA . ALA C 1 258 ? 43.783 143.414 48.565 1.00 29.92 351 ALA C CA 1
ATOM 5371 C C . ALA C 1 258 ? 43.229 143.901 47.242 1.00 31.87 351 ALA C C 1
ATOM 5372 O O . ALA C 1 258 ? 43.099 143.097 46.324 1.00 30.16 351 ALA C O 1
ATOM 5374 N N . ALA C 1 259 ? 42.900 145.203 47.138 1.00 31.12 352 ALA C N 1
ATOM 5375 C CA . ALA C 1 259 ? 42.323 145.809 45.923 1.00 33.15 352 ALA C CA 1
ATOM 5376 C C . ALA C 1 259 ? 43.211 145.616 44.703 1.00 38.79 352 ALA C C 1
ATOM 5377 O O . ALA C 1 259 ? 42.732 145.151 43.667 1.00 39.26 352 ALA C O 1
ATOM 5379 N N . LEU C 1 260 ? 44.517 145.903 44.855 1.00 35.17 353 LEU C N 1
ATOM 5380 C CA . LEU C 1 260 ? 45.497 145.768 43.791 1.00 34.81 353 LEU C CA 1
ATOM 5381 C C . LEU C 1 260 ? 45.723 144.302 43.407 1.00 36.39 353 LEU C C 1
ATOM 5382 O O . LEU C 1 260 ? 45.789 143.988 42.212 1.00 36.15 353 LEU C O 1
ATOM 5387 N N . TYR C 1 261 ? 45.805 143.403 44.414 1.00 30.58 354 TYR C N 1
ATOM 5388 C CA . TYR C 1 261 ? 45.970 141.967 44.180 1.00 29.67 354 TYR C CA 1
ATOM 5389 C C . TYR C 1 261 ? 44.780 141.383 43.398 1.00 34.56 354 TYR C C 1
ATOM 5390 O O . TYR C 1 261 ? 44.989 140.546 42.519 1.00 34.46 354 TYR C O 1
ATOM 5399 N N . LEU C 1 262 ? 43.547 141.842 43.690 1.00 32.67 355 LEU C N 1
ATOM 5400 C CA . LEU C 1 262 ? 42.363 141.358 42.973 1.00 33.07 355 LEU C CA 1
ATOM 5401 C C . LEU C 1 262 ? 42.277 141.936 41.556 1.00 36.24 355 LEU C C 1
ATOM 5402 O O . LEU C 1 262 ? 41.951 141.195 40.637 1.00 36.12 355 LEU C O 1
ATOM 5407 N N . GLN C 1 263 ? 42.654 143.214 41.368 1.00 33.84 356 GLN C N 1
ATOM 5408 C CA . GLN C 1 263 ? 42.706 143.881 40.053 1.00 35.10 356 GLN C CA 1
ATOM 5409 C C . GLN C 1 263 ? 43.699 143.158 39.145 1.00 39.64 356 GLN C C 1
ATOM 5410 O O . GLN C 1 263 ? 43.462 143.039 37.941 1.00 40.74 356 GLN C O 1
ATOM 5416 N N . MET C 1 264 ? 44.808 142.674 39.728 1.00 35.19 357 MET C N 1
ATOM 5417 C CA . MET C 1 264 ? 45.814 141.922 38.999 1.00 35.54 357 MET C CA 1
ATOM 5418 C C . MET C 1 264 ? 45.310 140.518 38.605 1.00 38.42 357 MET C C 1
ATOM 5419 O O . MET C 1 264 ? 45.513 140.097 37.464 1.00 39.08 357 MET C O 1
ATOM 5424 N N . ASN C 1 265 ? 44.629 139.821 39.519 1.00 34.46 358 ASN C N 1
ATOM 5425 C CA . ASN C 1 265 ? 44.091 138.491 39.243 1.00 34.41 358 ASN C CA 1
ATOM 5426 C C . ASN C 1 265 ? 42.831 138.548 38.361 1.00 38.70 358 ASN C C 1
ATOM 5427 O O . ASN C 1 265 ? 42.482 137.550 37.737 1.00 37.44 358 ASN C O 1
ATOM 5432 N N . GLU C 1 266 ? 42.187 139.724 38.272 1.00 37.84 359 GLU C N 1
ATOM 5433 C CA . GLU C 1 266 ? 41.010 139.966 37.417 1.00 38.51 359 GLU C CA 1
ATOM 5434 C C . GLU C 1 266 ? 41.382 139.764 35.946 1.00 46.40 359 GLU C C 1
ATOM 5435 O O . GLU C 1 266 ? 40.604 139.195 35.183 1.00 47.36 359 GLU C O 1
ATOM 5441 N N . LYS C 1 267 ? 42.583 140.217 35.570 1.00 45.39 360 LYS C N 1
ATOM 5442 C CA . LYS C 1 267 ? 43.116 140.139 34.216 1.00 46.71 360 LYS C CA 1
ATOM 5443 C C . LYS C 1 267 ? 43.811 138.790 33.932 1.00 52.49 360 LYS C C 1
ATOM 5444 O O . LYS C 1 267 ? 43.610 138.225 32.857 1.00 54.21 360 LYS C O 1
ATOM 5450 N N . LYS C 1 268 ? 44.623 138.290 34.884 1.00 48.25 361 LYS C N 1
ATOM 5451 C CA . LYS C 1 268 ? 45.403 137.061 34.754 1.00 48.80 361 LYS C CA 1
ATOM 5452 C C . LYS C 1 268 ? 45.398 136.324 36.120 1.00 52.22 361 LYS C C 1
ATOM 5453 O O . LYS C 1 268 ? 46.147 136.725 37.014 1.00 51.99 361 LYS C O 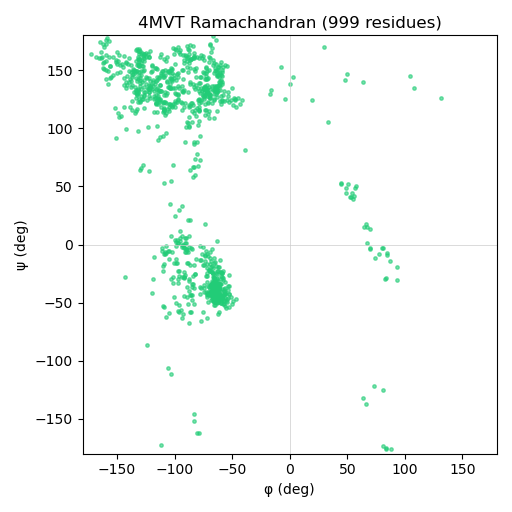1
ATOM 5459 N N . PRO C 1 269 ? 44.535 135.285 36.331 1.00 48.23 362 PRO C N 1
ATOM 5460 C CA . PRO C 1 269 ? 44.446 134.669 37.670 1.00 46.35 362 PRO C CA 1
ATOM 5461 C C . PRO C 1 269 ? 45.539 133.649 37.995 1.00 49.54 362 PRO C C 1
ATOM 5462 O O . PRO C 1 269 ? 45.366 132.442 37.817 1.00 50.33 362 PRO C O 1
ATOM 5466 N N . THR C 1 270 ? 46.648 134.140 38.537 1.00 44.74 363 THR C N 1
ATOM 5467 C CA . THR C 1 270 ? 47.766 133.275 38.949 1.00 44.54 363 THR C CA 1
ATOM 5468 C C . THR C 1 270 ? 47.622 132.870 40.431 1.00 45.46 363 THR C C 1
ATOM 5469 O O . THR C 1 270 ? 48.099 131.792 40.792 1.00 46.80 363 THR C O 1
ATOM 5473 N N . TRP C 1 271 ? 46.949 133.721 41.271 1.00 36.85 364 TRP C N 1
ATOM 5474 C CA . TRP C 1 271 ? 46.703 133.533 42.719 1.00 35.72 364 TRP C CA 1
ATOM 5475 C C . TRP C 1 271 ? 47.985 133.155 43.463 1.00 42.10 364 TRP C C 1
ATOM 5476 O O . TRP C 1 271 ? 48.009 132.173 44.198 1.00 42.46 364 TRP C O 1
ATOM 5487 N N . THR C 1 272 ? 49.061 133.923 43.207 1.00 40.71 365 THR C N 1
ATOM 5488 C CA . THR C 1 272 ? 50.428 133.765 43.722 1.00 41.11 365 THR C CA 1
ATOM 5489 C C . THR C 1 272 ? 50.734 134.955 44.624 1.00 43.89 365 THR C C 1
ATOM 5490 O O . THR C 1 272 ? 50.480 136.097 44.250 1.00 43.40 365 THR C O 1
ATOM 5494 N N . CYS C 1 273 ? 51.291 134.692 45.798 1.00 39.92 366 CYS C N 1
ATOM 5495 C CA . CYS C 1 273 ? 51.644 135.756 46.736 1.00 38.28 366 CYS C CA 1
ATOM 5496 C C . CYS C 1 273 ? 52.738 136.674 46.164 1.00 40.94 366 CYS C C 1
ATOM 5497 O O . CYS C 1 273 ? 53.769 136.164 45.744 1.00 41.75 366 CYS C O 1
ATOM 5500 N N . PRO C 1 274 ? 52.570 138.017 46.168 1.00 36.32 367 PRO C N 1
ATOM 5501 C CA . PRO C 1 274 ? 53.655 138.880 45.674 1.00 36.43 367 PRO C CA 1
ATOM 5502 C C . PRO C 1 274 ? 54.771 139.049 46.708 1.00 42.95 367 PRO C C 1
ATOM 5503 O O . PRO C 1 274 ? 55.778 139.714 46.420 1.00 43.56 367 PRO C O 1
ATOM 5507 N N . VAL C 1 275 ? 54.605 138.434 47.911 1.00 40.40 368 VAL C N 1
ATOM 5508 C CA . VAL C 1 275 ? 55.616 138.479 48.965 1.00 40.98 368 VAL C CA 1
ATOM 5509 C C . VAL C 1 275 ? 56.525 137.249 48.880 1.00 48.32 368 VAL C C 1
ATOM 5510 O O . VAL C 1 275 ? 57.718 137.426 48.680 1.00 50.56 368 VAL C O 1
ATOM 5514 N N . CYS C 1 276 ? 55.982 136.025 49.067 1.00 46.13 369 CYS C N 1
ATOM 5515 C CA . CYS C 1 27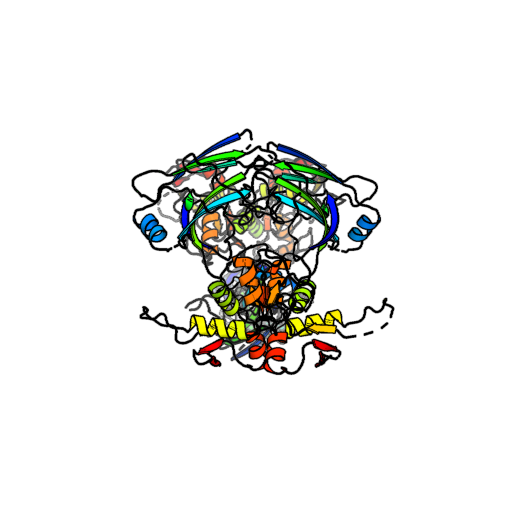6 ? 56.764 134.778 49.136 1.00 47.41 369 CYS C CA 1
ATOM 5516 C C . CYS C 1 276 ? 56.615 133.857 47.911 1.00 54.90 369 CYS C C 1
ATOM 5517 O O . CYS C 1 276 ? 57.310 132.840 47.850 1.00 57.23 369 CYS C O 1
ATOM 5520 N N . ASP C 1 277 ? 55.716 134.180 46.964 1.00 51.11 370 ASP C N 1
ATOM 5521 C CA . ASP C 1 277 ? 55.479 133.424 45.724 1.00 51.89 370 ASP C CA 1
ATOM 5522 C C . ASP C 1 277 ? 54.879 132.010 45.934 1.00 53.09 370 ASP C C 1
ATOM 5523 O O . ASP C 1 277 ? 54.862 131.202 45.011 1.00 52.51 370 ASP C O 1
ATOM 5528 N N . LYS C 1 278 ? 54.307 131.746 47.113 1.00 48.82 371 LYS C N 1
ATOM 5529 C CA . LYS C 1 278 ? 53.569 130.510 47.360 1.00 47.32 371 LYS C CA 1
ATOM 5530 C C . LYS C 1 278 ? 52.123 130.783 46.884 1.00 48.63 371 LYS C C 1
ATOM 5531 O O . LYS C 1 278 ? 51.801 131.927 46.542 1.00 46.25 371 LYS C O 1
ATOM 5536 N N . LYS C 1 279 ? 51.270 129.744 46.836 1.00 44.99 372 LYS C N 1
ATOM 5537 C CA . LYS C 1 279 ? 49.883 129.849 46.403 1.00 44.04 372 LYS C CA 1
ATOM 5538 C C . LYS C 1 279 ? 49.070 130.708 47.363 1.00 47.91 372 LYS C C 1
ATOM 5539 O O . LYS C 1 279 ? 49.047 130.443 48.562 1.00 49.36 372 LYS C O 1
ATOM 5541 N N . ALA C 1 280 ? 48.413 131.746 46.841 1.00 42.33 373 ALA C N 1
ATOM 5542 C CA . ALA C 1 280 ? 47.567 132.615 47.654 1.00 40.28 373 ALA C CA 1
ATOM 5543 C C . ALA C 1 280 ? 46.106 132.644 47.089 1.00 42.87 373 ALA C C 1
ATOM 5544 O O . ALA C 1 280 ? 45.623 133.695 46.643 1.00 41.91 373 ALA C O 1
ATOM 5546 N N . PRO C 1 281 ? 45.389 131.480 47.083 1.00 39.01 374 PRO C N 1
ATOM 5547 C CA . PRO C 1 281 ? 44.005 131.471 46.587 1.00 38.07 374 PRO C CA 1
ATOM 5548 C C . PRO C 1 281 ? 43.123 132.482 47.285 1.00 41.58 374 PRO C C 1
ATOM 5549 O O . PRO C 1 281 ? 43.385 132.819 48.442 1.00 41.57 374 PRO C O 1
ATOM 5553 N N . TYR C 1 282 ? 42.061 132.941 46.592 1.00 37.47 375 TYR C N 1
ATOM 5554 C CA . TYR C 1 282 ? 41.111 133.921 47.113 1.00 37.20 375 TYR C CA 1
ATOM 5555 C C . TYR C 1 282 ? 40.428 133.480 48.439 1.00 42.34 375 TYR C C 1
ATOM 5556 O O . TYR C 1 282 ? 40.175 134.316 49.321 1.00 41.00 375 TYR C O 1
ATOM 5565 N N . GLU C 1 283 ? 40.112 132.184 48.550 1.00 41.27 376 GLU C N 1
ATOM 5566 C CA . GLU C 1 283 ? 39.438 131.567 49.711 1.00 41.88 376 GLU C CA 1
ATOM 5567 C C . GLU C 1 283 ? 40.310 131.567 50.976 1.00 42.98 376 GLU C C 1
ATOM 5568 O O . GLU C 1 283 ? 39.779 131.518 52.084 1.00 42.55 376 GLU C O 1
ATOM 5574 N N . SER C 1 284 ? 41.642 131.638 50.807 1.00 38.70 377 SER C N 1
ATOM 5575 C CA . SER C 1 284 ? 42.605 131.650 51.919 1.00 37.73 377 SER C CA 1
ATOM 5576 C C . SER C 1 284 ? 42.895 133.081 52.436 1.00 37.39 377 SER C C 1
ATOM 5577 O O . SER C 1 284 ? 43.598 133.244 53.434 1.00 35.75 377 SER C O 1
ATOM 5580 N N . LEU C 1 285 ? 42.358 134.101 51.753 1.00 31.51 378 LEU C N 1
ATOM 5581 C CA . LEU C 1 285 ? 42.639 135.497 52.052 1.00 29.94 378 LEU C CA 1
ATOM 5582 C C . LEU C 1 285 ? 41.970 136.011 53.299 1.00 35.57 378 LEU C C 1
ATOM 5583 O O . LEU C 1 285 ? 40.773 135.832 53.502 1.00 36.89 378 LEU C O 1
ATOM 5588 N N . ILE C 1 286 ? 42.757 136.695 54.127 1.00 31.40 379 ILE C N 1
ATOM 5589 C CA . ILE C 1 286 ? 42.250 137.308 55.358 1.00 30.26 379 ILE C CA 1
ATOM 5590 C C . ILE C 1 286 ? 42.664 138.779 55.368 1.00 32.22 379 ILE C C 1
ATOM 5591 O O . ILE C 1 286 ? 43.625 139.147 54.666 1.00 29.18 379 ILE C O 1
ATOM 5596 N N . ILE C 1 287 ? 42.001 139.596 56.204 1.00 27.18 380 ILE C N 1
ATOM 5597 C CA . ILE C 1 287 ? 42.414 140.989 56.375 1.00 27.06 380 ILE C CA 1
ATOM 5598 C C . ILE C 1 287 ? 43.025 141.081 57.771 1.00 34.24 380 ILE C C 1
ATOM 5599 O O . ILE C 1 287 ? 42.339 140.791 58.753 1.00 33.94 380 ILE C O 1
ATOM 5604 N N . ASP C 1 288 ? 44.330 141.431 57.852 1.00 32.38 381 ASP C N 1
ATOM 5605 C CA . ASP C 1 288 ? 45.056 141.540 59.126 1.00 31.91 381 ASP C CA 1
ATOM 5606 C C . ASP C 1 288 ? 44.581 142.760 59.941 1.00 32.86 381 ASP C C 1
ATOM 5607 O O . ASP C 1 288 ? 44.774 143.904 59.521 1.00 32.83 381 ASP C O 1
ATOM 5612 N N . GLY C 1 289 ? 43.976 142.489 61.092 1.00 28.15 382 GLY C N 1
ATOM 5613 C CA . GLY C 1 289 ? 43.510 143.511 62.023 1.00 27.72 382 GLY C CA 1
ATOM 5614 C C . GLY C 1 289 ? 44.618 144.305 62.685 1.00 31.27 382 GLY C C 1
ATOM 5615 O O . GLY C 1 289 ? 44.430 145.475 62.974 1.00 31.25 382 GLY C O 1
ATOM 5616 N N . LEU C 1 290 ? 45.786 143.705 62.919 1.00 31.41 383 LEU C N 1
ATOM 5617 C CA . LEU C 1 290 ? 46.889 144.447 63.525 1.00 32.87 383 LEU C CA 1
ATOM 5618 C C . LEU C 1 290 ? 47.396 145.543 62.581 1.00 37.63 383 LEU C C 1
ATOM 5619 O O . LEU C 1 290 ? 47.632 146.666 63.028 1.00 37.50 383 LEU C O 1
ATOM 5624 N N . PHE C 1 291 ? 47.515 145.227 61.286 1.00 35.82 384 PHE C N 1
ATOM 5625 C CA . PHE C 1 291 ? 47.917 146.171 60.248 1.00 37.75 384 PHE C CA 1
ATOM 5626 C C . PHE C 1 291 ? 46.825 147.239 60.063 1.00 41.41 384 PHE C C 1
ATOM 5627 O O . PHE C 1 291 ? 47.166 148.391 59.841 1.00 41.50 384 PHE C O 1
ATOM 5635 N N . MET C 1 292 ? 45.524 146.864 60.174 1.00 37.57 385 MET C N 1
ATOM 5636 C CA . MET C 1 292 ? 44.395 147.808 60.072 1.00 37.94 385 MET C CA 1
ATOM 5637 C C . MET C 1 292 ? 44.512 148.852 61.182 1.00 41.80 385 MET C C 1
ATOM 5638 O O . MET C 1 292 ? 44.354 150.041 60.913 1.00 41.88 385 MET C O 1
ATOM 5643 N N . GLU C 1 293 ? 44.837 148.399 62.414 1.00 38.11 386 GLU C N 1
ATOM 5644 C CA . GLU C 1 293 ? 45.037 149.244 63.596 1.00 38.59 386 GLU C CA 1
ATOM 5645 C C . GLU C 1 293 ? 46.213 150.210 63.415 1.00 42.63 386 GLU C C 1
ATOM 5646 O O . GLU C 1 293 ? 46.048 151.394 63.688 1.00 44.80 386 GLU C O 1
ATOM 5652 N N . ILE C 1 294 ? 47.384 149.708 62.973 1.00 37.78 387 ILE C N 1
ATOM 5653 C CA . ILE C 1 294 ? 48.608 150.496 62.730 1.00 38.42 387 ILE C CA 1
ATOM 5654 C C . ILE C 1 294 ? 48.428 151.470 61.544 1.00 44.25 387 ILE C C 1
ATOM 5655 O O . ILE C 1 294 ? 48.903 152.596 61.643 1.00 45.19 387 ILE C O 1
ATOM 5660 N N . LEU C 1 295 ? 47.753 151.063 60.451 1.00 41.50 388 LEU C N 1
ATOM 5661 C CA . LEU C 1 295 ? 47.518 151.970 59.315 1.00 43.91 388 LEU C CA 1
ATOM 5662 C C . LEU C 1 295 ? 46.724 153.224 59.751 1.00 53.96 388 LEU C C 1
ATOM 5663 O O . LEU C 1 295 ? 47.128 154.347 59.441 1.00 54.65 388 LEU C O 1
ATOM 5668 N N . SER C 1 296 ? 45.636 153.014 60.518 1.00 53.28 389 SER C N 1
ATOM 5669 C CA . SER C 1 296 ? 44.773 154.062 61.068 1.00 54.94 389 SER C CA 1
ATOM 5670 C C . SER C 1 296 ? 45.535 154.982 62.041 1.00 60.51 389 SER C C 1
ATOM 5671 O O . SER C 1 296 ? 45.298 156.191 62.037 1.00 61.61 389 SER C O 1
ATOM 5674 N N . SER C 1 297 ? 46.478 154.425 62.831 1.00 57.30 390 SER C N 1
ATOM 5675 C CA . SER C 1 297 ? 47.259 155.199 63.800 1.00 58.12 390 SER C CA 1
ATOM 5676 C C . SER C 1 297 ? 48.502 155.891 63.185 1.00 63.52 390 SER C C 1
ATOM 5677 O O . SER C 1 297 ? 48.689 157.076 63.430 1.00 64.81 390 SER C O 1
ATOM 5680 N N . CYS C 1 298 ? 49.330 155.184 62.399 1.00 60.63 391 CYS C N 1
ATOM 5681 C CA . CYS C 1 298 ? 50.535 155.772 61.790 1.00 62.30 391 CYS C CA 1
ATOM 5682 C C . CYS C 1 298 ? 50.237 156.351 60.402 1.00 68.15 391 CYS C C 1
ATOM 5683 O O . CYS C 1 298 ? 50.391 155.664 59.395 1.00 66.64 391 CYS C O 1
ATOM 5686 N N . SER C 1 299 ? 49.826 157.634 60.375 1.00 68.03 392 SER C N 1
ATOM 5687 C CA . SER C 1 299 ? 49.393 158.428 59.214 1.00 69.58 392 SER C CA 1
ATOM 5688 C C . SER C 1 299 ? 50.328 158.386 57.992 1.00 75.48 392 SER C C 1
ATOM 5689 O O . SER C 1 299 ? 49.832 158.190 56.879 1.00 75.76 392 SER C O 1
ATOM 5691 N N . ASP C 1 300 ? 51.654 158.585 58.181 1.00 72.35 393 ASP C N 1
ATOM 5692 C CA . ASP C 1 300 ? 52.598 158.586 57.062 1.00 72.84 393 ASP C CA 1
ATOM 5693 C C . ASP C 1 300 ? 54.014 158.120 57.459 1.00 76.06 393 ASP C C 1
ATOM 5694 O O . ASP C 1 300 ? 54.854 158.928 57.868 1.00 76.61 393 ASP C O 1
ATOM 5696 N N . CYS C 1 301 ? 54.264 156.804 57.318 1.00 70.89 394 CYS C N 1
ATOM 5697 C CA . CYS C 1 301 ? 55.547 156.128 57.548 1.00 69.96 394 CYS C CA 1
ATOM 5698 C C . CYS C 1 301 ? 55.582 154.793 56.788 1.00 66.62 394 CYS C C 1
ATOM 5699 O O . CYS C 1 301 ? 54.534 154.186 56.562 1.00 65.36 394 CYS C O 1
ATOM 5702 N N . ASP C 1 302 ? 56.780 154.368 56.363 1.00 59.17 395 ASP C N 1
ATOM 5703 C CA . ASP C 1 302 ? 56.986 153.160 55.579 1.00 56.67 395 ASP C CA 1
ATOM 5704 C C . ASP C 1 302 ? 57.175 151.909 56.438 1.00 55.78 395 ASP C C 1
ATOM 5705 O O . ASP C 1 302 ? 56.338 151.024 56.400 1.00 54.33 395 ASP C O 1
ATOM 5707 N N . GLU C 1 303 ? 58.268 151.812 57.180 1.00 50.71 396 GLU C N 1
ATOM 5708 C CA . GLU C 1 303 ? 58.536 150.601 57.936 1.00 48.57 396 GLU C CA 1
ATOM 5709 C C . GLU C 1 303 ? 58.244 150.730 59.425 1.00 48.80 396 GLU C C 1
ATOM 5710 O O . GLU C 1 303 ? 58.422 151.790 60.025 1.00 47.51 396 GLU C O 1
ATOM 5716 N N . ILE C 1 304 ? 57.740 149.625 59.990 1.00 42.74 397 ILE C N 1
ATOM 5717 C CA . ILE C 1 304 ? 57.401 149.432 61.389 1.00 40.86 397 ILE C CA 1
ATOM 5718 C C . ILE C 1 304 ? 58.354 148.352 61.889 1.00 44.65 397 ILE C C 1
ATOM 5719 O O . ILE C 1 304 ? 58.662 147.401 61.177 1.00 43.84 397 ILE C O 1
ATOM 5724 N N . GLN C 1 305 ? 58.821 148.517 63.114 1.00 41.86 398 GLN C N 1
ATOM 5725 C CA . GLN C 1 305 ? 59.710 147.596 63.786 1.00 41.16 398 GLN C CA 1
ATOM 5726 C C . GLN C 1 305 ? 58.980 147.046 65.004 1.00 41.12 398 GLN C C 1
ATOM 5727 O O . GLN C 1 305 ? 58.469 147.832 65.793 1.00 40.12 398 GLN C O 1
ATOM 5733 N N . PHE C 1 306 ? 58.889 145.719 65.141 1.00 37.11 399 PHE C N 1
ATOM 5734 C CA . PHE C 1 306 ? 58.290 145.080 66.318 1.00 37.58 399 PHE C CA 1
ATOM 5735 C C . PHE C 1 306 ? 59.401 144.508 67.204 1.00 47.38 399 PHE C C 1
ATOM 5736 O O . PHE C 1 306 ? 60.138 143.618 66.771 1.00 46.29 399 PHE C O 1
ATOM 5744 N N . MET C 1 307 ? 59.547 145.057 68.421 1.00 49.90 400 MET C N 1
ATOM 5745 C CA . MET C 1 307 ? 60.592 144.665 69.367 1.00 53.27 400 MET C CA 1
ATOM 5746 C C . MET C 1 307 ? 60.206 143.523 70.279 1.00 59.58 400 MET C C 1
ATOM 5747 O O . MET C 1 307 ? 59.024 143.204 70.437 1.00 56.85 400 MET C O 1
ATOM 5752 N N . GLU C 1 308 ? 61.250 142.892 70.861 1.00 61.36 401 GLU C N 1
ATOM 5753 C CA . GLU C 1 308 ? 61.174 141.756 71.784 1.00 63.04 401 GLU C CA 1
ATOM 5754 C C . GLU C 1 308 ? 60.265 142.052 72.989 1.00 67.73 401 GLU C C 1
ATOM 5755 O O . GLU C 1 308 ? 59.331 141.282 73.250 1.00 67.53 401 GLU C O 1
ATOM 5757 N N . ASP C 1 309 ? 60.477 143.213 73.651 1.00 64.39 402 ASP C N 1
ATOM 5758 C CA . ASP C 1 309 ? 59.731 143.645 74.843 1.00 64.27 402 ASP C CA 1
ATOM 5759 C C . ASP C 1 309 ? 58.262 144.120 74.590 1.00 65.36 402 ASP C C 1
ATOM 5760 O O . ASP C 1 309 ? 57.681 144.755 75.473 1.00 65.27 402 ASP C O 1
ATOM 5765 N N . GLY C 1 310 ? 57.675 143.765 73.436 1.00 58.98 403 GLY C N 1
ATOM 5766 C CA . GLY C 1 310 ? 56.302 144.114 73.063 1.00 56.28 403 GLY C CA 1
ATOM 5767 C C . GLY C 1 310 ? 56.133 145.458 72.364 1.00 55.64 403 GLY C C 1
ATOM 5768 O O . GLY C 1 310 ? 55.076 145.749 71.785 1.00 54.91 403 GLY C O 1
ATOM 5769 N N . SER C 1 311 ? 57.175 146.290 72.421 1.00 48.67 404 SER C N 1
ATOM 5770 C CA . SER C 1 311 ? 57.207 147.616 71.811 1.00 47.13 404 SER C CA 1
ATOM 5771 C C . SER C 1 311 ? 57.138 147.583 70.275 1.00 48.09 404 SER C C 1
ATOM 5772 O O . SER C 1 311 ? 57.460 146.574 69.640 1.00 48.03 404 SER C O 1
ATOM 5775 N N . TRP C 1 312 ? 56.681 148.678 69.686 1.00 42.03 405 TRP C N 1
ATOM 5776 C CA . TRP C 1 312 ? 56.662 148.840 68.234 1.00 40.98 405 TRP C CA 1
ATOM 5777 C C . TRP C 1 312 ? 56.819 150.312 67.903 1.00 43.50 405 TRP C C 1
ATOM 5778 O O . TRP C 1 312 ? 56.452 151.159 68.709 1.00 42.13 405 TRP C O 1
ATOM 5789 N N . CYS C 1 313 ? 57.455 150.618 66.784 1.00 43.02 406 CYS C N 1
ATOM 5790 C CA . CYS C 1 313 ? 57.654 152.000 66.362 1.00 44.94 406 CYS C CA 1
ATOM 5791 C C . CYS C 1 313 ? 57.944 152.110 64.876 1.00 50.32 406 CYS C C 1
ATOM 5792 O O . CYS C 1 313 ? 58.612 151.227 64.329 1.00 48.50 406 CYS C O 1
ATOM 5795 N N . PRO C 1 314 ? 57.554 153.241 64.224 1.00 50.36 407 PRO C N 1
ATOM 5796 C CA . PRO C 1 314 ? 58.008 153.483 62.845 1.00 51.05 407 PRO C CA 1
ATOM 5797 C C . PRO C 1 314 ? 59.529 153.635 62.894 1.00 55.74 407 PRO C C 1
ATOM 5798 O O . PRO C 1 314 ? 60.059 154.271 63.817 1.00 55.89 407 PRO C O 1
ATOM 5802 N N . MET C 1 315 ? 60.230 152.962 61.979 1.00 52.12 408 MET C N 1
ATOM 5803 C CA . MET C 1 315 ? 61.685 152.992 61.932 1.00 77.61 408 MET C CA 1
ATOM 5804 C C . MET C 1 315 ? 62.188 153.770 60.720 1.00 98.29 408 MET C C 1
ATOM 5805 O O . MET C 1 315 ? 62.991 154.682 60.880 1.00 70.34 408 MET C O 1
ATOM 5810 N N . ASP D 1 33 ? 50.465 110.968 42.933 1.00 61.36 126 ASP D N 1
ATOM 5811 C CA . ASP D 1 33 ? 50.105 109.820 43.768 1.00 59.71 126 ASP D CA 1
ATOM 5812 C C . ASP D 1 33 ? 49.129 110.200 44.921 1.00 59.22 126 ASP D C 1
ATOM 5813 O O . ASP D 1 33 ? 48.797 111.375 45.103 1.00 58.84 126 ASP D O 1
ATOM 5815 N N . VAL D 1 34 ? 48.657 109.181 45.665 1.00 51.88 127 VAL D N 1
ATOM 5816 C CA . VAL D 1 34 ? 47.652 109.261 46.729 1.00 48.56 127 VAL D CA 1
ATOM 5817 C C . VAL D 1 34 ? 48.286 109.469 48.117 1.00 50.04 127 VAL D C 1
ATOM 5818 O O . VAL D 1 34 ? 49.256 108.786 48.477 1.00 48.62 127 VAL D O 1
ATOM 5822 N N . THR D 1 35 ? 47.732 110.432 48.877 1.00 44.79 128 THR D N 1
ATOM 5823 C CA . THR D 1 35 ? 48.106 110.738 50.251 1.00 44.06 128 THR D CA 1
ATOM 5824 C C . THR D 1 35 ? 46.836 110.707 51.066 1.00 47.63 128 THR D C 1
ATOM 5825 O O . THR D 1 35 ? 45.741 110.868 50.511 1.00 47.24 128 THR D O 1
ATOM 5829 N N . MET D 1 36 ? 46.972 110.510 52.382 1.00 42.34 129 MET D N 1
ATOM 5830 C CA . MET D 1 36 ? 45.802 110.470 53.232 1.00 41.88 129 MET D CA 1
ATOM 5831 C C . MET D 1 36 ? 45.729 111.690 54.128 1.00 44.55 129 MET D C 1
ATOM 5832 O O . MET D 1 36 ? 46.750 112.299 54.445 1.00 44.76 129 MET D O 1
ATOM 5837 N N . LYS D 1 37 ? 44.502 112.094 54.453 1.00 40.05 130 LYS D N 1
ATOM 5838 C CA . LYS D 1 37 ? 44.228 113.228 55.307 1.00 38.91 130 LYS D CA 1
ATOM 5839 C C . LYS D 1 37 ? 44.641 112.873 56.749 1.00 43.35 130 LYS D C 1
ATOM 5840 O O . LYS D 1 37 ? 44.241 111.816 57.248 1.00 41.88 130 LYS D O 1
ATOM 5846 N N . PRO D 1 38 ? 45.423 113.732 57.449 1.00 41.17 131 PRO D N 1
ATOM 5847 C CA . PRO D 1 38 ? 45.795 113.399 58.835 1.00 39.79 131 PRO D CA 1
ATOM 5848 C C . PRO D 1 38 ? 44.557 113.291 59.723 1.00 39.89 131 PRO D C 1
ATOM 5849 O O . PRO D 1 38 ? 43.551 113.934 59.449 1.00 38.93 131 PRO D O 1
ATOM 5853 N N . LEU D 1 39 ? 44.616 112.396 60.712 1.00 34.57 132 LEU D N 1
ATOM 5854 C CA . LEU D 1 39 ? 43.567 112.180 61.693 1.00 33.63 132 LEU D CA 1
ATOM 5855 C C . LEU D 1 39 ? 43.888 113.059 62.909 1.00 38.66 132 LEU D C 1
ATOM 5856 O O . LEU D 1 39 ? 45.034 113.060 63.371 1.00 38.91 132 LEU D O 1
ATOM 5861 N N . PRO D 1 40 ? 42.899 113.821 63.434 1.00 35.55 133 PRO D N 1
ATOM 5862 C CA . PRO D 1 40 ? 43.184 114.740 64.561 1.00 34.66 133 PRO D CA 1
ATOM 5863 C C . PRO D 1 40 ? 43.871 114.097 65.767 1.00 36.75 133 PRO D C 1
ATOM 5864 O O . PRO D 1 40 ? 44.821 114.663 66.297 1.00 38.40 133 PRO D O 1
ATOM 5868 N N . PHE D 1 41 ? 43.439 112.898 66.159 1.00 31.21 134 PHE D N 1
ATOM 5869 C CA . PHE D 1 41 ? 43.977 112.171 67.307 1.00 28.61 134 PHE D CA 1
ATOM 5870 C C . PHE D 1 41 ? 45.192 111.289 66.991 1.00 34.16 134 PHE D C 1
ATOM 5871 O O . PHE D 1 41 ? 45.659 110.597 67.898 1.00 33.41 134 PHE D O 1
ATOM 5879 N N . TYR D 1 42 ? 45.757 111.359 65.749 1.00 32.78 135 TYR D N 1
ATOM 5880 C CA . TYR D 1 42 ? 46.910 110.513 65.377 1.00 32.54 135 TYR D CA 1
ATOM 5881 C C . TYR D 1 42 ? 48.058 111.265 64.748 1.00 38.91 135 TYR D C 1
ATOM 5882 O O . TYR D 1 42 ? 47.896 111.934 63.719 1.00 39.01 135 TYR D O 1
ATOM 5891 N N . GLU D 1 43 ? 49.235 111.134 65.375 1.00 36.79 136 GLU D N 1
ATOM 5892 C CA . GLU D 1 43 ? 50.476 111.709 64.884 1.00 37.23 136 GLU D CA 1
ATOM 5893 C C . GLU D 1 43 ? 51.254 110.556 64.255 1.00 40.89 136 GLU D C 1
ATOM 5894 O O . GLU D 1 43 ? 51.547 109.570 64.938 1.00 39.45 136 GLU D O 1
ATOM 5900 N N . VAL D 1 44 ? 51.530 110.659 62.942 1.00 39.45 137 VAL D N 1
ATOM 5901 C CA . VAL D 1 44 ? 52.300 109.670 62.166 1.00 40.67 137 VAL D CA 1
ATOM 5902 C C . VAL D 1 44 ? 53.777 109.724 62.613 1.00 47.18 137 VAL D C 1
ATOM 5903 O O . VAL D 1 44 ? 54.371 110.798 62.628 1.00 47.06 137 VAL D O 1
ATOM 5907 N N . TYR D 1 45 ? 54.343 108.571 62.985 1.00 46.34 138 TYR D N 1
ATOM 5908 C CA . TYR D 1 45 ? 55.740 108.423 63.413 1.00 48.31 138 TYR D CA 1
ATOM 5909 C C . TYR D 1 45 ? 56.560 107.815 62.279 1.00 54.68 138 TYR D C 1
ATOM 5910 O O . TYR D 1 45 ? 57.768 108.059 62.170 1.00 57.16 138 TYR D O 1
ATOM 5919 N N . GLY D 1 46 ? 55.896 107.007 61.463 1.00 49.43 139 GLY D N 1
ATOM 5920 C CA . GLY D 1 46 ? 56.502 106.346 60.317 1.00 48.63 139 GLY D CA 1
ATOM 5921 C C . GLY D 1 46 ? 55.483 105.797 59.343 1.00 48.52 139 GLY D C 1
ATOM 5922 O O . GLY D 1 46 ? 54.317 105.604 59.695 1.00 45.83 139 GLY D O 1
ATOM 5923 N N . GLU D 1 47 ? 55.927 105.542 58.111 1.00 45.41 140 GLU D N 1
ATOM 5924 C CA . GLU D 1 47 ? 55.094 104.962 57.071 1.00 45.04 140 GLU D CA 1
ATOM 5925 C C . GLU D 1 47 ? 55.577 103.535 56.849 1.00 48.21 140 GLU D C 1
ATOM 5926 O O . GLU D 1 47 ? 56.700 103.337 56.386 1.00 49.14 140 GLU D O 1
ATOM 5932 N N . LEU D 1 48 ? 54.753 102.543 57.233 1.00 42.37 141 LEU D N 1
ATOM 5933 C CA . LEU D 1 48 ? 55.097 101.124 57.100 1.00 41.76 141 LEU D CA 1
ATOM 5934 C C . LEU D 1 48 ? 54.756 100.598 55.686 1.00 46.52 141 LEU D C 1
ATOM 5935 O O . LEU D 1 48 ? 55.577 99.899 55.087 1.00 47.68 141 LEU D O 1
ATOM 5940 N N . ILE D 1 49 ? 53.573 100.957 55.143 1.00 41.49 142 ILE D N 1
ATOM 5941 C CA . ILE D 1 49 ? 53.176 100.660 53.755 1.00 40.66 142 ILE D CA 1
ATOM 5942 C C . ILE D 1 49 ? 52.597 101.938 53.206 1.00 44.52 142 ILE D C 1
ATOM 5943 O O . ILE D 1 49 ? 51.562 102.397 53.692 1.00 42.60 142 ILE D O 1
ATOM 5948 N N . ARG D 1 50 ? 53.288 102.534 52.216 1.00 43.41 143 ARG D N 1
ATOM 5949 C CA . ARG D 1 50 ? 52.844 103.755 51.532 1.00 43.95 143 ARG D CA 1
ATOM 5950 C C . ARG D 1 50 ? 51.534 103.467 50.771 1.00 48.00 143 ARG D C 1
ATOM 5951 O O . ARG D 1 50 ? 51.319 102.308 50.407 1.00 48.80 143 ARG D O 1
ATOM 5955 N N . PRO D 1 51 ? 50.660 104.468 50.489 1.00 44.97 144 PRO D N 1
ATOM 5956 C CA . PRO D 1 51 ? 49.433 104.176 49.720 1.00 45.67 144 PRO D CA 1
ATOM 5957 C C . PRO D 1 51 ? 49.713 103.362 48.459 1.00 51.01 144 PRO D C 1
ATOM 5958 O O . PRO D 1 51 ? 50.629 103.681 47.700 1.00 53.69 144 PRO D O 1
ATOM 5962 N N . THR D 1 52 ? 49.021 102.234 48.319 1.00 46.69 145 THR D N 1
ATOM 5963 C CA . THR D 1 52 ? 49.222 101.288 47.218 1.00 47.87 145 THR D CA 1
ATOM 5964 C C . THR D 1 52 ? 47.866 100.884 46.722 1.00 51.98 145 THR D C 1
ATOM 5965 O O . THR D 1 52 ? 47.013 100.523 47.540 1.00 51.61 145 THR D O 1
ATOM 5969 N N . THR D 1 53 ? 47.663 100.936 45.391 1.00 48.97 146 THR D N 1
ATOM 5970 C CA . THR D 1 53 ? 46.381 100.616 44.763 1.00 49.78 146 THR D CA 1
ATOM 5971 C C . THR D 1 53 ? 46.003 99.150 44.980 1.00 53.75 146 THR D C 1
ATOM 5972 O O . THR D 1 53 ? 46.828 98.251 44.783 1.00 53.16 146 THR D O 1
ATOM 5976 N N . LEU D 1 54 ? 44.745 98.931 45.408 1.00 50.36 147 LEU D N 1
ATOM 5977 C CA . LEU D 1 54 ? 44.174 97.603 45.636 1.00 63.18 147 LEU D CA 1
ATOM 5978 C C . LEU D 1 54 ? 43.744 96.954 44.315 1.00 97.50 147 LEU D C 1
ATOM 5979 O O . LEU D 1 54 ? 43.520 97.646 43.321 1.00 63.42 147 LEU D O 1
ATOM 5984 N N . GLU D 1 63 ? 37.875 89.781 44.514 1.00 68.67 156 GLU D N 1
ATOM 5985 C CA . GLU D 1 63 ? 39.199 90.398 44.442 1.00 66.35 156 GLU D CA 1
ATOM 5986 C C . GLU D 1 63 ? 39.992 90.210 45.747 1.00 67.78 156 GLU D C 1
ATOM 5987 O O . GLU D 1 63 ? 39.444 90.366 46.837 1.00 66.58 156 GLU D O 1
ATOM 5990 N N . GLU D 1 64 ? 41.276 89.838 45.627 1.00 63.56 157 GLU D N 1
ATOM 5991 C CA . GLU D 1 64 ? 42.163 89.584 46.764 1.00 60.93 157 GLU D CA 1
ATOM 5992 C C . GLU D 1 64 ? 43.546 90.175 46.534 1.00 62.70 157 GLU D C 1
ATOM 5993 O O . GLU D 1 64 ? 44.111 90.027 45.447 1.00 62.97 157 GLU D O 1
ATOM 5999 N N . ALA D 1 65 ? 44.083 90.843 47.574 1.00 56.56 158 ALA D N 1
ATOM 6000 C CA . ALA D 1 65 ? 45.402 91.470 47.576 1.00 54.76 158 ALA D CA 1
ATOM 6001 C C . ALA D 1 65 ? 46.188 91.089 48.844 1.00 57.03 158 ALA D C 1
ATOM 6002 O O . ALA D 1 65 ? 45.608 90.920 49.921 1.00 55.22 158 ALA D O 1
ATOM 6004 N N . HIS D 1 66 ? 47.504 90.893 48.686 1.00 53.86 159 HIS D N 1
ATOM 6005 C CA . HIS D 1 66 ? 48.416 90.482 49.753 1.00 52.41 159 HIS D CA 1
ATOM 6006 C C . HIS D 1 66 ? 49.468 91.542 49.977 1.00 51.73 159 HIS D C 1
ATOM 6007 O O . HIS D 1 66 ? 50.015 92.110 49.033 1.00 49.95 159 HIS D O 1
ATOM 6014 N N . PHE D 1 67 ? 49.726 91.826 51.240 1.00 47.00 160 PHE D N 1
ATOM 6015 C CA . PHE D 1 67 ? 50.674 92.850 51.647 1.00 45.26 160 PHE D CA 1
ATOM 6016 C C . PHE D 1 67 ? 51.522 92.313 52.772 1.00 47.37 160 PHE D C 1
ATOM 6017 O O . PHE D 1 67 ? 51.068 91.474 53.546 1.00 46.15 160 PHE D O 1
ATOM 6025 N N . THR D 1 68 ? 52.751 92.811 52.856 1.00 43.39 161 THR D N 1
ATOM 6026 C CA . THR D 1 68 ? 53.716 92.472 53.889 1.00 42.42 161 THR D CA 1
ATOM 6027 C C . THR D 1 68 ? 54.362 93.768 54.357 1.00 44.60 161 THR D C 1
ATOM 6028 O O . THR D 1 68 ? 54.476 94.733 53.593 1.00 43.27 161 THR D O 1
ATOM 6032 N N . PHE D 1 69 ? 54.772 93.795 55.618 1.00 40.52 162 PHE D N 1
ATOM 6033 C CA . PHE D 1 69 ? 55.522 94.916 56.183 1.00 38.81 162 PHE D CA 1
ATOM 6034 C C . PHE D 1 69 ? 56.422 94.373 57.280 1.00 40.96 162 PHE D C 1
ATOM 6035 O O . PHE D 1 69 ? 56.240 93.241 57.715 1.00 38.21 162 PHE D O 1
ATOM 6043 N N . ALA D 1 70 ? 57.389 95.178 57.708 1.00 40.33 163 ALA D N 1
ATOM 6044 C CA . ALA D 1 70 ? 58.324 94.859 58.779 1.00 41.14 163 ALA D CA 1
ATOM 6045 C C . ALA D 1 70 ? 58.523 96.057 59.709 1.00 45.31 163 ALA D C 1
ATOM 6046 O O . ALA D 1 70 ? 58.480 97.223 59.282 1.00 43.77 163 ALA D O 1
ATOM 6048 N N . LEU D 1 71 ? 58.727 95.762 60.995 1.00 42.59 164 LEU D N 1
ATOM 6049 C CA . LEU D 1 71 ? 58.972 96.811 61.980 1.00 41.75 164 LEU D CA 1
ATOM 6050 C C . LEU D 1 71 ? 60.452 96.767 62.300 1.00 46.36 164 LEU D C 1
ATOM 6051 O O . LEU D 1 71 ? 61.053 95.693 62.206 1.00 46.14 164 LEU D O 1
ATOM 6056 N N . THR D 1 72 ? 61.053 97.919 62.644 1.00 42.52 165 THR D N 1
ATOM 6057 C CA . THR D 1 72 ? 62.459 97.931 63.046 1.00 42.79 165 THR D CA 1
ATOM 6058 C C . THR D 1 72 ? 62.514 97.704 64.576 1.00 48.54 165 THR D C 1
ATOM 6059 O O . THR D 1 72 ? 61.512 98.000 65.254 1.00 48.22 165 THR D O 1
ATOM 6063 N N . PRO D 1 73 ? 63.676 97.281 65.159 1.00 45.15 166 PRO D N 1
ATOM 6064 C CA . PRO D 1 73 ? 63.744 97.124 66.625 1.00 45.13 166 PRO D CA 1
ATOM 6065 C C . PRO D 1 73 ? 63.410 98.418 67.395 1.00 49.29 166 PRO D C 1
ATOM 6066 O O . PRO D 1 73 ? 62.840 98.328 68.484 1.00 50.99 166 PRO D O 1
ATOM 6070 N N . GLN D 1 74 ? 63.700 99.606 66.829 1.00 44.78 167 GLN D N 1
ATOM 6071 C CA . GLN D 1 74 ? 63.341 100.875 67.473 1.00 44.84 167 GLN D CA 1
ATOM 6072 C C . GLN D 1 74 ? 61.800 101.041 67.487 1.00 46.91 167 GLN D C 1
ATOM 6073 O O . GLN D 1 74 ? 61.252 101.519 68.483 1.00 47.45 167 GLN D O 1
ATOM 6079 N N . GLN D 1 75 ? 61.112 100.625 66.390 1.00 39.88 168 GLN D N 1
ATOM 6080 C CA . GLN D 1 75 ? 59.653 100.737 66.240 1.00 36.95 168 GLN D CA 1
ATOM 6081 C C . GLN D 1 75 ? 58.919 99.747 67.155 1.00 38.66 168 GLN D C 1
ATOM 6082 O O . GLN D 1 75 ? 57.871 100.098 67.693 1.00 37.79 168 GLN D O 1
ATOM 6088 N N . VAL D 1 76 ? 59.484 98.540 67.359 1.00 34.46 169 VAL D N 1
ATOM 6089 C CA . VAL D 1 76 ? 58.931 97.539 68.276 1.00 33.71 169 VAL D CA 1
ATOM 6090 C C . VAL D 1 76 ? 59.002 98.051 69.733 1.00 39.13 169 VAL D C 1
ATOM 6091 O O . VAL D 1 76 ? 57.997 97.997 70.446 1.00 37.30 169 VAL D O 1
ATOM 6095 N N . GLN D 1 77 ? 60.176 98.564 70.160 1.00 39.57 170 GLN D N 1
ATOM 6096 C CA . GLN D 1 77 ? 60.365 99.079 71.520 1.00 41.81 170 GLN D CA 1
ATOM 6097 C C . GLN D 1 77 ? 59.402 100.231 71.819 1.00 44.20 170 GLN D C 1
ATOM 6098 O O . GLN D 1 77 ? 58.821 100.273 72.917 1.00 44.32 170 GLN D O 1
ATOM 6101 N N . GLN D 1 78 ? 59.185 101.121 70.819 1.00 39.59 171 GLN D N 1
ATOM 6102 C CA . GLN D 1 78 ? 58.259 102.256 70.898 1.00 37.56 171 GLN D CA 1
ATOM 6103 C C . GLN D 1 78 ? 56.853 101.795 71.186 1.00 39.55 171 GLN D C 1
ATOM 6104 O O . GLN D 1 78 ? 56.195 102.350 72.060 1.00 39.20 171 GLN D O 1
ATOM 6110 N N . ILE D 1 79 ? 56.402 100.754 70.475 1.00 36.55 172 ILE D N 1
ATOM 6111 C CA . ILE D 1 79 ? 55.089 100.137 70.692 1.00 36.05 172 ILE D CA 1
ATOM 6112 C C . ILE D 1 79 ? 54.995 99.481 72.080 1.00 39.75 172 ILE D C 1
ATOM 6113 O O . ILE D 1 79 ? 54.041 99.729 72.809 1.00 38.45 172 ILE D O 1
ATOM 6118 N N . LEU D 1 80 ? 55.958 98.614 72.420 1.00 38.17 173 LEU D N 1
ATOM 6119 C CA . LEU D 1 80 ? 55.886 97.816 73.641 1.00 38.65 173 LEU D CA 1
ATOM 6120 C C . LEU D 1 80 ? 55.965 98.610 74.936 1.00 44.01 173 LEU D C 1
ATOM 6121 O O . LEU D 1 80 ? 55.374 98.182 75.935 1.00 45.33 173 LEU D O 1
ATOM 6126 N N . THR D 1 81 ? 56.627 99.764 74.917 1.00 39.79 174 THR D N 1
ATOM 6127 C CA . THR D 1 81 ? 56.760 100.615 76.107 1.00 40.76 174 THR D CA 1
ATOM 6128 C C . THR D 1 81 ? 55.677 101.723 76.133 1.00 44.89 174 THR D C 1
ATOM 6129 O O . THR D 1 81 ? 55.761 102.646 76.946 1.00 46.47 174 THR D O 1
ATOM 6133 N N . SER D 1 82 ? 54.659 101.627 75.261 1.00 39.45 175 SER D N 1
ATOM 6134 C CA . SER D 1 82 ? 53.613 102.634 75.193 1.00 38.42 175 SER D CA 1
ATOM 6135 C C . SER D 1 82 ? 52.316 102.225 75.938 1.00 46.81 175 SER D C 1
ATOM 6136 O O . SER D 1 82 ? 51.248 102.792 75.682 1.00 47.50 175 SER D O 1
ATOM 6139 N N . ARG D 1 83 ? 52.444 101.317 76.930 1.00 46.70 176 ARG D N 1
ATOM 6140 C CA . ARG D 1 83 ? 51.396 100.832 77.847 1.00 75.66 176 ARG D CA 1
ATOM 6141 C C . ARG D 1 83 ? 50.322 100.031 77.139 1.00 113.40 176 ARG D C 1
ATOM 6142 O O . ARG D 1 83 ? 50.204 98.835 77.392 1.00 78.19 176 ARG D O 1
ATOM 6144 N N . ASP D 1 92 ? 45.788 98.887 76.391 1.00 59.16 185 ASP D N 1
ATOM 6145 C CA . ASP D 1 92 ? 45.953 99.374 75.023 1.00 56.87 185 ASP D CA 1
ATOM 6146 C C . ASP D 1 92 ? 47.219 100.242 74.861 1.00 57.53 185 ASP D C 1
ATOM 6147 O O . ASP D 1 92 ? 47.456 101.154 75.664 1.00 57.86 185 ASP D O 1
ATOM 6149 N N . TYR D 1 93 ? 48.012 99.964 73.803 1.00 49.61 186 TYR D N 1
ATOM 6150 C CA . TYR D 1 93 ? 49.237 100.705 73.470 1.00 46.49 186 TYR D CA 1
ATOM 6151 C C . TYR D 1 93 ? 48.942 102.085 72.891 1.00 47.90 186 TYR D C 1
ATOM 6152 O O . TYR D 1 93 ? 47.978 102.235 72.136 1.00 46.85 186 TYR D O 1
ATOM 6161 N N . THR D 1 94 ? 49.768 103.099 73.241 1.00 43.60 187 THR D N 1
ATOM 6162 C CA . THR D 1 94 ? 49.588 104.470 72.721 1.00 42.01 187 THR D CA 1
ATOM 6163 C C . THR D 1 94 ? 50.285 104.584 71.346 1.00 41.95 187 THR D C 1
ATOM 6164 O O . THR D 1 94 ? 49.739 105.257 70.477 1.00 40.14 187 THR D O 1
ATOM 6168 N N . ILE D 1 95 ? 51.465 103.903 71.144 1.00 36.74 188 ILE D N 1
ATOM 6169 C CA . ILE D 1 95 ? 52.157 103.800 69.846 1.00 34.93 188 ILE D CA 1
ATOM 6170 C C . ILE D 1 95 ? 51.537 102.580 69.144 1.00 38.76 188 ILE D C 1
ATOM 6171 O O . ILE D 1 95 ? 51.571 101.462 69.679 1.00 38.28 188 ILE D O 1
ATOM 6176 N N . GLN D 1 96 ? 50.902 102.816 67.982 1.00 34.27 189 GLN D N 1
ATOM 6177 C CA . GLN D 1 96 ? 50.155 101.771 67.293 1.00 33.59 189 GLN D CA 1
ATOM 6178 C C . GLN D 1 96 ? 50.498 101.582 65.829 1.00 36.69 189 GLN D C 1
ATOM 6179 O O . GLN D 1 96 ? 51.076 102.465 65.200 1.00 35.11 189 GLN D O 1
ATOM 6185 N N . VAL D 1 97 ? 50.061 100.426 65.275 1.00 33.53 190 VAL D N 1
ATOM 6186 C CA . VAL D 1 97 ? 50.125 100.124 63.856 1.00 32.55 190 VAL D CA 1
ATOM 6187 C C . VAL D 1 97 ? 48.720 100.405 63.348 1.00 35.80 190 VAL D C 1
ATOM 6188 O O . VAL D 1 97 ? 47.755 99.825 63.839 1.00 35.88 190 VAL D O 1
ATOM 6192 N N . GLN D 1 98 ? 48.605 101.353 62.427 1.00 31.64 191 GLN D N 1
ATOM 6193 C CA . GLN D 1 98 ? 47.331 101.794 61.892 1.00 30.93 191 GLN D CA 1
ATOM 6194 C C . GLN D 1 98 ? 47.189 101.448 60.379 1.00 35.92 191 GLN D C 1
ATOM 6195 O O . GLN D 1 98 ? 48.045 101.819 59.556 1.00 35.52 191 GLN D O 1
ATOM 6201 N N . LEU D 1 99 ? 46.099 100.728 60.043 1.00 31.45 192 LEU D N 1
ATOM 6202 C CA . LEU D 1 99 ? 45.767 100.352 58.684 1.00 32.05 192 LEU D CA 1
ATOM 6203 C C . LEU D 1 99 ? 44.701 101.331 58.189 1.00 37.28 192 LEU D C 1
ATOM 6204 O O . LEU D 1 99 ? 43.729 101.599 58.900 1.00 36.77 192 LEU D O 1
ATOM 6209 N N . ARG D 1 100 ? 44.915 101.909 56.994 1.00 34.75 193 ARG D N 1
ATOM 6210 C CA . ARG D 1 100 ? 43.968 102.860 56.399 1.00 34.25 193 ARG D CA 1
ATOM 6211 C C . ARG D 1 100 ? 43.649 102.479 54.975 1.00 39.18 193 ARG D C 1
ATOM 6212 O O . ARG D 1 100 ? 44.529 102.015 54.240 1.00 39.25 193 ARG D O 1
ATOM 6220 N N . PHE D 1 101 ? 42.375 102.653 54.590 1.00 36.97 194 PHE D N 1
ATOM 6221 C CA . PHE D 1 101 ? 41.878 102.414 53.228 1.00 37.49 194 PHE D CA 1
ATOM 6222 C C . PHE D 1 101 ? 41.316 103.709 52.727 1.00 41.01 194 PHE D C 1
ATOM 6223 O O . PHE D 1 101 ? 40.773 104.471 53.521 1.00 40.18 194 PHE D O 1
ATOM 6231 N N . CYS D 1 102 ? 41.407 103.953 51.417 1.00 39.53 195 CYS D N 1
ATOM 6232 C CA . CYS D 1 102 ? 40.824 105.148 50.787 1.00 39.98 195 CYS D CA 1
ATOM 6233 C C . CYS D 1 102 ? 40.581 104.928 49.309 1.00 41.90 195 CYS D C 1
ATOM 6234 O O . CYS D 1 102 ? 40.986 103.911 48.750 1.00 40.83 195 CYS D O 1
ATOM 6237 N N . LEU D 1 103 ? 39.962 105.913 48.672 1.00 40.19 196 LEU D N 1
ATOM 6238 C CA . LEU D 1 103 ? 39.735 105.947 47.225 1.00 42.02 196 LEU D CA 1
ATOM 6239 C C . LEU D 1 103 ? 41.078 106.236 46.548 1.00 47.83 196 LEU D C 1
ATOM 6240 O O . LEU D 1 103 ? 41.892 106.984 47.089 1.00 45.02 196 LEU D O 1
ATOM 6245 N N . CYS D 1 104 ? 41.314 105.653 45.373 1.00 49.71 197 CYS D N 1
ATOM 6246 C CA . CYS D 1 104 ? 42.539 105.904 44.612 1.00 51.41 197 CYS D CA 1
ATOM 6247 C C . CYS D 1 104 ? 42.389 107.250 43.862 1.00 57.42 197 CYS D C 1
ATOM 6248 O O . CYS D 1 104 ? 42.288 107.284 42.628 1.00 59.78 197 CYS D O 1
ATOM 6251 N N . GLU D 1 105 ? 42.336 108.353 44.627 1.00 51.30 198 GLU D N 1
ATOM 6252 C CA . GLU D 1 105 ? 42.175 109.696 44.074 1.00 50.94 198 GLU D CA 1
ATOM 6253 C C . GLU D 1 105 ? 43.337 110.610 44.501 1.00 51.76 198 GLU D C 1
ATOM 6254 O O . GLU D 1 105 ? 43.736 110.598 45.661 1.00 49.14 198 GLU D O 1
ATOM 6260 N N . THR D 1 106 ? 43.905 111.361 43.540 1.00 49.63 199 THR D N 1
ATOM 6261 C CA . THR D 1 106 ? 45.107 112.179 43.735 1.00 49.06 199 THR D CA 1
ATOM 6262 C C . THR D 1 106 ? 44.908 113.697 43.944 1.00 55.47 199 THR D C 1
ATOM 6263 O O . THR D 1 106 ? 45.857 114.353 44.379 1.00 55.54 199 THR D O 1
ATOM 6267 N N . SER D 1 107 ? 43.721 114.263 43.628 1.00 53.12 200 SER D N 1
ATOM 6268 C CA . SER D 1 107 ? 43.483 115.713 43.711 1.00 52.02 200 SER D CA 1
ATOM 6269 C C . SER D 1 107 ? 43.465 116.297 45.136 1.00 53.39 200 SER D C 1
ATOM 6270 O O . SER D 1 107 ? 43.566 117.522 45.269 1.00 52.01 200 SER D O 1
ATOM 6273 N N . CYS D 1 108 ? 43.370 115.456 46.189 1.00 48.92 201 CYS D N 1
ATOM 6274 C CA . CYS D 1 108 ? 43.379 115.957 47.569 1.00 47.24 201 CYS D CA 1
ATOM 6275 C C . CYS D 1 108 ? 43.704 114.867 48.606 1.00 50.42 201 CYS D C 1
ATOM 6276 O O . CYS D 1 108 ? 43.463 113.682 48.329 1.00 51.06 201 CYS D O 1
ATOM 6279 N N . PRO D 1 109 ? 44.215 115.245 49.819 1.00 44.74 202 PRO D N 1
ATOM 6280 C CA . PRO D 1 109 ? 44.430 114.231 50.875 1.00 42.66 202 PRO D CA 1
ATOM 6281 C C . PRO D 1 109 ? 43.121 113.461 51.146 1.00 45.26 202 PRO D C 1
ATOM 6282 O O . PRO D 1 109 ? 42.050 114.046 51.336 1.00 43.72 202 PRO D O 1
ATOM 6286 N N . GLN D 1 110 ? 43.201 112.135 51.036 1.00 42.08 203 GLN D N 1
ATOM 6287 C CA . GLN D 1 110 ? 42.048 111.255 51.124 1.00 41.87 203 GLN D CA 1
ATOM 6288 C C . GLN D 1 110 ? 41.606 110.925 52.550 1.00 43.37 203 GLN D C 1
ATOM 6289 O O . GLN D 1 110 ? 42.429 110.661 53.424 1.00 39.76 203 GLN D O 1
ATOM 6295 N N . GLU D 1 111 ? 40.283 110.947 52.768 1.00 40.83 204 GLU D N 1
ATOM 6296 C CA . GLU D 1 111 ? 39.681 110.570 54.045 1.00 40.05 204 GLU D CA 1
ATOM 6297 C C . GLU D 1 111 ? 39.514 109.049 53.991 1.00 43.11 204 GLU D C 1
ATOM 6298 O O . GLU D 1 111 ? 39.494 108.492 52.888 1.00 45.70 204 GLU D O 1
ATOM 6304 N N . ASP D 1 112 ? 39.386 108.375 55.148 1.00 36.20 205 ASP D N 1
ATOM 6305 C CA . ASP D 1 112 ? 39.207 106.918 55.165 1.00 36.76 205 ASP D CA 1
ATOM 6306 C C . ASP D 1 112 ? 37.932 106.505 54.423 1.00 42.45 205 ASP D C 1
ATOM 6307 O O . ASP D 1 112 ? 36.895 107.149 54.583 1.00 42.39 205 ASP D O 1
ATOM 6312 N N . TYR D 1 113 ? 38.042 105.489 53.551 1.00 40.55 206 TYR D N 1
ATOM 6313 C CA . TYR D 1 113 ? 36.950 104.991 52.716 1.00 41.79 206 TYR D CA 1
ATOM 6314 C C . TYR D 1 113 ? 37.125 103.518 52.463 1.00 44.12 206 TYR D C 1
ATOM 6315 O O . TYR D 1 113 ? 38.064 103.123 51.773 1.00 41.68 206 TYR D O 1
ATOM 6324 N N . PHE D 1 114 ? 36.214 102.701 53.015 1.00 42.92 207 PHE D N 1
ATOM 6325 C CA . PHE D 1 114 ? 36.284 101.254 52.851 1.00 44.08 207 PHE D CA 1
ATOM 6326 C C . PHE D 1 114 ? 35.766 100.838 51.508 1.00 52.48 207 PHE D C 1
ATOM 6327 O O . PHE D 1 114 ? 34.719 101.348 51.077 1.00 54.25 207 PHE D O 1
ATOM 6335 N N . PRO D 1 115 ? 36.446 99.862 50.859 1.00 50.96 208 PRO D N 1
ATOM 6336 C CA . PRO D 1 115 ? 35.896 99.291 49.619 1.00 53.72 208 PRO D CA 1
ATOM 6337 C C . PRO D 1 115 ? 34.694 98.393 49.979 1.00 59.82 208 PRO D C 1
ATOM 6338 O O . PRO D 1 115 ? 34.669 97.871 51.101 1.00 58.36 208 PRO D O 1
ATOM 6342 N N . PRO D 1 116 ? 33.685 98.192 49.096 1.00 59.53 209 PRO D N 1
ATOM 6343 C CA . PRO D 1 116 ? 32.551 97.327 49.479 1.00 61.24 209 PRO D CA 1
ATOM 6344 C C . PRO D 1 116 ? 32.952 95.872 49.742 1.00 65.37 209 PRO D C 1
ATOM 6345 O O . PRO D 1 116 ? 33.874 95.340 49.108 1.00 64.45 209 PRO D O 1
ATOM 6349 N N . ASN D 1 117 ? 32.259 95.256 50.726 1.00 62.68 210 ASN D N 1
ATOM 6350 C CA . ASN D 1 117 ? 32.442 93.891 51.229 1.00 62.89 210 ASN D CA 1
ATOM 6351 C C . ASN D 1 117 ? 33.892 93.670 51.711 1.00 63.58 210 ASN D C 1
ATOM 6352 O O . ASN D 1 117 ? 34.537 92.675 51.353 1.00 63.64 210 ASN D O 1
ATOM 6357 N N . LEU D 1 118 ? 34.399 94.616 52.526 1.00 57.04 211 LEU D N 1
ATOM 6358 C CA . LEU D 1 118 ? 35.765 94.581 53.025 1.00 55.04 211 LEU D CA 1
ATOM 6359 C C . LEU D 1 118 ? 35.961 93.550 54.128 1.00 59.27 211 LEU D C 1
ATOM 6360 O O . LEU D 1 118 ? 35.232 93.525 55.119 1.00 59.23 211 LEU D O 1
ATOM 6365 N N . PHE D 1 119 ? 36.968 92.698 53.921 1.00 55.97 212 PHE D N 1
ATOM 6366 C CA . PHE D 1 119 ? 37.424 91.649 54.817 1.00 55.54 212 PHE D CA 1
ATOM 6367 C C . PHE D 1 119 ? 38.928 91.756 54.881 1.00 54.77 212 PHE D C 1
ATOM 6368 O O . PHE D 1 119 ? 39.599 91.769 53.843 1.00 52.85 212 PHE D O 1
ATOM 6376 N N . VAL D 1 120 ? 39.452 91.861 56.102 1.00 49.52 213 VAL D N 1
ATOM 6377 C CA . VAL D 1 120 ? 40.885 91.975 56.331 1.00 47.62 213 VAL D CA 1
ATOM 6378 C C . VAL D 1 120 ? 41.363 90.815 57.218 1.00 51.26 213 VAL D C 1
ATOM 6379 O O . VAL D 1 120 ? 40.690 90.444 58.180 1.00 50.58 213 VAL D O 1
ATOM 6383 N N . LYS D 1 121 ? 42.542 90.276 56.900 1.00 47.88 214 LYS D N 1
ATOM 6384 C CA . LYS D 1 121 ? 43.220 89.267 57.697 1.00 47.98 214 LYS D CA 1
ATOM 6385 C C . LYS D 1 121 ? 44.617 89.781 57.973 1.00 51.16 214 LYS D C 1
ATOM 6386 O O . LYS D 1 121 ? 45.306 90.209 57.045 1.00 50.13 214 LYS D O 1
ATOM 6389 N N . VAL D 1 122 ? 45.015 89.794 59.251 1.00 47.36 215 VAL D N 1
ATOM 6390 C CA . VAL D 1 122 ? 46.348 90.227 59.660 1.00 46.16 215 VAL D CA 1
ATOM 6391 C C . VAL D 1 122 ? 47.015 89.030 60.303 1.00 48.98 215 VAL D C 1
ATOM 6392 O O . VAL D 1 122 ? 46.523 88.533 61.319 1.00 50.08 215 VAL D O 1
ATOM 6394 N N . ASN D 1 123 ? 48.088 88.520 59.664 1.00 43.59 216 ASN D N 1
ATOM 6395 C CA . ASN D 1 123 ? 48.857 87.349 60.088 1.00 44.11 216 ASN D CA 1
ATOM 6396 C C . ASN D 1 123 ? 47.960 86.110 60.278 1.00 49.80 216 ASN D C 1
ATOM 6397 O O . ASN D 1 123 ? 48.147 85.346 61.224 1.00 50.68 216 ASN D O 1
ATOM 6402 N N . GLY D 1 124 ? 46.988 85.946 59.386 1.00 47.35 217 GLY D N 1
ATOM 6403 C CA . GLY D 1 124 ? 46.057 84.822 59.402 1.00 49.53 217 GLY D CA 1
ATOM 6404 C C . GLY D 1 124 ? 44.858 84.980 60.316 1.00 55.46 217 GLY D C 1
ATOM 6405 O O . GLY D 1 124 ? 43.957 84.135 60.306 1.00 57.84 217 GLY D O 1
ATOM 6406 N N . LYS D 1 125 ? 44.844 86.045 61.121 1.00 50.87 218 LYS D N 1
ATOM 6407 C CA . LYS D 1 125 ? 43.763 86.333 62.057 1.00 51.41 218 LYS D CA 1
ATOM 6408 C C . LYS D 1 125 ? 42.789 87.332 61.450 1.00 57.11 218 LYS D C 1
ATOM 6409 O O . LYS D 1 125 ? 43.220 88.322 60.841 1.00 56.50 218 LYS D O 1
ATOM 6415 N N . LEU D 1 126 ? 41.478 87.077 61.611 1.00 55.19 219 LEU D N 1
ATOM 6416 C CA . LEU D 1 126 ? 40.431 87.968 61.108 1.00 55.66 219 LEU D CA 1
ATOM 6417 C C . LEU D 1 126 ? 40.545 89.323 61.792 1.00 60.04 219 LEU D C 1
ATOM 6418 O O . LEU D 1 126 ? 40.745 89.397 63.004 1.00 59.70 219 LEU D O 1
ATOM 6420 N N . CYS D 1 127 ? 40.483 90.389 61.010 1.00 56.91 220 CYS D N 1
ATOM 6421 C CA . CYS D 1 127 ? 40.602 91.734 61.543 1.00 55.37 220 CYS D CA 1
ATOM 6422 C C . CYS D 1 127 ? 39.213 92.317 61.880 1.00 57.54 220 CYS D C 1
ATOM 6423 O O . CYS D 1 127 ? 38.369 92.423 60.985 1.00 56.15 220 CYS D O 1
ATOM 6426 N N . PRO D 1 128 ? 38.947 92.649 63.174 1.00 54.79 221 PRO D N 1
ATOM 6427 C CA . PRO D 1 128 ? 37.624 93.193 63.542 1.00 55.35 221 PRO D CA 1
ATOM 6428 C C . PRO D 1 128 ? 37.405 94.601 62.987 1.00 59.11 221 PRO D C 1
ATOM 6429 O O . PRO D 1 128 ? 38.230 95.503 63.162 1.00 57.76 221 PRO D O 1
ATOM 6433 N N . LEU D 1 129 ? 36.296 94.768 62.271 1.00 56.23 222 LEU D N 1
ATOM 6434 C CA . LEU D 1 129 ? 35.985 96.012 61.596 1.00 54.43 222 LEU D CA 1
ATOM 6435 C C . LEU D 1 129 ? 34.852 96.803 62.263 1.00 59.24 222 LEU D C 1
ATOM 6436 O O . LEU D 1 129 ? 34.061 96.204 62.991 1.00 60.18 222 LEU D O 1
ATOM 6441 N N . PRO D 1 130 ? 34.752 98.146 62.036 1.00 55.32 223 PRO D N 1
ATOM 6442 C CA . PRO D 1 130 ? 33.631 98.912 62.632 1.00 55.76 223 PRO D CA 1
ATOM 6443 C C . PRO D 1 130 ? 32.271 98.341 62.203 1.00 62.10 223 PRO D C 1
ATOM 6444 O O . PRO D 1 130 ? 32.076 98.047 61.023 1.00 62.13 223 PRO D O 1
ATOM 6448 N N . GLY D 1 131 ? 31.377 98.141 63.171 1.00 60.01 224 GLY D N 1
ATOM 6449 C CA . GLY D 1 131 ? 30.056 97.549 62.964 1.00 62.19 224 GLY D CA 1
ATOM 6450 C C . GLY D 1 131 ? 29.135 98.262 61.990 1.00 66.51 224 GLY D C 1
ATOM 6451 O O . GLY D 1 131 ? 29.187 99.493 61.856 1.00 65.21 224 GLY D O 1
ATOM 6452 N N . TYR D 1 132 ? 28.275 97.477 61.304 1.00 64.21 225 TYR D N 1
ATOM 6453 C CA . TYR D 1 132 ? 27.305 97.983 60.333 1.00 81.86 225 TYR D CA 1
ATOM 6454 C C . TYR D 1 132 ? 26.199 98.792 61.013 1.00 116.94 225 TYR D C 1
ATOM 6455 O O . TYR D 1 132 ? 26.213 100.022 60.964 1.00 83.77 225 TYR D O 1
ATOM 6464 N N . LYS D 1 143 ? 25.460 99.497 55.587 1.00 76.06 236 LYS D N 1
ATOM 6465 C CA . LYS D 1 143 ? 26.226 100.725 55.794 1.00 73.76 236 LYS D CA 1
ATOM 6466 C C . LYS D 1 143 ? 27.303 100.569 56.896 1.00 74.83 236 LYS D C 1
ATOM 6467 O O . LYS D 1 143 ? 26.986 100.548 58.094 1.00 75.14 236 LYS D O 1
ATOM 6469 N N . ARG D 1 144 ? 28.578 100.473 56.470 1.00 67.34 237 ARG D N 1
ATOM 6470 C CA . ARG D 1 144 ? 29.753 100.338 57.338 1.00 63.90 237 ARG D CA 1
ATOM 6471 C C . ARG D 1 144 ? 30.536 101.685 57.419 1.00 60.72 237 ARG D C 1
ATOM 6472 O O . ARG D 1 144 ? 30.941 102.193 56.369 1.00 58.84 237 ARG D O 1
ATOM 6480 N N . PRO D 1 145 ? 30.730 102.296 58.630 1.00 53.73 238 PRO D N 1
ATOM 6481 C CA . PRO D 1 145 ? 31.498 103.558 58.699 1.00 49.91 238 PRO D CA 1
ATOM 6482 C C . PRO D 1 145 ? 32.988 103.331 58.455 1.00 50.49 238 PRO D C 1
ATOM 6483 O O . PRO D 1 145 ? 33.602 102.421 59.044 1.00 49.12 238 PRO D O 1
ATOM 6487 N N . SER D 1 146 ? 33.553 104.151 57.563 1.00 45.17 239 SER D N 1
ATOM 6488 C CA . SER D 1 146 ? 34.950 104.095 57.171 1.00 44.03 239 SER D CA 1
ATOM 6489 C C . SER D 1 146 ? 35.828 104.808 58.194 1.00 48.79 239 SER D C 1
ATOM 6490 O O . SER D 1 146 ? 35.745 106.032 58.359 1.00 49.18 239 SER D O 1
ATOM 6493 N N . ARG D 1 147 ? 36.630 104.023 58.914 1.00 43.89 240 ARG D N 1
ATOM 6494 C CA . ARG D 1 147 ? 37.508 104.520 59.964 1.00 42.17 240 ARG D CA 1
ATOM 6495 C C . ARG D 1 147 ? 38.906 103.912 59.814 1.00 42.73 240 ARG D C 1
ATOM 6496 O O . ARG D 1 147 ? 39.011 102.812 59.278 1.00 42.45 240 ARG D O 1
ATOM 6504 N N . PRO D 1 148 ? 39.984 104.538 60.360 1.00 36.71 241 PRO D N 1
ATOM 6505 C CA . PRO D 1 148 ? 41.295 103.839 60.386 1.00 35.28 241 PRO D CA 1
ATOM 6506 C C . PRO D 1 148 ? 41.179 102.565 61.245 1.00 38.34 241 PRO D C 1
ATOM 6507 O O . PRO D 1 148 ? 40.383 102.542 62.182 1.00 37.83 241 PRO D O 1
ATOM 6511 N N . ILE D 1 149 ? 41.964 101.522 60.944 1.00 35.06 242 ILE D N 1
ATOM 6512 C CA . ILE D 1 149 ? 41.925 100.246 61.689 1.00 34.84 242 ILE D CA 1
ATOM 6513 C C . ILE D 1 149 ? 43.191 100.060 62.534 1.00 38.32 242 ILE D C 1
ATOM 6514 O O . ILE D 1 149 ? 44.310 100.170 62.028 1.00 38.47 242 ILE D O 1
ATOM 6519 N N . ASN D 1 150 ? 43.003 99.764 63.819 1.00 34.36 243 ASN D N 1
ATOM 6520 C CA . ASN D 1 150 ? 44.107 99.521 64.729 1.00 33.87 243 ASN D CA 1
ATOM 6521 C C . ASN D 1 150 ? 44.434 98.038 64.628 1.00 37.31 243 ASN D C 1
ATOM 6522 O O . ASN D 1 150 ? 43.710 97.227 65.203 1.00 38.76 243 ASN D O 1
ATOM 6527 N N . ILE D 1 151 ? 45.496 97.678 63.870 1.00 32.39 244 ILE D N 1
ATOM 6528 C CA . ILE D 1 151 ? 45.892 96.267 63.676 1.00 31.82 244 ILE D CA 1
ATOM 6529 C C . ILE D 1 151 ? 46.931 95.795 64.723 1.00 37.42 244 ILE D C 1
ATOM 6530 O O . ILE D 1 151 ? 47.277 94.612 64.753 1.00 37.89 244 ILE D O 1
ATOM 6535 N N . THR D 1 152 ? 47.359 96.699 65.621 1.00 33.17 245 THR D N 1
ATOM 6536 C CA . THR D 1 152 ? 48.305 96.445 66.703 1.00 32.54 245 THR D CA 1
ATOM 6537 C C . THR D 1 152 ? 47.958 95.149 67.490 1.00 37.24 245 THR D C 1
ATOM 6538 O O . THR D 1 152 ? 48.876 94.338 67.634 1.00 34.85 245 THR D O 1
ATOM 6542 N N . PRO D 1 153 ? 46.678 94.869 67.916 1.00 37.66 246 PRO D N 1
ATOM 6543 C CA . PRO D 1 153 ? 46.410 93.618 68.670 1.00 39.42 246 PRO D CA 1
ATOM 6544 C C . PRO D 1 153 ? 46.581 92.325 67.863 1.00 44.62 246 PRO D C 1
ATOM 6545 O O . PRO D 1 153 ? 46.422 91.250 68.441 1.00 48.26 246 PRO D O 1
ATOM 6549 N N . LEU D 1 154 ? 46.872 92.428 66.542 1.00 37.72 247 LEU D N 1
ATOM 6550 C CA . LEU D 1 154 ? 47.078 91.312 65.607 1.00 36.76 247 LEU D CA 1
ATOM 6551 C C . LEU D 1 154 ? 48.493 91.305 65.024 1.00 39.67 247 LEU D C 1
ATOM 6552 O O . LEU D 1 154 ? 48.868 90.350 64.350 1.00 39.85 247 LEU D O 1
ATOM 6557 N N . ALA D 1 155 ? 49.256 92.384 65.237 1.00 36.03 248 ALA D N 1
ATOM 6558 C CA . ALA D 1 155 ? 50.616 92.533 64.718 1.00 36.59 248 ALA D CA 1
ATOM 6559 C C . ALA D 1 155 ? 51.613 91.637 65.439 1.00 41.02 248 ALA D C 1
ATOM 6560 O O . ALA D 1 155 ? 51.445 91.356 66.633 1.00 41.44 248 ALA D O 1
ATOM 6562 N N . ARG D 1 156 ? 52.662 91.204 64.725 1.00 37.36 249 ARG D N 1
ATOM 6563 C CA . ARG D 1 156 ? 53.751 90.455 65.328 1.00 38.39 249 ARG D CA 1
ATOM 6564 C C . ARG D 1 156 ? 54.722 91.556 65.768 1.00 44.89 249 ARG D C 1
ATOM 6565 O O . ARG D 1 156 ? 55.339 92.220 64.926 1.00 44.42 249 ARG D O 1
ATOM 6573 N N . LEU D 1 157 ? 54.768 91.826 67.080 1.00 43.11 250 LEU D N 1
ATOM 6574 C CA . LEU D 1 157 ? 55.585 92.910 67.635 1.00 43.03 250 LEU D CA 1
ATOM 6575 C C . LEU D 1 157 ? 57.016 92.430 67.838 1.00 47.50 250 LEU D C 1
ATOM 6576 O O . LEU D 1 157 ? 57.500 92.301 68.963 1.00 48.89 250 LEU D O 1
ATOM 6581 N N . SER D 1 158 ? 57.678 92.160 66.706 1.00 42.20 251 SER D N 1
ATOM 6582 C CA . SER D 1 158 ? 59.042 91.679 66.606 1.00 42.85 251 SER D CA 1
ATOM 6583 C C . SER D 1 158 ? 59.598 92.118 65.257 1.00 48.24 251 SER D C 1
ATOM 6584 O O . SER D 1 158 ? 58.855 92.176 64.281 1.00 47.43 251 SER D O 1
ATOM 6587 N N . ALA D 1 159 ? 60.901 92.420 65.206 1.00 47.64 252 ALA D N 1
ATOM 6588 C CA . ALA D 1 159 ? 61.629 92.840 64.002 1.00 48.29 252 ALA D CA 1
ATOM 6589 C C . ALA D 1 159 ? 62.220 91.628 63.263 1.00 54.84 252 ALA D C 1
ATOM 6590 O O . ALA D 1 159 ? 62.775 91.773 62.174 1.00 55.14 252 ALA D O 1
ATOM 6592 N N . THR D 1 160 ? 62.067 90.435 63.847 1.00 53.94 253 THR D N 1
ATOM 6593 C CA . THR D 1 160 ? 62.605 89.171 63.326 1.00 55.65 253 THR D CA 1
ATOM 6594 C C . THR D 1 160 ? 61.691 88.451 62.296 1.00 59.50 253 THR D C 1
ATOM 6595 O O . THR D 1 160 ? 62.166 87.549 61.593 1.00 60.79 253 THR D O 1
ATOM 6599 N N . VAL D 1 161 ? 60.395 88.807 62.241 1.00 54.06 254 VAL D N 1
ATOM 6600 C CA . VAL D 1 161 ? 59.406 88.126 61.386 1.00 53.37 254 VAL D CA 1
ATOM 6601 C C . VAL D 1 161 ? 58.591 89.099 60.500 1.00 55.51 254 VAL D C 1
ATOM 6602 O O . VAL D 1 161 ? 58.383 90.252 60.879 1.00 53.33 254 VAL D O 1
ATOM 6606 N N . PRO D 1 162 ? 58.083 88.641 59.335 1.00 52.27 255 PRO D N 1
ATOM 6607 C CA . PRO D 1 162 ? 57.254 89.542 58.518 1.00 51.25 255 PRO D CA 1
ATOM 6608 C C . PRO D 1 162 ? 55.811 89.591 59.028 1.00 54.41 255 PRO D C 1
ATOM 6609 O O . PRO D 1 162 ? 55.316 88.636 59.643 1.00 54.96 255 PRO D O 1
ATOM 6613 N N . ASN D 1 163 ? 55.148 90.719 58.787 1.00 48.69 256 ASN D N 1
ATOM 6614 C CA . ASN D 1 163 ? 53.753 90.925 59.134 1.00 47.27 256 ASN D CA 1
ATOM 6615 C C . ASN D 1 163 ? 52.992 90.885 57.826 1.00 51.14 256 ASN D C 1
ATOM 6616 O O . ASN D 1 163 ? 53.389 91.564 56.888 1.00 51.21 256 ASN D O 1
ATOM 6621 N N . THR D 1 164 ? 51.914 90.095 57.745 1.00 47.93 257 THR D N 1
ATOM 6622 C CA . THR D 1 164 ? 51.152 89.978 56.501 1.00 48.07 257 THR D CA 1
ATOM 6623 C C . THR D 1 164 ? 49.726 90.523 56.621 1.00 50.06 257 THR D C 1
ATOM 6624 O O . THR D 1 164 ? 49.083 90.377 57.663 1.00 49.95 257 THR D O 1
ATOM 6628 N N . ILE D 1 165 ? 49.237 91.145 55.538 1.00 44.15 258 ILE D N 1
ATOM 6629 C CA . ILE D 1 165 ? 47.863 91.644 55.450 1.00 42.79 258 ILE D CA 1
ATOM 6630 C C . ILE D 1 165 ? 47.263 91.046 54.194 1.00 48.19 258 ILE D C 1
ATOM 6631 O O . ILE D 1 165 ? 47.892 91.076 53.133 1.00 48.70 258 ILE D O 1
ATOM 6636 N N . VAL D 1 166 ? 46.089 90.441 54.337 1.00 45.48 259 VAL D N 1
ATOM 6637 C CA . VAL D 1 166 ? 45.317 89.884 53.230 1.00 47.78 259 VAL D CA 1
ATOM 6638 C C . VAL D 1 166 ? 43.996 90.680 53.222 1.00 51.50 259 VAL D C 1
ATOM 6639 O O . VAL D 1 166 ? 43.347 90.823 54.265 1.00 51.39 259 VAL D O 1
ATOM 6643 N N . VAL D 1 167 ? 43.665 91.278 52.079 1.00 47.44 260 VAL D N 1
ATOM 6644 C CA . VAL D 1 167 ? 42.465 92.110 51.934 1.00 46.99 260 VAL D CA 1
ATOM 6645 C C . VAL D 1 167 ? 41.581 91.555 50.810 1.00 53.02 260 VAL D C 1
ATOM 6646 O O . VAL D 1 167 ? 42.083 91.230 49.734 1.00 52.30 260 VAL D O 1
ATOM 6650 N N . ASN D 1 168 ? 40.270 91.405 51.093 1.00 52.38 261 ASN D N 1
ATOM 6651 C CA . ASN D 1 168 ? 39.256 90.962 50.130 1.00 54.93 261 ASN D CA 1
ATOM 6652 C C . ASN D 1 168 ? 38.205 92.048 50.047 1.00 60.56 261 ASN D C 1
ATOM 6653 O O . ASN D 1 168 ? 37.810 92.601 51.076 1.00 59.76 261 ASN D O 1
ATOM 6658 N N . TRP D 1 169 ? 37.767 92.365 48.818 1.00 58.60 262 TRP D N 1
ATOM 6659 C CA . TRP D 1 169 ? 36.778 93.403 48.526 1.00 58.62 262 TRP D CA 1
ATOM 6660 C C . TRP D 1 169 ? 36.143 93.150 47.139 1.00 65.79 262 TRP D C 1
ATOM 6661 O O . TRP D 1 169 ? 36.701 92.396 46.335 1.00 65.82 262 TRP D O 1
ATOM 6672 N N . SER D 1 170 ? 34.991 93.789 46.862 1.00 64.15 263 SER D N 1
ATOM 6673 C CA . SER D 1 170 ? 34.344 93.703 45.553 1.00 66.79 263 SER D CA 1
ATOM 6674 C C . SER D 1 170 ? 34.479 95.073 44.876 1.00 70.50 263 SER D C 1
ATOM 6675 O O . SER D 1 170 ? 34.090 96.080 45.466 1.00 69.37 263 SER D O 1
ATOM 6678 N N . SER D 1 171 ? 35.095 95.116 43.676 1.00 68.09 264 SER D N 1
ATOM 6679 C CA . SER D 1 171 ? 35.341 96.349 42.914 1.00 97.04 264 SER D CA 1
ATOM 6680 C C . SER D 1 171 ? 34.056 97.043 42.462 1.00 125.31 264 SER D C 1
ATOM 6681 O O . SER D 1 171 ? 33.066 96.385 42.156 1.00 94.80 264 SER D O 1
ATOM 6683 N N . ARG D 1 175 ? 35.571 101.255 40.264 1.00 73.72 268 ARG D N 1
ATOM 6684 C CA . ARG D 1 175 ? 36.616 102.197 40.658 1.00 71.32 268 ARG D CA 1
ATOM 6685 C C . ARG D 1 175 ? 37.764 101.501 41.427 1.00 72.86 268 ARG D C 1
ATOM 6686 O O . ARG D 1 175 ? 37.647 100.323 41.803 1.00 72.44 268 ARG D O 1
ATOM 6694 N N . ASN D 1 176 ? 38.872 102.237 41.648 1.00 66.37 269 ASN D N 1
ATOM 6695 C CA . ASN D 1 176 ? 40.031 101.732 42.384 1.00 63.01 269 ASN D CA 1
ATOM 6696 C C . ASN D 1 176 ? 40.093 102.288 43.800 1.00 61.48 269 ASN D C 1
ATOM 6697 O O . ASN D 1 176 ? 39.658 103.418 44.070 1.00 58.53 269 ASN D O 1
ATOM 6702 N N . TYR D 1 177 ? 40.665 101.472 44.697 1.00 55.80 270 TYR D N 1
ATOM 6703 C CA . TYR D 1 177 ? 40.858 101.767 46.109 1.00 52.40 270 TYR D CA 1
ATOM 6704 C C . TYR D 1 177 ? 42.342 101.673 46.436 1.00 55.35 270 TYR D C 1
ATOM 6705 O O . TYR D 1 177 ? 43.102 101.081 45.674 1.00 55.95 270 TYR D O 1
ATOM 6714 N N . SER D 1 178 ? 42.757 102.264 47.556 1.00 50.61 271 SER D N 1
ATOM 6715 C CA . SER D 1 178 ? 44.155 102.262 47.966 1.00 49.50 271 SER D CA 1
ATOM 6716 C C . SER D 1 178 ? 44.305 101.801 49.413 1.00 49.16 271 SER D C 1
ATOM 6717 O O . SER D 1 178 ? 43.396 102.001 50.215 1.00 48.33 271 SER D O 1
ATOM 6720 N N . LEU D 1 179 ? 45.435 101.165 49.739 1.00 43.52 272 LEU D N 1
ATOM 6721 C CA . LEU D 1 179 ? 45.734 100.694 51.094 1.00 40.92 272 LEU D CA 1
ATOM 6722 C C . LEU D 1 179 ? 47.041 101.318 51.587 1.00 43.55 272 LEU D C 1
ATOM 6723 O O . LEU D 1 179 ? 48.033 101.314 50.858 1.00 43.80 272 LEU D O 1
ATOM 6728 N N . SER D 1 180 ? 47.064 101.766 52.859 1.00 37.83 273 SER D N 1
ATOM 6729 C CA . SER D 1 180 ? 48.282 102.252 53.503 1.00 35.55 273 SER D CA 1
ATOM 6730 C C . SER D 1 180 ? 48.357 101.796 54.974 1.00 36.21 273 SER D C 1
ATOM 6731 O O . SER D 1 180 ? 47.343 101.438 55.573 1.00 35.41 273 SER D O 1
ATOM 6734 N N . VAL D 1 181 ? 49.579 101.724 55.521 1.00 32.66 274 VAL D N 1
ATOM 6735 C CA . VAL D 1 181 ? 49.862 101.295 56.903 1.00 30.80 274 VAL D CA 1
ATOM 6736 C C . VAL D 1 181 ? 50.848 102.278 57.551 1.00 34.09 274 VAL D C 1
ATOM 6737 O O . VAL D 1 181 ? 51.864 102.639 56.948 1.00 33.22 274 VAL D O 1
ATOM 6741 N N . TYR D 1 182 ? 50.528 102.724 58.770 1.00 31.46 275 TYR D N 1
ATOM 6742 C CA . TYR D 1 182 ? 51.333 103.705 59.483 1.00 31.18 275 TYR D CA 1
ATOM 6743 C C . TYR D 1 182 ? 51.635 103.269 60.902 1.00 36.18 275 TYR D C 1
ATOM 6744 O O . TYR D 1 182 ? 50.849 102.548 61.520 1.00 34.65 275 TYR D O 1
ATOM 6753 N N . LEU D 1 183 ? 52.761 103.768 61.427 1.00 33.12 276 LEU D N 1
ATOM 6754 C CA . LEU D 1 183 ? 53.145 103.659 62.818 1.00 32.15 276 LEU D CA 1
ATOM 6755 C C . LEU D 1 183 ? 52.680 105.023 63.352 1.00 34.52 276 LEU D C 1
ATOM 6756 O O . LEU D 1 183 ? 53.029 106.053 62.775 1.00 32.27 276 LEU D O 1
ATOM 6761 N N . VAL D 1 184 ? 51.797 105.023 64.376 1.00 31.35 277 VAL D N 1
ATOM 6762 C CA . VAL D 1 184 ? 51.212 106.252 64.903 1.00 29.79 277 VAL D CA 1
ATOM 6763 C C . VAL D 1 184 ? 51.269 106.340 66.413 1.00 34.60 277 VAL D C 1
ATOM 6764 O O . VAL D 1 184 ? 51.313 105.320 67.089 1.00 34.81 277 VAL D O 1
ATOM 6768 N N . ARG D 1 185 ? 51.158 107.571 66.934 1.00 32.81 278 ARG D N 1
ATOM 6769 C CA . ARG D 1 185 ? 50.966 107.847 68.349 1.00 33.47 278 ARG D CA 1
ATOM 6770 C C . ARG D 1 185 ? 49.517 108.321 68.489 1.00 38.27 278 ARG D C 1
ATOM 6771 O O . ARG D 1 185 ? 49.133 109.330 67.866 1.00 37.28 278 ARG D O 1
ATOM 6779 N N . GLN D 1 186 ? 48.723 107.620 69.321 1.00 34.66 279 GLN D N 1
ATOM 6780 C CA . GLN D 1 186 ? 47.350 108.048 69.615 1.00 34.40 279 GLN D CA 1
ATOM 6781 C C . GLN D 1 186 ? 47.443 109.219 70.634 1.00 38.42 279 GLN D C 1
ATOM 6782 O O . GLN D 1 186 ? 48.068 109.071 71.692 1.00 36.61 279 GLN D O 1
ATOM 6788 N N . LEU D 1 187 ? 46.845 110.386 70.290 1.00 34.60 280 LEU D N 1
ATOM 6789 C CA . LEU D 1 187 ? 46.870 111.598 71.131 1.00 33.00 280 LEU D CA 1
ATOM 6790 C C . LEU D 1 187 ? 45.682 111.646 72.122 1.00 36.68 280 LEU D C 1
ATOM 6791 O O . LEU D 1 187 ? 44.684 110.961 71.910 1.00 35.94 280 LEU D O 1
ATOM 6796 N N . THR D 1 188 ? 45.815 112.414 73.224 1.00 34.06 281 THR D N 1
ATOM 6797 C CA . THR D 1 188 ? 44.741 112.607 74.215 1.00 34.19 281 THR D CA 1
ATOM 6798 C C . THR D 1 188 ? 43.925 113.858 73.831 1.00 35.74 281 THR D C 1
ATOM 6799 O O . THR D 1 188 ? 44.447 114.743 73.144 1.00 34.03 281 THR D O 1
ATOM 6803 N N . ALA D 1 189 ? 42.678 113.942 74.328 1.00 32.22 282 ALA D N 1
ATOM 6804 C CA . ALA D 1 189 ? 41.774 115.079 74.141 1.00 32.83 282 ALA D CA 1
ATOM 6805 C C . ALA D 1 189 ? 42.395 116.366 74.715 1.00 39.05 282 ALA D C 1
ATOM 6806 O O . ALA D 1 189 ? 42.212 117.440 74.135 1.00 38.25 282 ALA D O 1
ATOM 6808 N N . GLY D 1 190 ? 43.153 116.212 75.810 1.00 37.56 283 GLY D N 1
ATOM 6809 C CA . GLY D 1 190 ? 43.881 117.267 76.507 1.00 37.85 283 GLY D CA 1
ATOM 6810 C C . GLY D 1 190 ? 44.922 117.924 75.624 1.00 41.46 283 GLY D C 1
ATOM 6811 O O . GLY D 1 190 ? 45.042 119.154 75.620 1.00 41.78 283 GLY D O 1
ATOM 6812 N N . THR D 1 191 ? 45.668 117.096 74.857 1.00 37.09 284 THR D N 1
ATOM 6813 C CA . THR D 1 191 ? 46.678 117.516 73.877 1.00 36.26 284 THR D CA 1
ATOM 6814 C C . THR D 1 191 ? 45.960 118.253 72.714 1.00 40.01 284 THR D C 1
ATOM 6815 O O . THR D 1 191 ? 46.357 119.372 72.396 1.00 42.48 284 THR D O 1
ATOM 6819 N N . LEU D 1 192 ? 44.874 117.677 72.141 1.00 34.25 285 LEU D N 1
ATOM 6820 C CA . LEU D 1 192 ? 44.090 118.310 71.058 1.00 33.43 285 LEU D CA 1
ATOM 6821 C C . LEU D 1 192 ? 43.456 119.629 71.499 1.00 38.23 285 LEU D C 1
ATOM 6822 O O . LEU D 1 192 ? 43.321 120.573 70.697 1.00 37.92 285 LEU D O 1
ATOM 6827 N N . LEU D 1 193 ? 43.076 119.689 72.785 1.00 34.16 286 LEU D N 1
ATOM 6828 C CA . LEU D 1 193 ? 42.505 120.892 73.356 1.00 32.99 286 LEU D CA 1
ATOM 6829 C C . LEU D 1 193 ? 43.553 121.967 73.346 1.00 34.06 286 LEU D C 1
ATOM 6830 O O . LEU D 1 193 ? 43.289 123.020 72.807 1.00 32.07 286 LEU D O 1
ATOM 6835 N N . GLN D 1 194 ? 44.768 121.673 73.836 1.00 33.23 287 GLN D N 1
ATOM 6836 C CA . GLN D 1 194 ? 45.847 122.661 73.874 1.00 33.11 287 GLN D CA 1
ATOM 6837 C C . GLN D 1 194 ? 46.347 123.097 72.495 1.00 31.71 287 GLN D C 1
ATOM 6838 O O . GLN D 1 194 ? 46.746 124.249 72.370 1.00 30.01 287 GLN D O 1
ATOM 6844 N N . LYS D 1 195 ? 46.257 122.225 71.467 1.00 28.31 288 LYS D N 1
ATOM 6845 C CA . LYS D 1 195 ? 46.606 122.553 70.074 1.00 28.94 288 LYS D CA 1
ATOM 6846 C C . LYS D 1 195 ? 45.545 123.515 69.535 1.00 34.91 288 LYS D C 1
ATOM 6847 O O . LYS D 1 195 ? 45.889 124.487 68.866 1.00 34.94 288 LYS D O 1
ATOM 6851 N N . LEU D 1 196 ? 44.259 123.259 69.847 1.00 32.38 289 LEU D N 1
ATOM 6852 C CA . LEU D 1 196 ? 43.152 124.122 69.401 1.00 32.07 289 LEU D CA 1
ATOM 6853 C C . LEU D 1 196 ? 43.263 125.490 70.057 1.00 36.75 289 LEU D C 1
ATOM 6854 O O . LEU D 1 196 ? 43.171 126.489 69.363 1.00 37.23 289 LEU D O 1
ATOM 6859 N N . ARG D 1 197 ? 43.553 125.531 71.367 1.00 34.67 290 ARG D N 1
ATOM 6860 C CA . ARG D 1 197 ? 43.732 126.776 72.106 1.00 35.27 290 ARG D CA 1
ATOM 6861 C C . ARG D 1 197 ? 44.929 127.563 71.569 1.00 39.25 290 ARG D C 1
ATOM 6862 O O . ARG D 1 197 ? 44.851 128.790 71.513 1.00 39.83 290 ARG D O 1
ATOM 6870 N N . ALA D 1 198 ? 45.995 126.856 71.111 1.00 35.41 291 ALA D N 1
ATOM 6871 C CA . ALA D 1 198 ? 47.230 127.461 70.558 1.00 35.89 291 ALA D CA 1
ATOM 6872 C C . ALA D 1 198 ? 46.946 128.278 69.271 1.00 40.54 291 ALA D C 1
ATOM 6873 O O . ALA D 1 198 ? 47.588 129.306 69.061 1.00 41.67 291 ALA D O 1
ATOM 6875 N N . LYS D 1 199 ? 45.943 127.842 68.465 1.00 35.88 292 LYS D N 1
ATOM 6876 C CA . LYS D 1 199 ? 45.465 128.486 67.226 1.00 35.44 292 LYS D CA 1
ATOM 6877 C C . LYS D 1 199 ? 44.826 129.835 67.490 1.00 36.96 292 LYS D C 1
ATOM 6878 O O . LYS D 1 199 ? 44.589 130.588 66.551 1.00 36.57 292 LYS D O 1
ATOM 6884 N N . GLY D 1 200 ? 44.489 130.100 68.752 1.00 32.54 293 GLY D N 1
ATOM 6885 C CA . GLY D 1 200 ? 43.927 131.372 69.177 1.00 30.60 293 GLY D CA 1
ATOM 6886 C C . GLY D 1 200 ? 42.426 131.536 69.105 1.00 33.19 293 GLY D C 1
ATOM 6887 O O . GLY D 1 200 ? 41.677 130.624 68.726 1.00 31.13 293 GLY D O 1
ATOM 6888 N N . ILE D 1 201 ? 42.000 132.760 69.434 1.00 29.27 294 ILE D N 1
ATOM 6889 C CA . ILE D 1 201 ? 40.610 133.149 69.548 1.00 28.97 294 ILE D CA 1
ATOM 6890 C C . ILE D 1 201 ? 40.133 133.973 68.318 1.00 32.49 294 ILE D C 1
ATOM 6891 O O . ILE D 1 201 ? 40.864 134.840 67.844 1.00 30.36 294 ILE D O 1
ATOM 6896 N N . ARG D 1 202 ? 38.919 133.627 67.788 1.00 27.47 295 ARG D N 1
ATOM 6897 C CA . ARG D 1 202 ? 38.278 134.273 66.635 1.00 26.61 295 ARG D CA 1
ATOM 6898 C C . ARG D 1 202 ? 37.806 135.627 67.058 1.00 29.83 295 ARG D C 1
ATOM 6899 O O . ARG D 1 202 ? 37.227 135.750 68.132 1.00 30.23 295 ARG D O 1
ATOM 6907 N N . ASN D 1 203 ? 38.083 136.645 66.236 1.00 26.14 296 ASN D N 1
ATOM 6908 C CA . ASN D 1 203 ? 37.739 138.047 66.468 1.00 26.26 296 ASN D CA 1
ATOM 6909 C C . ASN D 1 203 ? 36.298 138.173 67.009 1.00 32.55 296 ASN D C 1
ATOM 6910 O O . ASN D 1 203 ? 35.369 137.721 66.331 1.00 32.28 296 ASN D O 1
ATOM 6915 N N . PRO D 1 204 ? 36.091 138.764 68.219 1.00 30.98 297 PRO D N 1
ATOM 6916 C CA . PRO D 1 204 ? 34.717 138.925 68.739 1.00 30.83 297 PRO D CA 1
ATOM 6917 C C . PRO D 1 204 ? 33.816 139.727 67.808 1.00 33.85 297 PRO D C 1
ATOM 6918 O O . PRO D 1 204 ? 32.599 139.553 67.867 1.00 32.71 297 PRO D O 1
ATOM 6922 N N . ASP D 1 205 ? 34.410 140.575 66.925 1.00 30.10 298 ASP D N 1
ATOM 6923 C CA . ASP D 1 205 ? 33.670 141.372 65.921 1.00 29.66 298 ASP D CA 1
ATOM 6924 C C . ASP D 1 205 ? 33.073 140.508 64.807 1.00 33.55 298 ASP D C 1
ATOM 6925 O O . ASP D 1 205 ? 32.132 140.948 64.161 1.00 35.05 298 ASP D O 1
ATOM 6930 N N . HIS D 1 206 ? 33.609 139.293 64.574 1.00 29.95 299 HIS D N 1
ATOM 6931 C CA . HIS D 1 206 ? 33.056 138.368 63.581 1.00 30.43 299 HIS D CA 1
ATOM 6932 C C . HIS D 1 206 ? 31.619 137.936 64.003 1.00 35.59 299 HIS D C 1
ATOM 6933 O O . HIS D 1 206 ? 30.720 137.883 63.165 1.00 36.08 299 HIS D O 1
ATOM 6940 N N . SER D 1 207 ? 31.420 137.680 65.305 1.00 31.31 300 SER D N 1
ATOM 6941 C CA . SER D 1 207 ? 30.132 137.295 65.906 1.00 30.78 300 SER D CA 1
ATOM 6942 C C . SER D 1 207 ? 29.213 138.461 65.997 1.00 36.71 300 SER D C 1
ATOM 6943 O O . SER D 1 207 ? 28.036 138.299 65.714 1.00 38.43 300 SER D O 1
ATOM 6946 N N . ARG D 1 208 ? 29.734 139.650 66.374 1.00 34.63 301 ARG D N 1
ATOM 6947 C CA . ARG D 1 208 ? 28.952 140.894 66.443 1.00 35.05 301 ARG D CA 1
ATOM 6948 C C . ARG D 1 208 ? 28.337 141.187 65.076 1.00 39.13 301 ARG D C 1
ATOM 6949 O O . ARG D 1 208 ? 27.146 141.462 65.003 1.00 39.82 301 ARG D O 1
ATOM 6957 N N . ALA D 1 209 ? 29.136 141.047 63.996 1.00 36.49 302 ALA D N 1
ATOM 6958 C CA . ALA D 1 209 ? 28.702 141.253 62.606 1.00 36.99 302 ALA D CA 1
ATOM 6959 C C . ALA D 1 209 ? 27.699 140.188 62.153 1.00 41.84 302 ALA D C 1
ATOM 6960 O O . ALA D 1 209 ? 26.784 140.518 61.416 1.00 42.11 302 ALA D O 1
ATOM 6962 N N . LEU D 1 210 ? 27.856 138.931 62.604 1.00 40.91 303 LEU D N 1
ATOM 6963 C CA . LEU D 1 210 ? 26.933 137.832 62.302 1.00 42.44 303 LEU D CA 1
ATOM 6964 C C . LEU D 1 210 ? 25.562 138.106 62.977 1.00 46.33 303 LEU D C 1
ATOM 6965 O O . LEU D 1 210 ? 24.535 137.915 62.340 1.00 47.04 303 LEU D O 1
ATOM 6970 N N . ILE D 1 211 ? 25.566 138.572 64.252 1.00 40.94 304 ILE D N 1
ATOM 6971 C CA . ILE D 1 211 ? 24.381 138.945 65.029 1.00 39.59 304 ILE D CA 1
ATOM 6972 C C . ILE D 1 211 ? 23.629 140.058 64.287 1.00 44.87 304 ILE D C 1
ATOM 6973 O O . ILE D 1 211 ? 22.405 139.973 64.130 1.00 44.19 304 ILE D O 1
ATOM 6978 N N . LYS D 1 212 ? 24.380 141.082 63.811 1.00 42.48 305 LYS D N 1
ATOM 6979 C CA . LYS D 1 212 ? 23.841 142.215 63.051 1.00 43.75 305 LYS D CA 1
ATOM 6980 C C . LYS D 1 212 ? 23.157 141.725 61.758 1.00 50.42 305 LYS D C 1
ATOM 6981 O O . LYS D 1 212 ? 22.026 142.134 61.490 1.00 51.95 305 LYS D O 1
ATOM 6984 N N . GLU D 1 213 ? 23.812 140.801 61.016 1.00 46.56 306 GLU D N 1
ATOM 6985 C CA . GLU D 1 213 ? 23.315 140.184 59.777 1.00 48.02 306 GLU D CA 1
ATOM 6986 C C . GLU D 1 213 ? 22.003 139.425 59.997 1.00 54.29 306 GLU D C 1
ATOM 6987 O O . GLU D 1 213 ? 21.039 139.630 59.254 1.00 56.63 306 GLU D O 1
ATOM 6989 N N . LYS D 1 214 ? 21.973 138.555 61.023 1.00 49.62 307 LYS D N 1
ATOM 6990 C CA . LYS D 1 214 ? 20.816 137.737 61.411 1.00 49.30 307 LYS D CA 1
ATOM 6991 C C . LYS D 1 214 ? 19.613 138.571 61.876 1.00 52.61 307 LYS D C 1
ATOM 6992 O O . LYS D 1 214 ? 18.473 138.142 61.695 1.00 54.13 307 LYS D O 1
ATOM 6998 N N . LEU D 1 215 ? 19.879 139.729 62.514 1.00 47.84 308 LEU D N 1
ATOM 6999 C CA . LEU D 1 215 ? 18.889 140.660 63.048 1.00 48.05 308 LEU D CA 1
ATOM 7000 C C . LEU D 1 215 ? 18.497 141.757 62.053 1.00 54.50 308 LEU D C 1
ATOM 7001 O O . LEU D 1 215 ? 17.628 142.573 62.363 1.00 54.85 308 LEU D O 1
ATOM 7006 N N . THR D 1 216 ? 19.116 141.783 60.866 1.00 53.17 309 THR D N 1
ATOM 7007 C CA . THR D 1 216 ? 18.715 142.741 59.842 1.00 54.98 309 THR D CA 1
ATOM 7008 C C . THR D 1 216 ? 17.444 142.166 59.200 1.00 62.67 309 THR D C 1
ATOM 7009 O O . THR D 1 216 ? 17.478 141.069 58.636 1.00 62.93 309 THR D O 1
ATOM 7013 N N . ALA D 1 217 ? 16.316 142.866 59.377 1.00 61.33 310 ALA D N 1
ATOM 7014 C CA . ALA D 1 217 ? 15.021 142.432 58.855 1.00 63.87 310 ALA D CA 1
ATOM 7015 C C . ALA D 1 217 ? 14.870 142.712 57.367 1.00 70.43 310 ALA D C 1
ATOM 7016 O O . ALA D 1 217 ? 15.281 143.774 56.879 1.00 68.14 310 ALA D O 1
ATOM 7018 N N . ASP D 1 218 ? 14.273 141.737 56.656 1.00 71.32 311 ASP D N 1
ATOM 7019 C CA . ASP D 1 218 ? 13.961 141.804 55.229 1.00 74.30 311 ASP D CA 1
ATOM 7020 C C . ASP D 1 218 ? 12.756 142.742 55.045 1.00 81.62 311 ASP D C 1
ATOM 7021 O O . ASP D 1 218 ? 11.742 142.540 55.717 1.00 81.88 311 ASP D O 1
ATOM 7023 N N . PRO D 1 219 ? 12.830 143.781 54.177 1.00 81.04 312 PRO D N 1
ATOM 7024 C CA . PRO D 1 219 ? 11.669 144.689 54.009 1.00 82.87 312 PRO D CA 1
ATOM 7025 C C . PRO D 1 219 ? 10.427 144.005 53.408 1.00 89.55 312 PRO D C 1
ATOM 7026 O O . PRO D 1 219 ? 9.323 144.551 53.483 1.00 89.89 312 PRO D O 1
ATOM 7030 N N . ASP D 1 220 ? 10.621 142.798 52.835 1.00 87.43 313 ASP D N 1
ATOM 7031 C CA . ASP D 1 220 ? 9.589 141.938 52.264 1.00 89.84 313 ASP D CA 1
ATOM 7032 C C . ASP D 1 220 ? 9.404 140.711 53.186 1.00 93.39 313 ASP D C 1
ATOM 7033 O O . ASP D 1 220 ? 9.498 139.560 52.744 1.00 94.69 313 ASP D O 1
ATOM 7035 N N . SER D 1 221 ? 9.171 140.982 54.488 1.00 87.35 314 SER D N 1
ATOM 7036 C CA . SER D 1 221 ? 8.921 139.989 55.539 1.00 85.91 314 SER D CA 1
ATOM 7037 C C . SER D 1 221 ? 7.854 140.512 56.514 1.00 88.34 314 SER D C 1
ATOM 7038 O O . SER D 1 221 ? 7.647 141.730 56.606 1.00 87.19 314 SER D O 1
ATOM 7041 N N . GLU D 1 222 ? 7.176 139.596 57.235 1.00 84.02 315 GLU D N 1
ATOM 7042 C CA . GLU D 1 222 ? 6.143 139.999 58.181 1.00 84.66 315 GLU D CA 1
ATOM 7043 C C . GLU D 1 222 ? 6.722 140.212 59.574 1.00 96.84 315 GLU D C 1
ATOM 7044 O O . GLU D 1 222 ? 6.517 141.282 60.144 1.00 52.07 315 GLU D O 1
ATOM 7050 N N . SER D 1 227 ? 15.357 139.964 67.961 1.00 51.01 320 SER D N 1
ATOM 7051 C CA . SER D 1 227 ? 16.199 139.430 69.037 1.00 50.75 320 SER D CA 1
ATOM 7052 C C . SER D 1 227 ? 16.762 138.047 68.747 1.00 54.47 320 SER D C 1
ATOM 7053 O O . SER D 1 227 ? 16.069 137.186 68.200 1.00 55.21 320 SER D O 1
ATOM 7056 N N . LEU D 1 228 ? 18.022 137.844 69.161 1.00 49.24 321 LEU D N 1
ATOM 7057 C CA . LEU D 1 228 ? 18.781 136.608 69.033 1.00 48.87 321 LEU D CA 1
ATOM 7058 C C . LEU D 1 228 ? 19.048 136.045 70.446 1.00 51.79 321 LEU D C 1
ATOM 7059 O O . LEU D 1 228 ? 19.542 136.772 71.312 1.00 50.99 321 LEU D O 1
ATOM 7064 N N . ARG D 1 229 ? 18.686 134.771 70.689 1.00 48.22 322 ARG D N 1
ATOM 7065 C CA . ARG D 1 229 ? 18.867 134.139 72.009 1.00 47.89 322 ARG D CA 1
ATOM 7066 C C . ARG D 1 229 ? 19.870 132.990 71.967 1.00 48.40 322 ARG D C 1
ATOM 7067 O O . ARG D 1 229 ? 19.726 132.068 71.167 1.00 47.61 322 ARG D O 1
ATOM 7075 N N . VAL D 1 230 ? 20.866 133.036 72.857 1.00 43.28 323 VAL D N 1
ATOM 7076 C CA . VAL D 1 230 ? 21.885 131.984 72.985 1.00 41.39 323 VAL D CA 1
ATOM 7077 C C . VAL D 1 230 ? 22.072 131.567 74.451 1.00 41.69 323 VAL D C 1
ATOM 7078 O O . VAL D 1 230 ? 21.757 132.320 75.364 1.00 42.38 323 VAL D O 1
ATOM 7082 N N . SER D 1 231 ? 22.649 130.397 74.655 1.00 35.14 324 SER D N 1
ATOM 7083 C CA . SER D 1 231 ? 22.937 129.890 75.984 1.00 35.44 324 SER D CA 1
ATOM 7084 C C . SER D 1 231 ? 24.433 129.875 76.263 1.00 36.92 324 SER D C 1
ATOM 7085 O O . SER D 1 231 ? 25.243 129.619 75.371 1.00 33.70 324 SER D O 1
ATOM 7088 N N . LEU D 1 232 ? 24.785 130.157 77.521 1.00 35.53 325 LEU D N 1
ATOM 7089 C CA . LEU D 1 232 ? 26.162 130.140 77.996 1.00 35.54 325 LEU D CA 1
ATOM 7090 C C . LEU D 1 232 ? 26.503 128.763 78.575 1.00 40.23 325 LEU D C 1
ATOM 7091 O O . LEU D 1 232 ? 27.616 128.541 79.026 1.00 39.53 325 LEU D O 1
ATOM 7096 N N . MET D 1 233 ? 25.522 127.844 78.557 1.00 39.35 326 MET D N 1
ATOM 7097 C CA . MET D 1 233 ? 25.638 126.457 79.001 1.00 40.28 326 MET D CA 1
ATOM 7098 C C . MET D 1 233 ? 25.902 125.602 77.759 1.00 41.59 326 MET D C 1
ATOM 7099 O O . MET D 1 233 ? 25.374 125.897 76.683 1.00 40.53 326 MET D O 1
ATOM 7104 N N . CYS D 1 234 ? 26.723 124.561 77.897 1.00 36.21 327 CYS D N 1
ATOM 7105 C CA . CYS D 1 234 ? 27.040 123.674 76.779 1.00 33.60 327 CYS D CA 1
ATOM 7106 C C . CYS D 1 234 ? 25.795 122.830 76.399 1.00 39.77 327 CYS D C 1
ATOM 7107 O O . CYS D 1 234 ? 25.150 122.266 77.285 1.00 37.85 327 CYS D O 1
ATOM 7110 N N . PRO D 1 235 ? 25.405 122.787 75.097 1.00 39.02 328 PRO D N 1
ATOM 7111 C CA . PRO D 1 235 ? 24.235 121.971 74.706 1.00 39.91 328 PRO D CA 1
ATOM 7112 C C . PRO D 1 235 ? 24.528 120.471 74.803 1.00 47.05 328 PRO D C 1
ATOM 7113 O O . PRO D 1 235 ? 23.611 119.646 74.942 1.00 49.03 328 PRO D O 1
ATOM 7117 N N . LEU D 1 236 ? 25.811 120.121 74.764 1.00 43.76 329 LEU D N 1
ATOM 7118 C CA . LEU D 1 236 ? 26.269 118.747 74.865 1.00 45.16 329 LEU D CA 1
ATOM 7119 C C . LEU D 1 236 ? 26.451 118.296 76.345 1.00 52.00 329 LEU D C 1
ATOM 7120 O O . LEU D 1 236 ? 26.040 117.188 76.700 1.00 54.87 329 LEU D O 1
ATOM 7125 N N . GLY D 1 237 ? 27.049 119.145 77.181 1.00 46.36 330 GLY D N 1
ATOM 7126 C CA . GLY D 1 237 ? 27.318 118.784 78.567 1.00 46.09 330 GLY D CA 1
ATOM 7127 C C . GLY D 1 237 ? 26.452 119.364 79.655 1.00 48.55 330 GLY D C 1
ATOM 7128 O O . GLY D 1 237 ? 26.556 118.913 80.794 1.00 50.00 330 GLY D O 1
ATOM 7129 N N . LYS D 1 238 ? 25.632 120.386 79.337 1.00 43.37 331 LYS D N 1
ATOM 7130 C CA . LYS D 1 238 ? 24.695 121.051 80.263 1.00 44.04 331 LYS D CA 1
ATOM 7131 C C . LYS D 1 238 ? 25.379 121.894 81.340 1.00 49.10 331 LYS D C 1
ATOM 7132 O O . LYS D 1 238 ? 24.695 122.555 82.107 1.00 52.02 331 LYS D O 1
ATOM 7137 N N . MET D 1 239 ? 26.705 121.899 81.385 1.00 44.61 332 MET D N 1
ATOM 7138 C CA . MET D 1 239 ? 27.453 122.729 82.324 1.00 43.68 332 MET D CA 1
ATOM 7139 C C . MET D 1 239 ? 27.861 124.013 81.584 1.00 44.45 332 MET D C 1
ATOM 7140 O O . MET D 1 239 ? 27.762 124.077 80.356 1.00 41.45 332 MET D O 1
ATOM 7145 N N . ARG D 1 240 ? 28.301 125.030 82.327 1.00 41.19 333 ARG D N 1
ATOM 7146 C CA . ARG D 1 240 ? 28.732 126.289 81.746 1.00 39.78 333 ARG D CA 1
ATOM 7147 C C . ARG D 1 240 ? 29.939 126.065 80.803 1.00 40.89 333 ARG D C 1
ATOM 7148 O O . ARG D 1 240 ? 30.818 125.259 81.102 1.00 41.25 333 ARG D O 1
ATOM 7156 N N . LEU D 1 241 ? 29.951 126.769 79.671 1.00 35.75 334 LEU D N 1
ATOM 7157 C CA . LEU D 1 241 ? 31.026 126.770 78.672 1.00 33.88 334 LEU D CA 1
ATOM 7158 C C . LEU D 1 241 ? 32.348 127.342 79.266 1.00 37.89 334 LEU D C 1
ATOM 7159 O O . LEU D 1 241 ? 32.340 128.372 79.954 1.00 37.60 334 LEU D O 1
ATOM 7164 N N . THR D 1 242 ? 33.470 126.669 78.972 1.00 33.47 335 THR D N 1
ATOM 7165 C CA . THR D 1 242 ? 34.810 127.084 79.369 1.00 33.30 335 THR D CA 1
ATOM 7166 C C . THR D 1 242 ? 35.492 127.640 78.105 1.00 37.15 335 THR D C 1
ATOM 7167 O O . THR D 1 242 ? 35.877 128.822 78.068 1.00 36.70 335 THR D O 1
ATOM 7171 N N . VAL D 1 243 ? 35.585 126.785 77.070 1.00 33.45 336 VAL D N 1
ATOM 7172 C CA . VAL D 1 243 ? 36.115 127.097 75.754 1.00 33.47 336 VAL D CA 1
ATOM 7173 C C . VAL D 1 243 ? 34.919 127.086 74.782 1.00 36.31 336 VAL D C 1
ATOM 7174 O O . VAL D 1 243 ? 34.578 126.018 74.282 1.00 37.04 336 VAL D O 1
ATOM 7178 N N . PRO D 1 244 ? 34.281 128.259 74.528 1.00 31.55 337 PRO D N 1
ATOM 7179 C CA . PRO D 1 244 ? 33.124 128.309 73.602 1.00 31.89 337 PRO D CA 1
ATOM 7180 C C . PRO D 1 244 ? 33.521 127.974 72.165 1.00 36.89 337 PRO D C 1
ATOM 7181 O O . PRO D 1 244 ? 34.201 128.741 71.491 1.00 36.12 337 PRO D O 1
ATOM 7185 N N . CYS D 1 245 ? 33.109 126.812 71.703 1.00 35.06 338 CYS D N 1
ATOM 7186 C CA . CYS D 1 245 ? 33.570 126.344 70.415 1.00 35.75 338 CYS D CA 1
ATOM 7187 C C . CYS D 1 245 ? 32.465 126.099 69.379 1.00 37.10 338 CYS D C 1
ATOM 7188 O O . CYS D 1 245 ? 31.319 125.763 69.708 1.00 38.00 338 CYS D O 1
ATOM 7191 N N . ARG D 1 246 ? 32.861 126.188 68.112 1.00 30.40 339 ARG D N 1
ATOM 7192 C CA . ARG D 1 246 ? 31.987 125.945 66.973 1.00 30.49 339 ARG D CA 1
ATOM 7193 C C . ARG D 1 246 ? 32.807 125.696 65.710 1.00 31.37 339 ARG D C 1
ATOM 7194 O O . ARG D 1 246 ? 33.907 126.243 65.575 1.00 30.00 339 ARG D O 1
ATOM 7202 N N . ALA D 1 247 ? 32.248 124.923 64.772 1.00 29.00 340 ALA D N 1
ATOM 7203 C CA . ALA D 1 247 ? 32.806 124.754 63.429 1.00 30.49 340 ALA D CA 1
ATOM 7204 C C . ALA D 1 247 ? 32.543 126.067 62.655 1.00 37.68 340 ALA D C 1
ATOM 7205 O O . ALA D 1 247 ? 31.473 126.657 62.836 1.00 37.81 340 ALA D O 1
ATOM 7207 N N . LEU D 1 248 ? 33.491 126.521 61.803 1.00 37.31 341 LEU D N 1
ATOM 7208 C CA . LEU D 1 248 ? 33.335 127.739 60.978 1.00 39.56 341 LEU D CA 1
ATOM 7209 C C . LEU D 1 248 ? 32.164 127.644 59.969 1.00 47.28 341 LEU D C 1
ATOM 7210 O O . LEU D 1 248 ? 31.655 128.671 59.517 1.00 49.51 341 LEU D O 1
ATOM 7215 N N . THR D 1 249 ? 31.761 126.420 59.606 1.00 44.82 342 THR D N 1
ATOM 7216 C CA . THR D 1 249 ? 30.673 126.125 58.663 1.00 46.45 342 THR D CA 1
ATOM 7217 C C . THR D 1 249 ? 29.271 126.098 59.333 1.00 52.07 342 THR D C 1
ATOM 7218 O O . THR D 1 249 ? 28.263 125.900 58.644 1.00 54.13 342 THR D O 1
ATOM 7222 N N . CYS D 1 250 ? 29.207 126.282 60.662 1.00 46.93 343 CYS D N 1
ATOM 7223 C CA . CYS D 1 250 ? 27.933 126.315 61.391 1.00 47.01 343 CYS D CA 1
ATOM 7224 C C . CYS D 1 250 ? 27.305 127.695 61.199 1.00 49.87 343 CYS D C 1
ATOM 7225 O O . CYS D 1 250 ? 27.996 128.716 61.327 1.00 48.99 343 CYS D O 1
ATOM 7228 N N . ALA D 1 251 ? 26.010 127.720 60.861 1.00 46.33 344 ALA D N 1
ATOM 7229 C CA . ALA D 1 251 ? 25.248 128.950 60.611 1.00 46.00 344 ALA D CA 1
ATOM 7230 C C . ALA D 1 251 ? 24.730 129.615 61.920 1.00 48.11 344 ALA D C 1
ATOM 7231 O O . ALA D 1 251 ? 24.548 130.830 61.955 1.00 47.65 344 ALA D O 1
ATOM 7233 N N . HIS D 1 252 ? 24.542 128.821 62.994 1.00 41.54 345 HIS D N 1
ATOM 7234 C CA . HIS D 1 252 ? 24.067 129.293 64.298 1.00 39.06 345 HIS D CA 1
ATOM 7235 C C . HIS D 1 252 ? 25.164 130.003 65.131 1.00 41.38 345 HIS D C 1
ATOM 7236 O O . HIS D 1 252 ? 26.364 129.820 64.881 1.00 41.03 345 HIS D O 1
ATOM 7243 N N . LEU D 1 253 ? 24.748 130.765 66.153 1.00 36.03 346 LEU D N 1
ATOM 7244 C CA . LEU D 1 253 ? 25.674 131.412 67.076 1.00 35.52 346 LEU D CA 1
ATOM 7245 C C . LEU D 1 253 ? 25.982 130.557 68.301 1.00 36.48 346 LEU D C 1
ATOM 7246 O O . LEU D 1 253 ? 27.082 130.653 68.831 1.00 33.38 346 LEU D O 1
ATOM 7251 N N . GLN D 1 254 ? 25.033 129.694 68.715 1.00 33.60 347 GLN D N 1
ATOM 7252 C CA . GLN D 1 254 ? 25.200 128.801 69.855 1.00 32.92 347 GLN D CA 1
ATOM 7253 C C . GLN D 1 254 ? 26.500 128.011 69.768 1.00 38.61 347 GLN D C 1
ATOM 7254 O O . GLN D 1 254 ? 26.736 127.318 68.769 1.00 38.64 347 GLN D O 1
ATOM 7260 N N . SER D 1 255 ? 27.334 128.118 70.821 1.00 34.56 348 SER D N 1
ATOM 7261 C CA . SER D 1 255 ? 28.615 127.408 70.917 1.00 33.19 348 SER D CA 1
ATOM 7262 C C . SER D 1 255 ? 28.468 126.178 71.814 1.00 36.67 348 SER D C 1
ATOM 7263 O O . SER D 1 255 ? 27.492 126.068 72.565 1.00 35.98 348 SER D O 1
ATOM 7266 N N . PHE D 1 256 ? 29.448 125.265 71.730 1.00 30.83 349 PHE D N 1
ATOM 7267 C CA . PHE D 1 256 ? 29.543 124.084 72.574 1.00 30.86 349 PHE D CA 1
ATOM 7268 C C . PHE D 1 256 ? 30.949 124.065 73.224 1.00 34.60 349 PHE D C 1
ATOM 7269 O O . PHE D 1 256 ? 31.832 124.820 72.803 1.00 32.56 349 PHE D O 1
ATOM 7277 N N . ASP D 1 257 ? 31.143 123.260 74.277 1.00 31.76 350 ASP D N 1
ATOM 7278 C CA . ASP D 1 257 ? 32.428 123.237 74.970 1.00 30.34 350 ASP D CA 1
ATOM 7279 C C . ASP D 1 257 ? 33.430 122.404 74.219 1.00 32.38 350 ASP D C 1
ATOM 7280 O O . ASP D 1 257 ? 33.159 121.239 73.912 1.00 31.08 350 ASP D O 1
ATOM 7285 N N . ALA D 1 258 ? 34.591 123.017 73.893 1.00 28.86 351 ALA D N 1
ATOM 7286 C CA . ALA D 1 258 ? 35.664 122.336 73.166 1.00 28.39 351 ALA D CA 1
ATOM 7287 C C . ALA D 1 258 ? 36.200 121.134 73.931 1.00 30.24 351 ALA D C 1
ATOM 7288 O O . ALA D 1 258 ? 36.341 120.068 73.336 1.00 28.14 351 ALA D O 1
ATOM 7290 N N . ALA D 1 259 ? 36.483 121.300 75.243 1.00 28.85 352 ALA D N 1
ATOM 7291 C CA . ALA D 1 259 ? 37.059 120.226 76.082 1.00 30.30 352 ALA D CA 1
ATOM 7292 C C . ALA D 1 259 ? 36.215 118.977 76.056 1.00 36.25 352 ALA D C 1
ATOM 7293 O O . ALA D 1 259 ? 36.752 117.906 75.785 1.00 35.68 352 ALA D O 1
ATOM 7295 N N . LEU D 1 260 ? 34.880 119.134 76.270 1.00 34.17 353 LEU D N 1
ATOM 7296 C CA . LEU D 1 260 ? 33.906 118.051 76.319 1.00 34.72 353 LEU D CA 1
ATOM 7297 C C . LEU D 1 260 ? 33.716 117.368 74.964 1.00 37.23 353 LEU D C 1
ATOM 7298 O O . LEU D 1 260 ? 33.701 116.132 74.891 1.00 37.41 353 LEU D O 1
ATOM 7303 N N . TYR D 1 261 ? 33.632 118.173 73.900 1.00 31.19 354 TYR D N 1
ATOM 7304 C CA . TYR D 1 261 ? 33.456 117.718 72.530 1.00 30.44 354 TYR D CA 1
ATOM 7305 C C . TYR D 1 261 ? 34.650 116.921 72.040 1.00 35.93 354 TYR D C 1
ATOM 7306 O O . TYR D 1 261 ? 34.470 115.979 71.271 1.00 36.38 354 TYR D O 1
ATOM 7315 N N . LEU D 1 262 ? 35.868 117.286 72.480 1.00 32.88 355 LEU D N 1
ATOM 7316 C CA . LEU D 1 262 ? 37.069 116.547 72.098 1.00 31.70 355 LEU D CA 1
ATOM 7317 C C . LEU D 1 262 ? 37.172 115.253 72.903 1.00 34.88 355 LEU D C 1
ATOM 7318 O O . LEU D 1 262 ? 37.528 114.235 72.332 1.00 34.07 355 LEU D O 1
ATOM 7323 N N . GLN D 1 263 ? 36.778 115.281 74.193 1.00 32.04 356 GLN D N 1
ATOM 7324 C CA . GLN D 1 263 ? 36.727 114.115 75.084 1.00 33.85 356 GLN D CA 1
ATOM 7325 C C . GLN D 1 263 ? 35.739 113.078 74.511 1.00 39.53 356 GLN D C 1
ATOM 7326 O O . GLN D 1 263 ? 35.997 111.887 74.604 1.00 40.64 356 GLN D O 1
ATOM 7332 N N . MET D 1 264 ? 34.631 113.538 73.894 1.00 36.12 357 MET D N 1
ATOM 7333 C CA . MET D 1 264 ? 33.652 112.670 73.268 1.00 36.66 357 MET D CA 1
ATOM 7334 C C . MET D 1 264 ? 34.175 112.039 71.964 1.00 40.81 357 MET D C 1
ATOM 7335 O O . MET D 1 264 ? 34.018 110.835 71.781 1.00 43.15 357 MET D O 1
ATOM 7340 N N . ASN D 1 265 ? 34.824 112.818 71.087 1.00 36.47 358 ASN D N 1
ATOM 7341 C CA . ASN D 1 265 ? 35.384 112.300 69.833 1.00 35.75 358 ASN D CA 1
ATOM 7342 C C . ASN D 1 265 ? 36.653 111.462 70.043 1.00 38.77 358 ASN D C 1
ATOM 7343 O O . ASN D 1 265 ? 37.057 110.724 69.143 1.00 37.23 358 ASN D O 1
ATOM 7348 N N . GLU D 1 266 ? 37.245 111.547 71.238 1.00 37.67 359 GLU D N 1
ATOM 7349 C CA . GLU D 1 266 ? 38.412 110.764 71.645 1.00 38.96 359 GLU D CA 1
ATOM 7350 C C . GLU D 1 266 ? 38.010 109.295 71.696 1.00 47.19 359 GLU D C 1
ATOM 7351 O O . GLU D 1 266 ? 38.762 108.441 71.234 1.00 48.71 359 GLU D O 1
ATOM 7357 N N . LYS D 1 267 ? 36.809 109.022 72.232 1.00 45.78 360 LYS D N 1
ATOM 7358 C CA . LYS D 1 267 ? 36.220 107.697 72.388 1.00 47.28 360 LYS D CA 1
ATOM 7359 C C . LYS D 1 267 ? 35.520 107.228 71.097 1.00 52.20 360 LYS D C 1
ATOM 7360 O O . LYS D 1 267 ? 35.778 106.116 70.633 1.00 52.72 360 LYS D O 1
ATOM 7366 N N . LYS D 1 268 ? 34.639 108.070 70.528 1.00 47.97 361 LYS D N 1
ATOM 7367 C CA . LYS D 1 268 ? 33.900 107.758 69.305 1.00 48.31 361 LYS D CA 1
ATOM 7368 C C . LYS D 1 268 ? 33.993 108.935 68.331 1.00 50.40 361 LYS D C 1
ATOM 7369 O O . LYS D 1 268 ? 33.232 109.889 68.491 1.00 50.52 361 LYS D O 1
ATOM 7371 N N . PRO D 1 269 ? 34.921 108.919 67.331 1.00 46.00 362 PRO D N 1
ATOM 7372 C CA . PRO D 1 269 ? 35.050 110.089 66.436 1.00 44.09 362 PRO D CA 1
ATOM 7373 C C . PRO D 1 269 ? 33.971 110.183 65.347 1.00 47.65 362 PRO D C 1
ATOM 7374 O O . PRO D 1 269 ? 34.108 109.625 64.257 1.00 48.50 362 PRO D O 1
ATOM 7378 N N . THR D 1 270 ? 32.904 110.921 65.642 1.00 43.27 363 THR D N 1
ATOM 7379 C CA . THR D 1 270 ? 31.808 111.170 64.697 1.00 43.11 363 THR D CA 1
ATOM 7380 C C . THR D 1 270 ? 31.947 112.561 64.074 1.00 44.28 363 THR D C 1
ATOM 7381 O O . THR D 1 270 ? 31.512 112.749 62.941 1.00 45.30 363 THR D O 1
ATOM 7385 N N . TRP D 1 271 ? 32.572 113.523 64.812 1.00 37.27 364 TRP D N 1
ATOM 7386 C CA . TRP D 1 271 ? 32.844 114.912 64.406 1.00 35.32 364 TRP D CA 1
ATOM 7387 C C . TRP D 1 271 ? 31.588 115.587 63.877 1.00 39.68 364 TRP D C 1
ATOM 7388 O O . TRP D 1 271 ? 31.580 116.132 62.779 1.00 39.76 364 TRP D O 1
ATOM 7399 N N . THR D 1 272 ? 30.523 115.518 64.674 1.00 39.00 365 THR D N 1
ATOM 7400 C CA . THR D 1 272 ? 29.170 116.018 64.398 1.00 40.22 365 THR D CA 1
ATOM 7401 C C . THR D 1 272 ? 28.827 117.118 65.398 1.00 44.48 365 THR D C 1
ATOM 7402 O O . THR D 1 272 ? 29.057 116.960 66.595 1.00 44.53 365 THR D O 1
ATOM 7406 N N . CYS D 1 273 ? 28.277 118.223 64.906 1.00 41.31 366 CYS D N 1
ATOM 7407 C CA . CYS D 1 273 ? 27.879 119.344 65.746 1.00 40.53 366 CYS D CA 1
ATOM 7408 C C . CYS D 1 273 ? 26.718 118.965 66.687 1.00 43.30 366 CYS D C 1
ATOM 7409 O O . CYS D 1 273 ? 25.662 118.548 66.207 1.00 43.81 366 CYS D O 1
ATOM 7412 N N . PRO D 1 274 ? 26.881 119.150 68.021 1.00 38.02 367 PRO D N 1
ATOM 7413 C CA . PRO D 1 274 ? 25.776 118.824 68.943 1.00 37.96 367 PRO D CA 1
ATOM 7414 C C . PRO D 1 274 ? 24.649 119.861 68.935 1.00 44.42 367 PRO D C 1
ATOM 7415 O O . PRO D 1 274 ? 23.642 119.650 69.615 1.00 46.32 367 PRO D O 1
ATOM 7419 N N . VAL D 1 275 ? 24.793 120.960 68.141 1.00 39.97 368 VAL D N 1
ATOM 7420 C CA . VAL D 1 275 ? 23.789 122.023 67.998 1.00 39.85 368 VAL D CA 1
ATOM 7421 C C . VAL D 1 275 ? 22.912 121.789 66.744 1.00 47.96 368 VAL D C 1
ATOM 7422 O O . VAL D 1 275 ? 21.689 121.745 66.866 1.00 49.86 368 VAL D O 1
ATOM 7426 N N . CYS D 1 276 ? 23.532 121.702 65.543 1.00 45.66 369 CYS D N 1
ATOM 7427 C CA . CYS D 1 276 ? 22.843 121.596 64.251 1.00 46.95 369 CYS D CA 1
ATOM 7428 C C . CYS D 1 276 ? 22.989 120.228 63.541 1.00 53.81 369 CYS D C 1
ATOM 7429 O O . CYS D 1 276 ? 22.407 120.060 62.466 1.00 56.50 369 CYS D O 1
ATOM 7432 N N . ASP D 1 277 ? 23.757 119.268 64.103 1.00 49.23 370 ASP D N 1
ATOM 7433 C CA . ASP D 1 277 ? 23.953 117.914 63.537 1.00 49.70 370 ASP D CA 1
ATOM 7434 C C . ASP D 1 277 ? 24.672 117.902 62.164 1.00 52.61 370 ASP D C 1
ATOM 7435 O O . ASP D 1 277 ? 24.673 116.880 61.484 1.00 53.91 370 ASP D O 1
ATOM 7437 N N . LYS D 1 278 ? 25.310 119.009 61.776 1.00 46.77 371 LYS D N 1
ATOM 7438 C CA . LYS D 1 278 ? 26.114 119.046 60.558 1.00 45.51 371 LYS D CA 1
ATOM 7439 C C . LYS D 1 278 ? 27.524 118.595 60.962 1.00 47.46 371 LYS D C 1
ATOM 7440 O O . LYS D 1 278 ? 27.812 118.496 62.158 1.00 45.42 371 LYS D O 1
ATOM 7446 N N . LYS D 1 279 ? 28.393 118.311 59.980 1.00 44.08 372 LYS D N 1
ATOM 7447 C CA . LYS D 1 279 ? 29.761 117.889 60.229 1.00 43.28 372 LYS D CA 1
ATOM 7448 C C . LYS D 1 279 ? 30.505 119.018 60.915 1.00 46.46 372 LYS D C 1
ATOM 7449 O O . LYS D 1 279 ? 30.366 120.179 60.529 1.00 46.05 372 LYS D O 1
ATOM 7451 N N . ALA D 1 280 ? 31.234 118.691 61.977 1.00 42.70 373 ALA D N 1
ATOM 7452 C CA . ALA D 1 280 ? 32.048 119.669 62.697 1.00 40.66 373 ALA D CA 1
ATOM 7453 C C . ALA D 1 280 ? 33.480 119.119 62.851 1.00 42.32 373 ALA D C 1
ATOM 7454 O O . ALA D 1 280 ? 33.915 118.827 63.970 1.00 40.37 373 ALA D O 1
ATOM 7456 N N . PRO D 1 281 ? 34.227 118.951 61.719 1.00 38.75 374 PRO D N 1
ATOM 7457 C CA . PRO D 1 281 ? 35.614 118.471 61.816 1.00 37.42 374 PRO D CA 1
ATOM 7458 C C . PRO D 1 281 ? 36.471 119.347 62.705 1.00 42.55 374 PRO D C 1
ATOM 7459 O O . PRO D 1 281 ? 36.209 120.542 62.839 1.00 43.98 374 PRO D O 1
ATOM 7463 N N . TYR D 1 282 ? 37.520 118.752 63.271 1.00 37.41 375 TYR D N 1
ATOM 7464 C CA . TYR D 1 282 ? 38.469 119.406 64.158 1.00 36.35 375 TYR D CA 1
ATOM 7465 C C . TYR D 1 282 ? 39.138 120.651 63.552 1.00 40.67 375 TYR D C 1
ATOM 7466 O O . TYR D 1 282 ? 39.355 121.644 64.259 1.00 37.59 375 TYR D O 1
ATOM 7475 N N . GLU D 1 283 ? 39.508 120.559 62.263 1.00 40.85 376 GLU D N 1
ATOM 7476 C CA . GLU D 1 283 ? 40.213 121.588 61.483 1.00 41.25 376 GLU D CA 1
ATOM 7477 C C . GLU D 1 283 ? 39.363 122.828 61.232 1.00 43.15 376 GLU D C 1
ATOM 7478 O O . GLU D 1 283 ? 39.916 123.899 60.999 1.00 43.70 376 GLU D O 1
ATOM 7484 N N . SER D 1 284 ? 38.029 122.684 61.271 1.00 38.13 377 SER D N 1
ATOM 7485 C CA . SER D 1 284 ? 37.072 123.778 61.065 1.00 37.21 377 SER D CA 1
ATOM 7486 C C . SER D 1 284 ? 36.701 124.493 62.390 1.00 38.70 377 SER D C 1
ATOM 7487 O O . SER D 1 284 ? 36.007 125.504 62.359 1.00 38.72 377 SER D O 1
ATOM 7490 N N . LEU D 1 285 ? 37.163 123.971 63.541 1.00 32.55 378 LEU D N 1
ATOM 7491 C CA . LEU D 1 285 ? 36.815 124.520 64.844 1.00 30.15 378 LEU D CA 1
ATOM 7492 C C . LEU D 1 285 ? 37.505 125.828 65.160 1.00 34.95 378 LEU D C 1
ATOM 7493 O O . LEU D 1 285 ? 38.710 125.986 64.969 1.00 37.19 378 LEU D O 1
ATOM 7498 N N . ILE D 1 286 ? 36.721 126.759 65.683 1.00 29.06 379 ILE D N 1
ATOM 7499 C CA . ILE D 1 286 ? 37.177 128.070 66.113 1.00 27.39 379 ILE D CA 1
ATOM 7500 C C . ILE D 1 286 ? 36.729 128.271 67.557 1.00 30.43 379 ILE D C 1
ATOM 7501 O O . ILE D 1 286 ? 35.805 127.583 68.018 1.00 28.81 379 ILE D O 1
ATOM 7506 N N . ILE D 1 287 ? 37.371 129.219 68.258 1.00 25.85 380 ILE D N 1
ATOM 7507 C CA . ILE D 1 287 ? 36.974 129.592 69.608 1.00 25.27 380 ILE D CA 1
ATOM 7508 C C . ILE D 1 287 ? 36.409 130.959 69.420 1.00 29.61 380 ILE D C 1
ATOM 7509 O O . ILE D 1 287 ? 37.111 131.807 68.886 1.00 28.36 380 ILE D O 1
ATOM 7514 N N . ASP D 1 288 ? 35.127 131.164 69.808 1.00 28.31 381 ASP D N 1
ATOM 7515 C CA . ASP D 1 288 ? 34.425 132.431 69.638 1.00 28.38 381 ASP D CA 1
ATOM 7516 C C . ASP D 1 288 ? 34.842 133.433 70.713 1.00 32.04 381 ASP D C 1
ATOM 7517 O O . ASP D 1 288 ? 34.572 133.229 71.897 1.00 31.50 381 ASP D O 1
ATOM 7522 N N . GLY D 1 289 ? 35.474 134.519 70.266 1.00 29.35 382 GLY D N 1
ATOM 7523 C CA . GLY D 1 289 ? 35.917 135.621 71.110 1.00 28.77 382 GLY D CA 1
ATOM 7524 C C . GLY D 1 289 ? 34.802 136.373 71.794 1.00 30.86 382 GLY D C 1
ATOM 7525 O O . GLY D 1 289 ? 34.981 136.829 72.918 1.00 30.99 382 GLY D O 1
ATOM 7526 N N . LEU D 1 290 ? 33.640 136.499 71.150 1.00 29.36 383 LEU D N 1
ATOM 7527 C CA . LEU D 1 290 ? 32.514 137.172 71.790 1.00 31.32 383 LEU D CA 1
ATOM 7528 C C . LEU D 1 290 ? 32.041 136.404 73.027 1.00 37.55 383 LEU D C 1
ATOM 7529 O O . LEU D 1 290 ? 31.818 137.013 74.075 1.00 39.15 383 LEU D O 1
ATOM 7534 N N . PHE D 1 291 ? 31.951 135.078 72.929 1.00 35.31 384 PHE D N 1
ATOM 7535 C CA . PHE D 1 291 ? 31.518 134.261 74.053 1.00 37.26 384 PHE D CA 1
ATOM 7536 C C . PHE D 1 291 ? 32.561 134.187 75.149 1.00 40.61 384 PHE D C 1
ATOM 7537 O O . PHE D 1 291 ? 32.176 134.078 76.302 1.00 40.62 384 PHE D O 1
ATOM 7545 N N . MET D 1 292 ? 33.864 134.336 74.812 1.00 36.89 385 MET D N 1
ATOM 7546 C CA . MET D 1 292 ? 34.964 134.367 75.787 1.00 36.71 385 MET D CA 1
ATOM 7547 C C . MET D 1 292 ? 34.819 135.620 76.655 1.00 38.88 385 MET D C 1
ATOM 7548 O O . MET D 1 292 ? 35.014 135.565 77.863 1.00 37.56 385 MET D O 1
ATOM 7553 N N . GLU D 1 293 ? 34.482 136.754 76.014 1.00 37.33 386 GLU D N 1
ATOM 7554 C CA . GLU D 1 293 ? 34.274 138.050 76.662 1.00 38.30 386 GLU D CA 1
ATOM 7555 C C . GLU D 1 293 ? 33.066 138.011 77.574 1.00 42.88 386 GLU D C 1
ATOM 7556 O O . GLU D 1 293 ? 33.175 138.427 78.723 1.00 44.46 386 GLU D O 1
ATOM 7562 N N . ILE D 1 294 ? 31.927 137.498 77.071 1.00 38.68 387 ILE D N 1
ATOM 7563 C CA . ILE D 1 294 ? 30.682 137.377 77.829 1.00 39.14 387 ILE D CA 1
ATOM 7564 C C . ILE D 1 294 ? 30.830 136.355 78.986 1.00 44.77 387 ILE D C 1
ATOM 7565 O O . ILE D 1 294 ? 30.311 136.639 80.059 1.00 47.66 387 ILE D O 1
ATOM 7570 N N . LEU D 1 295 ? 31.527 135.213 78.799 1.00 39.81 388 LEU D N 1
ATOM 7571 C CA . LEU D 1 295 ? 31.702 134.217 79.878 1.00 41.18 388 LEU D CA 1
ATOM 7572 C C . LEU D 1 295 ? 32.483 134.770 81.087 1.00 50.50 388 LEU D C 1
ATOM 7573 O O . LEU D 1 295 ? 32.111 134.511 82.239 1.00 51.43 388 LEU D O 1
ATOM 7578 N N . SER D 1 296 ? 33.570 135.512 80.808 1.00 49.46 389 SER D N 1
ATOM 7579 C CA . SER D 1 296 ? 34.427 136.159 81.797 1.00 51.83 389 SER D CA 1
ATOM 7580 C C . SER D 1 296 ? 33.651 137.271 82.534 1.00 60.68 389 SER D C 1
ATOM 7581 O O . SER D 1 296 ? 33.801 137.409 83.743 1.00 63.00 389 SER D O 1
ATOM 7584 N N . SER D 1 297 ? 32.788 138.017 81.819 1.00 57.97 390 SER D N 1
ATOM 7585 C CA . SER D 1 297 ? 31.992 139.105 82.384 1.00 59.23 390 SER D CA 1
ATOM 7586 C C . SER D 1 297 ? 30.854 138.600 83.303 1.00 67.48 390 SER D C 1
ATOM 7587 O O . SER D 1 297 ? 30.872 138.903 84.497 1.00 69.45 390 SER D O 1
ATOM 7589 N N . CYS D 1 298 ? 29.876 137.843 82.774 1.00 65.18 391 CYS D N 1
ATOM 7590 C CA . CYS D 1 298 ? 28.771 137.350 83.604 1.00 67.23 391 CYS D CA 1
ATOM 7591 C C . CYS D 1 298 ? 28.975 135.897 84.062 1.00 72.42 391 CYS D C 1
ATOM 7592 O O . CYS D 1 298 ? 29.476 135.068 83.301 1.00 72.31 391 CYS D O 1
ATOM 7595 N N . SER D 1 299 ? 28.590 135.603 85.316 1.00 69.95 392 SER D N 1
ATOM 7596 C CA . SER D 1 299 ? 28.752 134.284 85.944 1.00 70.04 392 SER D CA 1
ATOM 7597 C C . SER D 1 299 ? 27.423 133.649 86.363 1.00 72.62 392 SER D C 1
ATOM 7598 O O . SER D 1 299 ? 27.246 132.445 86.179 1.00 70.92 392 SER D O 1
ATOM 7601 N N . ASP D 1 300 ? 26.501 134.449 86.937 1.00 69.84 393 ASP D N 1
ATOM 7602 C CA . ASP D 1 300 ? 25.196 133.968 87.407 1.00 71.01 393 ASP D CA 1
ATOM 7603 C C . ASP D 1 300 ? 24.141 133.976 86.277 1.00 73.57 393 ASP D C 1
ATOM 7604 O O . ASP D 1 300 ? 22.940 133.923 86.550 1.00 74.29 393 ASP D O 1
ATOM 7606 N N . CYS D 1 301 ? 24.601 133.979 85.011 1.00 68.25 394 CYS D N 1
ATOM 7607 C CA . CYS D 1 301 ? 23.749 134.028 83.831 1.00 67.40 394 CYS D CA 1
ATOM 7608 C C . CYS D 1 301 ? 23.819 132.751 82.969 1.00 66.32 394 CYS D C 1
ATOM 7609 O O . CYS D 1 301 ? 24.912 132.300 82.625 1.00 65.29 394 CYS D O 1
ATOM 7612 N N . ASP D 1 302 ? 22.646 132.194 82.598 1.00 59.81 395 ASP D N 1
ATOM 7613 C CA . ASP D 1 302 ? 22.527 130.984 81.776 1.00 57.74 395 ASP D CA 1
ATOM 7614 C C . ASP D 1 302 ? 22.214 131.293 80.302 1.00 58.93 395 ASP D C 1
ATOM 7615 O O . ASP D 1 302 ? 22.820 130.689 79.425 1.00 58.58 395 ASP D O 1
ATOM 7620 N N . GLU D 1 303 ? 21.263 132.198 80.032 1.00 54.41 396 GLU D N 1
ATOM 7621 C CA . GLU D 1 303 ? 20.854 132.578 78.678 1.00 52.98 396 GLU D CA 1
ATOM 7622 C C . GLU D 1 303 ? 20.991 134.085 78.453 1.00 55.73 396 GLU D C 1
ATOM 7623 O O . GLU D 1 303 ? 20.573 134.876 79.304 1.00 56.47 396 GLU D O 1
ATOM 7629 N N . ILE D 1 304 ? 21.586 134.455 77.293 1.00 49.11 397 ILE D N 1
ATOM 7630 C CA . ILE D 1 304 ? 21.864 135.801 76.774 1.00 47.32 397 ILE D CA 1
ATOM 7631 C C . ILE D 1 304 ? 20.882 136.130 75.636 1.00 50.59 397 ILE D C 1
ATOM 7632 O O . ILE D 1 304 ? 20.457 135.255 74.887 1.00 50.81 397 ILE D O 1
ATOM 7637 N N . GLN D 1 305 ? 20.563 137.403 75.499 1.00 47.00 398 GLN D N 1
ATOM 7638 C CA . GLN D 1 305 ? 19.668 137.919 74.484 1.00 47.32 398 GLN D CA 1
ATOM 7639 C C . GLN D 1 305 ? 20.377 139.096 73.852 1.00 48.71 398 GLN D C 1
ATOM 7640 O O . GLN D 1 305 ? 20.805 139.976 74.588 1.00 48.89 398 GLN D O 1
ATOM 7646 N N . PHE D 1 306 ? 20.553 139.099 72.513 1.00 44.61 399 PHE D N 1
ATOM 7647 C CA . PHE D 1 306 ? 21.187 140.210 71.767 1.00 44.07 399 PHE D CA 1
ATOM 7648 C C . PHE D 1 306 ? 20.114 141.004 71.001 1.00 49.81 399 PHE D C 1
ATOM 7649 O O . PHE D 1 306 ? 19.241 140.398 70.375 1.00 48.96 399 PHE D O 1
ATOM 7657 N N . MET D 1 307 ? 20.181 142.355 71.053 1.00 49.04 400 MET D N 1
ATOM 7658 C CA . MET D 1 307 ? 19.231 143.263 70.384 1.00 75.81 400 MET D CA 1
ATOM 7659 C C . MET D 1 307 ? 19.811 143.941 69.146 1.00 81.86 400 MET D C 1
ATOM 7660 O O . MET D 1 307 ? 20.919 143.628 68.724 1.00 50.14 400 MET D O 1
ATOM 7665 N N . ASP D 1 309 ? 21.059 146.534 67.429 1.00 80.40 402 ASP D N 1
ATOM 7666 C CA . ASP D 1 309 ? 21.550 147.513 68.401 1.00 80.02 402 ASP D CA 1
ATOM 7667 C C . ASP D 1 309 ? 22.978 147.188 68.892 1.00 83.04 402 ASP D C 1
ATOM 7668 O O . ASP D 1 309 ? 23.722 148.103 69.262 1.00 82.62 402 ASP D O 1
ATOM 7670 N N . GLY D 1 310 ? 23.331 145.899 68.887 1.00 78.28 403 GLY D N 1
ATOM 7671 C CA . GLY D 1 310 ? 24.633 145.395 69.317 1.00 76.66 403 GLY D CA 1
ATOM 7672 C C . GLY D 1 310 ? 24.691 144.966 70.772 1.00 78.74 403 GLY D C 1
ATOM 7673 O O . GLY D 1 310 ? 25.461 144.065 71.122 1.00 78.00 403 GLY D O 1
ATOM 7674 N N . SER D 1 311 ? 23.884 145.623 71.630 1.00 73.66 404 SER D N 1
ATOM 7675 C CA . SER D 1 311 ? 23.794 145.366 73.063 1.00 72.98 404 SER D CA 1
ATOM 7676 C C . SER D 1 311 ? 23.237 143.970 73.401 1.00 75.01 404 SER D C 1
ATOM 7677 O O . SER D 1 311 ? 22.456 143.395 72.633 1.00 75.27 404 SER D O 1
ATOM 7680 N N . TRP D 1 312 ? 23.649 143.440 74.562 1.00 68.15 405 TRP D N 1
ATOM 7681 C CA . TRP D 1 312 ? 23.174 142.165 75.078 1.00 66.63 405 TRP D CA 1
ATOM 7682 C C . TRP D 1 312 ? 22.741 142.303 76.544 1.00 67.36 405 TRP D C 1
ATOM 7683 O O . TRP D 1 312 ? 23.175 143.225 77.231 1.00 66.57 405 TRP D O 1
ATOM 7694 N N . CYS D 1 313 ? 21.904 141.383 77.023 1.00 62.67 406 CYS D N 1
ATOM 7695 C CA . CYS D 1 313 ? 21.466 141.359 78.413 1.00 63.02 406 CYS D CA 1
ATOM 7696 C C . CYS D 1 313 ? 21.033 139.948 78.816 1.00 67.12 406 CYS D C 1
ATOM 7697 O O . CYS D 1 313 ? 20.596 139.186 77.946 1.00 65.90 406 CYS D O 1
ATOM 7700 N N . PRO D 1 314 ? 21.110 139.593 80.125 1.00 65.18 407 PRO D N 1
ATOM 7701 C CA . PRO D 1 314 ? 20.604 138.286 80.572 1.00 65.79 407 PRO D CA 1
ATOM 7702 C C . PRO D 1 314 ? 19.106 138.130 80.288 1.00 69.25 407 PRO D C 1
ATOM 7703 O O . PRO D 1 314 ? 18.353 139.095 80.425 1.00 69.39 407 PRO D O 1
ATOM 7707 N N . MET D 1 315 ? 18.692 136.922 79.867 1.00 65.28 408 MET D N 1
ATOM 7708 C CA . MET D 1 315 ? 17.315 136.561 79.520 1.00 86.29 408 MET D CA 1
ATOM 7709 C C . MET D 1 315 ? 16.335 136.745 80.695 1.00 113.62 408 MET D C 1
ATOM 7710 O O . MET D 1 315 ? 16.567 136.249 81.797 1.00 69.07 408 MET D O 1
#

Secondary structure (DSSP, 8-state):
---BPPPTTEEEEEEEEEEEE--EEEEEEE---HHHHHHHHT----SEEEEEEEEES--SSPBPP-PPTT-EEEETTEEEP-----PPP--EE-GGGS---SSS-EEEEEEE----EEEEEEEEEEPPHHHHHHHHHHT-PBPHHHHHHHHHHHTS--TT-SS---EEEEESB-TTT-SBPSSEEEETT------EEHHHHHHHHHHS---B-TTT-SB--GGGEEEBHHHHHHHHH--S-SEEEEETTS-EEE-/---BPPPTTEEEEEEEEEEEE--EEEEEEE---HHHHHHHHT----SEEEEEEEEES--SSPBPP-PPTT-EEEETTEEPP----------EE-GGGS---SSS-EEEEEEE-----EEEEEEEEEEPPHHHHHHHHHHT--B-HHHHHHHHHHHHSPPTT---EEEESB-TTT-SBPSSEEEETT--S---EEHHHHHHHHHHS---B-TTT-SB--GGGEEEBHHHHHHHHH--S-SEEEE----EEE-/---BPPPTTEEEEEEEEEEEE--EEEEEE---HHHHHHHHT----SEEEEEEEEES--SSPBPP-PPTT-EEEETTEEPP---------EE-GGGS---SSS-EEEEEE-----EEEEEEEEEEPPHHHHHHHHHHT--B-HHHHHHHHHHHTS--SS-SS---EEEEESB-TTT-SBPSSEEEETT--S---EEHHHHHHHHHHS---B-TTT-SB--GGGEEEBHHHHHHHHH-SS-SEEEEETTS-EEE-/---BPPPTTEEEEEEEEEEEE--EEEEEE---HHHHHHHHT----SEEEEEEEEES--SSPBPP-PPTT-EEEETTEEPP----------EE-GGGS---SSS-EEEEEE-----EEEEEEEEEEPPHHHHHHHHHHT--B-HHHHHHHHHHHTS--TT---EEEESB-TTTSSBPSSEEEETT--S---EEHHHHHHHHHHS---B-TTT-SB--GGGEEEBHHHHHHHHH-SS-SEEEE----EEE-